Protein 1QXO (pdb70)

Sequence (1504 aa):
RYLTAGESHGPRLTAIIEGIPAGLPLTAEDINEDLRRRQGGYGRGGRKIENDQVVFTSGVRHGKTTGAPITDVINKDHQKWLDISAEDIEDRLKSKRKITHPRPGHADLVGGIKYRFDDLRNSLERSSARETTRVAVGAVAKRLLAELDEIANHVVVFGGKEIDVPENLTVAEIKQRAAQSEVSIVNQEREQEIKDYIDQIKRDGDTIGGVVETVVGGVPVGLGSYVQWDRKLDARLAQAVVSINAFKGVEFGLGFEAGYRKGSQVDEILWSKEDGYTRRTNNLGGFEGGTNGQPIVVRGVKPIPTLYKPLSVDIETHEPYKATVERSDPTALPAAGVEAVVATVLAQEILEKFSSDNLEELKEAVAKHRDYTKNYRYLTAGESHGPRLTAIIEGIPAGLPLTAEDINEDLRRRQGGYGRGGRKIENDQVVFTSGVRHGKTTGAPITDVINKDHQKWLDISAEDIEDRLKSKRKITHPRPGHADLVGGIKYRFDDLRNSLERSSARETTRVAVGAVAKRLLAELDEIANHVVVFGGKEIDVPENLTVAEIKQRAAQSEVSIVNQEREQEIKDYIDQIKRDGDTIGGVVETVVGGVPVGLGSYVQWDRKLDARLAQAVVSINAFKGVEFGLGFEAGYRKGSQVDEILWSKEDGYTRRTNNLGGFEGGTNGQPIVVRGVKPIPTLYKPLSVDIETHEPYKATVERSDPTALPAAGVEAVVATVLAQEILEKFSSDNLEELKEAVAKHRDYTKNYRYLTAGESHGPRLTAIIEGIPAGLPLTAEDINEDLRRRQGGYGRGGRKIENDQVVFTSGVRHGKTTGAPITDVINKDHQKWLDISAEDIEDRLKSKRKITHPRPGHADLVGGIKYRFDDLRNSLERSSARETTRVAVGAVAKRLLAELDEIANHVVVFGGKEIDVPENLTVAEIKQRAAQSEVSIVNQEREQEIKDYIDQIKRDGDTIGGVVETVVGGVPVGLGSYVQWDRKLDARLAQAVVSINAFKGVEFGLGFEAGYRKGSQVDEILWSKEDGYTRRTNNLGGFEGGTNGQPIVVRGVKPIPTLYKPLSVDIETHEPYKATVERSDPTALPAAGVEAVVATVLAQEILEKFSSDNLEELKEAVAKHRDYTKNYRYLTAGESHGPRLTAIIEGIPAGLPLTAEDINEDLRRRQGGYGRGGRKIENDQVVFTSGVRHGKTTGAPITDVINKDHQKWLDISAEDIEDRLKSKRKITHPRPGHADLVGGIKYRFDDLRNSLERSSARETTRVAVGAVAKRLLAELDEIANHVVVFGGKEIDVPENLTVAEIKQRAAQSEVSIVNQEREQEIKDYIDQIKRDGDTIGGVVETVVGGVPVGLGSYVQWDRKLDARLAQAVVSINAFKGVEFGLGFEAGYRKGSQVDEILWSKEDGYTRRTNNLGGFEGGTNGQPIVVRGVKPIPTLYKPLSVDIETHEPYKATVERSDPTALPAAGVEAVVATVLAQEILEKFSSDNLEELKEAVAKHRDYTKNY

Secondary structure (DSSP, 8-state):
-EEEE--TTSSEEEEEE--PPBT-B--HHHHHHHHHHHH-STT--------------SSEETTEE-SS-B--EE-GGGGGGS----S---GGGTTTT---SPPTTSSHHHHHHHHT-SSTHHHHHHHSGGGG--HHHHHHHHHHHHHT--EEEEEEEETTEE--PPSS--HHHHHHHHHTSTT--S-GGGHHHHHHHHHHHHHTT--B-EEEEEEE-SPPTT-S-SSSGGG-HHHHHHHHHHTSTT--EEEETTGGGGGGSBGGG---EEEETTTEEEES--TTTT-S----SSPEEEEE----S--SS---B-TTT--B-----SS--S--HHHH---HHHHHHHHHHHHHHS--SBHHHHHHHHHHHHHHHHT-/-EEEE--TTSSEEEEEE--PPBT-B--HHHHHHHHHHHH-STT----------B---SSEETTEE-SSPB--EE-GGGGG-S----S---GGGGGTT---SPPTTSSHHHHHHHHT-SSTHHHHHHHSGGGG--HHHHHHHHHHHHHT--EEEEEEEETTEE--PPTT--HHHHHHHHHTSTT--SSGGGHHHHHHHHHHHHHHT--B-EEEEEEE-SPPTT-S-SSSGGG-HHHHHHHHHHTSTT--EEEETTGGGGGGSBGGG---EEEETTTEEEES--TTTT-S----SSPEEEEE----S--SS---B-TTT--B-PPP--S--S--HHHH---HHHHHHHHHHHHHHS--SBHHHHHHHHHHHHHHHHH-/-EEEE--TTSSEEEEEE--PPBT-B--HHHHHHHHHHHH-STT--------------SSEETTEE-SSPB--EE-GGGGG-S----S---GGGTTTT---SPPTTSSHHHHHHHHT-S-THHHHHHHSGGGG--HHHHHHHHHHHHHT--EEEEEEEETTEE--PPTT--HHHHHHHHHT-TT--S-GGGHHHHHHHHHHHHHTT--B-EEEEEEE-SPPTT-S-SSSGGG-HHHHHHHHHHTSTT--EEEETTGGGGGGS-GGG---EEEETTTEEEES--TTTT-S----SSPEEEEE----S--SS---B-TTT--B-PPP--S--S--HHHH---HHHHHHHHHHHHHHS--SBHHHHHHHHHHHHHHHHH-/-EEEE--TTSSEEEEEE--PPBT-B--SHHHHHHHHHHH-STT--------------SSEETTEE-SS-B--EE-GGGGGSS----S---HHHHTTT---SPPTTSSHHHHHHHHT-S-THHHHHHHSGGGG--HHHHHHHHHHHHHT--EEEEEEEETTEE--PPSS--HHHHHHHHHH-TT--S-GGGHHHHHHHHHHHHHTT----EEEEEEE-SPPTT-S-SSSGGG-HHHHHHHHHHTSTT--EEEETTGGGGGGSBGGG---EEEETTTEEEES--TTTT-S----SS-EEEEE----S--SS---B-TTT--B-PPP--S--S--HHHH---HHHHHHHHHHHHHHS--SBHHHHHHHHHHHHHHHHH-

B-factor: mean 28.92, std 12.8, range [9.69, 100.4]

Organism: Streptococcus pneumoniae serotype 4 (strain ATCC BAA-334 / TIGR4) (NCBI:txid170187)

InterPro domains:
  IPR000453 Chorismate synthase [MF_00300] (1-370)
  IPR000453 Chorismate synthase [PF01264] (1-363)
  IPR000453 Chorismate synthase [PIRSF001456] (1-378)
  IPR000453 Chorismate synthase [PTHR21085] (2-379)
  IPR000453 Chorismate synthase [TIGR00033] (1-368)
  IPR000453 Chorismate synthase [cd07304] (1-361)
  IPR020541 Chorismate synthase, conserved site [PS00787] (7-22)
  IPR020541 Chorismate synthase, conserved site [PS00788] (129-145)
  IPR020541 Chorismate synthase, conserved site [PS00789] (337-353)
  IPR035904 Chorismate synthase AroC superfamily [G3DSA:3.60.150.10] (1-388)
  IPR035904 Chorismate synthase AroC superfamily [SSF103263] (1-387)

GO terms:
  GO:0010181 FMN binding (F, IDA)

Solvent-accessible surface area: 49838 Å² total

CATH classification: 3.60.150.10

Nearest PDB structures (foldseek):
  1qxo-assembly1_A  TM=9.929E-01  e=1.844E-68  Streptococcus pneumoniae
  2o12-assembly1_A  TM=9.284E-01  e=5.773E-39  Mycobacterium tuberculosis H37Rv
  2qhf-assembly1_A  TM=9.451E-01  e=5.435E-38  unclassified
  2o11-assembly1_A  TM=9.276E-01  e=5.428E-37  Mycobacterium tuberculosis H37Rv
  4baj-assembly1_A  TM=9.072E-01  e=1.313E-35  Mycobacterium tuberculosis

Foldseek 3Di:
DKDKDFFLLGFWIKMKDAFAAWFFFDDQVLLLVLLVLLCFAQLRDDLVQARWTDDWDDQADPRIGGNGMIMITGRSNNVVCPVCDPDDDDPVCVCVVFDQWDFPLFCQPVVCVVVVDPGSVVVRGPRDLVRLSLSSLLSSLVSLVVLQPAKAKAFQWKQNRGADDDPDDDRVLLRVQQVVASHRHNDCVCRVVSSVVQVVLVVVFAAWKGKMKMKAAPDFADQFALPDVVRQLVVVVFCLQCVRRPWDGKAWQLGPCVVVDDPVVQWDWDADLVFGIDTRDPSRQQDDSRHHRDMRIMMIIGIDRATQPWDGARNVPRHDDTGHDNDDRRGSHSSSSSSSSSSNSSSVSLSVVADGNHSVRSSVRSVVSNVVRRVD/DKDKDFFLLAFWIKMKDAFAAWDQFDDQVLQLVLLVLLQAFQFHDPLVQARWTDDWDDQQDPGIGGNGIIMITGSSNNVVCPPVDPDDDDPVCVCVVFFQWAFPQFCQPVCCVVVVNPGSVVVVGVRPLVRLSLSSQLSVLVSLVVVQPAKAKAFQWWQNRGAPDDPDDDRVLLRVQLVVARHRHNDCPCRVVSSVVQVVLVVVQAAWAGKMKMKAAPDFADQFALPDVVRQLVVVVFVLQCPRPPWDGKAWQLGPVVVVDDPVPQWDWDADLVQGIDTRDPSRQQDDSRHHRHMRMMMITGIDRQGRQFDGARNVPRHDDGGDHDDDTRYSHSSSSSSSSSSSSSSVSLVVVADGNHSVRSSVGSVVSVVVRRVD/DKDWDFFLLGFKIKMKDAFAAWFQQDDQVLLLVLLVLLCAFQWWDPLVVANWTDDWDDQADPRIGGNGMIMITTRSNNVVVCPVDPDDDDPVCVCVVFFQFAFDLFCQPVCCVVVVDPGSVVVVGVSDLVRLSLSSLLSVLVSLVVLQPAKAKAFQWKQRRGADDDPDDDRVLLRVQLVVASHSHNDCPCRVVSNVVQVVLVVVQAAGKGKMKMKAAQDFADQFALPDVVRQLVVVLFVLLCPRRPWDGKAWQLGPCVVVDDPVVQWDWDADLVFGIDTRDGSRQQDDSRGHNHMRMMMIIGIDRATPQFDGARNVPRHDDGGDHDDTTRYSHSSSSSSSSSSSSSSVSLSVPADRNHSVRSSVRSVVSSVVRRVD/DKDKDFFLLGFWIKMKDAFAAWFQQDDQVLQLVLLVLLQAFQWWDPLVVARWTDDWDDQQDPRIGGNGIIMITGSSNNVVCPQVDPDDDDPVCVCPPFDQFAFPPFCQPVQCVVVVDPGSSVVVGTRDLVRLSLSSLLSSLVSLVVLLPAKAKAFQWKQHRGADDDPDDDRVLLRVLLVVASHSHNDCVCRVVSNVVQVCLVVVQAAGKGKMKMKAAPDFADQFALPDVVRQLVVVLFVLLCVRPPWDGKAWQLGPCVVVDDPVVQWDWDADLVFGIDTRDQSRQQDDSRGHRHMRMMMITGIDRATPQFCGARNVPRHDDGGDHDDTTRYSHSSSSSSSSSSNSSSVSLVVVAPGNHSVRSSVRSVVSSVVRRVD

Structure (mmCIF, N/CA/C/O backbone):
data_1QXO
#
_entry.id   1QXO
#
_cell.length_a   81.059
_cell.length_b   124.582
_cell.length_c   85.163
_cell.angle_alpha   90.00
_cell.angle_beta   115.15
_cell.angle_gamma   90.00
#
_symmetry.space_group_name_H-M   'P 1 21 1'
#
loop_
_entity.id
_entity.type
_entity.pdbx_description
1 polymer 'Chorismate synthase'
2 non-polymer 'COBALT HEXAMMINE(III)'
3 non-polymer 1,2-ETHANEDIOL
4 non-polymer 'FLAVIN MONONUCLEOTIDE'
5 non-polymer '5-[(1-CARBOXYVINYL)OXY]-4-HYDROXY-3-(PHOSPHONOOXY)CYCLOHEX-1-ENE-1-CARBOXYLIC ACID'
6 water water
#
loop_
_atom_site.group_PDB
_atom_site.id
_atom_site.type_symbol
_atom_site.label_atom_id
_atom_site.label_alt_id
_atom_site.label_comp_id
_atom_site.label_asym_id
_atom_site.label_entity_id
_atom_site.label_seq_id
_atom_site.pdbx_PDB_ins_code
_atom_site.Cartn_x
_atom_site.Cartn_y
_atom_site.Cartn_z
_atom_site.occupancy
_atom_site.B_iso_or_equiv
_atom_site.auth_seq_id
_atom_site.auth_comp_id
_atom_site.auth_asym_id
_atom_site.auth_atom_id
_atom_site.pdbx_PDB_model_num
ATOM 9 N N . ARG A 1 2 ? -8.795 0.827 -6.499 1.00 16.01 2 ARG A N 1
ATOM 10 C CA . ARG A 1 2 ? -9.184 2.112 -5.893 1.00 15.07 2 ARG A CA 1
ATOM 11 C C . ARG A 1 2 ? -10.559 1.918 -5.279 1.00 16.23 2 ARG A C 1
ATOM 12 O O . ARG A 1 2 ? -11.183 0.861 -5.472 1.00 15.31 2 ARG A O 1
ATOM 20 N N . TYR A 1 3 ? -11.084 2.864 -4.536 1.00 15.04 3 TYR A N 1
ATOM 21 C CA . TYR A 1 3 ? -12.360 2.660 -3.842 1.00 16.98 3 TYR A CA 1
ATOM 22 C C . TYR A 1 3 ? -12.872 4.006 -3.319 1.00 15.93 3 TYR A C 1
ATOM 23 O O . TYR A 1 3 ? -12.064 4.923 -3.250 1.00 14.19 3 TYR A O 1
ATOM 32 N N . LEU A 1 4 ? -14.164 4.042 -3.026 1.00 15.14 4 LEU A N 1
ATOM 33 C CA . LEU A 1 4 ? -14.696 5.277 -2.425 1.00 17.87 4 LEU A CA 1
ATOM 34 C C . LEU A 1 4 ? -15.587 4.798 -1.268 1.00 16.79 4 LEU A C 1
ATOM 35 O O . LEU A 1 4 ? -16.248 3.740 -1.423 1.00 12.97 4 LEU A O 1
ATOM 40 N N . THR A 1 5 ? -15.535 5.538 -0.170 1.00 15.64 5 THR A N 1
ATOM 41 C CA . THR A 1 5 ? -16.450 5.170 0.938 1.00 15.73 5 THR A CA 1
ATOM 42 C C . THR A 1 5 ? -17.488 6.280 0.998 1.00 17.44 5 THR A C 1
ATOM 43 O O . THR A 1 5 ? -17.183 7.446 0.632 1.00 18.32 5 THR A O 1
ATOM 47 N N . ALA A 1 6 ? -18.691 5.980 1.494 1.00 15.64 6 ALA A N 1
ATOM 48 C CA . ALA A 1 6 ? -19.702 7.040 1.581 1.00 17.38 6 ALA A CA 1
ATOM 49 C C . ALA A 1 6 ? -20.709 6.761 2.703 1.00 17.03 6 ALA A C 1
ATOM 50 O O . ALA A 1 6 ? -20.811 5.631 3.157 1.00 14.26 6 ALA A O 1
ATOM 52 N N . GLY A 1 7 ? -21.380 7.851 3.103 1.00 18.28 7 GLY A N 1
ATOM 53 C CA . GLY A 1 7 ? -22.405 7.642 4.162 1.00 18.92 7 GLY A CA 1
ATOM 54 C C . GLY A 1 7 ? -22.237 8.625 5.291 1.00 19.75 7 GLY A C 1
ATOM 55 O O . GLY A 1 7 ? -21.141 9.155 5.562 1.00 18.09 7 GLY A O 1
ATOM 56 N N . GLU A 1 8 ? -23.354 8.865 6.006 1.00 19.78 8 GLU A N 1
ATOM 57 C CA . GLU A 1 8 ? -23.285 9.730 7.169 1.00 19.11 8 GLU A CA 1
ATOM 58 C C . GLU A 1 8 ? -23.468 8.890 8.417 1.00 20.33 8 GLU A C 1
ATOM 59 O O . GLU A 1 8 ? -24.220 7.925 8.326 1.00 19.61 8 GLU A O 1
ATOM 65 N N . SER A 1 9 ? -23.024 9.416 9.574 1.00 19.99 9 SER A N 1
ATOM 66 C CA . SER A 1 9 ? -23.176 8.643 10.783 1.00 19.78 9 SER A CA 1
ATOM 67 C C . SER A 1 9 ? -24.651 8.343 11.098 1.00 19.97 9 SER A C 1
ATOM 68 O O . SER A 1 9 ? -24.907 7.189 11.517 1.00 17.00 9 SER A O 1
ATOM 71 N N . HIS A 1 10 ? -25.511 9.343 10.878 1.00 21.53 10 HIS A N 1
ATOM 72 C CA . HIS A 1 10 ? -26.936 9.109 11.198 1.00 23.96 10 HIS A CA 1
ATOM 73 C C . HIS A 1 10 ? -27.812 8.991 9.953 1.00 26.16 10 HIS A C 1
ATOM 74 O O . HIS A 1 10 ? -29.042 9.116 9.974 1.00 25.29 10 HIS A O 1
ATOM 81 N N . GLY A 1 11 ? -27.140 8.726 8.819 1.00 23.62 11 GLY A N 1
ATOM 82 C CA . GLY A 1 11 ? -27.833 8.501 7.545 1.00 22.89 11 GLY A CA 1
ATOM 83 C C . GLY A 1 11 ? -28.396 7.070 7.585 1.00 20.44 11 GLY A C 1
ATOM 84 O O . GLY A 1 11 ? -28.055 6.332 8.489 1.00 21.59 11 GLY A O 1
ATOM 85 N N . PRO A 1 12 ? -29.094 6.640 6.543 1.00 19.75 12 PRO A N 1
ATOM 86 C CA . PRO A 1 12 ? -29.625 5.312 6.465 1.00 19.01 12 PRO A CA 1
ATOM 87 C C . PRO A 1 12 ? -28.623 4.193 6.375 1.00 19.62 12 PRO A C 1
ATOM 88 O O . PRO A 1 12 ? -28.848 3.091 6.901 1.00 17.38 12 PRO A O 1
ATOM 92 N N . ARG A 1 13 ? -27.494 4.457 5.660 1.00 19.50 13 ARG A N 1
ATOM 93 C CA . ARG A 1 13 ? -26.534 3.381 5.523 1.00 21.15 13 ARG A CA 1
ATOM 94 C C . ARG A 1 13 ? -25.185 3.874 4.970 1.00 20.34 13 ARG A C 1
ATOM 95 O O . ARG A 1 13 ? -25.050 5.002 4.528 1.00 20.50 13 ARG A O 1
ATOM 103 N N . LEU A 1 14 ? -24.211 3.024 5.102 1.00 19.79 14 LEU A N 1
ATOM 104 C CA . LEU A 1 14 ? -22.844 3.310 4.646 1.00 17.92 14 LEU A CA 1
ATOM 105 C C . LEU A 1 14 ? -22.636 2.434 3.419 1.00 19.37 14 LEU A C 1
ATOM 106 O O . LEU A 1 14 ? -23.178 1.314 3.299 1.00 18.50 14 LEU A O 1
ATOM 111 N N . THR A 1 15 ? -21.805 2.978 2.527 1.00 18.94 15 THR A N 1
ATOM 112 C CA . THR A 1 15 ? -21.574 2.254 1.279 1.00 17.33 15 THR A CA 1
ATOM 113 C C . THR A 1 15 ? -20.128 2.404 0.856 1.00 16.45 15 THR A C 1
ATOM 114 O O . THR A 1 15 ? -19.490 3.422 1.119 1.00 17.15 15 THR A O 1
ATOM 118 N N . ALA A 1 16 ? -19.611 1.380 0.218 1.00 17.12 16 ALA A N 1
ATOM 119 C CA . ALA A 1 16 ? -18.268 1.518 -0.352 1.00 18.27 16 ALA A CA 1
ATOM 120 C C . ALA A 1 16 ? -18.311 0.821 -1.725 1.00 18.25 16 ALA A C 1
ATOM 121 O O . ALA A 1 16 ? -18.935 -0.235 -1.785 1.00 21.03 16 ALA A O 1
ATOM 123 N N . ILE A 1 17 ? -17.498 1.272 -2.675 1.00 18.33 17 ILE A N 1
ATOM 124 C CA . ILE A 1 17 ? -17.323 0.593 -3.932 1.00 18.63 17 ILE A CA 1
ATOM 125 C C . ILE A 1 17 ? -15.793 0.459 -4.129 1.00 20.19 17 ILE A C 1
ATOM 126 O O . ILE A 1 17 ? -15.077 1.444 -3.948 1.00 17.57 17 ILE A O 1
ATOM 131 N N . ILE A 1 18 ? -15.383 -0.739 -4.461 1.00 17.35 18 ILE A N 1
ATOM 132 C CA . ILE A 1 18 ? -13.969 -1.035 -4.711 1.00 18.38 18 ILE A CA 1
ATOM 133 C C . ILE A 1 18 ? -13.905 -1.436 -6.211 1.00 19.35 18 ILE A C 1
ATOM 134 O O . ILE A 1 18 ? -14.539 -2.356 -6.644 1.00 18.10 18 ILE A O 1
ATOM 139 N N . GLU A 1 19 ? -13.005 -0.836 -6.930 1.00 21.03 19 GLU A N 1
ATOM 140 C CA . GLU A 1 19 ? -12.823 -1.117 -8.350 1.00 20.70 19 GLU A CA 1
ATOM 141 C C . GLU A 1 19 ? -11.417 -1.649 -8.515 1.00 19.23 19 GLU A C 1
ATOM 142 O O . GLU A 1 19 ? -10.471 -1.029 -7.998 1.00 18.24 19 GLU A O 1
ATOM 148 N N . GLY A 1 20 ? -11.325 -2.781 -9.195 1.00 20.69 20 GLY A N 1
ATOM 149 C CA . GLY A 1 20 ? -10.000 -3.288 -9.536 1.00 21.18 20 GLY A CA 1
ATOM 150 C C . GLY A 1 20 ? -9.523 -4.488 -8.716 1.00 20.63 20 GLY A C 1
ATOM 151 O O . GLY A 1 20 ? -8.331 -4.753 -8.824 1.00 20.20 20 GLY A O 1
ATOM 152 N N . ILE A 1 21 ? -10.388 -5.202 -8.030 1.00 18.92 21 ILE A N 1
ATOM 153 C CA . ILE A 1 21 ? -9.973 -6.421 -7.327 1.00 19.44 21 ILE A CA 1
ATOM 154 C C . ILE A 1 21 ? -9.943 -7.509 -8.432 1.00 20.03 21 ILE A C 1
ATOM 155 O O . ILE A 1 21 ? -10.853 -7.567 -9.250 1.00 16.46 21 ILE A O 1
ATOM 160 N N . PRO A 1 22 ? -8.917 -8.334 -8.466 1.00 18.68 22 PRO A N 1
ATOM 161 C CA . PRO A 1 22 ? -8.814 -9.399 -9.434 1.00 20.38 22 PRO A CA 1
ATOM 162 C C . PRO A 1 22 ? -10.037 -10.354 -9.370 1.00 20.49 22 PRO A C 1
ATOM 163 O O . PRO A 1 22 ? -10.588 -10.615 -8.295 1.00 19.40 22 PRO A O 1
ATOM 167 N N . ALA A 1 23 ? -10.402 -10.852 -10.548 1.00 18.77 23 ALA A N 1
ATOM 168 C CA . ALA A 1 23 ? -11.455 -11.897 -10.589 1.00 19.05 23 ALA A CA 1
ATOM 169 C C . ALA A 1 23 ? -10.943 -13.156 -9.917 1.00 20.02 23 ALA A C 1
ATOM 170 O O . ALA A 1 23 ? -9.719 -13.395 -9.886 1.00 19.83 23 ALA A O 1
ATOM 172 N N . GLY A 1 24 ? -11.825 -13.977 -9.296 1.00 20.58 24 GLY A N 1
ATOM 173 C CA . GLY A 1 24 ? -11.323 -15.259 -8.782 1.00 19.32 24 GLY A CA 1
ATOM 174 C C . GLY A 1 24 ? -10.989 -15.325 -7.321 1.00 20.43 24 GLY A C 1
ATOM 175 O O . GLY A 1 24 ? -10.663 -16.402 -6.816 1.00 19.46 24 GLY A O 1
ATOM 176 N N . LEU A 1 25 ? -11.189 -14.219 -6.576 1.00 19.49 25 LEU A N 1
ATOM 177 C CA . LEU A 1 25 ? -10.910 -14.250 -5.163 1.00 20.18 25 LEU A CA 1
ATOM 178 C C . LEU A 1 25 ? -12.083 -14.749 -4.340 1.00 20.05 25 LEU A C 1
ATOM 179 O O . LEU A 1 25 ? -13.143 -14.143 -4.372 1.00 21.33 25 LEU A O 1
ATOM 184 N N . PRO A 1 26 ? -11.883 -15.786 -3.556 1.00 21.78 26 PRO A N 1
ATOM 185 C CA . PRO A 1 26 ? -12.937 -16.315 -2.700 1.00 22.71 26 PRO A CA 1
ATOM 186 C C . PRO A 1 26 ? -13.259 -15.213 -1.696 1.00 21.64 26 PRO A C 1
ATOM 187 O O . PRO A 1 26 ? -12.303 -14.706 -1.079 1.00 18.70 26 PRO A O 1
ATOM 191 N N . LEU A 1 27 ? -14.542 -14.904 -1.516 1.00 21.23 27 LEU A N 1
ATOM 192 C CA . LEU A 1 27 ? -14.911 -13.796 -0.617 1.00 19.96 27 LEU A CA 1
ATOM 193 C C . LEU A 1 27 ? -16.324 -13.979 -0.136 1.00 19.73 27 LEU A C 1
ATOM 194 O O . LEU A 1 27 ? -17.186 -14.281 -1.001 1.00 21.39 27 LEU A O 1
ATOM 199 N N . THR A 1 28 ? -16.561 -13.885 1.164 1.00 20.25 28 THR A N 1
ATOM 200 C CA . THR A 1 28 ? -17.910 -14.047 1.692 1.00 22.60 28 THR A CA 1
ATOM 201 C C . THR A 1 28 ? -18.258 -12.927 2.661 1.00 22.09 28 THR A C 1
ATOM 202 O O . THR A 1 28 ? -17.334 -12.312 3.215 1.00 21.52 28 THR A O 1
ATOM 206 N N . ALA A 1 29 ? -19.543 -12.759 2.987 1.00 21.83 29 ALA A N 1
ATOM 207 C CA . ALA A 1 29 ? -19.907 -11.754 3.989 1.00 22.31 29 ALA A CA 1
ATOM 208 C C . ALA A 1 29 ? -19.145 -11.951 5.298 1.00 22.40 29 ALA A C 1
ATOM 209 O O . ALA A 1 29 ? -18.710 -10.969 5.908 1.00 20.17 29 ALA A O 1
ATOM 211 N N . GLU A 1 30 ? -18.981 -13.194 5.770 1.00 22.62 30 GLU A N 1
ATOM 212 C CA . GLU A 1 30 ? -18.280 -13.441 7.031 1.00 23.49 30 GLU A CA 1
ATOM 213 C C . GLU A 1 30 ? -16.832 -12.971 6.951 1.00 23.09 30 GLU A C 1
ATOM 214 O O . GLU A 1 30 ? -16.294 -12.536 7.973 1.00 23.84 30 GLU A O 1
ATOM 220 N N . ASP A 1 31 ? -16.200 -13.027 5.772 1.00 22.16 31 ASP A N 1
ATOM 221 C CA . ASP A 1 31 ? -14.825 -12.505 5.668 1.00 23.15 31 ASP A CA 1
ATOM 222 C C . ASP A 1 31 ? -14.825 -11.054 6.153 1.00 24.15 31 ASP A C 1
ATOM 223 O O . ASP A 1 31 ? -13.919 -10.596 6.814 1.00 26.65 31 ASP A O 1
ATOM 228 N N . ILE A 1 32 ? -15.809 -10.264 5.760 1.00 22.64 32 ILE A N 1
ATOM 229 C CA . ILE A 1 32 ? -15.933 -8.879 6.173 1.00 21.78 32 ILE A CA 1
ATOM 230 C C . ILE A 1 32 ? -16.418 -8.733 7.609 1.00 20.59 32 ILE A C 1
ATOM 231 O O . ILE A 1 32 ? -15.902 -7.961 8.425 1.00 18.76 32 ILE A O 1
ATOM 239 N N . ASN A 1 33 ? -17.509 -9.438 7.899 1.00 20.99 33 ASN A N 1
ATOM 240 C CA . ASN A 1 33 ? -18.168 -9.337 9.212 1.00 22.72 33 ASN A CA 1
ATOM 241 C C . ASN A 1 33 ? -17.234 -9.584 10.386 1.00 21.84 33 ASN A C 1
ATOM 242 O O . ASN A 1 33 ? -17.321 -8.897 11.400 1.00 19.26 33 ASN A O 1
ATOM 247 N N . GLU A 1 34 ? -16.276 -10.492 10.257 1.00 24.14 34 GLU A N 1
ATOM 248 C CA . GLU A 1 34 ? -15.347 -10.697 11.392 1.00 27.03 34 GLU A CA 1
ATOM 249 C C . GLU A 1 34 ? -14.626 -9.406 11.761 1.00 26.28 34 GLU A C 1
ATOM 250 O O . GLU A 1 34 ? -14.483 -9.032 12.933 1.00 24.13 34 GLU A O 1
ATOM 260 N N . ASP A 1 35 ? -14.197 -8.679 10.726 1.00 24.67 35 ASP A N 1
ATOM 261 C CA . ASP A 1 35 ? -13.490 -7.428 10.983 1.00 22.12 35 ASP A CA 1
ATOM 262 C C . ASP A 1 35 ? -14.447 -6.379 11.546 1.00 20.04 35 ASP A C 1
ATOM 263 O O . ASP A 1 35 ? -14.027 -5.574 12.392 1.00 20.02 35 ASP A O 1
ATOM 268 N N . LEU A 1 36 ? -15.614 -6.226 10.924 1.00 16.24 36 LEU A N 1
ATOM 269 C CA . LEU A 1 36 ? -16.592 -5.296 11.415 1.00 18.76 36 LEU A CA 1
ATOM 270 C C . LEU A 1 36 ? -16.909 -5.523 12.886 1.00 21.58 36 LEU A C 1
ATOM 271 O O . LEU A 1 36 ? -17.017 -4.556 13.648 1.00 21.97 36 LEU A O 1
ATOM 276 N N . ARG A 1 37 ? -16.988 -6.781 13.339 1.00 21.20 37 ARG A N 1
ATOM 277 C CA . ARG A 1 37 ? -17.237 -7.030 14.773 1.00 22.70 37 ARG A CA 1
ATOM 278 C C . ARG A 1 37 ? -16.050 -6.545 15.621 1.00 22.30 37 ARG A C 1
ATOM 279 O O . ARG A 1 37 ? -16.256 -5.882 16.671 1.00 18.84 37 ARG A O 1
ATOM 287 N N . ARG A 1 38 ? -14.811 -6.791 15.140 1.00 20.65 38 ARG A N 1
ATOM 288 C CA . ARG A 1 38 ? -13.639 -6.331 15.907 1.00 23.18 38 ARG A CA 1
ATOM 289 C C . ARG A 1 38 ? -13.669 -4.822 16.063 1.00 22.63 38 ARG A C 1
ATOM 290 O O . ARG A 1 38 ? -13.312 -4.286 17.126 1.00 22.98 38 ARG A O 1
ATOM 298 N N . ARG A 1 39 ? -14.062 -4.103 15.013 1.00 20.66 39 ARG A N 1
ATOM 299 C CA . ARG A 1 39 ? -14.042 -2.660 14.962 1.00 21.04 39 ARG A CA 1
ATOM 300 C C . ARG A 1 39 ? -15.066 -2.021 15.892 1.00 22.83 39 ARG A C 1
ATOM 301 O O . ARG A 1 39 ? -14.877 -0.914 16.399 1.00 22.32 39 ARG A O 1
ATOM 309 N N . GLN A 1 40 ? -16.171 -2.683 16.175 1.00 24.04 40 GLN A N 1
ATOM 310 C CA . GLN A 1 40 ? -17.161 -2.194 17.126 1.00 27.74 40 GLN A CA 1
ATOM 311 C C . GLN A 1 40 ? -16.702 -2.461 18.575 1.00 29.28 40 GLN A C 1
ATOM 312 O O . GLN A 1 40 ? -17.218 -1.909 19.525 1.00 28.43 40 GLN A O 1
ATOM 318 N N . GLY A 1 41 ? -15.726 -3.338 18.780 1.00 28.49 41 GLY A N 1
ATOM 319 C CA . GLY A 1 41 ? -15.298 -3.769 20.091 1.00 27.95 41 GLY A CA 1
ATOM 320 C C . GLY A 1 41 ? -14.255 -2.856 20.748 1.00 27.27 41 GLY A C 1
ATOM 321 O O . GLY A 1 41 ? -13.899 -1.784 20.274 1.00 24.30 41 GLY A O 1
ATOM 322 N N . GLY A 1 42 ? -13.759 -3.293 21.910 1.00 26.35 42 GLY A N 1
ATOM 323 C CA . GLY A 1 42 ? -12.864 -2.498 22.713 1.00 25.44 42 GLY A CA 1
ATOM 324 C C . GLY A 1 42 ? -13.532 -1.972 23.970 1.00 27.58 42 GLY A C 1
ATOM 325 O O . GLY A 1 42 ? -14.523 -1.227 23.962 1.00 25.06 42 GLY A O 1
ATOM 326 N N . TYR A 1 43 ? -12.916 -2.347 25.109 1.00 26.06 43 TYR A N 1
ATOM 327 C CA . TYR A 1 43 ? -13.364 -1.781 26.394 1.00 26.76 43 TYR A CA 1
ATOM 328 C C . TYR A 1 43 ? -13.266 -0.271 26.334 1.00 25.97 43 TYR A C 1
ATOM 329 O O . TYR A 1 43 ? -12.233 0.318 25.907 1.00 27.09 43 TYR A O 1
ATOM 338 N N . GLY A 1 44 ? -14.314 0.411 26.762 1.00 24.15 44 GLY A N 1
ATOM 339 C CA . GLY A 1 44 ? -14.328 1.888 26.709 1.00 27.31 44 GLY A CA 1
ATOM 340 C C . GLY A 1 44 ? -15.324 2.367 25.652 1.00 28.21 44 GLY A C 1
ATOM 341 O O . GLY A 1 44 ? -15.749 3.531 25.658 1.00 30.72 44 GLY A O 1
ATOM 342 N N . ARG A 1 45 ? -15.688 1.503 24.702 1.00 27.64 45 ARG A N 1
ATOM 343 C CA . ARG A 1 45 ? -16.654 1.908 23.691 1.00 29.70 45 ARG A CA 1
ATOM 344 C C . ARG A 1 45 ? -18.050 1.659 24.285 1.00 32.11 45 ARG A C 1
ATOM 345 O O . ARG A 1 45 ? -18.292 0.578 24.808 1.00 31.22 45 ARG A O 1
ATOM 353 N N . GLY A 1 46 ? -18.936 2.634 24.170 1.00 34.35 46 GLY A N 1
ATOM 354 C CA . GLY A 1 46 ? -20.251 2.367 24.755 1.00 39.80 46 GLY A CA 1
ATOM 355 C C . GLY A 1 46 ? -21.421 2.452 23.806 1.00 42.03 46 GLY A C 1
ATOM 356 O O . GLY A 1 46 ? -21.627 1.600 22.947 1.00 43.58 46 GLY A O 1
ATOM 357 N N . GLY A 1 47 ? -22.276 3.429 24.075 1.00 42.35 47 GLY A N 1
ATOM 358 C CA . GLY A 1 47 ? -23.495 3.737 23.378 1.00 43.91 47 GLY A CA 1
ATOM 359 C C . GLY A 1 47 ? -23.852 3.079 22.066 1.00 40.99 47 GLY A C 1
ATOM 360 O O . GLY A 1 47 ? -24.361 1.968 21.924 1.00 42.86 47 GLY A O 1
ATOM 361 N N . ARG A 1 48 ? -23.610 3.828 21.007 1.00 41.17 48 ARG A N 1
ATOM 362 C CA . ARG A 1 48 ? -23.853 3.366 19.639 1.00 37.18 48 ARG A CA 1
ATOM 363 C C . ARG A 1 48 ? -23.455 1.910 19.425 1.00 36.96 48 ARG A C 1
ATOM 364 O O . ARG A 1 48 ? -24.139 1.171 18.699 1.00 35.29 48 ARG A O 1
ATOM 380 N N . LYS A 1 50 ? -23.588 -0.606 21.017 1.00 41.34 50 LYS A N 1
ATOM 381 C CA . LYS A 1 50 ? -24.495 -1.599 21.583 1.00 43.48 50 LYS A CA 1
ATOM 382 C C . LYS A 1 50 ? -25.765 -1.669 20.722 1.00 44.90 50 LYS A C 1
ATOM 383 O O . LYS A 1 50 ? -26.362 -2.742 20.625 1.00 46.64 50 LYS A O 1
ATOM 384 N N . ILE A 1 51 ? -26.141 -0.566 20.095 1.00 44.47 51 ILE A N 1
ATOM 385 C CA . ILE A 1 51 ? -27.224 -0.531 19.132 1.00 44.78 51 ILE A CA 1
ATOM 386 C C . ILE A 1 51 ? -26.811 -1.115 17.780 1.00 43.31 51 ILE A C 1
ATOM 387 O O . ILE A 1 51 ? -27.468 -2.001 17.222 1.00 45.46 51 ILE A O 1
ATOM 392 N N . GLU A 1 52 ? -25.750 -0.588 17.165 1.00 38.88 52 GLU A N 1
ATOM 393 C CA . GLU A 1 52 ? -25.310 -1.075 15.855 1.00 35.49 52 GLU A CA 1
ATOM 394 C C . GLU A 1 52 ? -24.888 -2.542 15.940 1.00 33.05 52 GLU A C 1
ATOM 395 O O . GLU A 1 52 ? -24.152 -2.961 16.851 1.00 32.75 52 GLU A O 1
ATOM 401 N N . ASN A 1 53 ? -25.239 -3.304 14.922 1.00 30.71 53 ASN A N 1
ATOM 402 C CA . ASN A 1 53 ? -24.764 -4.681 14.756 1.00 31.27 53 ASN A CA 1
ATOM 403 C C . ASN A 1 53 ? -24.260 -4.747 13.297 1.00 29.06 53 ASN A C 1
ATOM 404 O O . ASN A 1 53 ? -25.003 -5.190 12.417 1.00 27.69 53 ASN A O 1
ATOM 409 N N . ASP A 1 54 ? -23.017 -4.322 13.056 1.00 23.16 54 ASP A N 1
ATOM 410 C CA . ASP A 1 54 ? -22.523 -4.142 11.695 1.00 24.23 54 ASP A CA 1
ATOM 411 C C . ASP A 1 54 ? -22.394 -5.410 10.884 1.00 22.90 54 ASP A C 1
ATOM 412 O O . ASP A 1 54 ? -21.570 -6.238 11.215 1.00 21.82 54 ASP A O 1
ATOM 417 N N . GLN A 1 55 ? -23.136 -5.558 9.815 1.00 23.54 55 GLN A N 1
ATOM 418 C CA . GLN A 1 55 ? -22.970 -6.690 8.915 1.00 25.97 55 GLN A CA 1
ATOM 419 C C . GLN A 1 55 ? -23.057 -6.185 7.471 1.00 24.51 55 GLN A C 1
ATOM 420 O O . GLN A 1 55 ? -23.888 -5.338 7.152 1.00 23.49 55 GLN A O 1
ATOM 426 N N . VAL A 1 56 ? -22.282 -6.789 6.586 1.00 22.85 56 VAL A N 1
ATOM 427 C CA . VAL A 1 56 ? -22.266 -6.305 5.212 1.00 21.58 56 VAL A CA 1
ATOM 428 C C . VAL A 1 56 ? -23.253 -6.981 4.280 1.00 22.28 56 VAL A C 1
ATOM 429 O O . VAL A 1 56 ? -23.620 -8.151 4.392 1.00 20.28 56 VAL A O 1
ATOM 433 N N . VAL A 1 57 ? -23.685 -6.224 3.288 1.00 20.86 57 VAL A N 1
ATOM 434 C CA . VAL A 1 57 ? -24.469 -6.768 2.190 1.00 21.75 57 VAL A CA 1
ATOM 435 C C . VAL A 1 57 ? -23.723 -6.526 0.883 1.00 20.68 57 VAL A C 1
ATOM 436 O O . VAL A 1 57 ? -23.491 -5.353 0.642 1.00 20.84 57 VAL A O 1
ATOM 440 N N . PHE A 1 58 ? -23.480 -7.537 0.086 1.00 20.00 58 PHE A N 1
ATOM 441 C CA . PHE A 1 58 ? -22.837 -7.366 -1.219 1.00 22.35 58 PHE A CA 1
ATOM 442 C C . PHE A 1 58 ? -23.879 -7.064 -2.275 1.00 20.42 58 PHE A C 1
ATOM 443 O O . PHE A 1 58 ? -24.895 -7.720 -2.126 1.00 19.32 58 PHE A O 1
ATOM 451 N N . THR A 1 59 ? -23.740 -6.062 -3.148 1.00 20.16 59 THR A N 1
ATOM 452 C CA . THR A 1 59 ? -24.805 -5.915 -4.165 1.00 20.34 59 THR A CA 1
ATOM 453 C C . THR A 1 59 ? -24.154 -6.041 -5.537 1.00 20.25 59 THR A C 1
ATOM 454 O O . THR A 1 59 ? -24.853 -5.940 -6.531 1.00 20.65 59 THR A O 1
ATOM 458 N N . SER A 1 60 ? -22.810 -6.184 -5.609 1.00 18.51 60 SER A N 1
ATOM 459 C CA . SER A 1 60 ? -22.212 -6.353 -6.948 1.00 19.00 60 SER A CA 1
ATOM 460 C C . SER A 1 60 ? -20.793 -6.911 -6.842 1.00 20.20 60 SER A C 1
ATOM 461 O O . SER A 1 60 ? -20.164 -6.683 -5.798 1.00 17.55 60 SER A O 1
ATOM 464 N N . GLY A 1 61 ? -20.293 -7.506 -7.905 1.00 18.75 61 GLY A N 1
ATOM 465 C CA . GLY A 1 61 ? -18.905 -7.910 -8.004 1.00 16.94 61 GLY A CA 1
ATOM 466 C C . GLY A 1 61 ? -18.555 -9.214 -7.371 1.00 18.36 61 GLY A C 1
ATOM 467 O O . GLY A 1 61 ? -17.407 -9.642 -7.433 1.00 18.67 61 GLY A O 1
ATOM 468 N N . VAL A 1 62 ? -19.520 -9.893 -6.734 1.00 18.96 62 VAL A N 1
ATOM 469 C CA . VAL A 1 62 ? -19.296 -11.128 -6.036 1.00 19.00 62 VAL A CA 1
ATOM 470 C C . VAL A 1 62 ? -20.403 -12.106 -6.481 1.00 22.27 62 VAL A C 1
ATOM 471 O O . VAL A 1 62 ? -21.591 -11.791 -6.419 1.00 22.27 62 VAL A O 1
ATOM 475 N N . ARG A 1 63 ? -19.961 -13.257 -6.992 1.00 20.46 63 ARG A N 1
ATOM 476 C CA . ARG A 1 63 ? -20.903 -14.217 -7.476 1.00 21.88 63 ARG A CA 1
ATOM 477 C C . ARG A 1 63 ? -20.558 -15.641 -7.043 1.00 23.16 63 ARG A C 1
ATOM 478 O O . ARG A 1 63 ? -19.455 -16.112 -7.318 1.00 22.05 63 ARG A O 1
ATOM 486 N N . HIS A 1 64 ? -21.491 -16.331 -6.420 1.00 22.16 64 HIS A N 1
ATOM 487 C CA . HIS A 1 64 ? -21.221 -17.724 -6.027 1.00 23.65 64 HIS A CA 1
ATOM 488 C C . HIS A 1 64 ? -19.943 -17.855 -5.230 1.00 23.40 64 HIS A C 1
ATOM 489 O O . HIS A 1 64 ? -19.202 -18.829 -5.418 1.00 23.29 64 HIS A O 1
ATOM 496 N N . GLY A 1 65 ? -19.638 -16.928 -4.338 1.00 21.66 65 GLY A N 1
ATOM 497 C CA . GLY A 1 65 ? -18.512 -16.997 -3.464 1.00 22.84 65 GLY A CA 1
ATOM 498 C C . GLY A 1 65 ? -17.158 -16.439 -3.891 1.00 23.96 65 GLY A C 1
ATOM 499 O O . GLY A 1 65 ? -16.172 -16.478 -3.109 1.00 22.98 65 GLY A O 1
ATOM 500 N N . LYS A 1 66 ? -17.070 -15.912 -5.078 1.00 23.83 66 LYS A N 1
ATOM 501 C CA . LYS A 1 66 ? -15.842 -15.394 -5.652 1.00 24.42 66 LYS A CA 1
ATOM 502 C C . LYS A 1 66 ? -16.037 -14.026 -6.299 1.00 24.71 66 LYS A C 1
ATOM 503 O O . LYS A 1 66 ? -17.101 -13.791 -6.908 1.00 22.47 66 LYS A O 1
ATOM 509 N N . THR A 1 67 ? -14.952 -13.237 -6.299 1.00 20.62 67 THR A N 1
ATOM 510 C CA . THR A 1 67 ? -15.100 -11.950 -7.021 1.00 20.39 67 THR A CA 1
ATOM 511 C C . THR A 1 67 ? -15.034 -12.229 -8.531 1.00 19.26 67 THR A C 1
ATOM 512 O O . THR A 1 67 ? -14.505 -13.263 -8.894 1.00 17.66 67 THR A O 1
ATOM 516 N N . THR A 1 68 ? -15.605 -11.346 -9.351 1.00 20.62 68 THR A N 1
ATOM 517 C CA . THR A 1 68 ? -15.595 -11.456 -10.790 1.00 22.30 68 THR A CA 1
ATOM 518 C C . THR A 1 68 ? -14.711 -10.429 -11.493 1.00 21.30 68 THR A C 1
ATOM 519 O O . THR A 1 68 ? -14.495 -10.428 -12.705 1.00 21.47 68 THR A O 1
ATOM 523 N N . GLY A 1 69 ? -14.074 -9.565 -10.699 1.00 20.18 69 GLY A N 1
ATOM 524 C CA . GLY A 1 69 ? -13.225 -8.508 -11.282 1.00 17.49 69 GLY A CA 1
ATOM 525 C C . GLY A 1 69 ? -14.084 -7.257 -11.529 1.00 19.60 69 GLY A C 1
ATOM 526 O O . GLY A 1 69 ? -13.516 -6.183 -11.796 1.00 19.14 69 GLY A O 1
ATOM 527 N N . ALA A 1 70 ? -15.417 -7.340 -11.401 1.00 18.34 70 ALA A N 1
ATOM 528 C CA . ALA A 1 70 ? -16.181 -6.057 -11.616 1.00 19.59 70 ALA A CA 1
ATOM 529 C C . ALA A 1 70 ? -16.111 -5.286 -10.298 1.00 19.31 70 ALA A C 1
ATOM 530 O O . ALA A 1 70 ? -15.617 -5.780 -9.284 1.00 18.40 70 ALA A O 1
ATOM 532 N N . PRO A 1 71 ? -16.607 -4.052 -10.243 1.00 19.86 71 PRO A N 1
ATOM 533 C CA . PRO A 1 71 ? -16.668 -3.287 -9.027 1.00 19.91 71 PRO A CA 1
ATOM 534 C C . PRO A 1 71 ? -17.442 -4.001 -7.917 1.00 19.99 71 PRO A C 1
ATOM 535 O O . PRO A 1 71 ? -18.535 -4.521 -8.123 1.00 18.34 71 PRO A O 1
ATOM 539 N N . ILE A 1 72 ? -16.838 -3.939 -6.704 1.00 18.20 72 ILE A N 1
ATOM 540 C CA . ILE A 1 72 ? -17.555 -4.569 -5.581 1.00 18.47 72 ILE A CA 1
ATOM 541 C C . ILE A 1 72 ? -18.298 -3.554 -4.746 1.00 18.07 72 ILE A C 1
ATOM 542 O O . ILE A 1 72 ? -17.631 -2.621 -4.298 1.00 19.64 72 ILE A O 1
ATOM 547 N N . THR A 1 73 ? -19.575 -3.760 -4.452 1.00 17.27 73 THR A N 1
ATOM 548 C CA . THR A 1 73 ? -20.316 -2.831 -3.605 1.00 18.64 73 THR A CA 1
ATOM 549 C C . THR A 1 73 ? -20.719 -3.518 -2.300 1.00 18.86 73 THR A C 1
ATOM 550 O O . THR A 1 73 ? -21.213 -4.640 -2.368 1.00 17.61 73 THR A O 1
ATOM 562 N N . ASP A 1 75 ? -22.649 -2.685 1.505 1.00 20.51 75 ASP A N 1
ATOM 563 C CA . ASP A 1 75 ? -23.510 -1.837 2.298 1.00 21.41 75 ASP A CA 1
ATOM 564 C C . ASP A 1 75 ? -23.443 -2.227 3.786 1.00 20.96 75 ASP A C 1
ATOM 565 O O . ASP A 1 75 ? -23.348 -3.415 4.101 1.00 21.50 75 ASP A O 1
ATOM 570 N N . VAL A 1 76 ? -23.527 -1.257 4.674 1.00 18.57 76 VAL A N 1
ATOM 571 C CA . VAL A 1 76 ? -23.679 -1.536 6.104 1.00 19.84 76 VAL A CA 1
ATOM 572 C C . VAL A 1 76 ? -24.788 -0.591 6.589 1.00 21.46 76 VAL A C 1
ATOM 573 O O . VAL A 1 76 ? -24.570 0.629 6.514 1.00 21.20 76 VAL A O 1
ATOM 577 N N . ILE A 1 77 ? -25.915 -1.137 7.032 1.00 21.73 77 ILE A N 1
ATOM 578 C CA . ILE A 1 77 ? -27.013 -0.287 7.494 1.00 22.93 77 ILE A CA 1
ATOM 579 C C . ILE A 1 77 ? -26.698 0.405 8.812 1.00 23.47 77 ILE A C 1
ATOM 580 O O . ILE A 1 77 ? -25.986 -0.090 9.683 1.00 23.74 77 ILE A O 1
ATOM 585 N N . ASN A 1 78 ? -27.242 1.588 9.036 1.00 22.63 78 ASN A N 1
ATOM 586 C CA . ASN A 1 78 ? -27.158 2.271 10.312 1.00 24.35 78 ASN A CA 1
ATOM 587 C C . ASN A 1 78 ? -28.493 2.023 11.059 1.00 25.41 78 ASN A C 1
ATOM 588 O O . ASN A 1 78 ? -29.496 2.590 10.680 1.00 23.34 78 ASN A O 1
ATOM 593 N N . LYS A 1 79 ? -28.486 1.159 12.043 1.00 28.77 79 LYS A N 1
ATOM 594 C CA . LYS A 1 79 ? -29.738 0.917 12.798 1.00 33.32 79 LYS A CA 1
ATOM 595 C C . LYS A 1 79 ? -30.200 2.218 13.447 1.00 34.14 79 LYS A C 1
ATOM 596 O O . LYS A 1 79 ? -31.362 2.577 13.487 1.00 35.31 79 LYS A O 1
ATOM 602 N N . ASP A 1 80 ? -29.270 3.045 13.898 1.00 34.55 80 ASP A N 1
ATOM 603 C CA . ASP A 1 80 ? -29.584 4.308 14.563 1.00 36.64 80 ASP A CA 1
ATOM 604 C C . ASP A 1 80 ? -30.366 5.291 13.703 1.00 36.49 80 ASP A C 1
ATOM 605 O O . ASP A 1 80 ? -31.017 6.203 14.248 1.00 35.68 80 ASP A O 1
ATOM 610 N N . HIS A 1 81 ? -30.428 5.119 12.385 1.00 34.47 81 HIS A N 1
ATOM 611 C CA . HIS A 1 81 ? -31.089 6.069 11.495 1.00 34.98 81 HIS A CA 1
ATOM 612 C C . HIS A 1 81 ? -32.563 6.361 11.779 1.00 36.81 81 HIS A C 1
ATOM 613 O O . HIS A 1 81 ? -33.145 7.398 11.430 1.00 32.79 81 HIS A O 1
ATOM 620 N N . GLN A 1 82 ? -33.171 5.357 12.393 1.00 40.65 82 GLN A N 1
ATOM 621 C CA . GLN A 1 82 ? -34.584 5.365 12.765 1.00 44.01 82 GLN A CA 1
ATOM 622 C C . GLN A 1 82 ? -34.977 6.572 13.595 1.00 43.96 82 GLN A C 1
ATOM 623 O O . GLN A 1 82 ? -35.991 7.231 13.377 1.00 46.50 82 GLN A O 1
ATOM 629 N N . LYS A 1 83 ? -34.083 6.984 14.470 1.00 44.31 83 LYS A N 1
ATOM 630 C CA . LYS A 1 83 ? -34.324 8.181 15.264 1.00 43.43 83 LYS A CA 1
ATOM 631 C C . LYS A 1 83 ? -33.969 9.468 14.533 1.00 40.24 83 LYS A C 1
ATOM 632 O O . LYS A 1 83 ? -34.153 10.520 15.143 1.00 38.00 83 LYS A O 1
ATOM 638 N N . TRP A 1 84 ? -33.596 9.439 13.260 1.00 36.23 84 TRP A N 1
ATOM 639 C CA . TRP A 1 84 ? -33.160 10.633 12.558 1.00 34.40 84 TRP A CA 1
ATOM 640 C C . TRP A 1 84 ? -33.790 10.822 11.181 1.00 34.94 84 TRP A C 1
ATOM 641 O O . TRP A 1 84 ? -33.326 11.611 10.345 1.00 33.58 84 TRP A O 1
ATOM 652 N N . LEU A 1 85 ? -34.878 10.134 10.882 1.00 35.76 85 LEU A N 1
ATOM 653 C CA . LEU A 1 85 ? -35.547 10.160 9.598 1.00 36.99 85 LEU A CA 1
ATOM 654 C C . LEU A 1 85 ? -35.879 11.543 9.045 1.00 38.56 85 LEU A C 1
ATOM 655 O O . LEU A 1 85 ? -35.748 11.841 7.841 1.00 39.74 85 LEU A O 1
ATOM 660 N N . ASP A 1 86 ? -36.353 12.420 9.911 1.00 36.52 86 ASP A N 1
ATOM 661 C CA . ASP A 1 86 ? -36.700 13.769 9.488 1.00 36.59 86 ASP A CA 1
ATOM 662 C C . ASP A 1 86 ? -35.434 14.576 9.234 1.00 32.46 86 ASP A C 1
ATOM 663 O O . ASP A 1 86 ? -35.230 15.238 8.201 1.00 28.95 86 ASP A O 1
ATOM 668 N N . ILE A 1 87 ? -34.610 14.544 10.285 1.00 27.27 87 ILE A N 1
ATOM 669 C CA . ILE A 1 87 ? -33.430 15.366 10.352 1.00 25.65 87 ILE A CA 1
ATOM 670 C C . ILE A 1 87 ? -32.458 15.138 9.205 1.00 25.40 87 ILE A C 1
ATOM 671 O O . ILE A 1 87 ? -31.870 16.091 8.690 1.00 24.08 87 ILE A O 1
ATOM 684 N N . SER A 1 89 ? -33.312 13.336 6.308 1.00 24.68 89 SER A N 1
ATOM 685 C CA . SER A 1 89 ? -33.925 12.974 5.004 1.00 26.56 89 SER A CA 1
ATOM 686 C C . SER A 1 89 ? -33.269 13.665 3.818 1.00 25.57 89 SER A C 1
ATOM 687 O O . SER A 1 89 ? -32.991 14.876 3.800 1.00 21.71 89 SER A O 1
ATOM 690 N N . ALA A 1 90 ? -33.091 12.970 2.687 1.00 27.38 90 ALA A N 1
ATOM 691 C CA . ALA A 1 90 ? -32.569 13.589 1.468 1.00 26.95 90 ALA A CA 1
ATOM 692 C C . ALA A 1 90 ? -33.482 14.666 0.865 1.00 28.28 90 ALA A C 1
ATOM 693 O O . ALA A 1 90 ? -33.087 15.670 0.254 1.00 22.54 90 ALA A O 1
ATOM 695 N N . GLU A 1 91 ? -34.805 14.448 1.018 1.00 29.10 91 GLU A N 1
ATOM 696 C CA . GLU A 1 91 ? -35.734 15.384 0.384 1.00 30.72 91 GLU A CA 1
ATOM 697 C C . GLU A 1 91 ? -35.987 16.597 1.242 1.00 28.79 91 GLU A C 1
ATOM 698 O O . GLU A 1 91 ? -35.757 16.605 2.464 1.00 24.67 91 GLU A O 1
ATOM 704 N N . ASP A 1 92 ? -36.486 17.653 0.596 1.00 28.86 92 ASP A N 1
ATOM 705 C CA . ASP A 1 92 ? -36.722 18.889 1.378 1.00 33.84 92 ASP A CA 1
ATOM 706 C C . ASP A 1 92 ? -37.923 18.696 2.305 1.00 35.37 92 ASP A C 1
ATOM 707 O O . ASP A 1 92 ? -38.750 17.813 2.077 1.00 34.19 92 ASP A O 1
ATOM 712 N N . ILE A 1 93 ? -38.032 19.461 3.361 1.00 38.44 93 ILE A N 1
ATOM 713 C CA . ILE A 1 93 ? -39.124 19.408 4.321 1.00 41.13 93 ILE A CA 1
ATOM 714 C C . ILE A 1 93 ? -39.503 20.836 4.715 1.00 43.72 93 ILE A C 1
ATOM 715 O O . ILE A 1 93 ? -38.802 21.786 4.350 1.00 43.12 93 ILE A O 1
ATOM 720 N N . GLU A 1 94 ? -40.582 21.003 5.475 1.00 46.87 94 GLU A N 1
ATOM 721 C CA . GLU A 1 94 ? -41.005 22.336 5.897 1.00 49.06 94 GLU A CA 1
ATOM 722 C C . GLU A 1 94 ? -39.861 23.110 6.533 1.00 48.07 94 GLU A C 1
ATOM 723 O O . GLU A 1 94 ? -39.203 22.541 7.401 1.00 46.27 94 GLU A O 1
ATOM 729 N N . ASP A 1 95 ? -39.760 24.364 6.133 1.00 47.45 95 ASP A N 1
ATOM 730 C CA . ASP A 1 95 ? -38.731 25.240 6.660 1.00 48.91 95 ASP A CA 1
ATOM 731 C C . ASP A 1 95 ? -38.696 25.223 8.189 1.00 46.35 95 ASP A C 1
ATOM 732 O O . ASP A 1 95 ? -37.600 25.245 8.721 1.00 45.05 95 ASP A O 1
ATOM 737 N N . ARG A 1 96 ? -39.869 25.187 8.807 1.00 43.34 96 ARG A N 1
ATOM 738 C CA . ARG A 1 96 ? -39.927 25.248 10.264 1.00 42.65 96 ARG A CA 1
ATOM 739 C C . ARG A 1 96 ? -39.292 24.044 10.941 1.00 39.94 96 ARG A C 1
ATOM 740 O O . ARG A 1 96 ? -39.027 24.118 12.132 1.00 40.42 96 ARG A O 1
ATOM 748 N N . LEU A 1 97 ? -39.027 22.980 10.204 1.00 38.06 97 LEU A N 1
ATOM 749 C CA . LEU A 1 97 ? -38.543 21.752 10.831 1.00 38.33 97 LEU A CA 1
ATOM 750 C C . LEU A 1 97 ? -37.044 21.550 10.688 1.00 38.37 97 LEU A C 1
ATOM 751 O O . LEU A 1 97 ? -36.464 20.628 11.252 1.00 38.38 97 LEU A O 1
ATOM 756 N N . LYS A 1 98 ? -36.459 22.381 9.845 1.00 35.51 98 LYS A N 1
ATOM 757 C CA . LYS A 1 98 ? -35.069 22.218 9.467 1.00 36.83 98 LYS A CA 1
ATOM 758 C C . LYS A 1 98 ? -34.092 22.612 10.564 1.00 36.46 98 LYS A C 1
ATOM 759 O O . LYS A 1 98 ? -32.959 22.157 10.493 1.00 37.11 98 LYS A O 1
ATOM 765 N N . SER A 1 99 ? -34.594 23.287 11.589 1.00 36.17 99 SER A N 1
ATOM 766 C CA . SER A 1 99 ? -33.735 23.685 12.701 1.00 36.37 99 SER A CA 1
ATOM 767 C C . SER A 1 99 ? -33.556 22.616 13.753 1.00 33.14 99 SER A C 1
ATOM 768 O O . SER A 1 99 ? -32.774 22.755 14.691 1.00 33.29 99 SER A O 1
ATOM 771 N N . LYS A 1 100 ? -34.210 21.492 13.559 1.00 32.27 100 LYS A N 1
ATOM 772 C CA . LYS A 1 100 ? -34.146 20.389 14.502 1.00 32.48 100 LYS A CA 1
ATOM 773 C C . LYS A 1 100 ? -32.725 19.852 14.627 1.00 31.35 100 LYS A C 1
ATOM 774 O O . LYS A 1 100 ? -32.087 19.441 13.663 1.00 29.16 100 LYS A O 1
ATOM 780 N N . ARG A 1 101 ? -32.186 19.847 15.842 1.00 30.70 101 ARG A N 1
ATOM 781 C CA . ARG A 1 101 ? -30.895 19.325 16.177 1.00 31.20 101 ARG A CA 1
ATOM 782 C C . ARG A 1 101 ? -29.789 20.041 15.386 1.00 31.49 101 ARG A C 1
ATOM 783 O O . ARG A 1 101 ? -28.693 19.495 15.274 1.00 29.69 101 ARG A O 1
ATOM 791 N N . LYS A 1 102 ? -30.107 21.264 14.958 1.00 32.13 102 LYS A N 1
ATOM 792 C CA . LYS A 1 102 ? -29.108 22.075 14.262 1.00 33.57 102 LYS A CA 1
ATOM 793 C C . LYS A 1 102 ? -27.911 22.320 15.194 1.00 33.04 102 LYS A C 1
ATOM 794 O O . LYS A 1 102 ? -28.086 22.564 16.405 1.00 30.44 102 LYS A O 1
ATOM 800 N N . ILE A 1 103 ? -26.704 22.253 14.630 1.00 30.06 103 ILE A N 1
ATOM 801 C CA . ILE A 1 103 ? -25.545 22.469 15.495 1.00 27.59 103 ILE A CA 1
ATOM 802 C C . ILE A 1 103 ? -24.888 23.816 15.244 1.00 26.41 103 ILE A C 1
ATOM 803 O O . ILE A 1 103 ? -24.483 24.105 14.106 1.00 25.71 103 ILE A O 1
ATOM 808 N N . THR A 1 104 ? -24.686 24.538 16.333 1.00 25.48 104 THR A N 1
ATOM 809 C CA . THR A 1 104 ? -24.009 25.840 16.217 1.00 25.35 104 THR A CA 1
ATOM 810 C C . THR A 1 104 ? -22.923 25.995 17.281 1.00 25.03 104 THR A C 1
ATOM 811 O O . THR A 1 104 ? -22.316 27.063 17.421 1.00 24.15 104 THR A O 1
ATOM 815 N N . HIS A 1 105 ? -22.556 24.924 17.953 1.00 25.12 105 HIS A N 1
ATOM 816 C CA . HIS A 1 105 ? -21.492 24.879 18.952 1.00 27.84 105 HIS A CA 1
ATOM 817 C C . HIS A 1 105 ? -20.406 23.905 18.520 1.00 25.94 105 HIS A C 1
ATOM 818 O O . HIS A 1 105 ? -20.525 22.701 18.717 1.00 26.90 105 HIS A O 1
ATOM 825 N N . PRO A 1 106 ? -19.361 24.378 17.869 1.00 24.31 106 PRO A N 1
ATOM 826 C CA . PRO A 1 106 ? -18.315 23.474 17.379 1.00 22.00 106 PRO A CA 1
ATOM 827 C C . PRO A 1 106 ? -17.595 22.807 18.515 1.00 21.20 106 PRO A C 1
ATOM 828 O O . PRO A 1 106 ? -17.160 23.464 19.475 1.00 19.37 106 PRO A O 1
ATOM 832 N N . ARG A 1 107 ? -17.226 21.544 18.323 1.00 21.18 107 ARG A N 1
ATOM 833 C CA . ARG A 1 107 ? -16.400 20.895 19.342 1.00 22.88 107 ARG A CA 1
ATOM 834 C C . ARG A 1 107 ? -14.918 21.091 19.080 1.00 24.07 107 ARG A C 1
ATOM 835 O O . ARG A 1 107 ? -14.412 20.727 18.009 1.00 22.66 107 ARG A O 1
ATOM 843 N N . PRO A 1 108 ? -14.173 21.572 20.065 1.00 22.65 108 PRO A N 1
ATOM 844 C CA . PRO A 1 108 ? -12.739 21.714 19.924 1.00 23.60 108 PRO A CA 1
ATOM 845 C C . PRO A 1 108 ? -12.161 20.340 19.605 1.00 22.98 108 PRO A C 1
ATOM 846 O O . PRO A 1 108 ? -12.681 19.325 20.075 1.00 21.89 108 PRO A O 1
ATOM 850 N N . GLY A 1 109 ? -11.146 20.287 18.737 1.00 21.44 109 GLY A N 1
ATOM 851 C CA . GLY A 1 109 ? -10.557 19.029 18.377 1.00 19.45 109 GLY A CA 1
ATOM 852 C C . GLY A 1 109 ? -11.308 18.326 17.259 1.00 20.43 109 GLY A C 1
ATOM 853 O O . GLY A 1 109 ? -10.800 17.338 16.699 1.00 20.37 109 GLY A O 1
ATOM 854 N N . HIS A 1 110 ? -12.503 18.757 16.918 1.00 19.64 110 HIS A N 1
ATOM 855 C CA . HIS A 1 110 ? -13.229 18.164 15.794 1.00 20.47 110 HIS A CA 1
ATOM 856 C C . HIS A 1 110 ? -13.180 18.987 14.521 1.00 20.18 110 HIS A C 1
ATOM 857 O O . HIS A 1 110 ? -12.708 20.138 14.499 1.00 16.71 110 HIS A O 1
ATOM 864 N N . ALA A 1 111 ? -13.796 18.450 13.463 1.00 19.85 111 ALA A N 1
ATOM 865 C CA . ALA A 1 111 ? -13.889 19.069 12.168 1.00 21.51 111 ALA A CA 1
ATOM 866 C C . ALA A 1 111 ? -14.966 20.145 12.079 1.00 22.44 111 ALA A C 1
ATOM 867 O O . ALA A 1 111 ? -15.052 20.861 11.057 1.00 24.07 111 ALA A O 1
ATOM 869 N N . ASP A 1 112 ? -15.820 20.231 13.090 1.00 22.06 112 ASP A N 1
ATOM 870 C CA . ASP A 1 112 ? -16.983 21.075 13.014 1.00 19.90 112 ASP A CA 1
ATOM 871 C C . ASP A 1 112 ? -16.788 22.464 12.427 1.00 18.66 112 ASP A C 1
ATOM 872 O O . ASP A 1 112 ? -17.471 22.824 11.463 1.00 16.84 112 ASP A O 1
ATOM 877 N N . LEU A 1 113 ? -16.054 23.325 13.093 1.00 18.25 113 LEU A N 1
ATOM 878 C CA . LEU A 1 113 ? -15.968 24.749 12.758 1.00 20.05 113 LEU A CA 1
ATOM 879 C C . LEU A 1 113 ? -15.317 24.969 11.395 1.00 19.66 113 LEU A C 1
ATOM 880 O O . LEU A 1 113 ? -15.792 25.675 10.517 1.00 18.12 113 LEU A O 1
ATOM 885 N N . VAL A 1 114 ? -14.178 24.315 11.229 1.00 19.90 114 VAL A N 1
ATOM 886 C CA . VAL A 1 114 ? -13.433 24.463 9.972 1.00 19.32 114 VAL A CA 1
ATOM 887 C C . VAL A 1 114 ? -14.242 23.933 8.811 1.00 19.20 114 VAL A C 1
ATOM 888 O O . VAL A 1 114 ? -14.206 24.567 7.766 1.00 18.08 114 VAL A O 1
ATOM 892 N N . GLY A 1 115 ? -14.951 22.827 9.050 1.00 17.78 115 GLY A N 1
ATOM 893 C CA . GLY A 1 115 ? -15.812 22.314 7.957 1.00 18.24 115 GLY A CA 1
ATOM 894 C C . GLY A 1 115 ? -16.870 23.370 7.629 1.00 19.86 115 GLY A C 1
ATOM 895 O O . GLY A 1 115 ? -17.266 23.583 6.499 1.00 15.20 115 GLY A O 1
ATOM 896 N N . GLY A 1 116 ? -17.510 23.953 8.630 1.00 20.50 116 GLY A N 1
ATOM 897 C CA . GLY A 1 116 ? -18.548 24.958 8.350 1.00 18.48 116 GLY A CA 1
ATOM 898 C C . GLY A 1 116 ? -17.975 26.225 7.705 1.00 18.79 116 GLY A C 1
ATOM 899 O O . GLY A 1 116 ? -18.593 26.776 6.750 1.00 18.95 116 GLY A O 1
ATOM 900 N N . ILE A 1 117 ? -16.696 26.486 7.918 1.00 17.71 117 ILE A N 1
ATOM 901 C CA . ILE A 1 117 ? -16.113 27.642 7.182 1.00 18.09 117 ILE A CA 1
ATOM 902 C C . ILE A 1 117 ? -15.885 27.240 5.721 1.00 18.30 117 ILE A C 1
ATOM 903 O O . ILE A 1 117 ? -16.274 27.913 4.755 1.00 16.91 117 ILE A O 1
ATOM 908 N N . LYS A 1 118 ? -15.202 26.136 5.514 1.00 15.38 118 LYS A N 1
ATOM 909 C CA . LYS A 1 118 ? -14.903 25.600 4.219 1.00 16.20 118 LYS A CA 1
ATOM 910 C C . LYS A 1 118 ? -16.173 25.465 3.369 1.00 17.53 118 LYS A C 1
ATOM 911 O O . LYS A 1 118 ? -16.144 25.856 2.199 1.00 16.53 118 LYS A O 1
ATOM 917 N N . TYR A 1 119 ? -17.181 24.770 3.886 1.00 17.40 119 TYR A N 1
ATOM 918 C CA . TYR A 1 119 ? -18.352 24.460 3.070 1.00 19.14 119 TYR A CA 1
ATOM 919 C C . TYR A 1 119 ? -19.487 25.457 3.271 1.00 19.16 119 TYR A C 1
ATOM 920 O O . TYR A 1 119 ? -20.482 25.357 2.569 1.00 19.60 119 TYR A O 1
ATOM 929 N N . ARG A 1 120 ? -19.237 26.530 4.010 1.00 17.49 120 ARG A N 1
ATOM 930 C CA . ARG A 1 120 ? -20.189 27.589 4.259 1.00 19.95 120 ARG A CA 1
ATOM 931 C C . ARG A 1 120 ? -21.520 27.043 4.779 1.00 19.37 120 ARG A C 1
ATOM 932 O O . ARG A 1 120 ? -22.617 27.362 4.298 1.00 20.61 120 ARG A O 1
ATOM 940 N N . PHE A 1 121 ? -21.408 26.272 5.846 1.00 18.96 121 PHE A N 1
ATOM 941 C CA . PHE A 1 121 ? -22.655 25.737 6.431 1.00 21.40 121 PHE A CA 1
ATOM 942 C C . PHE A 1 121 ? -23.177 26.693 7.485 1.00 20.78 121 PHE A C 1
ATOM 943 O O . PHE A 1 121 ? -22.362 27.314 8.160 1.00 20.56 121 PHE A O 1
ATOM 951 N N . ASP A 1 122 ? -24.469 26.740 7.741 1.00 22.37 122 ASP A N 1
ATOM 952 C CA . ASP A 1 122 ? -25.047 27.403 8.891 1.00 23.83 122 ASP A CA 1
ATOM 953 C C . ASP A 1 122 ? -25.268 26.373 10.004 1.00 22.65 122 ASP A C 1
ATOM 954 O O . ASP A 1 122 ? -25.245 26.612 11.221 1.00 25.77 122 ASP A O 1
ATOM 959 N N . ASP A 1 123 ? -25.409 25.128 9.611 1.00 20.41 123 ASP A N 1
ATOM 960 C CA . ASP A 1 123 ? -25.624 23.980 10.488 1.00 20.42 123 ASP A CA 1
ATOM 961 C C . ASP A 1 123 ? -24.434 23.011 10.418 1.00 21.18 123 ASP A C 1
ATOM 962 O O . ASP A 1 123 ? -24.203 22.319 9.407 1.00 19.66 123 ASP A O 1
ATOM 967 N N . LEU A 1 124 ? -23.691 23.010 11.523 1.00 20.18 124 LEU A N 1
ATOM 968 C CA . LEU A 1 124 ? -22.464 22.245 11.599 1.00 20.46 124 LEU A CA 1
ATOM 969 C C . LEU A 1 124 ? -22.765 20.748 11.636 1.00 21.15 124 LEU A C 1
ATOM 970 O O . LEU A 1 124 ? -21.813 19.971 11.523 1.00 17.56 124 LEU A O 1
ATOM 975 N N . ARG A 1 125 ? -24.054 20.351 11.688 1.00 22.15 125 ARG A N 1
ATOM 976 C CA . ARG A 1 125 ? -24.316 18.911 11.589 1.00 22.18 125 ARG A CA 1
ATOM 977 C C . ARG A 1 125 ? -23.818 18.405 10.217 1.00 23.49 125 ARG A C 1
ATOM 978 O O . ARG A 1 125 ? -23.392 17.238 10.157 1.00 22.83 125 ARG A O 1
ATOM 986 N N . ASN A 1 126 ? -23.897 19.252 9.171 1.00 21.56 126 ASN A N 1
ATOM 987 C CA . ASN A 1 126 ? -23.448 18.810 7.846 1.00 21.51 126 ASN A CA 1
ATOM 988 C C . ASN A 1 126 ? -21.950 18.524 7.767 1.00 22.32 126 ASN A C 1
ATOM 989 O O . ASN A 1 126 ? -21.478 17.949 6.789 1.00 23.44 126 ASN A O 1
ATOM 994 N N . SER A 1 127 ? -21.166 18.956 8.741 1.00 20.68 127 SER A N 1
ATOM 995 C CA . SER A 1 127 ? -19.749 18.655 8.818 1.00 21.72 127 SER A CA 1
ATOM 996 C C . SER A 1 127 ? -19.600 17.376 9.645 1.00 20.77 127 SER A C 1
ATOM 997 O O . SER A 1 127 ? -19.038 16.378 9.189 1.00 21.44 127 SER A O 1
ATOM 1000 N N . LEU A 1 128 ? -20.291 17.373 10.792 1.00 19.66 128 LEU A N 1
ATOM 1001 C CA . LEU A 1 128 ? -20.244 16.291 11.753 1.00 22.08 128 LEU A CA 1
ATOM 1002 C C . LEU A 1 128 ? -20.681 14.943 11.255 1.00 19.34 128 LEU A C 1
ATOM 1003 O O . LEU A 1 128 ? -19.994 13.954 11.573 1.00 21.23 128 LEU A O 1
ATOM 1008 N N . GLU A 1 129 ? -21.703 14.855 10.450 1.00 18.12 129 GLU A N 1
ATOM 1009 C CA . GLU A 1 129 ? -22.244 13.579 9.988 1.00 20.13 129 GLU A CA 1
ATOM 1010 C C . GLU A 1 129 ? -21.244 12.772 9.152 1.00 21.28 129 GLU A C 1
ATOM 1011 O O . GLU A 1 129 ? -21.245 11.540 9.192 1.00 20.96 129 GLU A O 1
ATOM 1017 N N . ARG A 1 130 ? -20.433 13.469 8.363 1.00 21.62 130 ARG A N 1
ATOM 1018 C CA . ARG A 1 130 ? -19.441 12.829 7.504 1.00 17.86 130 ARG A CA 1
ATOM 1019 C C . ARG A 1 130 ? -18.084 12.743 8.146 1.00 18.22 130 ARG A C 1
ATOM 1020 O O . ARG A 1 130 ? -17.375 11.744 7.905 1.00 17.50 130 ARG A O 1
ATOM 1028 N N . SER A 1 131 ? -17.681 13.690 8.994 1.00 18.83 131 SER A N 1
ATOM 1029 C CA . SER A 1 131 ? -16.362 13.592 9.616 1.00 18.21 131 SER A CA 1
ATOM 1030 C C . SER A 1 131 ? -16.285 12.514 10.676 1.00 19.72 131 SER A C 1
ATOM 1031 O O . SER A 1 131 ? -15.210 12.043 11.061 1.00 15.72 131 SER A O 1
ATOM 1034 N N . SER A 1 132 ? -17.479 12.069 11.109 1.00 20.67 132 SER A N 1
ATOM 1035 C CA . SER A 1 132 ? -17.497 11.074 12.180 1.00 20.80 132 SER A CA 1
ATOM 1036 C C . SER A 1 132 ? -16.779 9.789 11.795 1.00 19.77 132 SER A C 1
ATOM 1037 O O . SER A 1 132 ? -16.928 9.312 10.665 1.00 19.80 132 SER A O 1
ATOM 1040 N N . ALA A 1 133 ? -16.080 9.224 12.778 1.00 17.16 133 ALA A N 1
ATOM 1041 C CA . ALA A 1 133 ? -15.431 7.944 12.569 1.00 16.78 133 ALA A CA 1
ATOM 1042 C C . ALA A 1 133 ? -16.380 6.799 12.314 1.00 15.98 133 ALA A C 1
ATOM 1043 O O . ALA A 1 133 ? -15.929 5.672 12.051 1.00 15.19 133 ALA A O 1
ATOM 1045 N N . ARG A 1 134 ? -17.678 7.010 12.262 1.00 15.46 134 ARG A N 1
ATOM 1046 C CA . ARG A 1 134 ? -18.570 5.955 11.768 1.00 18.93 134 ARG A CA 1
ATOM 1047 C C . ARG A 1 134 ? -18.075 5.495 10.394 1.00 20.62 134 ARG A C 1
ATOM 1048 O O . ARG A 1 134 ? -18.140 4.334 9.975 1.00 19.57 134 ARG A O 1
ATOM 1056 N N . GLU A 1 135 ? -17.459 6.451 9.660 1.00 20.88 135 GLU A N 1
ATOM 1057 C CA . GLU A 1 135 ? -16.991 6.119 8.318 1.00 22.31 135 GLU A CA 1
ATOM 1058 C C . GLU A 1 135 ? -15.940 5.011 8.342 1.00 23.24 135 GLU A C 1
ATOM 1059 O O . GLU A 1 135 ? -15.760 4.360 7.306 1.00 21.59 135 GLU A O 1
ATOM 1065 N N . THR A 1 136 ? -15.180 4.863 9.428 1.00 20.18 136 THR A N 1
ATOM 1066 C CA . THR A 1 136 ? -14.117 3.878 9.423 1.00 18.96 136 THR A CA 1
ATOM 1067 C C . THR A 1 136 ? -14.670 2.464 9.264 1.00 18.35 136 THR A C 1
ATOM 1068 O O . THR A 1 136 ? -13.911 1.574 8.877 1.00 17.53 136 THR A O 1
ATOM 1072 N N . THR A 1 137 ? -15.961 2.251 9.587 1.00 17.65 137 THR A N 1
ATOM 1073 C CA . THR A 1 137 ? -16.599 0.956 9.348 1.00 16.04 137 THR A CA 1
ATOM 1074 C C . THR A 1 137 ? -16.346 0.529 7.896 1.00 18.34 137 THR A C 1
ATOM 1075 O O . THR A 1 137 ? -16.031 -0.627 7.625 1.00 17.76 137 THR A O 1
ATOM 1087 N N . ARG A 1 139 ? -14.021 1.723 5.878 1.00 15.37 139 ARG A N 1
ATOM 1088 C CA . ARG A 1 139 ? -12.585 1.512 5.609 1.00 17.15 139 ARG A CA 1
ATOM 1089 C C . ARG A 1 139 ? -12.149 0.124 6.073 1.00 18.63 139 ARG A C 1
ATOM 1090 O O . ARG A 1 139 ? -11.225 -0.489 5.540 1.00 18.03 139 ARG A O 1
ATOM 1098 N N . VAL A 1 140 ? -12.773 -0.399 7.133 1.00 17.25 140 VAL A N 1
ATOM 1099 C CA . VAL A 1 140 ? -12.443 -1.739 7.654 1.00 15.95 140 VAL A CA 1
ATOM 1100 C C . VAL A 1 140 ? -13.038 -2.789 6.709 1.00 17.37 140 VAL A C 1
ATOM 1101 O O . VAL A 1 140 ? -12.496 -3.860 6.500 1.00 18.01 140 VAL A O 1
ATOM 1105 N N . ALA A 1 141 ? -14.191 -2.464 6.108 1.00 15.16 141 ALA A N 1
ATOM 1106 C CA . ALA A 1 141 ? -14.783 -3.419 5.144 1.00 17.03 141 ALA A CA 1
ATOM 1107 C C . ALA A 1 141 ? -13.845 -3.601 3.944 1.00 16.02 141 ALA A C 1
ATOM 1108 O O . ALA A 1 141 ? -13.615 -4.719 3.507 1.00 15.07 141 ALA A O 1
ATOM 1110 N N . VAL A 1 142 ? -13.359 -2.449 3.448 1.00 15.86 142 VAL A N 1
ATOM 1111 C CA . VAL A 1 142 ? -12.446 -2.467 2.342 1.00 13.88 142 VAL A CA 1
ATOM 1112 C C . VAL A 1 142 ? -11.189 -3.227 2.752 1.00 16.69 142 VAL A C 1
ATOM 1113 O O . VAL A 1 142 ? -10.703 -4.009 1.950 1.00 17.66 142 VAL A O 1
ATOM 1117 N N . GLY A 1 143 ? -10.612 -2.903 3.925 1.00 16.00 143 GLY A N 1
ATOM 1118 C CA . GLY A 1 143 ? -9.442 -3.615 4.387 1.00 15.09 143 GLY A CA 1
ATOM 1119 C C . GLY A 1 143 ? -9.654 -5.108 4.517 1.00 18.27 143 GLY A C 1
ATOM 1120 O O . GLY A 1 143 ? -8.696 -5.916 4.454 1.00 18.68 143 GLY A O 1
ATOM 1121 N N . ALA A 1 144 ? -10.894 -5.549 4.789 1.00 17.17 144 ALA A N 1
ATOM 1122 C CA . ALA A 1 144 ? -11.107 -6.993 4.889 1.00 18.79 144 ALA A CA 1
ATOM 1123 C C . ALA A 1 144 ? -10.968 -7.673 3.511 1.00 19.77 144 ALA A C 1
ATOM 1124 O O . ALA A 1 144 ? -10.555 -8.829 3.395 1.00 18.68 144 ALA A O 1
ATOM 1126 N N . VAL A 1 145 ? -11.401 -6.993 2.428 1.00 19.14 145 VAL A N 1
ATOM 1127 C CA . VAL A 1 145 ? -11.223 -7.548 1.075 1.00 18.90 145 VAL A CA 1
ATOM 1128 C C . VAL A 1 145 ? -9.721 -7.599 0.772 1.00 17.23 145 VAL A C 1
ATOM 1129 O O . VAL A 1 145 ? -9.206 -8.603 0.310 1.00 16.80 145 VAL A O 1
ATOM 1133 N N . ALA A 1 146 ? -9.022 -6.495 1.066 1.00 17.02 146 ALA A N 1
ATOM 1134 C CA . ALA A 1 146 ? -7.583 -6.471 0.868 1.00 18.50 146 ALA A CA 1
ATOM 1135 C C . ALA A 1 146 ? -6.911 -7.608 1.652 1.00 17.58 146 ALA A C 1
ATOM 1136 O O . ALA A 1 146 ? -6.006 -8.279 1.155 1.00 16.50 146 ALA A O 1
ATOM 1138 N N . LYS A 1 147 ? -7.346 -7.801 2.905 1.00 16.28 147 LYS A N 1
ATOM 1139 C CA . LYS A 1 147 ? -6.729 -8.834 3.734 1.00 17.91 147 LYS A CA 1
ATOM 1140 C C . LYS A 1 147 ? -6.950 -10.205 3.100 1.00 19.19 147 LYS A C 1
ATOM 1141 O O . LYS A 1 147 ? -6.136 -11.112 3.271 1.00 16.62 147 LYS A O 1
ATOM 1147 N N . ARG A 1 148 ? -8.085 -10.398 2.452 1.00 19.30 148 ARG A N 1
ATOM 1148 C CA . ARG A 1 148 ? -8.293 -11.705 1.790 1.00 21.78 148 ARG A CA 1
ATOM 1149 C C . ARG A 1 148 ? -7.265 -11.919 0.688 1.00 21.96 148 ARG A C 1
ATOM 1150 O O . ARG A 1 148 ? -6.764 -13.044 0.506 1.00 22.68 148 ARG A O 1
ATOM 1158 N N . LEU A 1 149 ? -6.881 -10.891 -0.046 1.00 21.77 149 LEU A N 1
ATOM 1159 C CA . LEU A 1 149 ? -5.853 -11.024 -1.076 1.00 22.55 149 LEU A CA 1
ATOM 1160 C C . LEU A 1 149 ? -4.508 -11.386 -0.424 1.00 21.79 149 LEU A C 1
ATOM 1161 O O . LEU A 1 149 ? -3.783 -12.283 -0.878 1.00 20.80 149 LEU A O 1
ATOM 1166 N N . LEU A 1 150 ? -4.185 -10.686 0.656 1.00 18.67 150 LEU A N 1
ATOM 1167 C CA . LEU A 1 150 ? -2.952 -10.933 1.380 1.00 20.65 150 LEU A CA 1
ATOM 1168 C C . LEU A 1 150 ? -2.877 -12.402 1.866 1.00 19.61 150 LEU A C 1
ATOM 1169 O O . LEU A 1 150 ? -1.798 -12.988 1.784 1.00 18.10 150 LEU A O 1
ATOM 1174 N N . ALA A 1 151 ? -4.011 -12.861 2.403 1.00 19.29 151 ALA A N 1
ATOM 1175 C CA . ALA A 1 151 ? -4.043 -14.243 2.900 1.00 21.98 151 ALA A CA 1
ATOM 1176 C C . ALA A 1 151 ? -3.807 -15.237 1.743 1.00 22.20 151 ALA A C 1
ATOM 1177 O O . ALA A 1 151 ? -3.137 -16.226 1.922 1.00 21.49 151 ALA A O 1
ATOM 1179 N N . GLU A 1 152 ? -4.363 -14.946 0.581 1.00 21.89 152 GLU A N 1
ATOM 1180 C CA . GLU A 1 152 ? -4.144 -15.831 -0.578 1.00 23.34 152 GLU A CA 1
ATOM 1181 C C . GLU A 1 152 ? -2.666 -15.810 -0.967 1.00 22.98 152 GLU A C 1
ATOM 1182 O O . GLU A 1 152 ? -2.244 -16.796 -1.567 1.00 21.62 152 GLU A O 1
ATOM 1188 N N . LEU A 1 153 ? -1.943 -14.760 -0.632 1.00 18.43 153 LEU A N 1
ATOM 1189 C CA . LEU A 1 153 ? -0.530 -14.700 -0.949 1.00 22.22 153 LEU A CA 1
ATOM 1190 C C . LEU A 1 153 ? 0.364 -15.029 0.229 1.00 22.27 153 LEU A C 1
ATOM 1191 O O . LEU A 1 153 ? 1.520 -14.641 0.233 1.00 23.19 153 LEU A O 1
ATOM 1196 N N . ASP A 1 154 ? -0.116 -15.742 1.231 1.00 25.26 154 ASP A N 1
ATOM 1197 C CA . ASP A 1 154 ? 0.617 -16.194 2.392 1.00 27.38 154 ASP A CA 1
ATOM 1198 C C . ASP A 1 154 ? 1.214 -15.065 3.209 1.00 26.53 154 ASP A C 1
ATOM 1199 O O . ASP A 1 154 ? 2.368 -15.199 3.643 1.00 27.49 154 ASP A O 1
ATOM 1212 N N . GLU A 1 156 ? 0.562 -12.194 6.432 1.00 25.19 156 GLU A N 1
ATOM 1213 C CA . GLU A 1 156 ? -0.267 -12.154 7.661 1.00 24.94 156 GLU A CA 1
ATOM 1214 C C . GLU A 1 156 ? -0.214 -10.754 8.239 1.00 21.45 156 GLU A C 1
ATOM 1215 O O . GLU A 1 156 ? 0.802 -10.105 8.056 1.00 22.23 156 GLU A O 1
ATOM 1221 N N . ILE A 1 157 ? -1.227 -10.291 8.943 1.00 20.65 157 ILE A N 1
ATOM 1222 C CA . ILE A 1 157 ? -1.218 -8.961 9.510 1.00 19.90 157 ILE A CA 1
ATOM 1223 C C . ILE A 1 157 ? -1.850 -8.995 10.898 1.00 19.28 157 ILE A C 1
ATOM 1224 O O . ILE A 1 157 ? -2.722 -9.798 11.196 1.00 19.31 157 ILE A O 1
ATOM 1229 N N . ALA A 1 158 ? -1.402 -8.100 11.759 1.00 21.01 158 ALA A N 1
ATOM 1230 C CA . ALA A 1 158 ? -1.953 -8.021 13.111 1.00 21.28 158 ALA A CA 1
ATOM 1231 C C . ALA A 1 158 ? -1.768 -6.606 13.654 1.00 20.30 158 ALA A C 1
ATOM 1232 O O . ALA A 1 158 ? -0.896 -5.891 13.145 1.00 17.29 158 ALA A O 1
ATOM 1234 N N . ASN A 1 159 ? -2.530 -6.234 14.677 1.00 17.41 159 ASN A N 1
ATOM 1235 C CA . ASN A 1 159 ? -2.302 -4.913 15.294 1.00 16.80 159 ASN A CA 1
ATOM 1236 C C . ASN A 1 159 ? -2.396 -5.106 16.830 1.00 18.25 159 ASN A C 1
ATOM 1237 O O . ASN A 1 159 ? -3.072 -6.001 17.306 1.00 17.88 159 ASN A O 1
ATOM 1242 N N . HIS A 1 160 ? -1.699 -4.288 17.591 1.00 18.00 160 HIS A N 1
ATOM 1243 C CA . HIS A 1 160 ? -1.828 -4.292 19.034 1.00 21.21 160 HIS A CA 1
ATOM 1244 C C . HIS A 1 160 ? -1.529 -2.903 19.580 1.00 21.91 160 HIS A C 1
ATOM 1245 O O . HIS A 1 160 ? -0.809 -2.133 18.941 1.00 20.54 160 HIS A O 1
ATOM 1252 N N . VAL A 1 161 ? -2.074 -2.655 20.766 1.00 21.62 161 VAL A N 1
ATOM 1253 C CA . VAL A 1 161 ? -1.838 -1.397 21.455 1.00 21.45 161 VAL A CA 1
ATOM 1254 C C . VAL A 1 161 ? -0.488 -1.467 22.153 1.00 23.35 161 VAL A C 1
ATOM 1255 O O . VAL A 1 161 ? -0.263 -2.388 22.940 1.00 23.97 161 VAL A O 1
ATOM 1259 N N . VAL A 1 162 ? 0.382 -0.504 21.869 1.00 20.24 162 VAL A N 1
ATOM 1260 C CA . VAL A 1 162 ? 1.687 -0.520 22.540 1.00 22.59 162 VAL A CA 1
ATOM 1261 C C . VAL A 1 162 ? 1.752 0.618 23.551 1.00 22.87 162 VAL A C 1
ATOM 1262 O O . VAL A 1 162 ? 2.613 0.588 24.449 1.00 25.50 162 VAL A O 1
ATOM 1266 N N . VAL A 1 163 ? 0.952 1.633 23.379 1.00 21.56 163 VAL A N 1
ATOM 1267 C CA . VAL A 1 163 ? 0.908 2.698 24.417 1.00 21.59 163 VAL A CA 1
ATOM 1268 C C . VAL A 1 163 ? -0.560 2.956 24.654 1.00 20.50 163 VAL A C 1
ATOM 1269 O O . VAL A 1 163 ? -1.295 3.241 23.704 1.00 19.22 163 VAL A O 1
ATOM 1273 N N . PHE A 1 164 ? -1.030 2.938 25.895 1.00 22.01 164 PHE A N 1
ATOM 1274 C CA . PHE A 1 164 ? -2.426 3.211 26.204 1.00 22.00 164 PHE A CA 1
ATOM 1275 C C . PHE A 1 164 ? -2.522 4.386 27.172 1.00 23.86 164 PHE A C 1
ATOM 1276 O O . PHE A 1 164 ? -2.153 4.297 28.354 1.00 22.93 164 PHE A O 1
ATOM 1284 N N . GLY A 1 165 ? -2.980 5.555 26.734 1.00 22.86 165 GLY A N 1
ATOM 1285 C CA . GLY A 1 165 ? -3.066 6.724 27.613 1.00 25.60 165 GLY A CA 1
ATOM 1286 C C . GLY A 1 165 ? -1.800 6.994 28.404 1.00 26.49 165 GLY A C 1
ATOM 1287 O O . GLY A 1 165 ? -1.820 7.427 29.561 1.00 24.73 165 GLY A O 1
ATOM 1288 N N . GLY A 1 166 ? -0.639 6.720 27.803 1.00 27.69 166 GLY A N 1
ATOM 1289 C CA . GLY A 1 166 ? 0.631 6.982 28.499 1.00 26.79 166 GLY A CA 1
ATOM 1290 C C . GLY A 1 166 ? 1.167 5.728 29.175 1.00 27.18 166 GLY A C 1
ATOM 1291 O O . GLY A 1 166 ? 2.351 5.707 29.525 1.00 26.72 166 GLY A O 1
ATOM 1292 N N . LYS A 1 167 ? 0.361 4.672 29.256 1.00 26.38 167 LYS A N 1
ATOM 1293 C CA . LYS A 1 167 ? 0.885 3.441 29.843 1.00 28.19 167 LYS A CA 1
ATOM 1294 C C . LYS A 1 167 ? 1.601 2.638 28.759 1.00 29.18 167 LYS A C 1
ATOM 1295 O O . LYS A 1 167 ? 0.954 2.269 27.768 1.00 25.21 167 LYS A O 1
ATOM 1301 N N . GLU A 1 168 ? 2.923 2.534 28.859 1.00 30.51 168 GLU A N 1
ATOM 1302 C CA . GLU A 1 168 ? 3.700 1.815 27.879 1.00 32.24 168 GLU A CA 1
ATOM 1303 C C . GLU A 1 168 ? 3.602 0.321 28.206 1.00 32.80 168 GLU A C 1
ATOM 1304 O O . GLU A 1 168 ? 3.870 -0.036 29.362 1.00 31.37 168 GLU A O 1
ATOM 1310 N N . ILE A 1 169 ? 3.114 -0.432 27.244 1.00 29.45 169 ILE A N 1
ATOM 1311 C CA . ILE A 1 169 ? 2.958 -1.871 27.375 1.00 32.03 169 ILE A CA 1
ATOM 1312 C C . ILE A 1 169 ? 4.254 -2.604 27.098 1.00 36.12 169 ILE A C 1
ATOM 1313 O O . ILE A 1 169 ? 4.748 -2.468 26.002 1.00 34.14 169 ILE A O 1
ATOM 1318 N N . ASP A 1 170 ? 4.793 -3.360 28.035 1.00 40.71 170 ASP A N 1
ATOM 1319 C CA . ASP A 1 170 ? 6.043 -4.075 27.810 1.00 44.92 170 ASP A CA 1
ATOM 1320 C C . ASP A 1 170 ? 5.793 -5.338 26.997 1.00 45.95 170 ASP A C 1
ATOM 1321 O O . ASP A 1 170 ? 5.150 -6.283 27.449 1.00 46.45 170 ASP A O 1
ATOM 1326 N N . VAL A 1 171 ? 6.218 -5.292 25.743 1.00 46.24 171 VAL A N 1
ATOM 1327 C CA . VAL A 1 171 ? 6.005 -6.386 24.805 1.00 46.31 171 VAL A CA 1
ATOM 1328 C C . VAL A 1 171 ? 7.169 -7.360 24.841 1.00 46.60 171 VAL A C 1
ATOM 1329 O O . VAL A 1 171 ? 8.318 -6.940 24.801 1.00 45.96 171 VAL A O 1
ATOM 1333 N N . PRO A 1 172 ? 6.893 -8.651 24.903 1.00 47.35 172 PRO A N 1
ATOM 1334 C CA . PRO A 1 172 ? 7.922 -9.680 24.837 1.00 48.08 172 PRO A CA 1
ATOM 1335 C C . PRO A 1 172 ? 8.782 -9.415 23.616 1.00 48.37 172 PRO A C 1
ATOM 1336 O O . PRO A 1 172 ? 8.377 -8.699 22.704 1.00 49.53 172 PRO A O 1
ATOM 1340 N N . GLU A 1 173 ? 9.960 -9.987 23.543 1.00 49.47 173 GLU A N 1
ATOM 1341 C CA . GLU A 1 173 ? 10.835 -9.759 22.399 1.00 50.31 173 GLU A CA 1
ATOM 1342 C C . GLU A 1 173 ? 10.474 -10.695 21.256 1.00 47.96 173 GLU A C 1
ATOM 1343 O O . GLU A 1 173 ? 10.161 -11.861 21.479 1.00 46.07 173 GLU A O 1
ATOM 1349 N N . ASN A 1 174 ? 10.519 -10.145 20.061 1.00 45.86 174 ASN A N 1
ATOM 1350 C CA . ASN A 1 174 ? 10.351 -10.913 18.841 1.00 45.93 174 ASN A CA 1
ATOM 1351 C C . ASN A 1 174 ? 9.135 -11.806 18.716 1.00 43.27 174 ASN A C 1
ATOM 1352 O O . ASN A 1 174 ? 9.218 -13.009 18.437 1.00 41.70 174 ASN A O 1
ATOM 1357 N N . LEU A 1 175 ? 7.965 -11.218 18.953 1.00 39.37 175 LEU A N 1
ATOM 1358 C CA . LEU A 1 175 ? 6.704 -11.926 18.742 1.00 37.97 175 LEU A CA 1
ATOM 1359 C C . LEU A 1 175 ? 6.467 -12.012 17.223 1.00 35.98 175 LEU A C 1
ATOM 1360 O O . LEU A 1 175 ? 6.907 -11.134 16.473 1.00 35.09 175 LEU A O 1
ATOM 1365 N N . THR A 1 176 ? 5.863 -13.098 16.770 1.00 32.28 176 THR A N 1
ATOM 1366 C CA . THR A 1 176 ? 5.519 -13.211 15.359 1.00 30.23 176 THR A CA 1
ATOM 1367 C C . THR A 1 176 ? 4.206 -12.480 15.120 1.00 28.40 176 THR A C 1
ATOM 1368 O O . THR A 1 176 ? 3.519 -12.094 16.067 1.00 26.56 176 THR A O 1
ATOM 1372 N N . VAL A 1 177 ? 3.836 -12.374 13.858 1.00 28.14 177 VAL A N 1
ATOM 1373 C CA . VAL A 1 177 ? 2.578 -11.669 13.566 1.00 27.41 177 VAL A CA 1
ATOM 1374 C C . VAL A 1 177 ? 1.436 -12.462 14.184 1.00 26.25 177 VAL A C 1
ATOM 1375 O O . VAL A 1 177 ? 0.532 -11.926 14.815 1.00 23.59 177 VAL A O 1
ATOM 1379 N N . ALA A 1 178 ? 1.525 -13.793 13.959 1.00 28.28 178 ALA A N 1
ATOM 1380 C CA . ALA A 1 178 ? 0.432 -14.647 14.456 1.00 28.08 178 ALA A CA 1
ATOM 1381 C C . ALA A 1 178 ? 0.316 -14.618 15.969 1.00 27.52 178 ALA A C 1
ATOM 1382 O O . ALA A 1 178 ? -0.795 -14.783 16.469 1.00 28.42 178 ALA A O 1
ATOM 1384 N N . GLU A 1 179 ? 1.439 -14.463 16.656 1.00 27.85 179 GLU A N 1
ATOM 1385 C CA . GLU A 1 179 ? 1.424 -14.398 18.119 1.00 28.75 179 GLU A CA 1
ATOM 1386 C C . GLU A 1 179 ? 0.674 -13.148 18.581 1.00 26.55 179 GLU A C 1
ATOM 1387 O O . GLU A 1 179 ? -0.115 -13.091 19.517 1.00 25.99 179 GLU A O 1
ATOM 1393 N N . ILE A 1 180 ? 1.059 -12.033 17.954 1.00 25.58 180 ILE A N 1
ATOM 1394 C CA . ILE A 1 180 ? 0.442 -10.736 18.220 1.00 23.95 180 ILE A CA 1
ATOM 1395 C C . ILE A 1 180 ? -1.049 -10.841 17.954 1.00 22.00 180 ILE A C 1
ATOM 1396 O O . ILE A 1 180 ? -1.836 -10.394 18.797 1.00 24.26 180 ILE A O 1
ATOM 1401 N N . LYS A 1 181 ? -1.464 -11.404 16.831 1.00 23.46 181 LYS A N 1
ATOM 1402 C CA . LYS A 1 181 ? -2.875 -11.526 16.509 1.00 24.71 181 LYS A CA 1
ATOM 1403 C C . LYS A 1 181 ? -3.606 -12.367 17.569 1.00 26.34 181 LYS A C 1
ATOM 1404 O O . LYS A 1 181 ? -4.620 -11.932 18.103 1.00 23.78 181 LYS A O 1
ATOM 1410 N N . GLN A 1 182 ? -3.065 -13.534 17.882 1.00 27.94 182 GLN A N 1
ATOM 1411 C CA . GLN A 1 182 ? -3.668 -14.368 18.929 1.00 31.86 182 GLN A CA 1
ATOM 1412 C C . GLN A 1 182 ? -3.741 -13.679 20.287 1.00 30.57 182 GLN A C 1
ATOM 1413 O O . GLN A 1 182 ? -4.802 -13.541 20.912 1.00 29.34 182 GLN A O 1
ATOM 1419 N N . ARG A 1 183 ? -2.600 -13.205 20.797 1.00 28.69 183 ARG A N 1
ATOM 1420 C CA . ARG A 1 183 ? -2.610 -12.586 22.116 1.00 30.15 183 ARG A CA 1
ATOM 1421 C C . ARG A 1 183 ? -3.522 -11.362 22.150 1.00 28.84 183 ARG A C 1
ATOM 1422 O O . ARG A 1 183 ? -4.323 -11.225 23.054 1.00 29.97 183 ARG A O 1
ATOM 1430 N N . ALA A 1 184 ? -3.358 -10.462 21.193 1.00 28.60 184 ALA A N 1
ATOM 1431 C CA . ALA A 1 184 ? -4.176 -9.273 21.165 1.00 26.67 184 ALA A CA 1
ATOM 1432 C C . ALA A 1 184 ? -5.671 -9.552 21.143 1.00 28.22 184 ALA A C 1
ATOM 1433 O O . ALA A 1 184 ? -6.389 -8.826 21.863 1.00 27.13 184 ALA A O 1
ATOM 1435 N N . ALA A 1 185 ? -6.212 -10.532 20.415 1.00 29.72 185 ALA A N 1
ATOM 1436 C CA . ALA A 1 185 ? -7.689 -10.450 20.560 1.00 33.86 185 ALA A CA 1
ATOM 1437 C C . ALA A 1 185 ? -8.198 -11.316 21.683 1.00 34.19 185 ALA A C 1
ATOM 1438 O O . ALA A 1 185 ? -9.412 -11.291 21.915 1.00 34.98 185 ALA A O 1
ATOM 1440 N N . GLN A 1 186 ? -7.321 -11.803 22.565 1.00 33.66 186 GLN A N 1
ATOM 1441 C CA . GLN A 1 186 ? -7.780 -12.420 23.813 1.00 33.03 186 GLN A CA 1
ATOM 1442 C C . GLN A 1 186 ? -7.960 -11.279 24.809 1.00 31.86 186 GLN A C 1
ATOM 1443 O O . GLN A 1 186 ? -8.446 -11.445 25.916 1.00 31.81 186 GLN A O 1
ATOM 1449 N N . SER A 1 187 ? -7.545 -10.081 24.386 1.00 28.14 187 SER A N 1
ATOM 1450 C CA . SER A 1 187 ? -7.614 -8.919 25.246 1.00 26.35 187 SER A CA 1
ATOM 1451 C C . SER A 1 187 ? -8.777 -8.007 24.890 1.00 26.64 187 SER A C 1
ATOM 1452 O O . SER A 1 187 ? -8.908 -7.675 23.711 1.00 27.01 187 SER A O 1
ATOM 1455 N N . GLU A 1 188 ? -9.479 -7.439 25.854 1.00 26.63 188 GLU A N 1
ATOM 1456 C CA . GLU A 1 188 ? -10.524 -6.464 25.559 1.00 27.57 188 GLU A CA 1
ATOM 1457 C C . GLU A 1 188 ? -9.906 -5.086 25.263 1.00 24.99 188 GLU A C 1
ATOM 1458 O O . GLU A 1 188 ? -10.679 -4.177 24.930 1.00 25.31 188 GLU A O 1
ATOM 1464 N N . VAL A 1 189 ? -8.624 -4.939 25.431 1.00 21.07 189 VAL A N 1
ATOM 1465 C CA . VAL A 1 189 ? -7.891 -3.700 25.148 1.00 22.19 189 VAL A CA 1
ATOM 1466 C C . VAL A 1 189 ? -6.764 -3.866 24.130 1.00 21.88 189 VAL A C 1
ATOM 1467 O O . VAL A 1 189 ? -5.909 -3.003 23.958 1.00 20.79 189 VAL A O 1
ATOM 1471 N N . SER A 1 190 ? -6.735 -4.972 23.407 1.00 21.89 190 SER A N 1
ATOM 1472 C CA . SER A 1 190 ? -5.796 -5.280 22.372 1.00 24.13 190 SER A CA 1
ATOM 1473 C C . SER A 1 190 ? -4.347 -5.268 22.803 1.00 24.19 190 SER A C 1
ATOM 1474 O O . SER A 1 190 ? -3.508 -4.997 21.933 1.00 24.76 190 SER A O 1
ATOM 1477 N N . ILE A 1 191 ? -4.039 -5.701 24.035 1.00 22.39 191 ILE A N 1
ATOM 1478 C CA . ILE A 1 191 ? -2.640 -5.713 24.435 1.00 22.22 191 ILE A CA 1
ATOM 1479 C C . ILE A 1 191 ? -2.189 -7.167 24.433 1.00 23.98 191 ILE A C 1
ATOM 1480 O O . ILE A 1 191 ? -3.012 -8.052 24.656 1.00 23.67 191 ILE A O 1
ATOM 1485 N N . VAL A 1 192 ? -0.939 -7.414 24.138 1.00 23.13 192 VAL A N 1
ATOM 1486 C CA . VAL A 1 192 ? -0.420 -8.755 24.081 1.00 26.14 192 VAL A CA 1
ATOM 1487 C C . VAL A 1 192 ? 0.077 -9.216 25.459 1.00 30.58 192 VAL A C 1
ATOM 1488 O O . VAL A 1 192 ? 0.279 -10.429 25.567 1.00 31.21 192 VAL A O 1
ATOM 1492 N N . ASN A 1 193 ? 0.147 -8.368 26.462 1.00 31.40 193 ASN A N 1
ATOM 1493 C CA . ASN A 1 193 ? 0.585 -8.797 27.799 1.00 35.10 193 ASN A CA 1
ATOM 1494 C C . ASN A 1 193 ? -0.626 -8.776 28.726 1.00 36.22 193 ASN A C 1
ATOM 1495 O O . ASN A 1 193 ? -1.010 -7.694 29.118 1.00 35.57 193 ASN A O 1
ATOM 1500 N N . GLN A 1 194 ? -1.205 -9.903 29.115 1.00 39.84 194 GLN A N 1
ATOM 1501 C CA . GLN A 1 194 ? -2.396 -9.768 29.964 1.00 44.69 194 GLN A CA 1
ATOM 1502 C C . GLN A 1 194 ? -2.179 -9.547 31.440 1.00 45.35 194 GLN A C 1
ATOM 1503 O O . GLN A 1 194 ? -3.190 -9.328 32.107 1.00 44.12 194 GLN A O 1
ATOM 1509 N N . GLU A 1 195 ? -0.945 -9.409 31.919 1.00 46.32 195 GLU A N 1
ATOM 1510 C CA . GLU A 1 195 ? -0.768 -9.047 33.324 1.00 47.20 195 GLU A CA 1
ATOM 1511 C C . GLU A 1 195 ? -1.250 -7.614 33.517 1.00 45.12 195 GLU A C 1
ATOM 1512 O O . GLU A 1 195 ? -1.635 -7.256 34.633 1.00 45.93 195 GLU A O 1
ATOM 1518 N N . ARG A 1 196 ? -1.316 -6.802 32.456 1.00 40.46 196 ARG A N 1
ATOM 1519 C CA . ARG A 1 196 ? -1.769 -5.429 32.644 1.00 36.82 196 ARG A CA 1
ATOM 1520 C C . ARG A 1 196 ? -3.215 -5.195 32.238 1.00 32.75 196 ARG A C 1
ATOM 1521 O O . ARG A 1 196 ? -3.736 -4.092 32.395 1.00 31.77 196 ARG A O 1
ATOM 1529 N N . GLU A 1 197 ? -3.911 -6.244 31.845 1.00 29.90 197 GLU A N 1
ATOM 1530 C CA . GLU A 1 197 ? -5.298 -6.135 31.389 1.00 28.82 197 GLU A CA 1
ATOM 1531 C C . GLU A 1 197 ? -6.223 -5.458 32.369 1.00 29.04 197 GLU A C 1
ATOM 1532 O O . GLU A 1 197 ? -6.830 -4.417 32.038 1.00 27.52 197 GLU A O 1
ATOM 1538 N N . GLN A 1 198 ? -6.328 -5.995 33.596 1.00 26.89 198 GLN A N 1
ATOM 1539 C CA . GLN A 1 198 ? -7.228 -5.325 34.546 1.00 28.01 198 GLN A CA 1
ATOM 1540 C C . GLN A 1 198 ? -6.802 -3.900 34.833 1.00 26.43 198 GLN A C 1
ATOM 1541 O O . GLN A 1 198 ? -7.585 -2.968 34.987 1.00 25.28 198 GLN A O 1
ATOM 1547 N N . GLU A 1 199 ? -5.490 -3.674 34.991 1.00 25.59 199 GLU A N 1
ATOM 1548 C CA . GLU A 1 199 ? -4.949 -2.335 35.212 1.00 26.17 199 GLU A CA 1
ATOM 1549 C C . GLU A 1 199 ? -5.450 -1.337 34.174 1.00 23.76 199 GLU A C 1
ATOM 1550 O O . GLU A 1 199 ? -5.960 -0.269 34.484 1.00 22.05 199 GLU A O 1
ATOM 1556 N N . ILE A 1 200 ? -5.311 -1.684 32.883 1.00 25.86 200 ILE A N 1
ATOM 1557 C CA . ILE A 1 200 ? -5.784 -0.773 31.811 1.00 24.49 200 ILE A CA 1
ATOM 1558 C C . ILE A 1 200 ? -7.273 -0.577 31.874 1.00 23.27 200 ILE A C 1
ATOM 1559 O O . ILE A 1 200 ? -7.784 0.553 31.688 1.00 24.43 200 ILE A O 1
ATOM 1564 N N . LYS A 1 201 ? -8.029 -1.673 32.122 1.00 23.01 201 LYS A N 1
ATOM 1565 C CA . LYS A 1 201 ? -9.482 -1.482 32.229 1.00 25.54 201 LYS A CA 1
ATOM 1566 C C . LYS A 1 201 ? -9.794 -0.500 33.370 1.00 27.11 201 LYS A C 1
ATOM 1567 O O . LYS A 1 201 ? -10.534 0.459 33.155 1.00 25.64 201 LYS A O 1
ATOM 1573 N N . ASP A 1 202 ? -9.195 -0.746 34.540 1.00 25.78 202 ASP A N 1
ATOM 1574 C CA . ASP A 1 202 ? -9.397 0.193 35.641 1.00 28.08 202 ASP A CA 1
ATOM 1575 C C . ASP A 1 202 ? -8.989 1.604 35.252 1.00 28.70 202 ASP A C 1
ATOM 1576 O O . ASP A 1 202 ? -9.714 2.557 35.497 1.00 31.13 202 ASP A O 1
ATOM 1581 N N . TYR A 1 203 ? -7.829 1.769 34.600 1.00 28.25 203 TYR A N 1
ATOM 1582 C CA . TYR A 1 203 ? -7.412 3.124 34.170 1.00 26.85 203 TYR A CA 1
ATOM 1583 C C . TYR A 1 203 ? -8.446 3.732 33.239 1.00 26.40 203 TYR A C 1
ATOM 1584 O O . TYR A 1 203 ? -8.825 4.897 33.371 1.00 24.66 203 TYR A O 1
ATOM 1593 N N . ILE A 1 204 ? -8.931 2.954 32.245 1.00 26.34 204 ILE A N 1
ATOM 1594 C CA . ILE A 1 204 ? -10.017 3.472 31.402 1.00 26.67 204 ILE A CA 1
ATOM 1595 C C . ILE A 1 204 ? -11.193 3.931 32.237 1.00 28.63 204 ILE A C 1
ATOM 1596 O O . ILE A 1 204 ? -11.795 4.975 31.975 1.00 27.10 204 ILE A O 1
ATOM 1601 N N . ASP A 1 205 ? -11.562 3.089 33.239 1.00 30.46 205 ASP A N 1
ATOM 1602 C CA . ASP A 1 205 ? -12.712 3.504 34.077 1.00 31.16 205 ASP A CA 1
ATOM 1603 C C . ASP A 1 205 ? -12.390 4.833 34.766 1.00 31.06 205 ASP A C 1
ATOM 1604 O O . ASP A 1 205 ? -13.215 5.721 34.895 1.00 29.76 205 ASP A O 1
ATOM 1609 N N . GLN A 1 206 ? -11.167 4.914 35.286 1.00 33.49 206 GLN A N 1
ATOM 1610 C CA . GLN A 1 206 ? -10.778 6.123 36.041 1.00 36.06 206 GLN A CA 1
ATOM 1611 C C . GLN A 1 206 ? -10.900 7.342 35.142 1.00 36.31 206 GLN A C 1
ATOM 1612 O O . GLN A 1 206 ? -11.582 8.339 35.469 1.00 35.78 206 GLN A O 1
ATOM 1618 N N . ILE A 1 207 ? -10.383 7.190 33.907 1.00 33.74 207 ILE A N 1
ATOM 1619 C CA . ILE A 1 207 ? -10.482 8.312 32.965 1.00 32.10 207 ILE A CA 1
ATOM 1620 C C . ILE A 1 207 ? -11.932 8.712 32.786 1.00 31.49 207 ILE A C 1
ATOM 1621 O O . ILE A 1 207 ? -12.327 9.873 32.649 1.00 31.56 207 ILE A O 1
ATOM 1626 N N . LYS A 1 208 ? -12.769 7.704 32.591 1.00 31.13 208 LYS A N 1
ATOM 1627 C CA . LYS A 1 208 ? -14.188 7.959 32.403 1.00 33.35 208 LYS A CA 1
ATOM 1628 C C . LYS A 1 208 ? -14.806 8.652 33.617 1.00 35.19 208 LYS A C 1
ATOM 1629 O O . LYS A 1 208 ? -15.684 9.503 33.464 1.00 35.03 208 LYS A O 1
ATOM 1635 N N . ARG A 1 209 ? -14.475 8.234 34.834 1.00 38.36 209 ARG A N 1
ATOM 1636 C CA . ARG A 1 209 ? -15.184 8.909 35.953 1.00 41.33 209 ARG A CA 1
ATOM 1637 C C . ARG A 1 209 ? -14.605 10.308 36.119 1.00 42.07 209 ARG A C 1
ATOM 1638 O O . ARG A 1 209 ? -15.281 11.209 36.596 1.00 42.90 209 ARG A O 1
ATOM 1646 N N . ASP A 1 210 ? -13.372 10.445 35.642 1.00 42.51 210 ASP A N 1
ATOM 1647 C CA . ASP A 1 210 ? -12.711 11.734 35.660 1.00 41.67 210 ASP A CA 1
ATOM 1648 C C . ASP A 1 210 ? -13.267 12.632 34.569 1.00 39.27 210 ASP A C 1
ATOM 1649 O O . ASP A 1 210 ? -12.903 13.802 34.607 1.00 39.53 210 ASP A O 1
ATOM 1654 N N . GLY A 1 211 ? -14.095 12.139 33.671 1.00 36.91 211 GLY A N 1
ATOM 1655 C CA . GLY A 1 211 ? -14.698 12.926 32.604 1.00 33.53 211 GLY A CA 1
ATOM 1656 C C . GLY A 1 211 ? -13.718 13.240 31.466 1.00 32.50 211 GLY A C 1
ATOM 1657 O O . GLY A 1 211 ? -13.972 14.156 30.690 1.00 30.31 211 GLY A O 1
ATOM 1658 N N . ASP A 1 212 ? -12.592 12.535 31.399 1.00 32.16 212 ASP A N 1
ATOM 1659 C CA . ASP A 1 212 ? -11.590 12.802 30.354 1.00 30.98 212 ASP A CA 1
ATOM 1660 C C . ASP A 1 212 ? -11.533 11.709 29.291 1.00 31.45 212 ASP A C 1
ATOM 1661 O O . ASP A 1 212 ? -12.386 10.793 29.258 1.00 29.59 212 ASP A O 1
ATOM 1666 N N . THR A 1 213 ? -10.538 11.815 28.390 1.00 29.10 213 THR A N 1
ATOM 1667 C CA . THR A 1 213 ? -10.371 10.810 27.335 1.00 27.98 213 THR A CA 1
ATOM 1668 C C . THR A 1 213 ? -8.900 10.433 27.168 1.00 26.21 213 THR A C 1
ATOM 1669 O O . THR A 1 213 ? -8.017 11.139 27.643 1.00 25.40 213 THR A O 1
ATOM 1673 N N . ILE A 1 214 ? -8.610 9.276 26.584 1.00 24.74 214 ILE A N 1
ATOM 1674 C CA . ILE A 1 214 ? -7.245 8.920 26.299 1.00 21.98 214 ILE A CA 1
ATOM 1675 C C . ILE A 1 214 ? -7.150 8.384 24.869 1.00 21.50 214 ILE A C 1
ATOM 1676 O O . ILE A 1 214 ? -8.117 7.849 24.349 1.00 19.52 214 ILE A O 1
ATOM 1681 N N . GLY A 1 215 ? -5.968 8.499 24.293 1.00 21.15 215 GLY A N 1
ATOM 1682 C CA . GLY A 1 215 ? -5.624 7.947 22.987 1.00 20.23 215 GLY A CA 1
ATOM 1683 C C . GLY A 1 215 ? -4.464 6.976 23.256 1.00 20.29 215 GLY A C 1
ATOM 1684 O O . GLY A 1 215 ? -4.392 6.284 24.276 1.00 17.73 215 GLY A O 1
ATOM 1685 N N . GLY A 1 216 ? -3.475 6.926 22.377 1.00 20.46 216 GLY A N 1
ATOM 1686 C CA . GLY A 1 216 ? -2.354 6.046 22.580 1.00 21.44 216 GLY A CA 1
ATOM 1687 C C . GLY A 1 216 ? -1.645 5.688 21.281 1.00 20.61 216 GLY A C 1
ATOM 1688 O O . GLY A 1 216 ? -1.701 6.477 20.342 1.00 18.74 216 GLY A O 1
ATOM 1689 N N . VAL A 1 217 ? -0.971 4.550 21.291 1.00 20.75 217 VAL A N 1
ATOM 1690 C CA . VAL A 1 217 ? -0.190 4.216 20.080 1.00 20.41 217 VAL A CA 1
ATOM 1691 C C . VAL A 1 217 ? -0.508 2.778 19.730 1.00 19.56 217 VAL A C 1
ATOM 1692 O O . VAL A 1 217 ? -0.463 1.914 20.585 1.00 18.69 217 VAL A O 1
ATOM 1696 N N . VAL A 1 218 ? -0.718 2.550 18.454 1.00 18.38 218 VAL A N 1
ATOM 1697 C CA . VAL A 1 218 ? -1.010 1.197 17.966 1.00 18.48 218 VAL A CA 1
ATOM 1698 C C . VAL A 1 218 ? 0.073 0.794 16.956 1.00 20.01 218 VAL A C 1
ATOM 1699 O O . VAL A 1 218 ? 0.569 1.615 16.183 1.00 17.56 218 VAL A O 1
ATOM 1705 N N . GLU A 1 219 ? 0.408 -0.499 16.997 1.00 19.88 219 GLU A N 1
ATOM 1706 C CA . GLU A 1 219 ? 1.435 -0.956 16.062 1.00 21.98 219 GLU A CA 1
ATOM 1707 C C . GLU A 1 219 ? 0.767 -2.020 15.160 1.00 22.77 219 GLU A C 1
ATOM 1708 O O . GLU A 1 219 ? 0.127 -2.913 15.695 1.00 21.46 219 GLU A O 1
ATOM 1714 N N . THR A 1 220 ? 0.957 -1.829 13.874 1.00 20.42 220 THR A N 1
ATOM 1715 C CA . THR A 1 220 ? 0.512 -2.854 12.933 1.00 20.53 220 THR A CA 1
ATOM 1716 C C . THR A 1 220 ? 1.728 -3.592 12.432 1.00 18.64 220 THR A C 1
ATOM 1717 O O . THR A 1 220 ? 2.751 -2.949 12.110 1.00 17.61 220 THR A O 1
ATOM 1721 N N . VAL A 1 221 ? 1.673 -4.917 12.340 1.00 18.00 221 VAL A N 1
ATOM 1722 C CA . VAL A 1 221 ? 2.822 -5.670 11.818 1.00 18.92 221 VAL A CA 1
ATOM 1723 C C . VAL A 1 221 ? 2.390 -6.544 10.646 1.00 20.17 221 VAL A C 1
ATOM 1724 O O . VAL A 1 221 ? 1.290 -7.099 10.756 1.00 19.57 221 VAL A O 1
ATOM 1728 N N . VAL A 1 222 ? 3.217 -6.568 9.584 1.00 18.82 222 VAL A N 1
ATOM 1729 C CA . VAL A 1 222 ? 2.865 -7.368 8.424 1.00 21.12 222 VAL A CA 1
ATOM 1730 C C . VAL A 1 222 ? 3.983 -8.396 8.169 1.00 20.34 222 VAL A C 1
ATOM 1731 O O . VAL A 1 222 ? 5.111 -7.954 8.126 1.00 19.15 222 VAL A O 1
ATOM 1735 N N . GLY A 1 223 ? 3.623 -9.678 7.989 1.00 20.93 223 GLY A N 1
ATOM 1736 C CA . GLY A 1 223 ? 4.647 -10.695 7.701 1.00 21.51 223 GLY A CA 1
ATOM 1737 C C . GLY A 1 223 ? 4.448 -11.359 6.318 1.00 21.50 223 GLY A C 1
ATOM 1738 O O . GLY A 1 223 ? 3.344 -11.341 5.762 1.00 20.00 223 GLY A O 1
ATOM 1739 N N . GLY A 1 224 ? 5.455 -12.137 5.915 1.00 19.80 224 GLY A N 1
ATOM 1740 C CA . GLY A 1 224 ? 5.486 -12.839 4.633 1.00 20.08 224 GLY A CA 1
ATOM 1741 C C . GLY A 1 224 ? 5.514 -11.897 3.436 1.00 20.97 224 GLY A C 1
ATOM 1742 O O . GLY A 1 224 ? 5.391 -12.286 2.268 1.00 19.90 224 GLY A O 1
ATOM 1743 N N . VAL A 1 225 ? 5.994 -10.657 3.638 1.00 19.74 225 VAL A N 1
ATOM 1744 C CA . VAL A 1 225 ? 6.070 -9.642 2.637 1.00 20.98 225 VAL A CA 1
ATOM 1745 C C . VAL A 1 225 ? 7.116 -9.898 1.547 1.00 22.27 225 VAL A C 1
ATOM 1746 O O . VAL A 1 225 ? 8.308 -9.996 1.856 1.00 22.20 225 VAL A O 1
ATOM 1750 N N . PRO A 1 226 ? 6.721 -9.819 0.278 1.00 20.19 226 PRO A N 1
ATOM 1751 C CA . PRO A 1 226 ? 7.617 -9.978 -0.851 1.00 20.84 226 PRO A CA 1
ATOM 1752 C C . PRO A 1 226 ? 8.597 -8.825 -0.893 1.00 20.70 226 PRO A C 1
ATOM 1753 O O . PRO A 1 226 ? 8.279 -7.729 -0.428 1.00 19.48 226 PRO A O 1
ATOM 1757 N N . VAL A 1 227 ? 9.738 -9.072 -1.510 1.00 19.91 227 VAL A N 1
ATOM 1758 C CA . VAL A 1 227 ? 10.767 -8.027 -1.543 1.00 18.70 227 VAL A CA 1
ATOM 1759 C C . VAL A 1 227 ? 10.634 -7.109 -2.742 1.00 16.99 227 VAL A C 1
ATOM 1760 O O . VAL A 1 227 ? 10.328 -7.578 -3.843 1.00 19.16 227 VAL A O 1
ATOM 1764 N N . GLY A 1 228 ? 10.915 -5.820 -2.536 1.00 16.93 228 GLY A N 1
ATOM 1765 C CA . GLY A 1 228 ? 10.882 -4.993 -3.781 1.00 18.96 228 GLY A CA 1
ATOM 1766 C C . GLY A 1 228 ? 9.526 -4.363 -4.083 1.00 18.69 228 GLY A C 1
ATOM 1767 O O . GLY A 1 228 ? 9.389 -3.831 -5.187 1.00 17.59 228 GLY A O 1
ATOM 1768 N N . LEU A 1 229 ? 8.621 -4.335 -3.099 1.00 17.25 229 LEU A N 1
ATOM 1769 C CA . LEU A 1 229 ? 7.359 -3.591 -3.255 1.00 17.11 229 LEU A CA 1
ATOM 1770 C C . LEU A 1 229 ? 7.638 -2.124 -2.954 1.00 14.74 229 LEU A C 1
ATOM 1771 O O . LEU A 1 229 ? 8.253 -1.838 -1.921 1.00 16.18 229 LEU A O 1
ATOM 1776 N N . GLY A 1 230 ? 7.132 -1.158 -3.720 1.00 16.63 230 GLY A N 1
ATOM 1777 C CA . GLY A 1 230 ? 7.517 0.265 -3.528 1.00 13.89 230 GLY A CA 1
ATOM 1778 C C . GLY A 1 230 ? 8.771 0.555 -4.389 1.00 16.58 230 GLY A C 1
ATOM 1779 O O . GLY A 1 230 ? 9.369 -0.377 -4.913 1.00 15.68 230 GLY A O 1
ATOM 1780 N N . SER A 1 231 ? 9.192 1.803 -4.568 1.00 16.96 231 SER A N 1
ATOM 1781 C CA . SER A 1 231 ? 10.421 2.093 -5.318 1.00 17.21 231 SER A CA 1
ATOM 1782 C C . SER A 1 231 ? 11.062 3.395 -4.817 1.00 18.22 231 SER A C 1
ATOM 1783 O O . SER A 1 231 ? 10.308 4.256 -4.368 1.00 17.47 231 SER A O 1
ATOM 1786 N N . TYR A 1 232 ? 12.362 3.590 -5.055 1.00 17.85 232 TYR A N 1
ATOM 1787 C CA . TYR A 1 232 ? 13.062 4.813 -4.681 1.00 17.69 232 TYR A CA 1
ATOM 1788 C C . TYR A 1 232 ? 13.103 5.738 -5.885 1.00 17.22 232 TYR A C 1
ATOM 1789 O O . TYR A 1 232 ? 13.472 6.901 -5.667 1.00 17.87 232 TYR A O 1
ATOM 1798 N N . VAL A 1 233 ? 12.578 5.322 -7.051 1.00 15.62 233 VAL A N 1
ATOM 1799 C CA . VAL A 1 233 ? 12.861 6.085 -8.263 1.00 17.84 233 VAL A CA 1
ATOM 1800 C C . VAL A 1 233 ? 12.138 7.424 -8.333 1.00 16.50 233 VAL A C 1
ATOM 1801 O O . VAL A 1 233 ? 12.546 8.302 -9.098 1.00 16.53 233 VAL A O 1
ATOM 1805 N N . GLN A 1 234 ? 11.108 7.551 -7.502 1.00 15.68 234 GLN A N 1
ATOM 1806 C CA . GLN A 1 234 ? 10.399 8.844 -7.479 1.00 15.92 234 GLN A CA 1
ATOM 1807 C C . GLN A 1 234 ? 9.792 8.901 -6.090 1.00 17.25 234 GLN A C 1
ATOM 1808 O O . GLN A 1 234 ? 9.323 7.832 -5.633 1.00 17.12 234 GLN A O 1
ATOM 1814 N N . TRP A 1 235 ? 9.736 10.076 -5.481 1.00 16.58 235 TRP A N 1
ATOM 1815 C CA . TRP A 1 235 ? 9.250 10.155 -4.098 1.00 17.78 235 TRP A CA 1
ATOM 1816 C C . TRP A 1 235 ? 7.884 9.487 -3.859 1.00 18.05 235 TRP A C 1
ATOM 1817 O O . TRP A 1 235 ? 7.711 8.850 -2.808 1.00 14.57 235 TRP A O 1
ATOM 1828 N N . ASP A 1 236 ? 6.938 9.686 -4.770 1.00 17.15 236 ASP A N 1
ATOM 1829 C CA . ASP A 1 236 ? 5.556 9.213 -4.542 1.00 18.21 236 ASP A CA 1
ATOM 1830 C C . ASP A 1 236 ? 5.432 7.729 -4.799 1.00 20.18 236 ASP A C 1
ATOM 1831 O O . ASP A 1 236 ? 4.322 7.195 -4.825 1.00 20.22 236 ASP A O 1
ATOM 1836 N N . ARG A 1 237 ? 6.545 7.039 -5.104 1.00 17.72 237 ARG A N 1
ATOM 1837 C CA . ARG A 1 237 ? 6.509 5.600 -5.328 1.00 17.12 237 ARG A CA 1
ATOM 1838 C C . ARG A 1 237 ? 6.952 4.831 -4.082 1.00 16.28 237 ARG A C 1
ATOM 1839 O O . ARG A 1 237 ? 6.981 3.635 -4.163 1.00 17.84 237 ARG A O 1
ATOM 1847 N N . LYS A 1 238 ? 7.470 5.503 -3.073 1.00 16.66 238 LYS A N 1
ATOM 1848 C CA . LYS A 1 238 ? 8.003 4.873 -1.856 1.00 17.06 238 LYS A CA 1
ATOM 1849 C C . LYS A 1 238 ? 6.795 4.331 -1.089 1.00 19.28 238 LYS A C 1
ATOM 1850 O O . LYS A 1 238 ? 5.859 5.094 -0.814 1.00 15.98 238 LYS A O 1
ATOM 1856 N N . LEU A 1 239 ? 6.849 3.051 -0.705 1.00 18.98 239 LEU A N 1
ATOM 1857 C CA . LEU A 1 239 ? 5.708 2.406 -0.031 1.00 18.32 239 LEU A CA 1
ATOM 1858 C C . LEU A 1 239 ? 5.585 2.813 1.425 1.00 18.78 239 LEU A C 1
ATOM 1859 O O . LEU A 1 239 ? 4.466 2.890 1.933 1.00 17.73 239 LEU A O 1
ATOM 1864 N N . ASP A 1 240 ? 6.735 3.131 2.073 1.00 15.10 240 ASP A N 1
ATOM 1865 C CA . ASP A 1 240 ? 6.629 3.575 3.454 1.00 17.68 240 ASP A CA 1
ATOM 1866 C C . ASP A 1 240 ? 5.852 4.892 3.446 1.00 15.66 240 ASP A C 1
ATOM 1867 O O . ASP A 1 240 ? 4.896 5.102 4.213 1.00 14.38 240 ASP A O 1
ATOM 1872 N N . ALA A 1 241 ? 6.187 5.730 2.493 1.00 14.66 241 ALA A N 1
ATOM 1873 C CA . ALA A 1 241 ? 5.493 7.028 2.397 1.00 17.30 241 ALA A CA 1
ATOM 1874 C C . ALA A 1 241 ? 4.011 6.853 2.018 1.00 17.56 241 ALA A C 1
ATOM 1875 O O . ALA A 1 241 ? 3.211 7.668 2.522 1.00 17.69 241 ALA A O 1
ATOM 1877 N N . ARG A 1 242 ? 3.687 5.912 1.137 1.00 14.65 242 ARG A N 1
ATOM 1878 C CA . ARG A 1 242 ? 2.270 5.663 0.832 1.00 18.86 242 ARG A CA 1
ATOM 1879 C C . ARG A 1 242 ? 1.532 5.201 2.090 1.00 17.00 242 ARG A C 1
ATOM 1880 O O . ARG A 1 242 ? 0.417 5.681 2.275 1.00 15.60 242 ARG A O 1
ATOM 1894 N N . LEU A 1 243 ? 2.115 4.318 2.902 1.00 15.29 243 LEU A N 1
ATOM 1895 C CA . LEU A 1 243 ? 1.551 3.887 4.164 1.00 17.46 243 LEU A CA 1
ATOM 1896 C C . LEU A 1 243 ? 1.420 5.048 5.149 1.00 16.35 243 LEU A C 1
ATOM 1897 O O . LEU A 1 243 ? 0.408 5.165 5.854 1.00 16.27 243 LEU A O 1
ATOM 1902 N N . ALA A 1 244 ? 2.345 5.972 5.141 1.00 14.59 244 ALA A N 1
ATOM 1903 C CA . ALA A 1 244 ? 2.281 7.131 6.046 1.00 17.06 244 ALA A CA 1
ATOM 1904 C C . ALA A 1 244 ? 0.998 7.938 5.836 1.00 17.17 244 ALA A C 1
ATOM 1905 O O . ALA A 1 244 ? 0.318 8.303 6.821 1.00 17.50 244 ALA A O 1
ATOM 1907 N N . GLN A 1 245 ? 0.691 8.280 4.606 1.00 16.27 245 GLN A N 1
ATOM 1908 C CA . GLN A 1 245 ? -0.543 9.003 4.292 1.00 17.56 245 GLN A CA 1
ATOM 1909 C C . GLN A 1 245 ? -1.779 8.211 4.782 1.00 17.39 245 GLN A C 1
ATOM 1910 O O . GLN A 1 245 ? -2.646 8.798 5.448 1.00 17.39 245 GLN A O 1
ATOM 1916 N N . ALA A 1 246 ? -1.831 6.911 4.465 1.00 16.34 246 ALA A N 1
ATOM 1917 C CA . ALA A 1 246 ? -2.976 6.099 4.884 1.00 18.50 246 ALA A CA 1
ATOM 1918 C C . ALA A 1 246 ? -3.153 6.133 6.413 1.00 19.13 246 ALA A C 1
ATOM 1919 O O . ALA A 1 246 ? -4.260 6.346 6.936 1.00 19.19 246 ALA A O 1
ATOM 1921 N N . VAL A 1 247 ? -2.085 5.860 7.138 1.00 15.88 247 VAL A N 1
ATOM 1922 C CA . VAL A 1 247 ? -2.157 5.901 8.609 1.00 17.65 247 VAL A CA 1
ATOM 1923 C C . VAL A 1 247 ? -2.567 7.262 9.140 1.00 17.80 247 VAL A C 1
ATOM 1924 O O . VAL A 1 247 ? -3.509 7.346 9.963 1.00 18.79 247 VAL A O 1
ATOM 1928 N N . VAL A 1 248 ? -1.915 8.366 8.740 1.00 16.76 248 VAL A N 1
ATOM 1929 C CA . VAL A 1 248 ? -2.316 9.670 9.281 1.00 15.43 248 VAL A CA 1
ATOM 1930 C C . VAL A 1 248 ? -3.706 10.074 8.786 1.00 16.88 248 VAL A C 1
ATOM 1931 O O . VAL A 1 248 ? -4.313 10.887 9.480 1.00 15.90 248 VAL A O 1
ATOM 1935 N N . SER A 1 249 ? -4.295 9.380 7.802 1.00 14.98 249 SER A N 1
ATOM 1936 C CA . SER A 1 249 ? -5.630 9.756 7.361 1.00 16.78 249 SER A CA 1
ATOM 1937 C C . SER A 1 249 ? -6.708 9.252 8.328 1.00 16.66 249 SER A C 1
ATOM 1938 O O . SER A 1 249 ? -7.879 9.582 8.131 1.00 17.66 249 SER A O 1
ATOM 1941 N N . ILE A 1 250 ? -6.365 8.354 9.223 1.00 15.53 250 ILE A N 1
ATOM 1942 C CA . ILE A 1 250 ? -7.384 7.825 10.162 1.00 15.67 250 ILE A CA 1
ATOM 1943 C C . ILE A 1 250 ? -7.718 8.943 11.138 1.00 17.81 250 ILE A C 1
ATOM 1944 O O . ILE A 1 250 ? -6.852 9.699 11.625 1.00 14.26 250 ILE A O 1
ATOM 1949 N N . ASN A 1 251 ? -9.031 9.108 11.375 1.00 16.69 251 ASN A N 1
ATOM 1950 C CA . ASN A 1 251 ? -9.508 10.099 12.336 1.00 17.04 251 ASN A CA 1
ATOM 1951 C C . ASN A 1 251 ? -8.709 10.034 13.630 1.00 18.75 251 ASN A C 1
ATOM 1952 O O . ASN A 1 251 ? -8.469 8.936 14.138 1.00 16.78 251 ASN A O 1
ATOM 1957 N N . ALA A 1 252 ? -8.242 11.168 14.138 1.00 18.33 252 ALA A N 1
ATOM 1958 C CA . ALA A 1 252 ? -7.572 11.311 15.397 1.00 19.66 252 ALA A CA 1
ATOM 1959 C C . ALA A 1 252 ? -6.115 10.918 15.299 1.00 18.95 252 ALA A C 1
ATOM 1960 O O . ALA A 1 252 ? -5.414 11.142 16.288 1.00 20.15 252 ALA A O 1
ATOM 1962 N N . PHE A 1 253 ? -5.646 10.386 14.169 1.00 19.74 253 PHE A N 1
ATOM 1963 C CA . PHE A 1 253 ? -4.216 10.041 14.127 1.00 20.24 253 PHE A CA 1
ATOM 1964 C C . PHE A 1 253 ? -3.346 11.271 13.890 1.00 20.49 253 PHE A C 1
ATOM 1965 O O . PHE A 1 253 ? -3.608 12.027 12.999 1.00 20.42 253 PHE A O 1
ATOM 1973 N N . LYS A 1 254 ? -2.218 11.420 14.620 1.00 19.89 254 LYS A N 1
ATOM 1974 C CA . LYS A 1 254 ? -1.416 12.609 14.467 1.00 18.57 254 LYS A CA 1
ATOM 1975 C C . LYS A 1 254 ? 0.030 12.259 14.140 1.00 16.78 254 LYS A C 1
ATOM 1976 O O . LYS A 1 254 ? 0.814 13.145 14.366 1.00 15.12 254 LYS A O 1
ATOM 1982 N N . GLY A 1 255 ? 0.383 11.024 13.813 1.00 13.67 255 GLY A N 1
ATOM 1983 C CA . GLY A 1 255 ? 1.747 10.692 13.506 1.00 14.42 255 GLY A CA 1
ATOM 1984 C C . GLY A 1 255 ? 1.881 9.219 13.075 1.00 15.77 255 GLY A C 1
ATOM 1985 O O . GLY A 1 255 ? 0.926 8.457 13.295 1.00 15.88 255 GLY A O 1
ATOM 1986 N N . VAL A 1 256 ? 3.015 8.889 12.482 1.00 13.89 256 VAL A N 1
ATOM 1987 C CA . VAL A 1 256 ? 3.240 7.515 12.007 1.00 15.68 256 VAL A CA 1
ATOM 1988 C C . VAL A 1 256 ? 4.754 7.327 11.961 1.00 17.44 256 VAL A C 1
ATOM 1989 O O . VAL A 1 256 ? 5.487 8.337 11.711 1.00 16.93 256 VAL A O 1
ATOM 1993 N N . GLU A 1 257 ? 5.222 6.138 12.300 1.00 14.23 257 GLU A N 1
ATOM 1994 C CA . GLU A 1 257 ? 6.682 5.926 12.336 1.00 17.69 257 GLU A CA 1
ATOM 1995 C C . GLU A 1 257 ? 6.957 4.487 11.962 1.00 16.38 257 GLU A C 1
ATOM 1996 O O . GLU A 1 257 ? 6.018 3.706 12.109 1.00 15.26 257 GLU A O 1
ATOM 2002 N N . PHE A 1 258 ? 8.137 4.191 11.457 1.00 17.55 258 PHE A N 1
ATOM 2003 C CA . PHE A 1 258 ? 8.444 2.827 10.992 1.00 19.14 258 PHE A CA 1
ATOM 2004 C C . PHE A 1 258 ? 9.649 2.234 11.691 1.00 17.98 258 PHE A C 1
ATOM 2005 O O . PHE A 1 258 ? 10.686 2.897 11.720 1.00 19.20 258 PHE A O 1
ATOM 2013 N N . GLY A 1 259 ? 9.547 0.967 12.111 1.00 20.10 259 GLY A N 1
ATOM 2014 C CA . GLY A 1 259 ? 10.704 0.362 12.793 1.00 19.62 259 GLY A CA 1
ATOM 2015 C C . GLY A 1 259 ? 10.977 1.115 14.094 1.00 21.48 259 GLY A C 1
ATOM 2016 O O . GLY A 1 259 ? 10.055 1.444 14.835 1.00 20.94 259 GLY A O 1
ATOM 2017 N N . LEU A 1 260 ? 12.208 1.459 14.345 1.00 21.79 260 LEU A N 1
ATOM 2018 C CA . LEU A 1 260 ? 12.527 2.250 15.555 1.00 23.69 260 LEU A CA 1
ATOM 2019 C C . LEU A 1 260 ? 11.834 3.601 15.538 1.00 22.81 260 LEU A C 1
ATOM 2020 O O . LEU A 1 260 ? 11.662 4.228 16.572 1.00 22.62 260 LEU A O 1
ATOM 2025 N N . GLY A 1 261 ? 11.469 4.065 14.347 1.00 23.27 261 GLY A N 1
ATOM 2026 C CA . GLY A 1 261 ? 10.752 5.323 14.229 1.00 22.68 261 GLY A CA 1
ATOM 2027 C C . GLY A 1 261 ? 11.482 6.559 14.739 1.00 20.97 261 GLY A C 1
ATOM 2028 O O . GLY A 1 261 ? 12.641 6.744 14.398 1.00 20.56 261 GLY A O 1
ATOM 2029 N N . PHE A 1 262 ? 10.801 7.415 15.514 1.00 18.77 262 PHE A N 1
ATOM 2030 C CA . PHE A 1 262 ? 11.469 8.641 15.990 1.00 21.97 262 PHE A CA 1
ATOM 2031 C C . PHE A 1 262 ? 12.697 8.327 16.877 1.00 21.86 262 PHE A C 1
ATOM 2032 O O . PHE A 1 262 ? 13.695 9.091 16.857 1.00 21.03 262 PHE A O 1
ATOM 2040 N N . GLU A 1 263 ? 12.731 7.124 17.441 1.00 20.67 263 GLU A N 1
ATOM 2041 C CA . GLU A 1 263 ? 13.919 6.771 18.250 1.00 23.88 263 GLU A CA 1
ATOM 2042 C C . GLU A 1 263 ? 15.171 6.681 17.367 1.00 22.50 263 GLU A C 1
ATOM 2043 O O . GLU A 1 263 ? 16.294 6.882 17.854 1.00 21.00 263 GLU A O 1
ATOM 2049 N N . ALA A 1 264 ? 14.998 6.408 16.072 1.00 18.24 264 ALA A N 1
ATOM 2050 C CA . ALA A 1 264 ? 16.179 6.401 15.192 1.00 21.02 264 ALA A CA 1
ATOM 2051 C C . ALA A 1 264 ? 16.862 7.766 15.224 1.00 22.51 264 ALA A C 1
ATOM 2052 O O . ALA A 1 264 ? 18.044 7.823 14.862 1.00 26.14 264 ALA A O 1
ATOM 2054 N N . GLY A 1 265 ? 16.190 8.879 15.541 1.00 21.40 265 GLY A N 1
ATOM 2055 C CA . GLY A 1 265 ? 16.929 10.162 15.519 1.00 21.38 265 GLY A CA 1
ATOM 2056 C C . GLY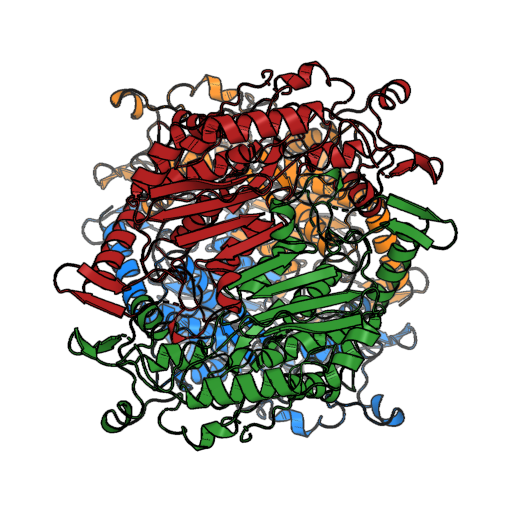 A 1 265 ? 17.817 10.332 16.763 1.00 23.05 265 GLY A C 1
ATOM 2057 O O . GLY A 1 265 ? 18.362 11.417 17.047 1.00 23.49 265 GLY A O 1
ATOM 2058 N N . TYR A 1 266 ? 17.760 9.348 17.657 1.00 22.16 266 TYR A N 1
ATOM 2059 C CA . TYR A 1 266 ? 18.514 9.491 18.920 1.00 23.49 266 TYR A CA 1
ATOM 2060 C C . TYR A 1 266 ? 19.689 8.533 18.900 1.00 26.08 266 TYR A C 1
ATOM 2061 O O . TYR A 1 266 ? 20.359 8.409 19.928 1.00 22.39 266 TYR A O 1
ATOM 2070 N N . ARG A 1 267 ? 19.926 7.791 17.784 1.00 25.63 267 ARG A N 1
ATOM 2071 C CA . ARG A 1 267 ? 20.907 6.722 17.850 1.00 27.65 267 ARG A CA 1
ATOM 2072 C C . ARG A 1 267 ? 21.996 6.892 16.803 1.00 26.16 267 ARG A C 1
ATOM 2073 O O . ARG A 1 267 ? 21.893 7.832 16.044 1.00 24.21 267 ARG A O 1
ATOM 2081 N N . LYS A 1 268 ? 22.957 5.990 16.735 1.00 22.40 268 LYS A N 1
ATOM 2082 C CA . LYS A 1 268 ? 23.998 6.153 15.726 1.00 23.21 268 LYS A CA 1
ATOM 2083 C C . LYS A 1 268 ? 23.738 5.151 14.617 1.00 23.82 268 LYS A C 1
ATOM 2084 O O . LYS A 1 268 ? 23.011 4.189 14.914 1.00 22.60 268 LYS A O 1
ATOM 2090 N N . GLY A 1 269 ? 24.332 5.407 13.458 1.00 22.87 269 GLY A N 1
ATOM 2091 C CA . GLY A 1 269 ? 24.157 4.514 12.315 1.00 23.37 269 GLY A CA 1
ATOM 2092 C C . GLY A 1 269 ? 24.510 3.060 12.607 1.00 24.93 269 GLY A C 1
ATOM 2093 O O . GLY A 1 269 ? 23.828 2.088 12.231 1.00 22.21 269 GLY A O 1
ATOM 2094 N N . SER A 1 270 ? 25.578 2.866 13.395 1.00 25.98 270 SER A N 1
ATOM 2095 C CA . SER A 1 270 ? 25.982 1.511 13.781 1.00 25.50 270 SER A CA 1
ATOM 2096 C C . SER A 1 270 ? 24.923 0.834 14.634 1.00 26.37 270 SER A C 1
ATOM 2097 O O . SER A 1 270 ? 24.838 -0.409 14.683 1.00 26.73 270 SER A O 1
ATOM 2100 N N . GLN A 1 271 ? 24.074 1.601 15.315 1.00 26.27 271 GLN A N 1
ATOM 2101 C CA . GLN A 1 271 ? 23.044 1.006 16.155 1.00 28.26 271 GLN A CA 1
ATOM 2102 C C . GLN A 1 271 ? 21.685 0.900 15.450 1.00 28.70 271 GLN A C 1
ATOM 2103 O O . GLN A 1 271 ? 20.696 0.441 16.022 1.00 28.42 271 GLN A O 1
ATOM 2109 N N . VAL A 1 272 ? 21.621 1.338 14.206 1.00 27.14 272 VAL A N 1
ATOM 2110 C CA . VAL A 1 272 ? 20.345 1.387 13.490 1.00 23.41 272 VAL A CA 1
ATOM 2111 C C . VAL A 1 272 ? 20.317 0.540 12.237 1.00 24.05 272 VAL A C 1
ATOM 2112 O O . VAL A 1 272 ? 19.285 -0.109 12.008 1.00 21.88 272 VAL A O 1
ATOM 2124 N N . ASP A 1 274 ? 20.278 -2.362 9.613 1.00 23.15 274 ASP A N 1
ATOM 2125 C CA . ASP A 1 274 ? 20.053 -3.795 9.781 1.00 23.82 274 ASP A CA 1
ATOM 2126 C C . ASP A 1 274 ? 21.020 -4.568 8.896 1.00 22.30 274 ASP A C 1
ATOM 2127 O O . ASP A 1 274 ? 20.912 -4.575 7.671 1.00 20.02 274 ASP A O 1
ATOM 2132 N N . GLU A 1 275 ? 21.992 -5.280 9.439 1.00 23.04 275 GLU A N 1
ATOM 2133 C CA . GLU A 1 275 ? 23.018 -6.000 8.702 1.00 22.75 275 GLU A CA 1
ATOM 2134 C C . GLU A 1 275 ? 22.408 -7.118 7.870 1.00 23.01 275 GLU A C 1
ATOM 2135 O O . GLU A 1 275 ? 21.426 -7.757 8.219 1.00 22.85 275 GLU A O 1
ATOM 2141 N N . ILE A 1 276 ? 22.989 -7.298 6.697 1.00 20.72 276 ILE A N 1
ATOM 2142 C CA . ILE A 1 276 ? 22.531 -8.182 5.658 1.00 21.85 276 ILE A CA 1
ATOM 2143 C C . ILE A 1 276 ? 23.205 -9.546 5.735 1.00 22.02 276 ILE A C 1
ATOM 2144 O O . ILE A 1 276 ? 24.427 -9.537 5.857 1.00 21.94 276 ILE A O 1
ATOM 2149 N N . LEU A 1 277 ? 22.393 -10.582 5.747 1.00 23.36 277 LEU A N 1
ATOM 2150 C CA . LEU A 1 277 ? 22.922 -11.936 5.896 1.00 24.19 277 LEU A CA 1
ATOM 2151 C C . LEU A 1 277 ? 22.379 -12.788 4.781 1.00 25.32 277 LEU A C 1
ATOM 2152 O O . LEU A 1 277 ? 21.333 -12.459 4.171 1.00 26.18 277 LEU A O 1
ATOM 2157 N N . TRP A 1 278 ? 23.065 -13.892 4.519 1.00 24.11 278 TRP A N 1
ATOM 2158 C CA . TRP A 1 278 ? 22.647 -14.824 3.476 1.00 26.06 278 TRP A CA 1
ATOM 2159 C C . TRP A 1 278 ? 22.933 -16.247 3.993 1.00 30.25 278 TRP A C 1
ATOM 2160 O O . TRP A 1 278 ? 23.967 -16.430 4.634 1.00 27.41 278 TRP A O 1
ATOM 2171 N N . SER A 1 279 ? 22.042 -17.163 3.635 1.00 32.64 279 SER A N 1
ATOM 2172 C CA . SER A 1 279 ? 22.236 -18.565 3.944 1.00 36.46 279 SER A CA 1
ATOM 2173 C C . SER A 1 279 ? 21.703 -19.358 2.756 1.00 38.10 279 SER A C 1
ATOM 2174 O O . SER A 1 279 ? 20.872 -18.836 1.984 1.00 36.78 279 SER A O 1
ATOM 2177 N N . LYS A 1 280 ? 22.272 -20.538 2.537 1.00 40.11 280 LYS A N 1
ATOM 2178 C CA . LYS A 1 280 ? 21.788 -21.314 1.385 1.00 44.42 280 LYS A CA 1
ATOM 2179 C C . LYS A 1 280 ? 20.375 -21.791 1.696 1.00 45.71 280 LYS A C 1
ATOM 2180 O O . LYS A 1 280 ? 19.562 -21.964 0.797 1.00 47.14 280 LYS A O 1
ATOM 2186 N N . GLU A 1 281 ? 20.138 -21.954 2.994 1.00 46.43 281 GLU A N 1
ATOM 2187 C CA . GLU A 1 281 ? 18.801 -22.385 3.389 1.00 49.87 281 GLU A CA 1
ATOM 2188 C C . GLU A 1 281 ? 17.776 -21.321 2.984 1.00 49.18 281 GLU A C 1
ATOM 2189 O O . GLU A 1 281 ? 16.977 -21.582 2.098 1.00 50.20 281 GLU A O 1
ATOM 2195 N N . ASP A 1 282 ? 17.837 -20.128 3.540 1.00 46.60 282 ASP A N 1
ATOM 2196 C CA . ASP A 1 282 ? 16.871 -19.077 3.406 1.00 44.56 282 ASP A CA 1
ATOM 2197 C C . ASP A 1 282 ? 17.151 -17.918 2.449 1.00 39.72 282 ASP A C 1
ATOM 2198 O O . ASP A 1 282 ? 16.285 -17.031 2.352 1.00 38.10 282 ASP A O 1
ATOM 2203 N N . GLY A 1 283 ? 18.320 -17.864 1.833 1.00 33.09 283 GLY A N 1
ATOM 2204 C CA . GLY A 1 283 ? 18.659 -16.731 0.970 1.00 30.43 283 GLY A CA 1
ATOM 2205 C C . GLY A 1 283 ? 18.946 -15.462 1.793 1.00 28.31 283 GLY A C 1
ATOM 2206 O O . GLY A 1 283 ? 19.533 -15.528 2.884 1.00 25.99 283 GLY A O 1
ATOM 2207 N N . TYR A 1 284 ? 18.584 -14.286 1.302 1.00 26.64 284 TYR A N 1
ATOM 2208 C CA . TYR A 1 284 ? 18.922 -13.050 1.981 1.00 23.71 284 TYR A CA 1
ATOM 2209 C C . TYR A 1 284 ? 17.992 -12.763 3.152 1.00 25.38 284 TYR A C 1
ATOM 2210 O O . TYR A 1 284 ? 16.800 -12.935 2.986 1.00 21.82 284 TYR A O 1
ATOM 2219 N N . THR A 1 285 ? 18.552 -12.228 4.240 1.00 24.92 285 THR A N 1
ATOM 2220 C CA . THR A 1 285 ? 17.699 -11.835 5.359 1.00 24.00 285 THR A CA 1
ATOM 2221 C C . THR A 1 285 ? 18.385 -10.648 6.024 1.00 22.77 285 THR A C 1
ATOM 2222 O O . THR A 1 285 ? 19.379 -10.133 5.503 1.00 22.99 285 THR A O 1
ATOM 2226 N N . ARG A 1 286 ? 17.972 -10.182 7.189 1.00 19.87 286 ARG A N 1
ATOM 2227 C CA . ARG A 1 286 ? 18.632 -9.112 7.915 1.00 18.94 286 ARG A CA 1
ATOM 2228 C C . ARG A 1 286 ? 18.870 -9.617 9.353 1.00 23.09 286 ARG A C 1
ATOM 2229 O O . ARG A 1 286 ? 18.036 -10.393 9.820 1.00 21.83 286 ARG A O 1
ATOM 2237 N N . ARG A 1 287 ? 19.888 -9.119 10.053 1.00 23.39 287 ARG A N 1
ATOM 2238 C CA . ARG A 1 287 ? 20.140 -9.576 11.417 1.00 25.10 287 ARG A CA 1
ATOM 2239 C C . ARG A 1 287 ? 19.145 -8.995 12.401 1.00 24.84 287 ARG A C 1
ATOM 2240 O O . ARG A 1 287 ? 18.760 -9.604 13.410 1.00 23.48 287 ARG A O 1
ATOM 2254 N N . THR A 1 288 ? 18.709 -7.751 12.173 1.00 21.54 288 THR A N 1
ATOM 2255 C CA . THR A 1 288 ? 17.754 -7.082 13.048 1.00 20.53 288 THR A CA 1
ATOM 2256 C C . THR A 1 288 ? 16.706 -6.406 12.171 1.00 21.88 288 THR A C 1
ATOM 2257 O O . THR A 1 288 ? 16.859 -6.384 10.943 1.00 18.73 288 THR A O 1
ATOM 2261 N N . ASN A 1 289 ? 15.709 -5.755 12.789 1.00 21.71 289 ASN A N 1
ATOM 2262 C CA . ASN A 1 289 ? 14.676 -5.113 11.980 1.00 21.70 289 ASN A CA 1
ATOM 2263 C C . ASN A 1 289 ? 14.376 -3.714 12.527 1.00 21.64 289 ASN A C 1
ATOM 2264 O O . ASN A 1 289 ? 13.234 -3.270 12.639 1.00 23.47 289 ASN A O 1
ATOM 2269 N N . ASN A 1 290 ? 15.424 -2.966 12.805 1.00 18.08 290 ASN A N 1
ATOM 2270 C CA . ASN A 1 290 ? 15.271 -1.572 13.245 1.00 19.28 290 ASN A CA 1
ATOM 2271 C C . ASN A 1 290 ? 14.581 -0.693 12.182 1.00 19.42 290 ASN A C 1
ATOM 2272 O O . ASN A 1 290 ? 14.096 0.386 12.514 1.00 18.44 290 ASN A O 1
ATOM 2277 N N . LEU A 1 291 ? 14.711 -1.002 10.914 1.00 18.70 291 LEU A N 1
ATOM 2278 C CA . LEU A 1 291 ? 14.131 -0.263 9.803 1.00 19.25 291 LEU A CA 1
ATOM 2279 C C . LEU A 1 291 ? 12.676 -0.593 9.505 1.00 16.74 291 LEU A C 1
ATOM 2280 O O . LEU A 1 291 ? 12.040 0.045 8.664 1.00 18.37 291 LEU A O 1
ATOM 2285 N N . GLY A 1 292 ? 12.088 -1.551 10.196 1.00 17.34 292 GLY A N 1
ATOM 2286 C CA . GLY A 1 292 ? 10.661 -1.864 10.066 1.00 18.14 292 GLY A CA 1
ATOM 2287 C C . GLY A 1 292 ? 10.277 -2.337 8.659 1.00 18.95 292 GLY A C 1
ATOM 2288 O O . GLY A 1 292 ? 9.117 -2.130 8.256 1.00 19.85 292 GLY A O 1
ATOM 2289 N N . GLY A 1 293 ? 11.170 -3.118 8.027 1.00 17.06 293 GLY A N 1
ATOM 2290 C CA . GLY A 1 293 ? 10.857 -3.746 6.759 1.00 16.18 293 GLY A CA 1
ATOM 2291 C C . GLY A 1 293 ? 11.054 -2.899 5.514 1.00 17.78 293 GLY A C 1
ATOM 2292 O O . GLY A 1 293 ? 10.501 -3.289 4.485 1.00 17.49 293 GLY A O 1
ATOM 2293 N N . PHE A 1 294 ? 11.632 -1.703 5.626 1.00 15.59 294 PHE A N 1
ATOM 2294 C CA . PHE A 1 294 ? 11.823 -0.840 4.481 1.00 18.13 294 PHE A CA 1
ATOM 2295 C C . PHE A 1 294 ? 13.245 -0.317 4.332 1.00 19.13 294 PHE A C 1
ATOM 2296 O O . PHE A 1 294 ? 13.949 0.071 5.250 1.00 18.93 294 PHE A O 1
ATOM 2304 N N . GLU A 1 295 ? 13.693 -0.288 3.080 1.00 20.29 295 GLU A N 1
ATOM 2305 C CA . GLU A 1 295 ? 15.020 0.224 2.711 1.00 19.04 295 GLU A CA 1
ATOM 2306 C C . GLU A 1 295 ? 14.823 1.000 1.406 1.00 16.17 295 GLU A C 1
ATOM 2307 O O . GLU A 1 295 ? 14.312 0.336 0.498 1.00 17.60 295 GLU A O 1
ATOM 2313 N N . GLY A 1 296 ? 14.999 2.280 1.362 1.00 15.02 296 GLY A N 1
ATOM 2314 C CA . GLY A 1 296 ? 14.819 2.966 0.074 1.00 15.84 296 GLY A CA 1
ATOM 2315 C C . GLY A 1 296 ? 13.370 2.950 -0.414 1.00 17.81 296 GLY A C 1
ATOM 2316 O O . GLY A 1 296 ? 13.163 3.004 -1.629 1.00 16.46 296 GLY A O 1
ATOM 2317 N N . GLY A 1 297 ? 12.404 3.026 0.500 1.00 17.93 297 GLY A N 1
ATOM 2318 C CA . GLY A 1 297 ? 10.984 3.068 0.121 1.00 19.13 297 GLY A CA 1
ATOM 2319 C C . GLY A 1 297 ? 10.518 1.720 -0.391 1.00 21.18 297 GLY A C 1
ATOM 2320 O O . GLY A 1 297 ? 9.366 1.633 -0.858 1.00 22.56 297 GLY A O 1
ATOM 2329 N N . THR A 1 299 ? 10.127 -2.679 0.297 1.00 18.34 299 THR A N 1
ATOM 2330 C CA . THR A 1 299 ? 10.076 -3.753 1.283 1.00 18.06 299 THR A CA 1
ATOM 2331 C C . THR A 1 299 ? 11.346 -4.592 1.206 1.00 17.95 299 THR A C 1
ATOM 2332 O O . THR A 1 299 ? 11.692 -5.004 0.100 1.00 18.32 299 THR A O 1
ATOM 2336 N N . ASN A 1 300 ? 11.988 -4.862 2.342 1.00 18.79 300 ASN A N 1
ATOM 2337 C CA . ASN A 1 300 ? 13.237 -5.638 2.253 1.00 18.37 300 ASN A CA 1
ATOM 2338 C C . ASN A 1 300 ? 13.033 -7.108 2.585 1.00 21.12 300 ASN A C 1
ATOM 2339 O O . ASN A 1 300 ? 13.961 -7.936 2.635 1.00 18.85 300 ASN A O 1
ATOM 2344 N N . GLY A 1 301 ? 11.776 -7.440 2.882 1.00 19.10 301 GLY A N 1
ATOM 2345 C CA . GLY A 1 301 ? 11.394 -8.766 3.296 1.00 19.04 301 GLY A CA 1
ATOM 2346 C C . GLY A 1 301 ? 11.363 -8.998 4.781 1.00 20.68 301 GLY A C 1
ATOM 2347 O O . GLY A 1 301 ? 10.871 -10.085 5.137 1.00 22.85 301 GLY A O 1
ATOM 2348 N N . GLN A 1 302 ? 11.739 -8.079 5.652 1.00 18.90 302 GLN A N 1
ATOM 2349 C CA . GLN A 1 302 ? 11.506 -8.271 7.089 1.00 20.24 302 GLN A CA 1
ATOM 2350 C C . GLN A 1 302 ? 10.044 -7.858 7.350 1.00 19.46 302 GLN A C 1
ATOM 2351 O O . GLN A 1 302 ? 9.384 -7.308 6.452 1.00 21.39 302 GLN A O 1
ATOM 2357 N N . PRO A 1 303 ? 9.496 -8.121 8.507 1.00 19.64 303 PRO A N 1
ATOM 2358 C CA . PRO A 1 303 ? 8.121 -7.777 8.818 1.00 18.81 303 PRO A CA 1
ATOM 2359 C C . PRO A 1 303 ? 7.978 -6.259 8.707 1.00 18.98 303 PRO A C 1
ATOM 2360 O O . PRO A 1 303 ? 8.896 -5.570 9.130 1.00 17.02 303 PRO A O 1
ATOM 2364 N N . ILE A 1 304 ? 6.876 -5.796 8.125 1.00 17.22 304 ILE A N 1
ATOM 2365 C CA . ILE A 1 304 ? 6.627 -4.344 8.164 1.00 17.64 304 ILE A CA 1
ATOM 2366 C C . ILE A 1 304 ? 6.186 -4.006 9.590 1.00 19.30 304 ILE A C 1
ATOM 2367 O O . ILE A 1 304 ? 5.307 -4.760 10.068 1.00 20.16 304 ILE A O 1
ATOM 2372 N N . VAL A 1 305 ? 6.796 -3.010 10.201 1.00 18.14 305 VAL A N 1
ATOM 2373 C CA . VAL A 1 305 ? 6.457 -2.593 11.534 1.00 18.27 305 VAL A CA 1
ATOM 2374 C C . VAL A 1 305 ? 6.157 -1.101 11.518 1.00 16.98 305 VAL A C 1
ATOM 2375 O O . VAL A 1 305 ? 7.045 -0.276 11.354 1.00 15.11 305 VAL A O 1
ATOM 2379 N N . VAL A 1 306 ? 4.885 -0.761 11.724 1.00 16.95 306 VAL A N 1
ATOM 2380 C CA . VAL A 1 306 ? 4.521 0.665 11.714 1.00 18.67 306 VAL A CA 1
ATOM 2381 C C . VAL A 1 306 ? 3.608 0.937 12.912 1.00 18.23 306 VAL A C 1
ATOM 2382 O O . VAL A 1 306 ? 2.839 0.068 13.328 1.00 15.70 306 VAL A O 1
ATOM 2386 N N . ARG A 1 307 ? 3.733 2.144 13.431 1.00 18.22 307 ARG A N 1
ATOM 2387 C CA . ARG A 1 307 ? 2.950 2.555 14.593 1.00 17.95 307 ARG A CA 1
ATOM 2388 C C . ARG A 1 307 ? 2.388 3.938 14.276 1.00 19.25 307 ARG A C 1
ATOM 2389 O O . ARG A 1 307 ? 3.050 4.713 13.576 1.00 16.41 307 ARG A O 1
ATOM 2397 N N . GLY A 1 308 ? 1.198 4.132 14.762 1.00 15.79 308 GLY A N 1
ATOM 2398 C CA . GLY A 1 308 ? 0.500 5.412 14.575 1.00 17.19 308 GLY A CA 1
ATOM 2399 C C . GLY A 1 308 ? 0.056 5.871 15.979 1.00 14.26 308 GLY A C 1
ATOM 2400 O O . GLY A 1 308 ? -0.285 5.073 16.851 1.00 14.42 308 GLY A O 1
ATOM 2401 N N . VAL A 1 309 ? 0.032 7.172 16.221 1.00 16.10 309 VAL A N 1
ATOM 2402 C CA . VAL A 1 309 ? -0.426 7.681 17.496 1.00 13.96 309 VAL A CA 1
ATOM 2403 C C . VAL A 1 309 ? -1.824 8.208 17.252 1.00 16.64 309 VAL A C 1
ATOM 2404 O O . VAL A 1 309 ? -2.121 8.915 16.269 1.00 16.37 309 VAL A O 1
ATOM 2416 N N . LYS A 1 311 ? -4.618 10.617 18.885 1.00 18.88 311 LYS A N 1
ATOM 2417 C CA . LYS A 1 311 ? -4.866 11.561 20.009 1.00 19.15 311 LYS A CA 1
ATOM 2418 C C . LYS A 1 311 ? -6.119 11.098 20.747 1.00 21.32 311 LYS A C 1
ATOM 2419 O O . LYS A 1 311 ? -6.914 10.312 20.209 1.00 20.86 311 LYS A O 1
ATOM 2425 N N . PRO A 1 312 ? -6.401 11.624 21.946 1.00 21.35 312 PRO A N 1
ATOM 2426 C CA . PRO A 1 312 ? -7.567 11.199 22.684 1.00 21.31 312 PRO A CA 1
ATOM 2427 C C . PRO A 1 312 ? -8.796 11.692 21.947 1.00 23.29 312 PRO A C 1
ATOM 2428 O O . PRO A 1 312 ? -8.727 12.709 21.250 1.00 21.97 312 PRO A O 1
ATOM 2432 N N . ILE A 1 313 ? -9.906 11.021 22.162 1.00 24.33 313 ILE A N 1
ATOM 2433 C CA . ILE A 1 313 ? -11.207 11.399 21.668 1.00 27.96 313 ILE A CA 1
ATOM 2434 C C . ILE A 1 313 ? -11.351 12.861 22.125 1.00 27.74 313 ILE A C 1
ATOM 2435 O O . ILE A 1 313 ? -11.236 13.085 23.323 1.00 29.26 313 ILE A O 1
ATOM 2441 N N . PRO A 1 314 ? -11.773 13.729 21.239 1.00 27.91 314 PRO A N 1
ATOM 2442 C CA . PRO A 1 314 ? -11.954 15.139 21.562 1.00 28.46 314 PRO A CA 1
ATOM 2443 C C . PRO A 1 314 ? -13.134 15.458 22.462 1.00 31.01 314 PRO A C 1
ATOM 2444 O O . PRO A 1 314 ? -13.050 16.452 23.211 1.00 30.90 314 PRO A O 1
ATOM 2448 N N . THR A 1 315 ? -14.219 14.706 22.410 1.00 32.96 315 THR A N 1
ATOM 2449 C CA . THR A 1 315 ? -15.369 15.063 23.261 1.00 33.98 315 THR A CA 1
ATOM 2450 C C . THR A 1 315 ? -15.180 14.682 24.717 1.00 34.31 315 THR A C 1
ATOM 2451 O O . THR A 1 315 ? -15.025 13.499 25.048 1.00 31.45 315 THR A O 1
ATOM 2455 N N . LEU A 1 316 ? -15.229 15.689 25.614 1.00 32.72 316 LEU A N 1
ATOM 2456 C CA . LEU A 1 316 ? -14.996 15.423 27.018 1.00 34.52 316 LEU A CA 1
ATOM 2457 C C . LEU A 1 316 ? -16.162 15.893 27.911 1.00 34.87 316 LEU A C 1
ATOM 2458 O O . LEU A 1 316 ? -16.927 16.746 27.498 1.00 31.18 316 LEU A O 1
ATOM 2463 N N . TYR A 1 317 ? -16.127 15.373 29.140 1.00 36.11 317 TYR A N 1
ATOM 2464 C CA . TYR A 1 317 ? -17.101 15.823 30.152 1.00 36.74 317 TYR A CA 1
ATOM 2465 C C . TYR A 1 317 ? -16.474 17.065 30.806 1.00 35.96 317 TYR A C 1
ATOM 2466 O O . TYR A 1 317 ? -17.143 18.025 31.125 1.00 35.91 317 TYR A O 1
ATOM 2475 N N . LYS A 1 318 ? -15.163 17.078 30.950 1.00 35.13 318 LYS A N 1
ATOM 2476 C CA . LYS A 1 318 ? -14.413 18.237 31.419 1.00 36.82 318 LYS A CA 1
ATOM 2477 C C . LYS A 1 318 ? -14.704 19.334 30.374 1.00 36.08 318 LYS A C 1
ATOM 2478 O O . LYS A 1 318 ? -14.862 19.031 29.197 1.00 34.73 318 LYS A O 1
ATOM 2484 N N . PRO A 1 319 ? -14.894 20.562 30.819 1.00 35.45 319 PRO A N 1
ATOM 2485 C CA . PRO A 1 319 ? -15.284 21.634 29.935 1.00 36.05 319 PRO A CA 1
ATOM 2486 C C . PRO A 1 319 ? -14.142 22.072 29.036 1.00 35.34 319 PRO A C 1
ATOM 2487 O O . PRO A 1 319 ? -12.992 22.043 29.456 1.00 34.78 319 PRO A O 1
ATOM 2491 N N . LEU A 1 320 ? -14.512 22.529 27.840 1.00 34.32 320 LEU A N 1
ATOM 2492 C CA . LEU A 1 320 ? -13.501 23.079 26.923 1.00 33.05 320 LEU A CA 1
ATOM 2493 C C . LEU A 1 320 ? -14.188 24.314 26.324 1.00 29.71 320 LEU A C 1
ATOM 2494 O O . LEU A 1 320 ? -15.346 24.201 25.955 1.00 31.19 320 LEU A O 1
ATOM 2507 N N . SER A 1 322 ? -15.393 27.054 23.823 1.00 22.60 322 SER A N 1
ATOM 2508 C CA . SER A 1 322 ? -15.717 27.129 22.411 1.00 23.34 322 SER A CA 1
ATOM 2509 C C . SER A 1 322 ? -16.576 28.391 22.222 1.00 25.63 322 SER A C 1
ATOM 2510 O O . SER A 1 322 ? -16.668 29.178 23.189 1.00 26.45 322 SER A O 1
ATOM 2513 N N . VAL A 1 323 ? -17.179 28.518 21.065 1.00 24.33 323 VAL A N 1
ATOM 2514 C CA . VAL A 1 323 ? -17.925 29.691 20.697 1.00 25.33 323 VAL A CA 1
ATOM 2515 C C . VAL A 1 323 ? -19.215 29.303 19.971 1.00 25.48 323 VAL A C 1
ATOM 2516 O O . VAL A 1 323 ? -19.189 28.488 19.051 1.00 25.68 323 VAL A O 1
ATOM 2520 N N . ASP A 1 324 ? -20.303 29.973 20.291 1.00 24.98 324 ASP A N 1
ATOM 2521 C CA . ASP A 1 324 ? -21.566 29.791 19.585 1.00 27.97 324 ASP A CA 1
ATOM 2522 C C . ASP A 1 324 ? -21.493 30.457 18.210 1.00 26.06 324 ASP A C 1
ATOM 2523 O O . ASP A 1 324 ? -21.337 31.690 18.178 1.00 24.75 324 ASP A O 1
ATOM 2528 N N . ILE A 1 325 ? -21.707 29.728 17.114 1.00 23.76 325 ILE A N 1
ATOM 2529 C CA . ILE A 1 325 ? -21.501 30.365 15.802 1.00 27.84 325 ILE A CA 1
ATOM 2530 C C . ILE A 1 325 ? -22.630 31.298 15.393 1.00 28.25 325 ILE A C 1
ATOM 2531 O O . ILE A 1 325 ? -22.423 32.088 14.470 1.00 27.26 325 ILE A O 1
ATOM 2536 N N . GLU A 1 326 ? -23.783 31.241 16.058 1.00 31.25 326 GLU A N 1
ATOM 2537 C CA . GLU A 1 326 ? -24.832 32.204 15.663 1.00 33.71 326 GLU A CA 1
ATOM 2538 C C . GLU A 1 326 ? -24.675 33.503 16.432 1.00 32.13 326 GLU A C 1
ATOM 2539 O O . GLU A 1 326 ? -25.145 34.543 15.957 1.00 34.83 326 GLU A O 1
ATOM 2545 N N . THR A 1 327 ? -23.975 33.471 17.559 1.00 30.79 327 THR A N 1
ATOM 2546 C CA . THR A 1 327 ? -23.922 34.643 18.414 1.00 32.08 327 THR A CA 1
ATOM 2547 C C . THR A 1 327 ? -22.521 35.176 18.659 1.00 31.43 327 THR A C 1
ATOM 2548 O O . THR A 1 327 ? -22.401 36.329 19.064 1.00 29.04 327 THR A O 1
ATOM 2552 N N . HIS A 1 328 ? -21.520 34.348 18.416 1.00 29.45 328 HIS A N 1
ATOM 2553 C CA . HIS A 1 328 ? -20.147 34.746 18.620 1.00 30.02 328 HIS A CA 1
ATOM 2554 C C . HIS A 1 328 ? -19.829 34.794 20.112 1.00 30.12 328 HIS A C 1
ATOM 2555 O O . HIS A 1 328 ? -18.742 35.188 20.472 1.00 28.91 328 HIS A O 1
ATOM 2562 N N . GLU A 1 329 ? -20.752 34.369 20.945 1.00 32.17 329 GLU A N 1
ATOM 2563 C CA . GLU A 1 329 ? -20.583 34.301 22.380 1.00 33.20 329 GLU A CA 1
ATOM 2564 C C . GLU A 1 329 ? -19.879 33.007 22.771 1.00 32.67 329 GLU A C 1
ATOM 2565 O O . GLU A 1 329 ? -20.066 31.949 22.188 1.00 30.53 329 GLU A O 1
ATOM 2575 N N . PRO A 1 330 ? -19.050 33.111 23.797 1.00 32.57 330 PRO A N 1
ATOM 2576 C CA . PRO A 1 330 ? -18.307 31.955 24.263 1.00 33.25 330 PRO A CA 1
ATOM 2577 C C . PRO A 1 330 ? -19.276 31.035 25.005 1.00 34.47 330 PRO A C 1
ATOM 2578 O O . PRO A 1 330 ? -20.318 31.510 25.463 1.00 30.19 330 PRO A O 1
ATOM 2582 N N . TYR A 1 331 ? -18.945 29.764 25.119 1.00 35.80 331 TYR A N 1
ATOM 2583 C CA . TYR A 1 331 ? -19.790 28.833 25.877 1.00 39.04 331 TYR A CA 1
ATOM 2584 C C . TYR A 1 331 ? -18.862 27.690 26.317 1.00 39.56 331 TYR A C 1
ATOM 2585 O O . TYR A 1 331 ? -17.772 27.609 25.711 1.00 37.60 331 TYR A O 1
ATOM 2594 N N . LYS A 1 332 ? -19.253 26.887 27.315 1.00 38.80 332 LYS A N 1
ATOM 2595 C CA . LYS A 1 332 ? -18.313 25.796 27.637 1.00 39.83 332 LYS A CA 1
ATOM 2596 C C . LYS A 1 332 ? -18.908 24.486 27.137 1.00 39.60 332 LYS A C 1
ATOM 2597 O O . LYS A 1 332 ? -20.049 24.125 27.419 1.00 37.65 332 LYS A O 1
ATOM 2603 N N . ALA A 1 333 ? -18.100 23.793 26.332 1.00 39.48 333 ALA A N 1
ATOM 2604 C CA . ALA A 1 333 ? -18.561 22.513 25.771 1.00 40.63 333 ALA A CA 1
ATOM 2605 C C . ALA A 1 333 ? -18.245 21.404 26.779 1.00 42.52 333 ALA A C 1
ATOM 2606 O O . ALA A 1 333 ? -17.158 21.284 27.356 1.00 39.92 333 ALA A O 1
ATOM 2608 N N . THR A 1 334 ? -19.268 20.585 26.976 1.00 45.60 334 THR A N 1
ATOM 2609 C CA . THR A 1 334 ? -19.192 19.449 27.900 1.00 49.05 334 THR A CA 1
ATOM 2610 C C . THR A 1 334 ? -20.230 18.413 27.457 1.00 50.70 334 THR A C 1
ATOM 2611 O O . THR A 1 334 ? -21.310 18.718 26.936 1.00 49.68 334 THR A O 1
ATOM 2615 N N . VAL A 1 335 ? -19.795 17.158 27.449 1.00 51.69 335 VAL A N 1
ATOM 2616 C CA . VAL A 1 335 ? -20.649 16.057 26.984 1.00 54.01 335 VAL A CA 1
ATOM 2617 C C . VAL A 1 335 ? -20.698 15.081 28.155 1.00 55.21 335 VAL A C 1
ATOM 2618 O O . VAL A 1 335 ? -19.624 14.744 28.661 1.00 53.99 335 VAL A O 1
ATOM 2622 N N . GLU A 1 336 ? -21.907 14.773 28.619 1.00 57.14 336 GLU A N 1
ATOM 2623 C CA . GLU A 1 336 ? -21.994 13.960 29.838 1.00 59.25 336 GLU A CA 1
ATOM 2624 C C . GLU A 1 336 ? -21.617 12.509 29.590 1.00 59.59 336 GLU A C 1
ATOM 2625 O O . GLU A 1 336 ? -20.945 11.935 30.452 1.00 60.17 336 GLU A O 1
ATOM 2631 N N . ARG A 1 337 ? -22.081 11.938 28.493 1.00 59.21 337 ARG A N 1
ATOM 2632 C CA . ARG A 1 337 ? -21.698 10.581 28.131 1.00 59.61 337 ARG A CA 1
ATOM 2633 C C . ARG A 1 337 ? -21.039 10.584 26.750 1.00 56.50 337 ARG A C 1
ATOM 2634 O O . ARG A 1 337 ? -21.575 10.977 25.721 1.00 57.91 337 ARG A O 1
ATOM 2642 N N . SER A 1 338 ? -19.789 10.214 26.753 1.00 52.05 338 SER A N 1
ATOM 2643 C CA . SER A 1 338 ? -18.879 10.113 25.620 1.00 47.49 338 SER A CA 1
ATOM 2644 C C . SER A 1 338 ? -18.081 8.845 25.939 1.00 43.03 338 SER A C 1
ATOM 2645 O O . SER A 1 338 ? -18.127 8.454 27.114 1.00 42.73 338 SER A O 1
ATOM 2648 N N . ASP A 1 339 ? -17.434 8.206 24.988 1.00 36.69 339 ASP A N 1
ATOM 2649 C CA . ASP A 1 339 ? -16.588 7.071 25.352 1.00 31.66 339 ASP A CA 1
ATOM 2650 C C . ASP A 1 339 ? -15.281 7.682 25.828 1.00 30.03 339 ASP A C 1
ATOM 2651 O O . ASP A 1 339 ? -14.931 8.772 25.388 1.00 29.40 339 ASP A O 1
ATOM 2656 N N . PRO A 1 340 ? -14.611 7.063 26.792 1.00 27.83 340 PRO A N 1
ATOM 2657 C CA . PRO A 1 340 ? -13.353 7.542 27.316 1.00 27.21 340 PRO A CA 1
ATOM 2658 C C . PRO A 1 340 ? -12.215 7.236 26.339 1.00 25.09 340 PRO A C 1
ATOM 2659 O O . PRO A 1 340 ? -11.255 7.957 26.332 1.00 24.69 340 PRO A O 1
ATOM 2663 N N . THR A 1 341 ? -12.378 6.188 25.517 1.00 23.94 341 THR A N 1
ATOM 2664 C CA . THR A 1 341 ? -11.361 5.799 24.553 1.00 23.18 341 THR A CA 1
ATOM 2665 C C . THR A 1 341 ? -11.910 4.906 23.448 1.00 24.39 341 THR A C 1
ATOM 2666 O O . THR A 1 341 ? -12.929 4.267 23.619 1.00 23.60 341 THR A O 1
ATOM 2670 N N . ALA A 1 342 ? -11.331 4.989 22.239 1.00 23.37 342 ALA A N 1
ATOM 2671 C CA . ALA A 1 342 ? -11.681 4.119 21.124 1.00 22.89 342 ALA A CA 1
ATOM 2672 C C . ALA A 1 342 ? -10.379 3.596 20.508 1.00 22.95 342 ALA A C 1
ATOM 2673 O O . ALA A 1 342 ? -10.311 3.207 19.334 1.00 22.25 342 ALA A O 1
ATOM 2675 N N . LEU A 1 343 ? -9.345 3.462 21.345 1.00 20.91 343 LEU A N 1
ATOM 2676 C CA . LEU A 1 343 ? -8.045 2.995 20.872 1.00 20.83 343 LEU A CA 1
ATOM 2677 C C . LEU A 1 343 ? -7.992 1.617 20.259 1.00 20.82 343 LEU A C 1
ATOM 2678 O O . LEU A 1 343 ? -7.464 1.450 19.138 1.00 20.33 343 LEU A O 1
ATOM 2683 N N . PRO A 1 344 ? -8.512 0.572 20.845 1.00 21.21 344 PRO A N 1
ATOM 2684 C CA . PRO A 1 344 ? -8.499 -0.772 20.299 1.00 21.37 344 PRO A CA 1
ATOM 2685 C C . PRO A 1 344 ? -9.245 -0.810 18.942 1.00 18.68 344 PRO A C 1
ATOM 2686 O O . PRO A 1 344 ? -8.676 -1.370 18.012 1.00 20.27 344 PRO A O 1
ATOM 2690 N N . ALA A 1 345 ? -10.351 -0.169 18.779 1.00 19.98 345 ALA A N 1
ATOM 2691 C CA . ALA A 1 345 ? -11.085 -0.070 17.500 1.00 21.20 345 ALA A CA 1
ATOM 2692 C C . ALA A 1 345 ? -10.235 0.671 16.461 1.00 20.26 345 ALA A C 1
ATOM 2693 O O . ALA A 1 345 ? -10.104 0.222 15.317 1.00 17.31 345 ALA A O 1
ATOM 2695 N N . ALA A 1 346 ? -9.527 1.723 16.874 1.00 19.99 346 ALA A N 1
ATOM 2696 C CA . ALA A 1 346 ? -8.646 2.463 15.975 1.00 19.32 346 ALA A CA 1
ATOM 2697 C C . ALA A 1 346 ? -7.510 1.572 15.461 1.00 19.83 346 ALA A C 1
ATOM 2698 O O . ALA A 1 346 ? -7.008 1.718 14.342 1.00 19.69 346 ALA A O 1
ATOM 2700 N N . GLY A 1 347 ? -7.072 0.613 16.252 1.00 17.77 347 GLY A N 1
ATOM 2701 C CA . GLY A 1 347 ? -6.065 -0.356 15.907 1.00 19.19 347 GLY A CA 1
ATOM 2702 C C . GLY A 1 347 ? -6.603 -1.261 14.786 1.00 18.67 347 GLY A C 1
ATOM 2703 O O . GLY A 1 347 ? -5.829 -1.553 13.866 1.00 19.08 347 GLY A O 1
ATOM 2712 N N . VAL A 1 349 ? -8.858 -0.286 12.705 1.00 17.93 349 VAL A N 1
ATOM 2713 C CA . VAL A 1 349 ? -8.937 0.547 11.464 1.00 14.61 349 VAL A CA 1
ATOM 2714 C C . VAL A 1 349 ? -7.522 0.643 10.909 1.00 14.44 349 VAL A C 1
ATOM 2715 O O . VAL A 1 349 ? -7.271 0.566 9.695 1.00 16.03 349 VAL A O 1
ATOM 2727 N N . GLU A 1 351 ? -5.021 -1.511 10.999 1.00 16.86 351 GLU A N 1
ATOM 2728 C CA . GLU A 1 351 ? -4.661 -2.762 10.320 1.00 16.25 351 GLU A CA 1
ATOM 2729 C C . GLU A 1 351 ? -5.337 -2.791 8.947 1.00 16.89 351 GLU A C 1
ATOM 2730 O O . GLU A 1 351 ? -4.722 -3.150 7.949 1.00 15.42 351 GLU A O 1
ATOM 2736 N N . ALA A 1 352 ? -6.589 -2.346 8.948 1.00 16.86 352 ALA A N 1
ATOM 2737 C CA . ALA A 1 352 ? -7.308 -2.423 7.670 1.00 18.97 352 ALA A CA 1
ATOM 2738 C C . ALA A 1 352 ? -6.659 -1.461 6.666 1.00 16.49 352 ALA A C 1
ATOM 2739 O O . ALA A 1 352 ? -6.650 -1.815 5.481 1.00 17.38 352 ALA A O 1
ATOM 2741 N N . VAL A 1 353 ? -6.352 -0.245 7.068 1.00 18.38 353 VAL A N 1
ATOM 2742 C CA . VAL A 1 353 ? -5.865 0.700 6.049 1.00 17.48 353 VAL A CA 1
ATOM 2743 C C . VAL A 1 353 ? -4.488 0.231 5.596 1.00 17.79 353 VAL A C 1
ATOM 2744 O O . VAL A 1 353 ? -4.185 0.412 4.425 1.00 14.95 353 VAL A O 1
ATOM 2748 N N . VAL A 1 354 ? -3.693 -0.329 6.532 1.00 17.32 354 VAL A N 1
ATOM 2749 C CA . VAL A 1 354 ? -2.355 -0.821 6.134 1.00 17.79 354 VAL A CA 1
ATOM 2750 C C . VAL A 1 354 ? -2.460 -1.964 5.160 1.00 18.59 354 VAL A C 1
ATOM 2751 O O . VAL A 1 354 ? -1.751 -2.053 4.126 1.00 18.74 354 VAL A O 1
ATOM 2755 N N . ALA A 1 355 ? -3.363 -2.900 5.507 1.00 17.54 355 ALA A N 1
ATOM 2756 C CA . ALA A 1 355 ? -3.593 -4.043 4.616 1.00 19.03 355 ALA A CA 1
ATOM 2757 C C . ALA A 1 355 ? -4.046 -3.518 3.252 1.00 17.92 355 ALA A C 1
ATOM 2758 O O . ALA A 1 355 ? -3.670 -4.004 2.188 1.00 19.00 355 ALA A O 1
ATOM 2760 N N . THR A 1 356 ? -4.902 -2.498 3.231 1.00 17.20 356 THR A N 1
ATOM 2761 C CA . THR A 1 356 ? -5.401 -1.964 1.953 1.00 15.78 356 THR A CA 1
ATOM 2762 C C . THR A 1 356 ? -4.281 -1.442 1.056 1.00 17.57 356 THR A C 1
ATOM 2763 O O . THR A 1 356 ? -4.310 -1.669 -0.167 1.00 15.09 356 THR A O 1
ATOM 2767 N N . VAL A 1 357 ? -3.416 -0.586 1.604 1.00 17.81 357 VAL A N 1
ATOM 2768 C CA . VAL A 1 357 ? -2.305 -0.025 0.824 1.00 18.08 357 VAL A CA 1
ATOM 2769 C C . VAL A 1 357 ? -1.362 -1.085 0.297 1.00 17.37 357 VAL A C 1
ATOM 2770 O O . VAL A 1 357 ? -0.863 -1.042 -0.841 1.00 15.66 357 VAL A O 1
ATOM 2774 N N . LEU A 1 358 ? -1.106 -2.119 1.077 1.00 17.46 358 LEU A N 1
ATOM 2775 C CA . LEU A 1 358 ? -0.243 -3.198 0.632 1.00 20.74 358 LEU A CA 1
ATOM 2776 C C . LEU A 1 358 ? -0.898 -3.949 -0.522 1.00 20.15 358 LEU A C 1
ATOM 2777 O O . LEU A 1 358 ? -0.203 -4.355 -1.451 1.00 22.19 358 LEU A O 1
ATOM 2782 N N . ALA A 1 359 ? -2.179 -4.264 -0.368 1.00 18.51 359 ALA A N 1
ATOM 2783 C CA . ALA A 1 359 ? -2.875 -4.939 -1.451 1.00 20.80 359 ALA A CA 1
ATOM 2784 C C . ALA A 1 359 ? -2.757 -4.070 -2.711 1.00 19.08 359 ALA A C 1
ATOM 2785 O O . ALA A 1 359 ? -2.455 -4.608 -3.774 1.00 19.71 359 ALA A O 1
ATOM 2787 N N . GLN A 1 360 ? -2.991 -2.757 -2.588 1.00 18.51 360 GLN A N 1
ATOM 2788 C CA . GLN A 1 360 ? -2.845 -1.878 -3.731 1.00 15.90 360 GLN A CA 1
ATOM 2789 C C . GLN A 1 360 ? -1.460 -1.956 -4.371 1.00 17.10 360 GLN A C 1
ATOM 2790 O O . GLN A 1 360 ? -1.371 -1.997 -5.612 1.00 13.21 360 GLN A O 1
ATOM 2796 N N . GLU A 1 361 ? -0.419 -1.953 -3.501 1.00 17.08 361 GLU A N 1
ATOM 2797 C CA . GLU A 1 361 ? 0.936 -2.011 -4.020 1.00 20.35 361 GLU A CA 1
ATOM 2798 C C . GLU A 1 361 ? 1.175 -3.327 -4.744 1.00 19.05 361 GLU A C 1
ATOM 2799 O O . GLU A 1 361 ? 1.773 -3.366 -5.813 1.00 19.55 361 GLU A O 1
ATOM 2805 N N . ILE A 1 362 ? 0.757 -4.442 -4.154 1.00 15.74 362 ILE A N 1
ATOM 2806 C CA . ILE A 1 362 ? 0.832 -5.739 -4.777 1.00 16.60 362 ILE A CA 1
ATOM 2807 C C . ILE A 1 362 ? 0.122 -5.823 -6.132 1.00 17.47 362 ILE A C 1
ATOM 2808 O O . ILE A 1 362 ? 0.697 -6.242 -7.144 1.00 17.95 362 ILE A O 1
ATOM 2813 N N . LEU A 1 363 ? -1.070 -5.238 -6.214 1.00 19.01 363 LEU A N 1
ATOM 2814 C CA . LEU A 1 363 ? -1.859 -5.247 -7.445 1.00 18.98 363 LEU A CA 1
ATOM 2815 C C . LEU A 1 363 ? -1.156 -4.471 -8.531 1.00 18.53 363 LEU A C 1
ATOM 2816 O O . LEU A 1 363 ? -1.240 -4.765 -9.711 1.00 21.51 363 LEU A O 1
ATOM 2821 N N . GLU A 1 364 ? -0.417 -3.436 -8.143 1.00 18.84 364 GLU A N 1
ATOM 2822 C CA . GLU A 1 364 ? 0.334 -2.617 -9.060 1.00 17.95 364 GLU A CA 1
ATOM 2823 C C . GLU A 1 364 ? 1.601 -3.305 -9.521 1.00 17.17 364 GLU A C 1
ATOM 2824 O O . GLU A 1 364 ? 1.972 -3.245 -10.691 1.00 16.39 364 GLU A O 1
ATOM 2834 N N . LYS A 1 365 ? 2.262 -3.999 -8.585 1.00 14.85 365 LYS A N 1
ATOM 2835 C CA . LYS A 1 365 ? 3.553 -4.600 -8.895 1.00 16.90 365 LYS A CA 1
ATOM 2836 C C . LYS A 1 365 ? 3.417 -5.806 -9.791 1.00 14.85 365 LYS A C 1
ATOM 2837 O O . LYS A 1 365 ? 4.272 -6.032 -10.652 1.00 16.61 365 LYS A O 1
ATOM 2843 N N . PHE A 1 366 ? 2.440 -6.660 -9.490 1.00 16.13 366 PHE A N 1
ATOM 2844 C CA . PHE A 1 366 ? 2.286 -7.898 -10.244 1.00 17.34 366 PHE A CA 1
ATOM 2845 C C . PHE A 1 366 ? 1.067 -7.979 -11.160 1.00 18.94 366 PHE A C 1
ATOM 2846 O O . PHE A 1 366 ? -0.034 -7.552 -10.793 1.00 21.25 366 PHE A O 1
ATOM 2854 N N . SER A 1 367 ? 1.207 -8.755 -12.223 1.00 18.59 367 SER A N 1
ATOM 2855 C CA . SER A 1 367 ? 0.136 -9.105 -13.153 1.00 19.53 367 SER A CA 1
ATOM 2856 C C . SER A 1 367 ? -1.029 -9.503 -12.218 1.00 20.32 367 SER A C 1
ATOM 2857 O O . SER A 1 367 ? -0.819 -10.414 -11.403 1.00 19.17 367 SER A O 1
ATOM 2860 N N . SER A 1 368 ? -2.147 -8.817 -12.345 1.00 18.34 368 SER A N 1
ATOM 2861 C CA . SER A 1 368 ? -3.219 -9.111 -11.381 1.00 18.60 368 SER A CA 1
ATOM 2862 C C . SER A 1 368 ? -4.622 -8.862 -11.875 1.00 17.66 368 SER A C 1
ATOM 2863 O O . SER A 1 368 ? -5.441 -8.470 -11.042 1.00 18.53 368 SER A O 1
ATOM 2866 N N . ASP A 1 369 ? -4.950 -9.196 -13.132 1.00 18.21 369 ASP A N 1
ATOM 2867 C CA . ASP A 1 369 ? -6.335 -9.130 -13.594 1.00 19.51 369 ASP A CA 1
ATOM 2868 C C . ASP A 1 369 ? -7.135 -10.252 -12.917 1.00 19.46 369 ASP A C 1
ATOM 2869 O O . ASP A 1 369 ? -8.340 -10.123 -12.664 1.00 21.56 369 ASP A O 1
ATOM 2874 N N . ASN A 1 370 ? -6.505 -11.400 -12.570 1.00 17.84 370 ASN A N 1
ATOM 2875 C CA . ASN A 1 370 ? -7.230 -12.464 -11.890 1.00 17.65 370 ASN A CA 1
ATOM 2876 C C . ASN A 1 370 ? -6.332 -13.087 -10.827 1.00 17.24 370 ASN A C 1
ATOM 2877 O O . ASN A 1 370 ? -5.113 -12.938 -10.859 1.00 17.36 370 ASN A O 1
ATOM 2882 N N . LEU A 1 371 ? -6.910 -13.776 -9.875 1.00 17.20 371 LEU A N 1
ATOM 2883 C CA . LEU A 1 371 ? -6.124 -14.322 -8.767 1.00 20.10 371 LEU A CA 1
ATOM 2884 C C . LEU A 1 371 ? -5.069 -15.330 -9.203 1.00 19.94 371 LEU A C 1
ATOM 2885 O O . LEU A 1 371 ? -3.959 -15.406 -8.619 1.00 19.12 371 LEU A O 1
ATOM 2890 N N . GLU A 1 372 ? -5.472 -16.177 -10.159 1.00 19.65 372 GLU A N 1
ATOM 2891 C CA . GLU A 1 372 ? -4.541 -17.222 -10.586 1.00 19.29 372 GLU A CA 1
ATOM 2892 C C . GLU A 1 372 ? -3.240 -16.650 -11.114 1.00 18.60 372 GLU A C 1
ATOM 2893 O O . GLU A 1 372 ? -2.141 -17.088 -10.724 1.00 20.28 372 GLU A O 1
ATOM 2899 N N . GLU A 1 373 ? -3.297 -15.631 -11.960 1.00 18.14 373 GLU A N 1
ATOM 2900 C CA . GLU A 1 373 ? -2.085 -15.066 -12.546 1.00 20.99 373 GLU A CA 1
ATOM 2901 C C . GLU A 1 373 ? -1.335 -14.312 -11.459 1.00 19.27 373 GLU A C 1
ATOM 2902 O O . GLU A 1 373 ? -0.114 -14.262 -11.520 1.00 21.31 373 GLU A O 1
ATOM 2908 N N . LEU A 1 374 ? -2.064 -13.656 -10.550 1.00 18.64 374 LEU A N 1
ATOM 2909 C CA . LEU A 1 374 ? -1.421 -12.947 -9.447 1.00 18.71 374 LEU A CA 1
ATOM 2910 C C . LEU A 1 374 ? -0.577 -13.914 -8.628 1.00 17.77 374 LEU A C 1
ATOM 2911 O O . LEU A 1 374 ? 0.542 -13.652 -8.225 1.00 18.05 374 LEU A O 1
ATOM 2916 N N . LYS A 1 375 ? -1.225 -15.006 -8.197 1.00 21.10 375 LYS A N 1
ATOM 2917 C CA . LYS A 1 375 ? -0.533 -15.997 -7.372 1.00 20.79 375 LYS A CA 1
ATOM 2918 C C . LYS A 1 375 ? 0.725 -16.467 -8.083 1.00 18.90 375 LYS A C 1
ATOM 2919 O O . LYS A 1 375 ? 1.801 -16.626 -7.493 1.00 18.51 375 LYS A O 1
ATOM 2925 N N . GLU A 1 376 ? 0.571 -16.785 -9.347 1.00 20.31 376 GLU A N 1
ATOM 2926 C CA . GLU A 1 376 ? 1.685 -17.287 -10.157 1.00 21.47 376 GLU A CA 1
ATOM 2927 C C . GLU A 1 376 ? 2.814 -16.272 -10.173 1.00 20.09 376 GLU A C 1
ATOM 2928 O O . GLU A 1 376 ? 3.986 -16.633 -10.036 1.00 19.32 376 GLU A O 1
ATOM 2934 N N . ALA A 1 377 ? 2.490 -15.001 -10.418 1.00 18.51 377 ALA A N 1
ATOM 2935 C CA . ALA A 1 377 ? 3.507 -13.972 -10.474 1.00 16.62 377 ALA A CA 1
ATOM 2936 C C . ALA A 1 377 ? 4.228 -13.821 -9.132 1.00 17.64 377 ALA A C 1
ATOM 2937 O O . ALA A 1 377 ? 5.437 -13.550 -9.092 1.00 17.58 377 ALA A O 1
ATOM 2939 N N . VAL A 1 378 ? 3.455 -13.844 -8.046 1.00 18.23 378 VAL A N 1
ATOM 2940 C CA . VAL A 1 378 ? 4.068 -13.662 -6.706 1.00 18.82 378 VAL A CA 1
ATOM 2941 C C . VAL A 1 378 ? 4.992 -14.832 -6.429 1.00 18.06 378 VAL A C 1
ATOM 2942 O O . VAL A 1 378 ? 6.110 -14.638 -5.948 1.00 16.85 378 VAL A O 1
ATOM 2946 N N . ALA A 1 379 ? 4.563 -16.026 -6.805 1.00 19.31 379 ALA A N 1
ATOM 2947 C CA . ALA A 1 379 ? 5.394 -17.218 -6.576 1.00 21.59 379 ALA A CA 1
ATOM 2948 C C . ALA A 1 379 ? 6.707 -17.141 -7.346 1.00 22.71 379 ALA A C 1
ATOM 2949 O O . ALA A 1 379 ? 7.774 -17.458 -6.788 1.00 21.36 379 ALA A O 1
ATOM 2951 N N . LYS A 1 380 ? 6.611 -16.718 -8.591 1.00 20.06 380 LYS A N 1
ATOM 2952 C CA . LYS A 1 380 ? 7.770 -16.591 -9.448 1.00 21.64 380 LYS A CA 1
ATOM 2953 C C . LYS A 1 380 ? 8.748 -15.546 -8.888 1.00 21.74 380 LYS A C 1
ATOM 2954 O O . LYS A 1 380 ? 9.965 -15.723 -8.971 1.00 20.98 380 LYS A O 1
ATOM 2960 N N . HIS A 1 381 ? 8.160 -14.450 -8.380 1.00 20.29 381 HIS A N 1
ATOM 2961 C CA . HIS A 1 381 ? 8.944 -13.369 -7.818 1.00 19.08 381 HIS A CA 1
ATOM 2962 C C . HIS A 1 381 ? 9.614 -13.838 -6.529 1.00 19.25 381 HIS A C 1
ATOM 2963 O O . HIS A 1 381 ? 10.787 -13.551 -6.368 1.00 18.33 381 HIS A O 1
ATOM 2970 N N . ARG A 1 382 ? 8.952 -14.565 -5.622 1.00 19.23 382 ARG A N 1
ATOM 2971 C CA . ARG A 1 382 ? 9.634 -15.101 -4.438 1.00 19.97 382 ARG A CA 1
ATOM 2972 C C . ARG A 1 382 ? 10.739 -16.084 -4.837 1.00 19.87 382 ARG A C 1
ATOM 2973 O O . ARG A 1 382 ? 11.776 -16.143 -4.152 1.00 22.46 382 ARG A O 1
ATOM 2981 N N . ASP A 1 383 ? 10.556 -16.882 -5.865 1.00 16.18 383 ASP A N 1
ATOM 2982 C CA . ASP A 1 383 ? 11.628 -17.807 -6.302 1.00 20.02 383 ASP A CA 1
ATOM 2983 C C . ASP A 1 383 ? 12.845 -17.028 -6.803 1.00 20.87 383 ASP A C 1
ATOM 2984 O O . ASP A 1 383 ? 13.991 -17.288 -6.423 1.00 21.98 383 ASP A O 1
ATOM 2989 N N . TYR A 1 384 ? 12.635 -15.911 -7.525 1.00 18.82 384 TYR A N 1
ATOM 2990 C CA . TYR A 1 384 ? 13.721 -15.090 -8.032 1.00 20.46 384 TYR A CA 1
ATOM 2991 C C . TYR A 1 384 ? 14.471 -14.487 -6.843 1.00 20.33 384 TYR A C 1
ATOM 2992 O O . TYR A 1 384 ? 15.712 -14.439 -6.796 1.00 22.26 384 TYR A O 1
ATOM 3001 N N . THR A 1 385 ? 13.667 -13.967 -5.935 1.00 17.81 385 THR A N 1
ATOM 3002 C CA . THR A 1 385 ? 14.218 -13.305 -4.739 1.00 20.13 385 THR A CA 1
ATOM 3003 C C . THR A 1 385 ? 15.125 -14.280 -3.971 1.00 22.07 385 THR A C 1
ATOM 3004 O O . THR A 1 385 ? 16.212 -13.908 -3.530 1.00 18.94 385 THR A O 1
ATOM 3008 N N . LYS A 1 386 ? 14.593 -15.420 -3.574 1.00 24.24 386 LYS A N 1
ATOM 3009 C CA . LYS A 1 386 ? 15.317 -16.432 -2.797 1.00 23.68 386 LYS A CA 1
ATOM 3010 C C . LYS A 1 386 ? 16.585 -16.877 -3.522 1.00 23.81 386 LYS A C 1
ATOM 3011 O O . LYS A 1 386 ? 17.590 -17.185 -2.826 1.00 21.88 386 LYS A O 1
ATOM 3017 N N . ASN A 1 387 ? 16.553 -16.921 -4.852 1.00 21.55 387 ASN A N 1
ATOM 3018 C CA . ASN A 1 387 ? 17.737 -17.436 -5.562 1.00 23.08 387 ASN A CA 1
ATOM 3019 C C . ASN A 1 387 ? 18.666 -16.383 -6.107 1.00 23.80 387 ASN A C 1
ATOM 3020 O O . ASN A 1 387 ? 19.592 -16.643 -6.913 1.00 23.99 387 ASN A O 1
ATOM 3025 N N . TYR A 1 388 ? 18.484 -15.152 -5.651 1.00 20.31 388 TYR A N 1
ATOM 3026 C CA . TYR A 1 388 ? 19.328 -14.050 -6.165 1.00 23.37 388 TYR A CA 1
ATOM 3027 C C . TYR A 1 388 ? 20.785 -14.260 -5.777 1.00 21.88 388 TYR A C 1
ATOM 3028 O O . TYR A 1 388 ? 21.661 -13.871 -6.559 1.00 23.00 388 TYR A O 1
ATOM 3046 N N . ARG B 1 2 ? 1.846 19.428 -10.688 1.00 17.53 2 ARG B N 1
ATOM 3047 C CA . ARG B 1 2 ? 2.451 18.101 -10.555 1.00 17.44 2 ARG B CA 1
ATOM 3048 C C . ARG B 1 2 ? 3.898 18.250 -11.032 1.00 16.07 2 ARG B C 1
ATOM 3049 O O . ARG B 1 2 ? 4.185 19.314 -11.592 1.00 17.18 2 ARG B O 1
ATOM 3057 N N . TYR B 1 3 ? 4.758 17.332 -10.756 1.00 14.02 3 TYR B N 1
ATOM 3058 C CA . TYR B 1 3 ? 6.145 17.525 -11.215 1.00 16.73 3 TYR B CA 1
ATOM 3059 C C . TYR B 1 3 ? 6.813 16.171 -11.251 1.00 15.57 3 TYR B C 1
ATOM 3060 O O . TYR B 1 3 ? 6.288 15.232 -10.660 1.00 14.24 3 TYR B O 1
ATOM 3069 N N . LEU B 1 4 ? 7.967 16.111 -11.907 1.00 16.03 4 LEU B N 1
ATOM 3070 C CA . LEU B 1 4 ? 8.801 14.958 -11.950 1.00 16.08 4 LEU B CA 1
ATOM 3071 C C . LEU B 1 4 ? 10.266 15.412 -11.671 1.00 18.25 4 LEU B C 1
ATOM 3072 O O . LEU B 1 4 ? 10.654 16.445 -12.242 1.00 17.31 4 LEU B O 1
ATOM 3077 N N . THR B 1 5 ? 11.065 14.652 -10.945 1.00 17.38 5 THR B N 1
ATOM 3078 C CA . THR B 1 5 ? 12.515 14.953 -10.814 1.00 17.18 5 THR B CA 1
ATOM 3079 C C . THR B 1 5 ? 13.291 13.843 -11.518 1.00 17.22 5 THR B C 1
ATOM 3080 O O . THR B 1 5 ? 12.819 12.703 -11.592 1.00 16.22 5 THR B O 1
ATOM 3084 N N . ALA B 1 6 ? 14.484 14.140 -12.025 1.00 15.66 6 ALA B N 1
ATOM 3085 C CA . ALA B 1 6 ? 15.221 13.122 -12.761 1.00 16.95 6 ALA B CA 1
ATOM 3086 C C . ALA B 1 6 ? 16.724 13.404 -12.653 1.00 17.24 6 ALA B C 1
ATOM 3087 O O . ALA B 1 6 ? 17.145 14.523 -12.329 1.00 18.53 6 ALA B O 1
ATOM 3089 N N . GLY B 1 7 ? 17.504 12.342 -12.826 1.00 18.02 7 GLY B N 1
ATOM 3090 C CA . GLY B 1 7 ? 18.944 12.556 -12.718 1.00 19.95 7 GLY B CA 1
ATOM 3091 C C . GLY B 1 7 ? 19.596 11.557 -11.781 1.00 21.11 7 GLY B C 1
ATOM 3092 O O . GLY B 1 7 ? 18.956 11.024 -10.874 1.00 18.48 7 GLY B O 1
ATOM 3093 N N . GLU B 1 8 ? 20.863 11.271 -12.077 1.00 21.31 8 GLU B N 1
ATOM 3094 C CA . GLU B 1 8 ? 21.650 10.367 -11.234 1.00 21.77 8 GLU B CA 1
ATOM 3095 C C . GLU B 1 8 ? 22.707 11.174 -10.510 1.00 21.87 8 GLU B C 1
ATOM 3096 O O . GLU B 1 8 ? 23.128 12.224 -10.985 1.00 22.06 8 GLU B O 1
ATOM 3102 N N . SER B 1 9 ? 23.124 10.716 -9.343 1.00 22.14 9 SER B N 1
ATOM 3103 C CA . SER B 1 9 ? 24.078 11.417 -8.538 1.00 22.04 9 SER B CA 1
ATOM 3104 C C . SER B 1 9 ? 25.351 11.783 -9.320 1.00 22.04 9 SER B C 1
ATOM 3105 O O . SER B 1 9 ? 25.836 12.909 -9.237 1.00 17.76 9 SER B O 1
ATOM 3108 N N . HIS B 1 10 ? 25.864 10.819 -10.076 1.00 20.38 10 HIS B N 1
ATOM 3109 C CA . HIS B 1 10 ? 27.081 11.040 -10.839 1.00 21.73 10 HIS B CA 1
ATOM 3110 C C . HIS B 1 10 ? 26.833 11.109 -12.343 1.00 22.10 10 HIS B C 1
ATOM 3111 O O . HIS B 1 10 ? 27.777 10.917 -13.088 1.00 21.67 10 HIS B O 1
ATOM 3118 N N . GLY B 1 11 ? 25.602 11.372 -12.756 1.00 21.00 11 GLY B N 1
ATOM 3119 C CA . GLY B 1 11 ? 25.280 11.593 -14.178 1.00 18.78 11 GLY B CA 1
ATOM 3120 C C . GLY B 1 11 ? 25.579 13.050 -14.498 1.00 19.86 11 GLY B C 1
ATOM 3121 O O . GLY B 1 11 ? 25.991 13.796 -13.609 1.00 20.60 11 GLY B O 1
ATOM 3122 N N . PRO B 1 12 ? 25.296 13.481 -15.726 1.00 21.22 12 PRO B N 1
ATOM 3123 C CA . PRO B 1 12 ? 25.658 14.829 -16.159 1.00 21.67 12 PRO B CA 1
ATOM 3124 C C . PRO B 1 12 ? 24.953 15.947 -15.462 1.00 20.49 12 PRO B C 1
ATOM 3125 O O . PRO B 1 12 ? 25.434 17.052 -15.211 1.00 19.91 12 PRO B O 1
ATOM 3129 N N . ARG B 1 13 ? 23.623 15.699 -15.197 1.00 21.19 13 ARG B N 1
ATOM 3130 C CA . ARG B 1 13 ? 22.888 16.766 -14.547 1.00 21.11 13 ARG B CA 1
ATOM 3131 C C . ARG B 1 13 ? 21.549 16.260 -13.993 1.00 17.02 13 ARG B C 1
ATOM 3132 O O . ARG B 1 13 ? 21.159 15.140 -14.300 1.00 17.24 13 ARG B O 1
ATOM 3140 N N . LEU B 1 14 ? 20.991 17.085 -13.151 1.00 14.63 14 LEU B N 1
ATOM 3141 C CA . LEU B 1 14 ? 19.667 16.786 -12.591 1.00 14.57 14 LEU B CA 1
ATOM 3142 C C . LEU B 1 14 ? 18.686 17.674 -13.360 1.00 18.34 14 LEU B C 1
ATOM 3143 O O . LEU B 1 14 ? 19.116 18.775 -13.751 1.00 17.48 14 LEU B O 1
ATOM 3148 N N . THR B 1 15 ? 17.427 17.258 -13.444 1.00 17.17 15 THR B N 1
ATOM 3149 C CA . THR B 1 15 ? 16.393 17.995 -14.149 1.00 16.59 15 THR B CA 1
ATOM 3150 C C . THR B 1 15 ? 15.057 17.831 -13.391 1.00 18.11 15 THR B C 1
ATOM 3151 O O . THR B 1 15 ? 14.799 16.821 -12.716 1.00 16.67 15 THR B O 1
ATOM 3155 N N . ALA B 1 16 ? 14.242 18.866 -13.468 1.00 19.48 16 ALA B N 1
ATOM 3156 C CA . ALA B 1 16 ? 12.903 18.765 -12.891 1.00 20.48 16 ALA B CA 1
ATOM 3157 C C . ALA B 1 16 ? 11.961 19.525 -13.879 1.00 20.05 16 ALA B C 1
ATOM 3158 O O . ALA B 1 16 ? 12.405 20.502 -14.461 1.00 19.68 16 ALA B O 1
ATOM 3160 N N . ILE B 1 17 ? 10.768 18.986 -14.032 1.00 16.39 17 ILE B N 1
ATOM 3161 C CA . ILE B 1 17 ? 9.709 19.686 -14.728 1.00 15.93 17 ILE B CA 1
ATOM 3162 C C . ILE B 1 17 ? 8.513 19.881 -13.802 1.00 16.27 17 ILE B C 1
ATOM 3163 O O . ILE B 1 17 ? 7.997 18.919 -13.220 1.00 14.87 17 ILE B O 1
ATOM 3168 N N . ILE B 1 18 ? 8.027 21.118 -13.720 1.00 16.65 18 ILE B N 1
ATOM 3169 C CA . ILE B 1 18 ? 6.794 21.345 -12.929 1.00 15.74 18 ILE B CA 1
ATOM 3170 C C . ILE B 1 18 ? 5.738 21.726 -13.964 1.00 16.61 18 ILE B C 1
ATOM 3171 O O . ILE B 1 18 ? 5.917 22.722 -14.676 1.00 13.22 18 ILE B O 1
ATOM 3176 N N . GLU B 1 19 ? 4.566 21.121 -13.918 1.00 18.18 19 GLU B N 1
ATOM 3177 C CA . GLU B 1 19 ? 3.454 21.406 -14.797 1.00 16.42 19 GLU B CA 1
ATOM 3178 C C . GLU B 1 19 ? 2.295 21.935 -13.960 1.00 18.11 19 GLU B C 1
ATOM 3179 O O . GLU B 1 19 ? 1.946 21.296 -12.963 1.00 18.14 19 GLU B O 1
ATOM 3185 N N . GLY B 1 20 ? 1.732 23.090 -14.335 1.00 19.22 20 GLY B N 1
ATOM 3186 C CA . GLY B 1 20 ? 0.559 23.592 -13.609 1.00 18.11 20 GLY B CA 1
ATOM 3187 C C . GLY B 1 20 ? 0.784 24.788 -12.726 1.00 20.97 20 GLY B C 1
ATOM 3188 O O . GLY B 1 20 ? -0.090 25.029 -11.897 1.00 18.88 20 GLY B O 1
ATOM 3189 N N . ILE B 1 21 ? 1.936 25.467 -12.756 1.00 20.67 21 ILE B N 1
ATOM 3190 C CA . ILE B 1 21 ? 2.095 26.675 -11.922 1.00 18.77 21 ILE B CA 1
ATOM 3191 C C . ILE B 1 21 ? 1.340 27.779 -12.646 1.00 19.25 21 ILE B C 1
ATOM 3192 O O . ILE B 1 21 ? 1.291 27.840 -13.884 1.00 20.34 21 ILE B O 1
ATOM 3197 N N . PRO B 1 22 ? 0.607 28.617 -11.956 1.00 20.55 22 PRO B N 1
ATOM 3198 C CA . PRO B 1 22 ? -0.077 29.713 -12.573 1.00 19.99 22 PRO B CA 1
ATOM 3199 C C . PRO B 1 22 ? 0.887 30.628 -13.331 1.00 19.15 22 PRO B C 1
ATOM 3200 O O . PRO B 1 22 ? 2.024 30.842 -12.931 1.00 18.98 22 PRO B O 1
ATOM 3204 N N . ALA B 1 23 ? 0.299 31.208 -14.363 1.00 18.39 23 ALA B N 1
ATOM 3205 C CA . ALA B 1 23 ? 0.923 32.272 -15.113 1.00 19.54 23 ALA B CA 1
ATOM 3206 C C . ALA B 1 23 ? 1.014 33.516 -14.231 1.00 19.43 23 ALA B C 1
ATOM 3207 O O . ALA B 1 23 ? 0.114 33.735 -13.392 1.00 19.63 23 ALA B O 1
ATOM 3209 N N . GLY B 1 24 ? 2.036 34.369 -14.449 1.00 18.05 24 GLY B N 1
ATOM 3210 C CA . GLY B 1 24 ? 2.148 35.600 -13.761 1.00 18.80 24 GLY B CA 1
ATOM 3211 C C . GLY B 1 24 ? 2.968 35.643 -12.493 1.00 21.27 24 GLY B C 1
ATOM 3212 O O . GLY B 1 24 ? 3.136 36.708 -11.922 1.00 22.17 24 GLY B O 1
ATOM 3213 N N . LEU B 1 25 ? 3.546 34.534 -12.056 1.00 20.09 25 LEU B N 1
ATOM 3214 C CA . LEU B 1 25 ? 4.332 34.532 -10.833 1.00 19.76 25 LEU B CA 1
ATOM 3215 C C . LEU B 1 25 ? 5.772 34.978 -11.092 1.00 19.53 25 LEU B C 1
ATOM 3216 O O . LEU B 1 25 ? 6.475 34.358 -11.893 1.00 19.10 25 LEU B O 1
ATOM 3221 N N . PRO B 1 26 ? 6.206 36.035 -10.442 1.00 20.81 26 PRO B N 1
ATOM 3222 C CA . PRO B 1 26 ? 7.583 36.502 -10.567 1.00 23.14 26 PRO B CA 1
ATOM 3223 C C . PRO B 1 26 ? 8.458 35.339 -10.098 1.00 22.12 26 PRO B C 1
ATOM 3224 O O . PRO B 1 26 ? 8.166 34.713 -9.078 1.00 22.15 26 PRO B O 1
ATOM 3228 N N . LEU B 1 27 ? 9.508 35.040 -10.848 1.00 21.65 27 LEU B N 1
ATOM 3229 C CA . LEU B 1 27 ? 10.402 33.950 -10.464 1.00 19.49 27 LEU B CA 1
ATOM 3230 C C . LEU B 1 27 ? 11.784 34.170 -11.091 1.00 19.86 27 LEU B C 1
ATOM 3231 O O . LEU B 1 27 ? 11.828 34.366 -12.293 1.00 17.47 27 LEU B O 1
ATOM 3236 N N . THR B 1 28 ? 12.845 34.091 -10.299 1.00 20.72 28 THR B N 1
ATOM 3237 C CA . THR B 1 28 ? 14.171 34.227 -10.896 1.00 24.02 28 THR B CA 1
ATOM 3238 C C . THR B 1 28 ? 15.046 33.053 -10.467 1.00 23.55 28 THR B C 1
ATOM 3239 O O . THR B 1 28 ? 14.707 32.307 -9.552 1.00 21.14 28 THR B O 1
ATOM 3243 N N . ALA B 1 29 ? 16.189 32.929 -11.102 1.00 23.97 29 ALA B N 1
ATOM 3244 C CA . ALA B 1 29 ? 17.148 31.904 -10.721 1.00 24.76 29 ALA B CA 1
ATOM 3245 C C . ALA B 1 29 ? 17.603 32.101 -9.256 1.00 23.48 29 ALA B C 1
ATOM 3246 O O . ALA B 1 29 ? 17.800 31.117 -8.539 1.00 20.62 29 ALA B O 1
ATOM 3248 N N . GLU B 1 30 ? 17.768 33.325 -8.783 1.00 22.06 30 GLU B N 1
ATOM 3249 C CA . GLU B 1 30 ? 18.121 33.562 -7.388 1.00 24.81 30 GLU B CA 1
ATOM 3250 C C . GLU B 1 30 ? 17.055 33.080 -6.418 1.00 24.22 30 GLU B C 1
ATOM 3251 O O . GLU B 1 30 ? 17.393 32.586 -5.350 1.00 22.36 30 GLU B O 1
ATOM 3257 N N . ASP B 1 31 ? 15.771 33.125 -6.782 1.00 23.92 31 ASP B N 1
ATOM 3258 C CA . ASP B 1 31 ? 14.738 32.595 -5.875 1.00 24.04 31 ASP B CA 1
ATOM 3259 C C . ASP B 1 31 ? 15.057 31.114 -5.617 1.00 24.63 31 ASP B C 1
ATOM 3260 O O . ASP B 1 31 ? 14.883 30.596 -4.507 1.00 27.47 31 ASP B O 1
ATOM 3265 N N . ILE B 1 32 ? 15.559 30.425 -6.649 1.00 21.92 32 ILE B N 1
ATOM 3266 C CA . ILE B 1 32 ? 15.880 29.011 -6.456 1.00 20.54 32 ILE B CA 1
ATOM 3267 C C . ILE B 1 32 ? 17.202 28.797 -5.741 1.00 20.96 32 ILE B C 1
ATOM 3268 O O . ILE B 1 32 ? 17.320 27.951 -4.842 1.00 19.51 32 ILE B O 1
ATOM 3273 N N . ASN B 1 33 ? 18.221 29.481 -6.237 1.00 21.18 33 ASN B N 1
ATOM 3274 C CA . ASN B 1 33 ? 19.593 29.317 -5.757 1.00 22.83 33 ASN B CA 1
ATOM 3275 C C . ASN B 1 33 ? 19.826 29.558 -4.276 1.00 24.08 33 ASN B C 1
ATOM 3276 O O . ASN B 1 33 ? 20.640 28.850 -3.666 1.00 21.91 33 ASN B O 1
ATOM 3281 N N . GLU B 1 34 ? 19.096 30.508 -3.710 1.00 24.24 34 GLU B N 1
ATOM 3282 C CA . GLU B 1 34 ? 19.175 30.702 -2.268 1.00 28.04 34 GLU B CA 1
ATOM 3283 C C . GLU B 1 34 ? 18.869 29.412 -1.485 1.00 26.45 34 GLU B C 1
ATOM 3284 O O . GLU B 1 34 ? 19.622 29.089 -0.567 1.00 23.36 34 GLU B O 1
ATOM 3294 N N . ASP B 1 35 ? 17.897 28.617 -1.955 1.00 23.27 35 ASP B N 1
ATOM 3295 C CA . ASP B 1 35 ? 17.572 27.382 -1.227 1.00 21.30 35 ASP B CA 1
ATOM 3296 C C . ASP B 1 35 ? 18.525 26.263 -1.604 1.00 20.19 35 ASP B C 1
ATOM 3297 O O . ASP B 1 35 ? 18.918 25.441 -0.757 1.00 20.75 35 ASP B O 1
ATOM 3302 N N . LEU B 1 36 ? 19.023 26.249 -2.851 1.00 18.28 36 LEU B N 1
ATOM 3303 C CA . LEU B 1 36 ? 20.036 25.291 -3.245 1.00 22.25 36 LEU B CA 1
ATOM 3304 C C . LEU B 1 36 ? 21.273 25.500 -2.360 1.00 23.95 36 LEU B C 1
ATOM 3305 O O . LEU B 1 36 ? 21.960 24.540 -2.021 1.00 23.96 36 LEU B O 1
ATOM 3310 N N . ARG B 1 37 ? 21.617 26.762 -2.108 1.00 25.79 37 ARG B N 1
ATOM 3311 C CA . ARG B 1 37 ? 22.771 26.993 -1.226 1.00 26.20 37 ARG B CA 1
ATOM 3312 C C . ARG B 1 37 ? 22.522 26.491 0.187 1.00 26.88 37 ARG B C 1
ATOM 3313 O O . ARG B 1 37 ? 23.387 25.764 0.731 1.00 25.94 37 ARG B O 1
ATOM 3327 N N . ARG B 1 38 ? 21.336 26.792 0.743 1.00 24.57 38 ARG B N 1
ATOM 3328 C CA . ARG B 1 38 ? 21.059 26.306 2.079 1.00 25.12 38 ARG B CA 1
ATOM 3329 C C . ARG B 1 38 ? 21.202 24.800 2.152 1.00 22.41 38 ARG B C 1
ATOM 3330 O O . ARG B 1 38 ? 21.600 24.312 3.198 1.00 21.67 38 ARG B O 1
ATOM 3338 N N . ARG B 1 39 ? 20.742 24.126 1.121 1.00 20.88 39 ARG B N 1
ATOM 3339 C CA . ARG B 1 39 ? 20.718 22.675 1.140 1.00 20.86 39 ARG B CA 1
ATOM 3340 C C . ARG B 1 39 ? 22.151 22.126 1.141 1.00 21.43 39 ARG B C 1
ATOM 3341 O O . ARG B 1 39 ? 22.278 20.985 1.545 1.00 19.87 39 ARG B O 1
ATOM 3349 N N . GLN B 1 40 ? 23.149 22.825 0.577 1.00 21.65 40 GLN B N 1
ATOM 3350 C CA . GLN B 1 40 ? 24.480 22.247 0.532 1.00 24.04 40 GLN B CA 1
ATOM 3351 C C . GLN B 1 40 ? 25.204 22.420 1.871 1.00 25.08 40 GLN B C 1
ATOM 3352 O O . GLN B 1 40 ? 26.310 21.942 2.032 1.00 25.02 40 GLN B O 1
ATOM 3358 N N . GLY B 1 41 ? 24.627 23.169 2.796 1.00 24.60 41 GLY B N 1
ATOM 3359 C CA . GLY B 1 41 ? 25.268 23.524 4.039 1.00 26.05 41 GLY B CA 1
ATOM 3360 C C . GLY B 1 41 ? 24.965 22.622 5.217 1.00 25.33 41 GLY B C 1
ATOM 3361 O O . GLY B 1 41 ? 24.364 21.567 5.086 1.00 25.83 41 GLY B O 1
ATOM 3362 N N . GLY B 1 42 ? 25.430 23.042 6.386 1.00 27.33 42 GLY B N 1
ATOM 3363 C CA . GLY B 1 42 ? 25.267 22.285 7.626 1.00 26.64 42 GLY B CA 1
ATOM 3364 C C . GLY B 1 42 ? 26.632 21.688 8.007 1.00 27.68 42 GLY B C 1
ATOM 3365 O O . GLY B 1 42 ? 27.252 20.907 7.264 1.00 26.46 42 GLY B O 1
ATOM 3366 N N . TYR B 1 43 ? 27.019 22.040 9.243 1.00 25.77 43 TYR B N 1
ATOM 3367 C CA . TYR B 1 43 ? 28.265 21.516 9.794 1.00 27.13 43 TYR B CA 1
ATOM 3368 C C . TYR B 1 43 ? 28.218 20.002 9.667 1.00 26.63 43 TYR B C 1
ATOM 3369 O O . TYR B 1 43 ? 27.187 19.406 9.954 1.00 27.98 43 TYR B O 1
ATOM 3378 N N . GLY B 1 44 ? 29.293 19.370 9.222 1.00 27.44 44 GLY B N 1
ATOM 3379 C CA . GLY B 1 44 ? 29.253 17.912 9.042 1.00 27.67 44 GLY B CA 1
ATOM 3380 C C . GLY B 1 44 ? 29.160 17.497 7.580 1.00 27.46 44 GLY B C 1
ATOM 3381 O O . GLY B 1 44 ? 29.491 16.335 7.290 1.00 27.66 44 GLY B O 1
ATOM 3382 N N . ARG B 1 45 ? 28.798 18.384 6.650 1.00 24.73 45 ARG B N 1
ATOM 3383 C CA . ARG B 1 45 ? 28.819 17.973 5.245 1.00 27.39 45 ARG B CA 1
ATOM 3384 C C . ARG B 1 45 ? 30.196 18.303 4.672 1.00 30.39 45 ARG B C 1
ATOM 3385 O O . ARG B 1 45 ? 30.794 19.300 5.083 1.00 31.87 45 ARG B O 1
ATOM 3393 N N . GLY B 1 46 ? 30.714 17.507 3.761 1.00 30.39 46 GLY B N 1
ATOM 3394 C CA . GLY B 1 46 ? 32.015 17.851 3.150 1.00 32.49 46 GLY B CA 1
ATOM 3395 C C . GLY B 1 46 ? 31.990 17.285 1.730 1.00 34.02 46 GLY B C 1
ATOM 3396 O O . GLY B 1 46 ? 30.913 17.311 1.103 1.00 36.61 46 GLY B O 1
ATOM 3397 N N . GLY B 1 47 ? 33.050 16.585 1.347 1.00 33.16 47 GLY B N 1
ATOM 3398 C CA . GLY B 1 47 ? 33.206 15.877 0.110 1.00 31.29 47 GLY B CA 1
ATOM 3399 C C . GLY B 1 47 ? 32.571 16.551 -1.102 1.00 31.40 47 GLY B C 1
ATOM 3400 O O . GLY B 1 47 ? 32.976 17.597 -1.601 1.00 29.00 47 GLY B O 1
ATOM 3401 N N . ARG B 1 48 ? 31.514 15.899 -1.597 1.00 31.64 48 ARG B N 1
ATOM 3402 C CA . ARG B 1 48 ? 30.781 16.431 -2.749 1.00 30.63 48 ARG B CA 1
ATOM 3403 C C . ARG B 1 48 ? 30.389 17.894 -2.550 1.00 29.86 48 ARG B C 1
ATOM 3404 O O . ARG B 1 48 ? 30.291 18.647 -3.521 1.00 28.68 48 ARG B O 1
ATOM 3420 N N . LYS B 1 50 ? 31.818 20.225 -1.557 1.00 32.85 50 LYS B N 1
ATOM 3421 C CA . LYS B 1 50 ? 32.969 21.071 -1.848 1.00 34.17 50 LYS B CA 1
ATOM 3422 C C . LYS B 1 50 ? 33.194 21.120 -3.365 1.00 33.48 50 LYS B C 1
ATOM 3423 O O . LYS B 1 50 ? 33.842 22.031 -3.873 1.00 35.69 50 LYS B O 1
ATOM 3424 N N . ILE B 1 51 ? 32.736 20.123 -4.078 1.00 31.83 51 ILE B N 1
ATOM 3425 C CA . ILE B 1 51 ? 32.866 20.031 -5.539 1.00 30.79 51 ILE B CA 1
ATOM 3426 C C . ILE B 1 51 ? 31.697 20.708 -6.243 1.00 30.72 51 ILE B C 1
ATOM 3427 O O . ILE B 1 51 ? 31.915 21.443 -7.209 1.00 29.84 51 ILE B O 1
ATOM 3432 N N . GLU B 1 52 ? 30.474 20.583 -5.739 1.00 28.27 52 GLU B N 1
ATOM 3433 C CA . GLU B 1 52 ? 29.321 21.190 -6.394 1.00 27.34 52 GLU B CA 1
ATOM 3434 C C . GLU B 1 52 ? 29.042 22.590 -5.890 1.00 27.36 52 GLU B C 1
ATOM 3435 O O . GLU B 1 52 ? 29.226 22.928 -4.722 1.00 27.29 52 GLU B O 1
ATOM 3441 N N . ASN B 1 53 ? 28.590 23.450 -6.767 1.00 25.49 53 ASN B N 1
ATOM 3442 C CA . ASN B 1 53 ? 28.112 24.790 -6.438 1.00 29.05 53 ASN B CA 1
ATOM 3443 C C . ASN B 1 53 ? 26.743 24.837 -7.142 1.00 27.62 53 ASN B C 1
ATOM 3444 O O . ASN B 1 53 ? 26.707 25.199 -8.320 1.00 23.26 53 ASN B O 1
ATOM 3449 N N . ASP B 1 54 ? 25.709 24.374 -6.449 1.00 23.20 54 ASP B N 1
ATOM 3450 C CA . ASP B 1 54 ? 24.417 24.215 -7.103 1.00 23.63 54 ASP B CA 1
ATOM 3451 C C . ASP B 1 54 ? 23.735 25.522 -7.475 1.00 22.88 54 ASP B C 1
ATOM 3452 O O . ASP B 1 54 ? 23.351 26.337 -6.638 1.00 24.25 54 ASP B O 1
ATOM 3457 N N . GLN B 1 55 ? 23.513 25.672 -8.792 1.00 20.35 55 GLN B N 1
ATOM 3458 C CA . GLN B 1 55 ? 22.719 26.778 -9.290 1.00 22.71 55 GLN B CA 1
ATOM 3459 C C . GLN B 1 55 ? 21.831 26.317 -10.440 1.00 22.56 55 GLN B C 1
ATOM 3460 O O . GLN B 1 55 ? 22.167 25.368 -11.182 1.00 22.62 55 GLN B O 1
ATOM 3466 N N . VAL B 1 56 ? 20.674 26.977 -10.517 1.00 21.99 56 VAL B N 1
ATOM 3467 C CA . VAL B 1 56 ? 19.707 26.518 -11.508 1.00 21.78 56 VAL B CA 1
ATOM 3468 C C . VAL B 1 56 ? 19.866 27.182 -12.859 1.00 22.28 56 VAL B C 1
ATOM 3469 O O . VAL B 1 56 ? 20.218 28.362 -12.976 1.00 19.80 56 VAL B O 1
ATOM 3473 N N . VAL B 1 57 ? 19.395 26.457 -13.855 1.00 20.25 57 VAL B N 1
ATOM 3474 C CA . VAL B 1 57 ? 19.176 26.963 -15.192 1.00 19.40 57 VAL B CA 1
ATOM 3475 C C . VAL B 1 57 ? 17.721 26.682 -15.588 1.00 20.25 57 VAL B C 1
ATOM 3476 O O . VAL B 1 57 ? 17.328 25.513 -15.666 1.00 18.58 57 VAL B O 1
ATOM 3480 N N . PHE B 1 58 ? 16.977 27.706 -15.983 1.00 19.71 58 PHE B N 1
ATOM 3481 C CA . PHE B 1 58 ? 15.612 27.587 -16.468 1.00 20.89 58 PHE B CA 1
ATOM 3482 C C . PHE B 1 58 ? 15.616 27.357 -17.975 1.00 20.92 58 PHE B C 1
ATOM 3483 O O . PHE B 1 58 ? 16.398 28.065 -18.582 1.00 21.41 58 PHE B O 1
ATOM 3491 N N . THR B 1 59 ? 14.971 26.371 -18.561 1.00 19.71 59 THR B N 1
ATOM 3492 C CA . THR B 1 59 ? 14.931 26.197 -19.981 1.00 19.78 59 THR B CA 1
ATOM 3493 C C . THR B 1 59 ? 13.492 26.229 -20.495 1.00 20.35 59 THR B C 1
ATOM 3494 O O . THR B 1 59 ? 13.331 26.116 -21.714 1.00 20.70 59 THR B O 1
ATOM 3498 N N . SER B 1 60 ? 12.496 26.415 -19.600 1.00 18.33 60 SER B N 1
ATOM 3499 C CA . SER B 1 60 ? 11.157 26.561 -20.185 1.00 19.92 60 SER B CA 1
ATOM 3500 C C . SER B 1 60 ? 10.210 27.106 -19.108 1.00 21.01 60 SER B C 1
ATOM 3501 O O . SER B 1 60 ? 10.586 27.004 -17.925 1.00 20.48 60 SER B O 1
ATOM 3504 N N . GLY B 1 61 ? 9.084 27.631 -19.515 1.00 17.22 61 GLY B N 1
ATOM 3505 C CA . GLY B 1 61 ? 8.042 28.156 -18.696 1.00 15.80 61 GLY B CA 1
ATOM 3506 C C . GLY B 1 61 ? 8.274 29.460 -17.958 1.00 17.28 61 GLY B C 1
ATOM 3507 O O . GLY B 1 61 ? 7.414 29.862 -17.154 1.00 16.76 61 GLY B O 1
ATOM 3508 N N . VAL B 1 62 ? 9.416 30.095 -18.117 1.00 18.57 62 VAL B N 1
ATOM 3509 C CA . VAL B 1 62 ? 9.739 31.340 -17.415 1.00 17.64 62 VAL B CA 1
ATOM 3510 C C . VAL B 1 62 ? 10.133 32.354 -18.496 1.00 19.76 62 VAL B C 1
ATOM 3511 O O . VAL B 1 62 ? 10.988 32.000 -19.337 1.00 18.02 62 VAL B O 1
ATOM 3515 N N . ARG B 1 63 ? 9.537 33.543 -18.473 1.00 16.64 63 ARG B N 1
ATOM 3516 C CA . ARG B 1 63 ? 9.928 34.503 -19.533 1.00 20.86 63 ARG B CA 1
ATOM 3517 C C . ARG B 1 63 ? 10.049 35.903 -18.938 1.00 20.99 63 ARG B C 1
ATOM 3518 O O . ARG B 1 63 ? 9.122 36.285 -18.224 1.00 20.79 63 ARG B O 1
ATOM 3526 N N . HIS B 1 64 ? 11.126 36.606 -19.167 1.00 21.77 64 HIS B N 1
ATOM 3527 C CA . HIS B 1 64 ? 11.220 37.980 -18.603 1.00 24.02 64 HIS B CA 1
ATOM 3528 C C . HIS B 1 64 ? 10.784 38.079 -17.163 1.00 22.88 64 HIS B C 1
ATOM 3529 O O . HIS B 1 64 ? 10.040 38.959 -16.720 1.00 22.09 64 HIS B O 1
ATOM 3536 N N . GLY B 1 65 ? 11.296 37.153 -16.340 1.00 22.95 65 GLY B N 1
ATOM 3537 C CA . GLY B 1 65 ? 11.045 37.267 -14.902 1.00 22.47 65 GLY B CA 1
ATOM 3538 C C . GLY B 1 65 ? 9.802 36.599 -14.360 1.00 22.76 65 GLY B C 1
ATOM 3539 O O . GLY B 1 65 ? 9.663 36.609 -13.126 1.00 23.06 65 GLY B O 1
ATOM 3540 N N . LYS B 1 66 ? 8.820 36.189 -15.140 1.00 20.47 66 LYS B N 1
ATOM 3541 C CA . LYS B 1 66 ? 7.602 35.580 -14.638 1.00 21.69 66 LYS B CA 1
ATOM 3542 C C . LYS B 1 66 ? 7.279 34.225 -15.299 1.00 21.79 66 LYS B C 1
ATOM 3543 O O . LYS B 1 66 ? 7.510 34.050 -16.536 1.00 19.75 66 LYS B O 1
ATOM 3549 N N . THR B 1 67 ? 6.491 33.439 -14.568 1.00 18.74 67 THR B N 1
ATOM 3550 C CA . THR B 1 67 ? 5.980 32.199 -15.173 1.00 18.35 67 THR B CA 1
ATOM 3551 C C . THR B 1 67 ? 4.923 32.524 -16.235 1.00 17.75 67 THR B C 1
ATOM 3552 O O . THR B 1 67 ? 4.294 33.612 -16.208 1.00 17.46 67 THR B O 1
ATOM 3556 N N . THR B 1 68 ? 4.742 31.647 -17.202 1.00 16.36 68 THR B N 1
ATOM 3557 C CA . THR B 1 68 ? 3.767 31.787 -18.269 1.00 18.64 68 THR B CA 1
ATOM 3558 C C . THR B 1 68 ? 2.617 30.777 -18.108 1.00 19.69 68 THR B C 1
ATOM 3559 O O . THR B 1 68 ? 1.662 30.843 -18.836 1.00 20.00 68 THR B O 1
ATOM 3563 N N . GLY B 1 69 ? 2.772 29.820 -17.179 1.00 19.33 69 GLY B N 1
ATOM 3564 C CA . GLY B 1 69 ? 1.666 28.853 -17.030 1.00 15.87 69 GLY B CA 1
ATOM 3565 C C . GLY B 1 69 ? 2.045 27.569 -17.764 1.00 16.30 69 GLY B C 1
ATOM 3566 O O . GLY B 1 69 ? 1.413 26.545 -17.532 1.00 18.96 69 GLY B O 1
ATOM 3567 N N . ALA B 1 70 ? 3.066 27.620 -18.616 1.00 13.80 70 ALA B N 1
ATOM 3568 C CA . ALA B 1 70 ? 3.592 26.456 -19.296 1.00 16.16 70 ALA B CA 1
ATOM 3569 C C . ALA B 1 70 ? 4.530 25.680 -18.365 1.00 15.62 70 ALA B C 1
ATOM 3570 O O . ALA B 1 70 ? 4.853 26.151 -17.253 1.00 16.22 70 ALA B O 1
ATOM 3572 N N . PRO B 1 71 ? 4.813 24.414 -18.645 1.00 15.42 71 PRO B N 1
ATOM 3573 C CA . PRO B 1 71 ? 5.714 23.587 -17.872 1.00 16.76 71 PRO B CA 1
ATOM 3574 C C . PRO B 1 71 ? 7.080 24.238 -17.660 1.00 19.21 71 PRO B C 1
ATOM 3575 O O . PRO B 1 71 ? 7.618 24.881 -18.581 1.00 17.37 71 PRO B O 1
ATOM 3579 N N . ILE B 1 72 ? 7.525 24.198 -16.393 1.00 16.51 72 ILE B N 1
ATOM 3580 C CA . ILE B 1 72 ? 8.766 24.880 -16.038 1.00 17.64 72 ILE B CA 1
ATOM 3581 C C . ILE B 1 72 ? 9.869 23.791 -15.901 1.00 18.59 72 ILE B C 1
ATOM 3582 O O . ILE B 1 72 ? 9.678 22.829 -15.158 1.00 17.00 72 ILE B O 1
ATOM 3587 N N . THR B 1 73 ? 10.970 23.972 -16.619 1.00 17.29 73 THR B N 1
ATOM 3588 C CA . THR B 1 73 ? 12.088 23.042 -16.568 1.00 18.68 73 THR B CA 1
ATOM 3589 C C . THR B 1 73 ? 13.290 23.732 -15.876 1.00 19.85 73 THR B C 1
ATOM 3590 O O . THR B 1 73 ? 13.584 24.877 -16.217 1.00 15.81 73 THR B O 1
ATOM 3602 N N . ASP B 1 75 ? 17.390 22.856 -14.540 1.00 18.95 75 ASP B N 1
ATOM 3603 C CA . ASP B 1 75 ? 18.532 21.950 -14.568 1.00 21.27 75 ASP B CA 1
ATOM 3604 C C . ASP B 1 75 ? 19.488 22.301 -13.430 1.00 19.82 75 ASP B C 1
ATOM 3605 O O . ASP B 1 75 ? 19.646 23.485 -13.206 1.00 19.03 75 ASP B O 1
ATOM 3610 N N . VAL B 1 76 ? 20.158 21.341 -12.825 1.00 21.69 76 VAL B N 1
ATOM 3611 C CA . VAL B 1 76 ? 21.289 21.612 -11.953 1.00 20.80 76 VAL B CA 1
ATOM 3612 C C . VAL B 1 76 ? 22.415 20.693 -12.454 1.00 23.00 76 VAL B C 1
ATOM 3613 O O . VAL B 1 76 ? 22.223 19.458 -12.482 1.00 21.45 76 VAL B O 1
ATOM 3617 N N . ILE B 1 77 ? 23.522 21.267 -12.910 1.00 23.04 77 ILE B N 1
ATOM 3618 C CA . ILE B 1 77 ? 24.617 20.434 -13.415 1.00 25.70 77 ILE B CA 1
ATOM 3619 C C . ILE B 1 77 ? 25.327 19.641 -12.309 1.00 24.47 77 ILE B C 1
ATOM 3620 O O . ILE B 1 77 ? 25.477 20.121 -11.176 1.00 24.36 77 ILE B O 1
ATOM 3625 N N . ASN B 1 78 ? 25.817 18.459 -12.599 1.00 22.81 78 ASN B N 1
ATOM 3626 C CA . ASN B 1 78 ? 26.696 17.701 -11.706 1.00 24.49 78 ASN B CA 1
ATOM 3627 C C . ASN B 1 78 ? 28.146 17.920 -12.180 1.00 26.53 78 ASN B C 1
ATOM 3628 O O . ASN B 1 78 ? 28.595 17.277 -13.137 1.00 24.71 78 ASN B O 1
ATOM 3633 N N . LYS B 1 79 ? 28.854 18.809 -11.538 1.00 29.46 79 LYS B N 1
ATOM 3634 C CA . LYS B 1 79 ? 30.257 19.113 -11.884 1.00 31.97 79 LYS B CA 1
ATOM 3635 C C . LYS B 1 79 ? 31.106 17.863 -11.739 1.00 33.00 79 LYS B C 1
ATOM 3636 O O . LYS B 1 79 ? 31.988 17.547 -12.547 1.00 32.03 79 LYS B O 1
ATOM 3642 N N . ASP B 1 80 ? 30.803 17.082 -10.704 1.00 31.69 80 ASP B N 1
ATOM 3643 C CA . ASP B 1 80 ? 31.539 15.827 -10.506 1.00 32.58 80 ASP B CA 1
ATOM 3644 C C . ASP B 1 80 ? 31.470 14.830 -11.646 1.00 30.93 80 ASP B C 1
ATOM 3645 O O . ASP B 1 80 ? 32.188 13.805 -11.650 1.00 30.13 80 ASP B O 1
ATOM 3650 N N . HIS B 1 81 ? 30.506 14.932 -12.559 1.00 29.90 81 HIS B N 1
ATOM 3651 C CA . HIS B 1 81 ? 30.298 13.996 -13.648 1.00 29.09 81 HIS B CA 1
ATOM 3652 C C . HIS B 1 81 ? 31.564 13.848 -14.502 1.00 29.00 81 HIS B C 1
ATOM 3653 O O . HIS B 1 81 ? 31.741 12.809 -15.155 1.00 27.90 81 HIS B O 1
ATOM 3660 N N . GLN B 1 82 ? 32.397 14.879 -14.520 1.00 29.24 82 GLN B N 1
ATOM 3661 C CA . GLN B 1 82 ? 33.623 14.756 -15.327 1.00 33.36 82 GLN B CA 1
ATOM 3662 C C . GLN B 1 82 ? 34.538 13.641 -14.835 1.00 33.75 82 GLN B C 1
ATOM 3663 O O . GLN B 1 82 ? 35.470 13.250 -15.543 1.00 34.21 82 GLN B O 1
ATOM 3669 N N . LYS B 1 83 ? 34.343 13.146 -13.619 1.00 34.37 83 LYS B N 1
ATOM 3670 C CA . LYS B 1 83 ? 35.128 12.068 -13.078 1.00 35.85 83 LYS B CA 1
ATOM 3671 C C . LYS B 1 83 ? 34.488 10.715 -13.415 1.00 36.55 83 LYS B C 1
ATOM 3672 O O . LYS B 1 83 ? 35.101 9.673 -13.153 1.00 36.79 83 LYS B O 1
ATOM 3678 N N . TRP B 1 84 ? 33.272 10.707 -13.942 1.00 34.20 84 TRP B N 1
ATOM 3679 C CA . TRP B 1 84 ? 32.538 9.461 -14.167 1.00 32.66 84 TRP B CA 1
ATOM 3680 C C . TRP B 1 84 ? 32.114 9.354 -15.630 1.00 33.00 84 TRP B C 1
ATOM 3681 O O . TRP B 1 84 ? 31.060 8.774 -15.894 1.00 30.46 84 TRP B O 1
ATOM 3692 N N . LEU B 1 85 ? 32.925 9.907 -16.544 1.00 32.20 85 LEU B N 1
ATOM 3693 C CA . LEU B 1 85 ? 32.469 9.951 -17.935 1.00 31.83 85 LEU B CA 1
ATOM 3694 C C . LEU B 1 85 ? 32.192 8.586 -18.529 1.00 33.48 85 LEU B C 1
ATOM 3695 O O . LEU B 1 85 ? 31.214 8.452 -19.279 1.00 33.55 85 LEU B O 1
ATOM 3700 N N . ASP B 1 86 ? 33.064 7.609 -18.262 1.00 33.56 86 ASP B N 1
ATOM 3701 C CA . ASP B 1 86 ? 32.851 6.255 -18.742 1.00 35.49 86 ASP B CA 1
ATOM 3702 C C . ASP B 1 86 ? 31.881 5.469 -17.854 1.00 32.81 86 ASP B C 1
ATOM 3703 O O . ASP B 1 86 ? 30.917 4.917 -18.390 1.00 30.95 86 ASP B O 1
ATOM 3708 N N . ILE B 1 87 ? 32.148 5.377 -16.566 1.00 30.53 87 ILE B N 1
ATOM 3709 C CA . ILE B 1 87 ? 31.264 4.698 -15.640 1.00 28.72 87 ILE B CA 1
ATOM 3710 C C . ILE B 1 87 ? 29.796 5.079 -15.858 1.00 28.77 87 ILE B C 1
ATOM 3711 O O . ILE B 1 87 ? 28.978 4.155 -15.801 1.00 27.14 87 ILE B O 1
ATOM 3724 N N . SER B 1 89 ? 28.261 6.626 -18.652 1.00 25.65 89 SER B N 1
ATOM 3725 C CA . SER B 1 89 ? 27.879 6.974 -20.012 1.00 27.22 89 SER B CA 1
ATOM 3726 C C . SER B 1 89 ? 26.523 6.390 -20.382 1.00 26.06 89 SER B C 1
ATOM 3727 O O . SER B 1 89 ? 26.256 5.199 -20.111 1.00 23.49 89 SER B O 1
ATOM 3730 N N . ALA B 1 90 ? 25.730 7.179 -21.143 1.00 25.94 90 ALA B N 1
ATOM 3731 C CA . ALA B 1 90 ? 24.467 6.593 -21.633 1.00 27.49 90 ALA B CA 1
ATOM 3732 C C . ALA B 1 90 ? 24.777 5.518 -22.667 1.00 27.35 90 ALA B C 1
ATOM 3733 O O . ALA B 1 90 ? 24.027 4.542 -22.793 1.00 25.87 90 ALA B O 1
ATOM 3735 N N . GLU B 1 91 ? 25.879 5.666 -23.412 1.00 28.87 91 GLU B N 1
ATOM 3736 C CA . GLU B 1 91 ? 26.208 4.686 -24.444 1.00 33.28 91 GLU B CA 1
ATOM 3737 C C . GLU B 1 91 ? 26.964 3.467 -23.939 1.00 32.14 91 GLU B C 1
ATOM 3738 O O . GLU B 1 91 ? 27.727 3.595 -23.011 1.00 30.26 91 GLU B O 1
ATOM 3744 N N . ASP B 1 92 ? 26.770 2.311 -24.566 1.00 32.52 92 ASP B N 1
ATOM 3745 C CA . ASP B 1 92 ? 27.441 1.096 -24.143 1.00 34.65 92 ASP B CA 1
ATOM 3746 C C . ASP B 1 92 ? 28.963 1.238 -24.284 1.00 36.98 92 ASP B C 1
ATOM 3747 O O . ASP B 1 92 ? 29.450 2.015 -25.094 1.00 34.96 92 ASP B O 1
ATOM 3752 N N . ILE B 1 93 ? 29.727 0.602 -23.397 1.00 39.61 93 ILE B N 1
ATOM 3753 C CA . ILE B 1 93 ? 31.189 0.627 -23.424 1.00 42.75 93 ILE B CA 1
ATOM 3754 C C . ILE B 1 93 ? 31.712 -0.812 -23.329 1.00 45.54 93 ILE B C 1
ATOM 3755 O O . ILE B 1 93 ? 30.920 -1.737 -23.090 1.00 44.61 93 ILE B O 1
ATOM 3760 N N . GLU B 1 94 ? 33.014 -1.003 -23.505 1.00 48.56 94 GLU B N 1
ATOM 3761 C CA . GLU B 1 94 ? 33.617 -2.335 -23.440 1.00 52.62 94 GLU B CA 1
ATOM 3762 C C . GLU B 1 94 ? 33.309 -3.069 -22.132 1.00 51.98 94 GLU B C 1
ATOM 3763 O O . GLU B 1 94 ? 33.492 -2.544 -21.030 1.00 51.12 94 GLU B O 1
ATOM 3769 N N . ASP B 1 95 ? 32.883 -4.325 -22.212 1.00 51.89 95 ASP B N 1
ATOM 3770 C CA . ASP B 1 95 ? 32.481 -5.112 -21.069 1.00 52.77 95 ASP B CA 1
ATOM 3771 C C . ASP B 1 95 ? 33.409 -5.037 -19.867 1.00 51.65 95 ASP B C 1
ATOM 3772 O O . ASP B 1 95 ? 32.863 -4.985 -18.760 1.00 50.57 95 ASP B O 1
ATOM 3777 N N . ARG B 1 96 ? 34.717 -5.084 -20.061 1.00 50.47 96 ARG B N 1
ATOM 3778 C CA . ARG B 1 96 ? 35.611 -5.092 -18.905 1.00 51.22 96 ARG B CA 1
ATOM 3779 C C . ARG B 1 96 ? 35.620 -3.784 -18.127 1.00 47.81 96 ARG B C 1
ATOM 3780 O O . ARG B 1 96 ? 35.748 -3.828 -16.898 1.00 46.39 96 ARG B O 1
ATOM 3788 N N . LEU B 1 97 ? 35.366 -2.650 -18.774 1.00 44.29 97 LEU B N 1
ATOM 3789 C CA . LEU B 1 97 ? 35.398 -1.371 -18.097 1.00 42.78 97 LEU B CA 1
ATOM 3790 C C . LEU B 1 97 ? 34.206 -1.210 -17.140 1.00 40.27 97 LEU B C 1
ATOM 3791 O O . LEU B 1 97 ? 34.171 -0.277 -16.345 1.00 37.34 97 LEU B O 1
ATOM 3796 N N . LYS B 1 98 ? 33.213 -2.072 -17.296 1.00 38.31 98 LYS B N 1
ATOM 3797 C CA . LYS B 1 98 ? 32.007 -1.976 -16.472 1.00 38.45 98 LYS B CA 1
ATOM 3798 C C . LYS B 1 98 ? 32.255 -2.392 -15.034 1.00 37.08 98 LYS B C 1
ATOM 3799 O O . LYS B 1 98 ? 31.416 -2.096 -14.184 1.00 37.87 98 LYS B O 1
ATOM 3805 N N . SER B 1 99 ? 33.381 -3.016 -14.715 1.00 35.58 99 SER B N 1
ATOM 3806 C CA . SER B 1 99 ? 33.698 -3.393 -13.347 1.00 33.61 99 SER B CA 1
ATOM 3807 C C . SER B 1 99 ? 34.088 -2.147 -12.549 1.00 31.04 99 SER B C 1
ATOM 3808 O O . SER B 1 99 ? 34.137 -2.169 -11.315 1.00 27.09 99 SER B O 1
ATOM 3811 N N . LYS B 1 100 ? 34.350 -1.053 -13.259 1.00 31.18 100 LYS B N 1
ATOM 3812 C CA . LYS B 1 100 ? 34.750 0.170 -12.553 1.00 32.74 100 LYS B CA 1
ATOM 3813 C C . LYS B 1 100 ? 33.671 0.698 -11.605 1.00 32.41 100 LYS B C 1
ATOM 3814 O O . LYS B 1 100 ? 32.548 1.000 -12.031 1.00 32.31 100 LYS B O 1
ATOM 3820 N N . ARG B 1 101 ? 34.011 0.849 -10.351 1.00 29.43 101 ARG B N 1
ATOM 3821 C CA . ARG B 1 101 ? 33.128 1.309 -9.280 1.00 30.28 101 ARG B CA 1
ATOM 3822 C C . ARG B 1 101 ? 31.853 0.471 -9.149 1.00 29.87 101 ARG B C 1
ATOM 3823 O O . ARG B 1 101 ? 30.815 0.889 -8.634 1.00 29.76 101 ARG B O 1
ATOM 3831 N N . LYS B 1 102 ? 31.960 -0.779 -9.598 1.00 28.29 102 LYS B N 1
ATOM 3832 C CA . LYS B 1 102 ? 30.870 -1.728 -9.520 1.00 29.71 102 LYS B CA 1
ATOM 3833 C C . LYS B 1 102 ? 30.597 -2.104 -8.074 1.00 28.89 102 LYS B C 1
ATOM 3834 O O . LYS B 1 102 ? 31.558 -2.315 -7.338 1.00 30.01 102 LYS B O 1
ATOM 3840 N N . ILE B 1 103 ? 29.346 -2.039 -7.655 1.00 28.17 103 ILE B N 1
ATOM 3841 C CA . ILE B 1 103 ? 29.005 -2.419 -6.276 1.00 26.73 103 ILE B CA 1
ATOM 3842 C C . ILE B 1 103 ? 28.452 -3.820 -6.223 1.00 26.67 103 ILE B C 1
ATOM 3843 O O . ILE B 1 103 ? 27.414 -4.098 -6.823 1.00 26.04 103 ILE B O 1
ATOM 3848 N N . THR B 1 104 ? 29.079 -4.672 -5.390 1.00 25.64 104 THR B N 1
ATOM 3849 C CA . THR B 1 104 ? 28.606 -6.016 -5.187 1.00 26.79 104 THR B CA 1
ATOM 3850 C C . THR B 1 104 ? 28.473 -6.292 -3.686 1.00 26.48 104 THR B C 1
ATOM 3851 O O . THR B 1 104 ? 28.132 -7.428 -3.393 1.00 26.29 104 THR B O 1
ATOM 3855 N N . HIS B 1 105 ? 28.822 -5.383 -2.796 1.00 24.90 105 HIS B N 1
ATOM 3856 C CA . HIS B 1 105 ? 28.749 -5.568 -1.350 1.00 26.45 105 HIS B CA 1
ATOM 3857 C C . HIS B 1 105 ? 27.795 -4.491 -0.813 1.00 26.36 105 HIS B C 1
ATOM 3858 O O . HIS B 1 105 ? 28.201 -3.400 -0.396 1.00 26.53 105 HIS B O 1
ATOM 3865 N N .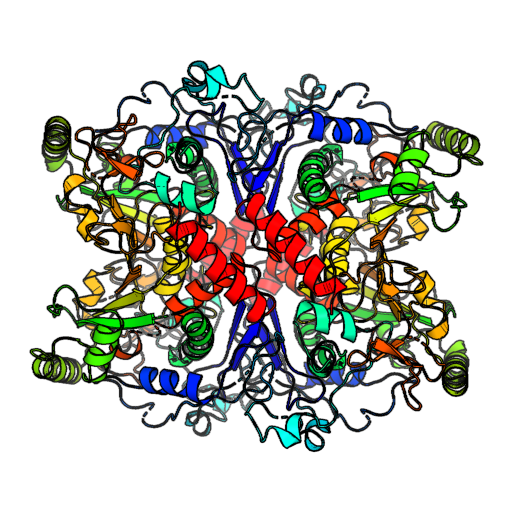 PRO B 1 106 ? 26.505 -4.779 -0.837 1.00 26.48 106 PRO B N 1
ATOM 3866 C CA . PRO B 1 106 ? 25.468 -3.815 -0.488 1.00 25.77 106 PRO B CA 1
ATOM 3867 C C . PRO B 1 106 ? 25.569 -3.260 0.911 1.00 25.99 106 PRO B C 1
ATOM 3868 O O . PRO B 1 106 ? 25.910 -3.972 1.859 1.00 23.22 106 PRO B O 1
ATOM 3872 N N . ARG B 1 107 ? 25.148 -2.004 1.064 1.00 24.07 107 ARG B N 1
ATOM 3873 C CA . ARG B 1 107 ? 25.209 -1.351 2.343 1.00 23.54 107 ARG B CA 1
ATOM 3874 C C . ARG B 1 107 ? 23.863 -1.517 3.082 1.00 24.28 107 ARG B C 1
ATOM 3875 O O . ARG B 1 107 ? 22.812 -1.142 2.566 1.00 24.60 107 ARG B O 1
ATOM 3883 N N . PRO B 1 108 ? 23.930 -1.993 4.302 1.00 23.05 108 PRO B N 1
ATOM 3884 C CA . PRO B 1 108 ? 22.788 -2.081 5.201 1.00 23.77 108 PRO B CA 1
ATOM 3885 C C . PRO B 1 108 ? 22.159 -0.714 5.303 1.00 22.73 108 PRO B C 1
ATOM 3886 O O . PRO B 1 108 ? 22.865 0.308 5.294 1.00 20.85 108 PRO B O 1
ATOM 3890 N N . GLY B 1 109 ? 20.826 -0.647 5.233 1.00 22.20 109 GLY B N 1
ATOM 3891 C CA . GLY B 1 109 ? 20.159 0.638 5.356 1.00 19.68 109 GLY B CA 1
ATOM 3892 C C . GLY B 1 109 ? 19.966 1.410 4.065 1.00 20.08 109 GLY B C 1
ATOM 3893 O O . GLY B 1 109 ? 19.273 2.431 4.153 1.00 19.46 109 GLY B O 1
ATOM 3894 N N . HIS B 1 110 ? 20.694 1.131 2.987 1.00 19.12 110 HIS B N 1
ATOM 3895 C CA . HIS B 1 110 ? 20.586 1.860 1.743 1.00 18.31 110 HIS B CA 1
ATOM 3896 C C . HIS B 1 110 ? 19.722 1.057 0.770 1.00 20.60 110 HIS B C 1
ATOM 3897 O O . HIS B 1 110 ? 19.306 -0.065 1.078 1.00 19.48 110 HIS B O 1
ATOM 3904 N N . ALA B 1 111 ? 19.483 1.557 -0.451 1.00 18.59 111 ALA B N 1
ATOM 3905 C CA . ALA B 1 111 ? 18.613 0.877 -1.393 1.00 18.83 111 ALA B CA 1
ATOM 3906 C C . ALA B 1 111 ? 19.407 -0.149 -2.185 1.00 19.90 111 ALA B C 1
ATOM 3907 O O . ALA B 1 111 ? 18.795 -0.848 -2.951 1.00 19.54 111 ALA B O 1
ATOM 3909 N N . ASP B 1 112 ? 20.700 -0.387 -1.926 1.00 20.94 112 ASP B N 1
ATOM 3910 C CA . ASP B 1 112 ? 21.460 -1.286 -2.776 1.00 19.28 112 ASP B CA 1
ATOM 3911 C C . ASP B 1 112 ? 20.870 -2.627 -3.112 1.00 20.46 112 ASP B C 1
ATOM 3912 O O . ASP B 1 112 ? 20.636 -2.944 -4.286 1.00 19.33 112 ASP B O 1
ATOM 3917 N N . LEU B 1 113 ? 20.810 -3.552 -2.154 1.00 19.82 113 LEU B N 1
ATOM 3918 C CA . LEU B 1 113 ? 20.447 -4.929 -2.509 1.00 20.95 113 LEU B CA 1
ATOM 3919 C C . LEU B 1 113 ? 19.014 -5.060 -3.039 1.00 17.95 113 LEU B C 1
ATOM 3920 O O . LEU B 1 113 ? 18.721 -5.834 -3.958 1.00 18.92 113 LEU B O 1
ATOM 3925 N N . VAL B 1 114 ? 18.115 -4.334 -2.354 1.00 18.21 114 VAL B N 1
ATOM 3926 C CA . VAL B 1 114 ? 16.707 -4.501 -2.652 1.00 17.03 114 VAL B CA 1
ATOM 3927 C C . VAL B 1 114 ? 16.438 -3.996 -4.087 1.00 18.43 114 VAL B C 1
ATOM 3928 O O . VAL B 1 114 ? 15.607 -4.581 -4.757 1.00 18.48 114 VAL B O 1
ATOM 3932 N N . GLY B 1 115 ? 16.945 -2.804 -4.410 1.00 17.88 115 GLY B N 1
ATOM 3933 C CA . GLY B 1 115 ? 16.894 -2.300 -5.767 1.00 19.67 115 GLY B CA 1
ATOM 3934 C C . GLY B 1 115 ? 17.484 -3.333 -6.744 1.00 18.66 115 GLY B C 1
ATOM 3935 O O . GLY B 1 115 ? 16.925 -3.565 -7.813 1.00 18.71 115 GLY B O 1
ATOM 3936 N N . GLY B 1 116 ? 18.547 -4.029 -6.333 1.00 17.26 116 GLY B N 1
ATOM 3937 C CA . GLY B 1 116 ? 19.131 -5.033 -7.244 1.00 16.45 116 GLY B CA 1
ATOM 3938 C C . GLY B 1 116 ? 18.186 -6.190 -7.425 1.00 16.26 116 GLY B C 1
ATOM 3939 O O . GLY B 1 116 ? 18.048 -6.692 -8.537 1.00 20.06 116 GLY B O 1
ATOM 3940 N N . ILE B 1 117 ? 17.451 -6.577 -6.366 1.00 19.22 117 ILE B N 1
ATOM 3941 C CA . ILE B 1 117 ? 16.494 -7.689 -6.570 1.00 19.36 117 ILE B CA 1
ATOM 3942 C C . ILE B 1 117 ? 15.294 -7.215 -7.401 1.00 18.98 117 ILE B C 1
ATOM 3943 O O . ILE B 1 117 ? 14.862 -7.879 -8.361 1.00 18.64 117 ILE B O 1
ATOM 3948 N N . LYS B 1 118 ? 14.790 -6.032 -7.035 1.00 18.17 118 LYS B N 1
ATOM 3949 C CA . LYS B 1 118 ? 13.629 -5.494 -7.741 1.00 18.28 118 LYS B CA 1
ATOM 3950 C C . LYS B 1 118 ? 13.853 -5.323 -9.241 1.00 18.30 118 LYS B C 1
ATOM 3951 O O . LYS B 1 118 ? 13.035 -5.702 -10.089 1.00 18.21 118 LYS B O 1
ATOM 3957 N N . TYR B 1 119 ? 14.967 -4.666 -9.541 1.00 18.31 119 TYR B N 1
ATOM 3958 C CA . TYR B 1 119 ? 15.289 -4.329 -10.926 1.00 17.64 119 TYR B CA 1
ATOM 3959 C C . TYR B 1 119 ? 16.236 -5.313 -11.598 1.00 19.13 119 TYR B C 1
ATOM 3960 O O . TYR B 1 119 ? 16.495 -5.098 -12.796 1.00 19.17 119 TYR B O 1
ATOM 3969 N N . ARG B 1 120 ? 16.631 -6.401 -10.961 1.00 17.74 120 ARG B N 1
ATOM 3970 C CA . ARG B 1 120 ? 17.489 -7.419 -11.553 1.00 21.52 120 ARG B CA 1
ATOM 3971 C C . ARG B 1 120 ? 18.846 -6.832 -11.980 1.00 22.06 120 ARG B C 1
ATOM 3972 O O . ARG B 1 120 ? 19.319 -7.103 -13.074 1.00 22.67 120 ARG B O 1
ATOM 3980 N N . PHE B 1 121 ? 19.461 -6.081 -11.050 1.00 20.77 121 PHE B N 1
ATOM 3981 C CA . PHE B 1 121 ? 20.758 -5.514 -11.400 1.00 23.06 121 PHE B CA 1
ATOM 3982 C C . PHE B 1 121 ? 21.901 -6.472 -11.064 1.00 23.83 121 PHE B C 1
ATOM 3983 O O . PHE B 1 121 ? 21.762 -7.282 -10.155 1.00 26.73 121 PHE B O 1
ATOM 3991 N N . ASP B 1 122 ? 23.020 -6.411 -11.740 1.00 25.94 122 ASP B N 1
ATOM 3992 C CA . ASP B 1 122 ? 24.230 -7.177 -11.402 1.00 27.27 122 ASP B CA 1
ATOM 3993 C C . ASP B 1 122 ? 25.181 -6.178 -10.742 1.00 25.00 122 ASP B C 1
ATOM 3994 O O . ASP B 1 122 ? 26.044 -6.509 -9.945 1.00 22.77 122 ASP B O 1
ATOM 3999 N N . ASP B 1 123 ? 24.958 -4.894 -11.057 1.00 24.53 123 ASP B N 1
ATOM 4000 C CA . ASP B 1 123 ? 25.788 -3.832 -10.476 1.00 23.75 123 ASP B CA 1
ATOM 4001 C C . ASP B 1 123 ? 24.900 -2.940 -9.603 1.00 24.16 123 ASP B C 1
ATOM 4002 O O . ASP B 1 123 ? 24.020 -2.341 -10.175 1.00 22.17 123 ASP B O 1
ATOM 4007 N N . LEU B 1 124 ? 25.123 -2.880 -8.282 1.00 23.31 124 LEU B N 1
ATOM 4008 C CA . LEU B 1 124 ? 24.228 -2.150 -7.410 1.00 23.27 124 LEU B CA 1
ATOM 4009 C C . LEU B 1 124 ? 24.438 -0.647 -7.452 1.00 22.85 124 LEU B C 1
ATOM 4010 O O . LEU B 1 124 ? 23.650 0.058 -6.829 1.00 22.08 124 LEU B O 1
ATOM 4015 N N . ARG B 1 125 ? 25.428 -0.154 -8.203 1.00 22.60 125 ARG B N 1
ATOM 4016 C CA . ARG B 1 125 ? 25.537 1.307 -8.316 1.00 23.75 125 ARG B CA 1
ATOM 4017 C C . ARG B 1 125 ? 24.272 1.767 -9.086 1.00 21.49 125 ARG B C 1
ATOM 4018 O O . ARG B 1 125 ? 23.911 2.934 -9.042 1.00 22.85 125 ARG B O 1
ATOM 4026 N N . ASN B 1 126 ? 23.576 0.842 -9.724 1.00 20.14 126 ASN B N 1
ATOM 4027 C CA . ASN B 1 126 ? 22.385 1.270 -10.511 1.00 21.22 126 ASN B CA 1
ATOM 4028 C C . ASN B 1 126 ? 21.218 1.538 -9.554 1.00 22.62 126 ASN B C 1
ATOM 4029 O O . ASN B 1 126 ? 20.254 2.221 -9.897 1.00 21.67 126 ASN B O 1
ATOM 4034 N N . SER B 1 127 ? 21.337 1.013 -8.336 1.00 20.17 127 SER B N 1
ATOM 4035 C CA . SER B 1 127 ? 20.418 1.316 -7.284 1.00 23.98 127 SER B CA 1
ATOM 4036 C C . SER B 1 127 ? 20.902 2.676 -6.701 1.00 22.54 127 SER B C 1
ATOM 4037 O O . SER B 1 127 ? 20.080 3.562 -6.516 1.00 21.29 127 SER B O 1
ATOM 4040 N N . LEU B 1 128 ? 22.202 2.754 -6.453 1.00 22.52 128 LEU B N 1
ATOM 4041 C CA . LEU B 1 128 ? 22.763 3.912 -5.774 1.00 21.59 128 LEU B CA 1
ATOM 4042 C C . LEU B 1 128 ? 22.505 5.221 -6.483 1.00 20.30 128 LEU B C 1
ATOM 4043 O O . LEU B 1 128 ? 22.078 6.201 -5.871 1.00 22.66 128 LEU B O 1
ATOM 4048 N N . GLU B 1 129 ? 22.791 5.260 -7.789 1.00 20.88 129 GLU B N 1
ATOM 4049 C CA . GLU B 1 129 ? 22.797 6.557 -8.484 1.00 22.21 129 GLU B CA 1
ATOM 4050 C C . GLU B 1 129 ? 21.484 7.309 -8.446 1.00 21.36 129 GLU B C 1
ATOM 4051 O O . GLU B 1 129 ? 21.513 8.530 -8.493 1.00 19.95 129 GLU B O 1
ATOM 4057 N N . ARG B 1 130 ? 20.377 6.548 -8.488 1.00 19.93 130 ARG B N 1
ATOM 4058 C CA . ARG B 1 130 ? 19.069 7.183 -8.401 1.00 19.92 130 ARG B CA 1
ATOM 4059 C C . ARG B 1 130 ? 18.539 7.276 -6.977 1.00 20.62 130 ARG B C 1
ATOM 4060 O O . ARG B 1 130 ? 17.857 8.285 -6.674 1.00 20.55 130 ARG B O 1
ATOM 4068 N N . SER B 1 131 ? 18.873 6.290 -6.117 1.00 19.47 131 SER B N 1
ATOM 4069 C CA . SER B 1 131 ? 18.304 6.412 -4.758 1.00 21.34 131 SER B CA 1
ATOM 4070 C C . SER B 1 131 ? 19.028 7.449 -3.912 1.00 21.25 131 SER B C 1
ATOM 4071 O O . SER B 1 131 ? 18.536 7.913 -2.897 1.00 20.80 131 SER B O 1
ATOM 4074 N N . SER B 1 132 ? 20.245 7.812 -4.295 1.00 21.28 132 SER B N 1
ATOM 4075 C CA . SER B 1 132 ? 21.040 8.801 -3.586 1.00 20.35 132 SER B CA 1
ATOM 4076 C C . SER B 1 132 ? 20.281 10.103 -3.362 1.00 19.25 132 SER B C 1
ATOM 4077 O O . SER B 1 132 ? 19.454 10.532 -4.164 1.00 19.72 132 SER B O 1
ATOM 4080 N N . ALA B 1 133 ? 20.588 10.850 -2.321 1.00 18.21 133 ALA B N 1
ATOM 4081 C CA . ALA B 1 133 ? 19.943 12.088 -1.951 1.00 18.63 133 ALA B CA 1
ATOM 4082 C C . ALA B 1 133 ? 20.369 13.273 -2.805 1.00 19.88 133 ALA B C 1
ATOM 4083 O O . ALA B 1 133 ? 19.899 14.405 -2.616 1.00 16.62 133 ALA B O 1
ATOM 4085 N N . ARG B 1 134 ? 21.239 13.018 -3.818 1.00 18.69 134 ARG B N 1
ATOM 4086 C CA . ARG B 1 134 ? 21.544 14.129 -4.724 1.00 20.97 134 ARG B CA 1
ATOM 4087 C C . ARG B 1 134 ? 20.221 14.670 -5.308 1.00 21.40 134 ARG B C 1
ATOM 4088 O O . ARG B 1 134 ? 19.978 15.864 -5.555 1.00 20.31 134 ARG B O 1
ATOM 4096 N N . GLU B 1 135 ? 19.268 13.760 -5.440 1.00 21.96 135 GLU B N 1
ATOM 4097 C CA . GLU B 1 135 ? 17.946 14.042 -5.994 1.00 22.18 135 GLU B CA 1
ATOM 4098 C C . GLU B 1 135 ? 17.214 15.105 -5.173 1.00 20.35 135 GLU B C 1
ATOM 4099 O O . GLU B 1 135 ? 16.339 15.750 -5.757 1.00 17.68 135 GLU B O 1
ATOM 4105 N N . THR B 1 136 ? 17.496 15.205 -3.882 1.00 19.93 136 THR B N 1
ATOM 4106 C CA . THR B 1 136 ? 16.799 16.172 -3.047 1.00 18.68 136 THR B CA 1
ATOM 4107 C C . THR B 1 136 ? 17.074 17.593 -3.503 1.00 19.21 136 THR B C 1
ATOM 4108 O O . THR B 1 136 ? 16.292 18.513 -3.199 1.00 17.59 136 THR B O 1
ATOM 4112 N N . THR B 1 137 ? 18.174 17.783 -4.237 1.00 18.44 137 THR B N 1
ATOM 4113 C CA . THR B 1 137 ? 18.498 19.090 -4.805 1.00 17.79 137 THR B CA 1
ATOM 4114 C C . THR B 1 137 ? 17.292 19.558 -5.653 1.00 18.17 137 THR B C 1
ATOM 4115 O O . THR B 1 137 ? 16.906 20.724 -5.626 1.00 18.50 137 THR B O 1
ATOM 4127 N N . ARG B 1 139 ? 14.250 18.414 -5.470 1.00 15.55 139 ARG B N 1
ATOM 4128 C CA . ARG B 1 139 ? 13.002 18.560 -4.676 1.00 15.50 139 ARG B CA 1
ATOM 4129 C C . ARG B 1 139 ? 13.046 19.946 -4.008 1.00 16.78 139 ARG B C 1
ATOM 4130 O O . ARG B 1 139 ? 12.025 20.574 -3.782 1.00 16.78 139 ARG B O 1
ATOM 4138 N N . VAL B 1 140 ? 14.209 20.416 -3.586 1.00 15.44 140 VAL B N 1
ATOM 4139 C CA . VAL B 1 140 ? 14.403 21.771 -3.095 1.00 16.01 140 VAL B CA 1
ATOM 4140 C C . VAL B 1 140 ? 14.196 22.805 -4.196 1.00 17.56 140 VAL B C 1
ATOM 4141 O O . VAL B 1 140 ? 13.554 23.813 -3.908 1.00 18.86 140 VAL B O 1
ATOM 4145 N N . ALA B 1 141 ? 14.653 22.570 -5.429 1.00 17.38 141 ALA B N 1
ATOM 4146 C CA . ALA B 1 141 ? 14.357 23.510 -6.518 1.00 19.66 141 ALA B CA 1
ATOM 4147 C C . ALA B 1 141 ? 12.839 23.635 -6.726 1.00 19.42 141 ALA B C 1
ATOM 4148 O O . ALA B 1 141 ? 12.337 24.751 -6.879 1.00 17.63 141 ALA B O 1
ATOM 4150 N N . VAL B 1 142 ? 12.117 22.513 -6.698 1.00 17.30 142 VAL B N 1
ATOM 4151 C CA . VAL B 1 142 ? 10.634 22.617 -6.845 1.00 16.54 142 VAL B CA 1
ATOM 4152 C C . VAL B 1 142 ? 10.023 23.354 -5.684 1.00 17.43 142 VAL B C 1
ATOM 4153 O O . VAL B 1 142 ? 9.097 24.166 -5.827 1.00 16.95 142 VAL B O 1
ATOM 4157 N N . GLY B 1 143 ? 10.483 23.057 -4.447 1.00 17.91 143 GLY B N 1
ATOM 4158 C CA . GLY B 1 143 ? 9.961 23.706 -3.268 1.00 17.19 143 GLY B CA 1
ATOM 4159 C C . GLY B 1 143 ? 10.150 25.232 -3.322 1.00 18.08 143 GLY B C 1
ATOM 4160 O O . GLY B 1 143 ? 9.318 25.983 -2.819 1.00 14.25 143 GLY B O 1
ATOM 4161 N N . ALA B 1 144 ? 11.272 25.637 -3.944 1.00 16.54 144 ALA B N 1
ATOM 4162 C CA . ALA B 1 144 ? 11.533 27.062 -4.023 1.00 16.59 144 ALA B CA 1
ATOM 4163 C C . ALA B 1 144 ? 10.512 27.755 -4.917 1.00 17.63 144 ALA B C 1
ATOM 4164 O O . ALA B 1 144 ? 10.148 28.904 -4.675 1.00 17.01 144 ALA B O 1
ATOM 4166 N N . VAL B 1 145 ? 10.028 27.050 -5.942 1.00 17.21 145 VAL B N 1
ATOM 4167 C CA . VAL B 1 145 ? 8.966 27.634 -6.768 1.00 16.40 145 VAL B CA 1
ATOM 4168 C C . VAL B 1 145 ? 7.683 27.676 -5.941 1.00 15.62 145 VAL B C 1
ATOM 4169 O O . VAL B 1 145 ? 6.928 28.647 -5.919 1.00 15.68 145 VAL B O 1
ATOM 4173 N N . ALA B 1 146 ? 7.437 26.592 -5.249 1.00 14.51 146 ALA B N 1
ATOM 4174 C CA . ALA B 1 146 ? 6.241 26.508 -4.382 1.00 16.29 146 ALA B CA 1
ATOM 4175 C C . ALA B 1 146 ? 6.251 27.632 -3.342 1.00 17.08 146 ALA B C 1
ATOM 4176 O O . ALA B 1 146 ? 5.272 28.339 -3.147 1.00 18.93 146 ALA B O 1
ATOM 4178 N N . LYS B 1 147 ? 7.415 27.881 -2.753 1.00 17.28 147 LYS B N 1
ATOM 4179 C CA . LYS B 1 147 ? 7.584 28.888 -1.724 1.00 16.32 147 LYS B CA 1
ATOM 4180 C C . LYS B 1 147 ? 7.338 30.292 -2.259 1.00 18.97 147 LYS B C 1
ATOM 4181 O O . LYS B 1 147 ? 6.851 31.166 -1.518 1.00 17.04 147 LYS B O 1
ATOM 4187 N N . ARG B 1 148 ? 7.621 30.525 -3.557 1.00 18.28 148 ARG B N 1
ATOM 4188 C CA . ARG B 1 148 ? 7.344 31.854 -4.139 1.00 20.03 148 ARG B CA 1
ATOM 4189 C C . ARG B 1 148 ? 5.853 32.081 -4.171 1.00 21.41 148 ARG B C 1
ATOM 4190 O O . ARG B 1 148 ? 5.335 33.169 -3.945 1.00 22.02 148 ARG B O 1
ATOM 4198 N N . LEU B 1 149 ? 5.101 31.016 -4.510 1.00 20.60 149 LEU B N 1
ATOM 4199 C CA . LEU B 1 149 ? 3.654 31.112 -4.474 1.00 21.40 149 LEU B CA 1
ATOM 4200 C C . LEU B 1 149 ? 3.155 31.387 -3.055 1.00 20.83 149 LEU B C 1
ATOM 4201 O O . LEU B 1 149 ? 2.227 32.171 -2.870 1.00 19.30 149 LEU B O 1
ATOM 4206 N N . LEU B 1 150 ? 3.729 30.680 -2.087 1.00 20.07 150 LEU B N 1
ATOM 4207 C CA . LEU B 1 150 ? 3.324 30.899 -0.684 1.00 21.32 150 LEU B CA 1
ATOM 4208 C C . LEU B 1 150 ? 3.602 32.329 -0.215 1.00 20.68 150 LEU B C 1
ATOM 4209 O O . LEU B 1 150 ? 2.781 32.923 0.522 1.00 18.66 150 LEU B O 1
ATOM 4214 N N . ALA B 1 151 ? 4.717 32.883 -0.667 1.00 19.27 151 ALA B N 1
ATOM 4215 C CA . ALA B 1 151 ? 5.048 34.275 -0.321 1.00 20.57 151 ALA B CA 1
ATOM 4216 C C . ALA B 1 151 ? 4.083 35.250 -0.978 1.00 21.02 151 ALA B C 1
ATOM 4217 O O . ALA B 1 151 ? 3.759 36.240 -0.335 1.00 22.56 151 ALA B O 1
ATOM 4219 N N . GLU B 1 152 ? 3.629 35.044 -2.220 1.00 20.88 152 GLU B N 1
ATOM 4220 C CA . GLU B 1 152 ? 2.685 35.997 -2.831 1.00 20.41 152 GLU B CA 1
ATOM 4221 C C . GLU B 1 152 ? 1.361 35.977 -2.086 1.00 21.56 152 GLU B C 1
ATOM 4222 O O . GLU B 1 152 ? 0.546 36.898 -2.202 1.00 21.99 152 GLU B O 1
ATOM 4228 N N . LEU B 1 153 ? 1.095 34.899 -1.344 1.00 20.51 153 LEU B N 1
ATOM 4229 C CA . LEU B 1 153 ? -0.111 34.714 -0.577 1.00 23.50 153 LEU B CA 1
ATOM 4230 C C . LEU B 1 153 ? 0.117 34.983 0.918 1.00 25.04 153 LEU B C 1
ATOM 4231 O O . LEU B 1 153 ? -0.716 34.573 1.724 1.00 24.81 153 LEU B O 1
ATOM 4236 N N . ASP B 1 154 ? 1.174 35.679 1.249 1.00 26.62 154 ASP B N 1
ATOM 4237 C CA . ASP B 1 154 ? 1.525 36.080 2.602 1.00 29.67 154 ASP B CA 1
ATOM 4238 C C . ASP B 1 154 ? 1.630 34.938 3.622 1.00 29.00 154 ASP B C 1
ATOM 4239 O O . ASP B 1 154 ? 1.157 35.084 4.743 1.00 26.16 154 ASP B O 1
ATOM 4252 N N . GLU B 1 156 ? 4.446 32.074 5.445 1.00 25.61 156 GLU B N 1
ATOM 4253 C CA . GLU B 1 156 ? 5.852 32.019 5.813 1.00 26.29 156 GLU B CA 1
ATOM 4254 C C . GLU B 1 156 ? 6.181 30.593 6.238 1.00 22.47 156 GLU B C 1
ATOM 4255 O O . GLU B 1 156 ? 5.306 29.924 6.772 1.00 18.14 156 GLU B O 1
ATOM 4261 N N . ILE B 1 157 ? 7.439 30.235 6.017 1.00 22.17 157 ILE B N 1
ATOM 4262 C CA . ILE B 1 157 ? 7.805 28.859 6.410 1.00 22.09 157 ILE B CA 1
ATOM 4263 C C . ILE B 1 157 ? 9.237 28.900 6.932 1.00 21.46 157 ILE B C 1
ATOM 4264 O O . ILE B 1 157 ? 10.045 29.724 6.499 1.00 20.55 157 ILE B O 1
ATOM 4269 N N . ALA B 1 158 ? 9.529 27.996 7.831 1.00 17.74 158 ALA B N 1
ATOM 4270 C CA . ALA B 1 158 ? 10.854 27.866 8.425 1.00 19.46 158 ALA B CA 1
ATOM 4271 C C . ALA B 1 158 ? 11.072 26.422 8.833 1.00 19.33 158 ALA B C 1
ATOM 4272 O O . ALA B 1 158 ? 10.085 25.700 8.986 1.00 19.17 158 ALA B O 1
ATOM 4274 N N . ASN B 1 159 ? 12.308 25.998 9.025 1.00 20.11 159 ASN B N 1
ATOM 4275 C CA . ASN B 1 159 ? 12.575 24.668 9.565 1.00 20.64 159 ASN B CA 1
ATOM 4276 C C . ASN B 1 159 ? 13.704 24.831 10.614 1.00 21.65 159 ASN B C 1
ATOM 4277 O O . ASN B 1 159 ? 14.532 25.753 10.513 1.00 20.21 159 ASN B O 1
ATOM 4282 N N . HIS B 1 160 ? 13.824 23.868 11.515 1.00 21.12 160 HIS B N 1
ATOM 4283 C CA . HIS B 1 160 ? 14.896 23.873 12.498 1.00 20.70 160 HIS B CA 1
ATOM 4284 C C . HIS B 1 160 ? 15.146 22.463 13.012 1.00 21.63 160 HIS B C 1
ATOM 4285 O O . HIS B 1 160 ? 14.256 21.645 12.984 1.00 20.96 160 HIS B O 1
ATOM 4292 N N . VAL B 1 161 ? 16.366 22.258 13.524 1.00 21.18 161 VAL B N 1
ATOM 4293 C CA . VAL B 1 161 ? 16.697 20.980 14.153 1.00 21.87 161 VAL B CA 1
ATOM 4294 C C . VAL B 1 161 ? 16.232 21.043 15.609 1.00 23.38 161 VAL B C 1
ATOM 4295 O O . VAL B 1 161 ? 16.660 21.935 16.364 1.00 21.04 161 VAL B O 1
ATOM 4299 N N . VAL B 1 162 ? 15.520 19.979 16.016 1.00 22.03 162 VAL B N 1
ATOM 4300 C CA . VAL B 1 162 ? 15.054 19.966 17.392 1.00 22.42 162 VAL B CA 1
ATOM 4301 C C . VAL B 1 162 ? 15.718 18.848 18.185 1.00 21.72 162 VAL B C 1
ATOM 4302 O O . VAL B 1 162 ? 15.643 18.822 19.428 1.00 20.74 162 VAL B O 1
ATOM 4306 N N . VAL B 1 163 ? 16.180 17.813 17.536 1.00 22.36 163 VAL B N 1
ATOM 4307 C CA . VAL B 1 163 ? 16.978 16.748 18.072 1.00 20.14 163 VAL B CA 1
ATOM 4308 C C . VAL B 1 163 ? 18.146 16.559 17.078 1.00 23.52 163 VAL B C 1
ATOM 4309 O O . VAL B 1 163 ? 17.891 16.324 15.872 1.00 19.67 163 VAL B O 1
ATOM 4313 N N . PHE B 1 164 ? 19.367 16.512 17.604 1.00 21.46 164 PHE B N 1
ATOM 4314 C CA . PHE B 1 164 ? 20.523 16.306 16.740 1.00 22.67 164 PHE B CA 1
ATOM 4315 C C . PHE B 1 164 ? 21.257 15.110 17.347 1.00 23.69 164 PHE B C 1
ATOM 4316 O O . PHE B 1 164 ? 21.836 15.256 18.406 1.00 22.70 164 PHE B O 1
ATOM 4324 N N . GLY B 1 165 ? 21.098 13.928 16.768 1.00 24.36 165 GLY B N 1
ATOM 4325 C CA . GLY B 1 165 ? 21.634 12.679 17.217 1.00 25.09 165 GLY B CA 1
ATOM 4326 C C . GLY B 1 165 ? 21.382 12.375 18.689 1.00 25.10 165 GLY B C 1
ATOM 4327 O O . GLY B 1 165 ? 22.291 11.864 19.364 1.00 23.11 165 GLY B O 1
ATOM 4328 N N . GLY B 1 166 ? 20.173 12.644 19.151 1.00 23.09 166 GLY B N 1
ATOM 4329 C CA . GLY B 1 166 ? 19.840 12.351 20.544 1.00 26.41 166 GLY B CA 1
ATOM 4330 C C . GLY B 1 166 ? 19.954 13.605 21.405 1.00 26.35 166 GLY B C 1
ATOM 4331 O O . GLY B 1 166 ? 19.325 13.662 22.464 1.00 26.85 166 GLY B O 1
ATOM 4332 N N . LYS B 1 167 ? 20.630 14.647 20.947 1.00 25.58 167 LYS B N 1
ATOM 4333 C CA . LYS B 1 167 ? 20.695 15.864 21.784 1.00 26.10 167 LYS B CA 1
ATOM 4334 C C . LYS B 1 167 ? 19.499 16.743 21.526 1.00 26.60 167 LYS B C 1
ATOM 4335 O O . LYS B 1 167 ? 19.409 17.376 20.457 1.00 24.47 167 LYS B O 1
ATOM 4341 N N . GLU B 1 168 ? 18.573 16.841 22.483 1.00 25.19 168 GLU B N 1
ATOM 4342 C CA . GLU B 1 168 ? 17.372 17.626 22.318 1.00 27.77 168 GLU B CA 1
ATOM 4343 C C . GLU B 1 168 ? 17.568 19.109 22.544 1.00 27.85 168 GLU B C 1
ATOM 4344 O O . GLU B 1 168 ? 18.449 19.484 23.308 1.00 27.33 168 GLU B O 1
ATOM 4350 N N . ILE B 1 169 ? 16.973 19.920 21.675 1.00 26.58 169 ILE B N 1
ATOM 4351 C CA . ILE B 1 169 ? 17.101 21.367 21.806 1.00 28.61 169 ILE B CA 1
ATOM 4352 C C . ILE B 1 169 ? 16.013 21.947 22.707 1.00 29.44 169 ILE B C 1
ATOM 4353 O O . ILE B 1 169 ? 14.830 21.668 22.555 1.00 27.95 169 ILE B O 1
ATOM 4358 N N . ASP B 1 170 ? 16.435 22.794 23.658 1.00 29.22 170 ASP B N 1
ATOM 4359 C CA . ASP B 1 170 ? 15.429 23.469 24.501 1.00 31.08 170 ASP B CA 1
ATOM 4360 C C . ASP B 1 170 ? 14.936 24.685 23.730 1.00 29.08 170 ASP B C 1
ATOM 4361 O O . ASP B 1 170 ? 15.616 25.706 23.710 1.00 26.06 170 ASP B O 1
ATOM 4366 N N . VAL B 1 171 ? 13.795 24.544 23.046 1.00 28.46 171 VAL B N 1
ATOM 4367 C CA . VAL B 1 171 ? 13.247 25.566 22.171 1.00 27.08 171 VAL B CA 1
ATOM 4368 C C . VAL B 1 171 ? 12.378 26.521 22.967 1.00 29.99 171 VAL B C 1
ATOM 4369 O O . VAL B 1 171 ? 11.401 26.090 23.576 1.00 29.62 171 VAL B O 1
ATOM 4373 N N . PRO B 1 172 ? 12.720 27.789 22.926 1.00 31.40 172 PRO B N 1
ATOM 4374 C CA . PRO B 1 172 ? 11.936 28.779 23.655 1.00 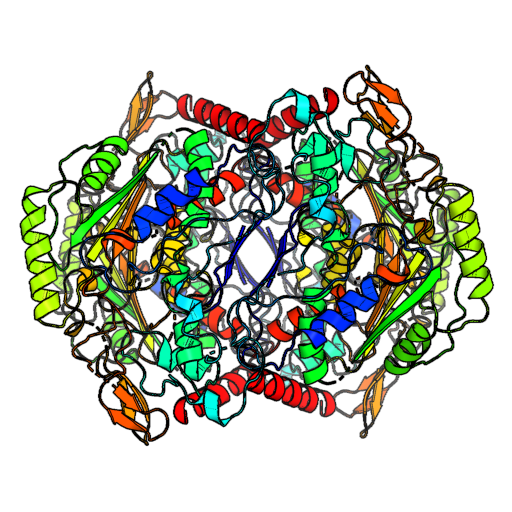32.18 172 PRO B CA 1
ATOM 4375 C C . PRO B 1 172 ? 10.479 28.709 23.225 1.00 34.04 172 PRO B C 1
ATOM 4376 O O . PRO B 1 172 ? 10.158 28.357 22.076 1.00 32.03 172 PRO B O 1
ATOM 4380 N N . GLU B 1 173 ? 9.540 29.054 24.114 1.00 35.48 173 GLU B N 1
ATOM 4381 C CA . GLU B 1 173 ? 8.131 29.033 23.755 1.00 38.28 173 GLU B CA 1
ATOM 4382 C C . GLU B 1 173 ? 7.716 30.166 22.810 1.00 36.76 173 GLU B C 1
ATOM 4383 O O . GLU B 1 173 ? 8.231 31.282 22.852 1.00 37.00 173 GLU B O 1
ATOM 4389 N N . ASN B 1 174 ? 6.655 29.901 22.059 1.00 34.91 174 ASN B N 1
ATOM 4390 C CA . ASN B 1 174 ? 5.988 30.928 21.276 1.00 33.46 174 ASN B CA 1
ATOM 4391 C C . ASN B 1 174 ? 6.844 31.747 20.339 1.00 30.80 174 ASN B C 1
ATOM 4392 O O . ASN B 1 174 ? 6.703 32.976 20.279 1.00 30.64 174 ASN B O 1
ATOM 4397 N N . LEU B 1 175 ? 7.771 31.122 19.630 1.00 28.86 175 LEU B N 1
ATOM 4398 C CA . LEU B 1 175 ? 8.563 31.818 18.639 1.00 27.78 175 LEU B CA 1
ATOM 4399 C C . LEU B 1 175 ? 7.667 31.966 17.397 1.00 26.83 175 LEU B C 1
ATOM 4400 O O . LEU B 1 175 ? 6.892 31.035 17.105 1.00 25.71 175 LEU B O 1
ATOM 4405 N N . THR B 1 176 ? 7.841 33.018 16.626 1.00 25.55 176 THR B N 1
ATOM 4406 C CA . THR B 1 176 ? 7.171 33.083 15.329 1.00 26.07 176 THR B CA 1
ATOM 4407 C C . THR B 1 176 ? 7.943 32.288 14.270 1.00 25.24 176 THR B C 1
ATOM 4408 O O . THR B 1 176 ? 9.144 32.029 14.337 1.00 22.62 176 THR B O 1
ATOM 4412 N N . VAL B 1 177 ? 7.296 32.092 13.120 1.00 26.21 177 VAL B N 1
ATOM 4413 C CA . VAL B 1 177 ? 7.996 31.411 12.021 1.00 24.83 177 VAL B CA 1
ATOM 4414 C C . VAL B 1 177 ? 9.252 32.154 11.631 1.00 24.30 177 VAL B C 1
ATOM 4415 O O . VAL B 1 177 ? 10.287 31.538 11.362 1.00 22.79 177 VAL B O 1
ATOM 4419 N N . ALA B 1 178 ? 9.138 33.475 11.524 1.00 23.81 178 ALA B N 1
ATOM 4420 C CA . ALA B 1 178 ? 10.242 34.306 11.083 1.00 24.88 178 ALA B CA 1
ATOM 4421 C C . ALA B 1 178 ? 11.397 34.311 12.070 1.00 24.02 178 ALA B C 1
ATOM 4422 O O . ALA B 1 178 ? 12.581 34.380 11.750 1.00 23.43 178 ALA B O 1
ATOM 4424 N N . GLU B 1 179 ? 11.009 34.212 13.342 1.00 26.02 179 GLU B N 1
ATOM 4425 C CA . GLU B 1 179 ? 12.015 34.134 14.407 1.00 25.63 179 GLU B CA 1
ATOM 4426 C C . GLU B 1 179 ? 12.750 32.813 14.280 1.00 24.80 179 GLU B C 1
ATOM 4427 O O . GLU B 1 179 ? 13.988 32.704 14.373 1.00 24.63 179 GLU B O 1
ATOM 4433 N N . ILE B 1 180 ? 11.969 31.752 14.047 1.00 22.85 180 ILE B N 1
ATOM 4434 C CA . ILE B 1 180 ? 12.613 30.442 13.841 1.00 22.90 180 ILE B CA 1
ATOM 4435 C C . ILE B 1 180 ? 13.576 30.519 12.666 1.00 21.68 180 ILE B C 1
ATOM 4436 O O . ILE B 1 180 ? 14.710 30.008 12.743 1.00 23.20 180 ILE B O 1
ATOM 4441 N N . LYS B 1 181 ? 13.153 31.101 11.554 1.00 22.92 181 LYS B N 1
ATOM 4442 C CA . LYS B 1 181 ? 14.028 31.138 10.368 1.00 22.72 181 LYS B CA 1
ATOM 4443 C C . LYS B 1 181 ? 15.314 31.889 10.621 1.00 24.64 181 LYS B C 1
ATOM 4444 O O . LYS B 1 181 ? 16.463 31.504 10.374 1.00 23.98 181 LYS B O 1
ATOM 4450 N N . GLN B 1 182 ? 15.135 33.096 11.150 1.00 25.87 182 GLN B N 1
ATOM 4451 C CA . GLN B 1 182 ? 16.296 33.918 11.489 1.00 28.69 182 GLN B CA 1
ATOM 4452 C C . GLN B 1 182 ? 17.217 33.253 12.498 1.00 27.59 182 GLN B C 1
ATOM 4453 O O . GLN B 1 182 ? 18.429 33.235 12.303 1.00 28.15 182 GLN B O 1
ATOM 4459 N N . ARG B 1 183 ? 16.715 32.731 13.624 1.00 25.75 183 ARG B N 1
ATOM 4460 C CA . ARG B 1 183 ? 17.637 32.170 14.609 1.00 25.30 183 ARG B CA 1
ATOM 4461 C C . ARG B 1 183 ? 18.314 30.914 14.077 1.00 25.01 183 ARG B C 1
ATOM 4462 O O . ARG B 1 183 ? 19.547 30.793 14.181 1.00 24.39 183 ARG B O 1
ATOM 4470 N N . ALA B 1 184 ? 17.528 30.034 13.405 1.00 23.96 184 ALA B N 1
ATOM 4471 C CA . ALA B 1 184 ? 18.196 28.824 12.871 1.00 23.53 184 ALA B CA 1
ATOM 4472 C C . ALA B 1 184 ? 19.302 29.164 11.868 1.00 25.63 184 ALA B C 1
ATOM 4473 O O . ALA B 1 184 ? 20.349 28.537 11.747 1.00 23.64 184 ALA B O 1
ATOM 4475 N N . ALA B 1 185 ? 19.129 30.214 11.062 1.00 28.36 185 ALA B N 1
ATOM 4476 C CA . ALA B 1 185 ? 20.139 30.579 10.070 1.00 28.88 185 ALA B CA 1
ATOM 4477 C C . ALA B 1 185 ? 21.414 31.121 10.693 1.00 29.99 185 ALA B C 1
ATOM 4478 O O . ALA B 1 185 ? 22.434 31.253 9.997 1.00 31.00 185 ALA B O 1
ATOM 4480 N N . GLN B 1 186 ? 21.430 31.452 11.978 1.00 30.98 186 GLN B N 1
ATOM 4481 C CA . GLN B 1 186 ? 22.657 31.982 12.574 1.00 32.38 186 GLN B CA 1
ATOM 4482 C C . GLN B 1 186 ? 23.445 30.849 13.201 1.00 31.24 186 GLN B C 1
ATOM 4483 O O . GLN B 1 186 ? 24.467 31.060 13.853 1.00 31.64 186 GLN B O 1
ATOM 4489 N N . SER B 1 187 ? 22.918 29.640 13.110 1.00 28.53 187 SER B N 1
ATOM 4490 C CA . SER B 1 187 ? 23.545 28.475 13.698 1.00 28.86 187 SER B CA 1
ATOM 4491 C C . SER B 1 187 ? 24.139 27.601 12.600 1.00 30.15 187 SER B C 1
ATOM 4492 O O . SER B 1 187 ? 23.516 27.488 11.526 1.00 30.86 187 SER B O 1
ATOM 4495 N N . GLU B 1 188 ? 25.239 26.903 12.829 1.00 28.43 188 GLU B N 1
ATOM 4496 C CA . GLU B 1 188 ? 25.780 26.049 11.779 1.00 29.17 188 GLU B CA 1
ATOM 4497 C C . GLU B 1 188 ? 25.058 24.700 11.756 1.00 27.14 188 GLU B C 1
ATOM 4498 O O . GLU B 1 188 ? 25.283 23.928 10.830 1.00 27.03 188 GLU B O 1
ATOM 4504 N N . VAL B 1 189 ? 24.214 24.424 12.754 1.00 24.53 189 VAL B N 1
ATOM 4505 C CA . VAL B 1 189 ? 23.453 23.198 12.793 1.00 23.13 189 VAL B CA 1
ATOM 4506 C C . VAL B 1 189 ? 21.957 23.435 12.878 1.00 22.50 189 VAL B C 1
ATOM 4507 O O . VAL B 1 189 ? 21.253 22.546 13.355 1.00 20.65 189 VAL B O 1
ATOM 4511 N N . SER B 1 190 ? 21.531 24.608 12.419 1.00 19.58 190 SER B N 1
ATOM 4512 C CA . SER B 1 190 ? 20.126 24.937 12.322 1.00 22.81 190 SER B CA 1
ATOM 4513 C C . SER B 1 190 ? 19.313 24.825 13.597 1.00 24.13 190 SER B C 1
ATOM 4514 O O . SER B 1 190 ? 18.111 24.567 13.482 1.00 22.57 190 SER B O 1
ATOM 4517 N N . ILE B 1 191 ? 19.957 25.117 14.741 1.00 22.45 191 ILE B N 1
ATOM 4518 C CA . ILE B 1 191 ? 19.235 25.054 16.015 1.00 21.37 191 ILE B CA 1
ATOM 4519 C C . ILE B 1 191 ? 18.908 26.490 16.413 1.00 23.35 191 ILE B C 1
ATOM 4520 O O . ILE B 1 191 ? 19.713 27.399 16.148 1.00 22.43 191 ILE B O 1
ATOM 4525 N N . VAL B 1 192 ? 17.739 26.730 17.008 1.00 22.51 192 VAL B N 1
ATOM 4526 C CA . VAL B 1 192 ? 17.412 28.132 17.321 1.00 24.37 192 VAL B CA 1
ATOM 4527 C C . VAL B 1 192 ? 17.988 28.636 18.646 1.00 26.04 192 VAL B C 1
ATOM 4528 O O . VAL B 1 192 ? 17.861 29.830 18.919 1.00 25.84 192 VAL B O 1
ATOM 4532 N N . ASN B 1 193 ? 18.445 27.737 19.468 1.00 25.72 193 ASN B N 1
ATOM 4533 C CA . ASN B 1 193 ? 19.037 28.072 20.793 1.00 27.86 193 ASN B CA 1
ATOM 4534 C C . ASN B 1 193 ? 20.436 27.460 20.732 1.00 26.98 193 ASN B C 1
ATOM 4535 O O . ASN B 1 193 ? 20.488 26.234 20.639 1.00 24.91 193 ASN B O 1
ATOM 4540 N N . GLN B 1 194 ? 21.486 28.276 20.727 1.00 27.41 194 GLN B N 1
ATOM 4541 C CA . GLN B 1 194 ? 22.837 27.775 20.598 1.00 28.62 194 GLN B CA 1
ATOM 4542 C C . GLN B 1 194 ? 23.568 27.304 21.860 1.00 28.86 194 GLN B C 1
ATOM 4543 O O . GLN B 1 194 ? 24.771 26.982 21.785 1.00 25.71 194 GLN B O 1
ATOM 4549 N N . GLU B 1 195 ? 22.892 27.107 22.969 1.00 29.39 195 GLU B N 1
ATOM 4550 C CA . GLU B 1 195 ? 23.573 26.583 24.155 1.00 32.65 195 GLU B CA 1
ATOM 4551 C C . GLU B 1 195 ? 24.291 25.273 23.845 1.00 32.30 195 GLU B C 1
ATOM 4552 O O . GLU B 1 195 ? 25.415 25.128 24.346 1.00 30.89 195 GLU B O 1
ATOM 4562 N N . ARG B 1 196 ? 23.748 24.350 23.050 1.00 29.81 196 ARG B N 1
ATOM 4563 C CA . ARG B 1 196 ? 24.480 23.112 22.776 1.00 27.61 196 ARG B CA 1
ATOM 4564 C C . ARG B 1 196 ? 25.181 23.117 21.421 1.00 27.32 196 ARG B C 1
ATOM 4565 O O . ARG B 1 196 ? 25.531 22.033 20.917 1.00 27.50 196 ARG B O 1
ATOM 4573 N N . GLU B 1 197 ? 25.354 24.240 20.748 1.00 27.24 197 GLU B N 1
ATOM 4574 C CA . GLU B 1 197 ? 25.959 24.204 19.408 1.00 27.13 197 GLU B CA 1
ATOM 4575 C C . GLU B 1 197 ? 27.344 23.579 19.403 1.00 27.44 197 GLU B C 1
ATOM 4576 O O . GLU B 1 197 ? 27.714 22.742 18.566 1.00 26.03 197 GLU B O 1
ATOM 4582 N N . GLN B 1 198 ? 28.193 24.046 20.354 1.00 26.66 198 GLN B N 1
ATOM 4583 C CA . GLN B 1 198 ? 29.580 23.526 20.329 1.00 26.93 198 GLN B CA 1
ATOM 4584 C C . GLN B 1 198 ? 29.602 22.049 20.659 1.00 23.55 198 GLN B C 1
ATOM 4585 O O . GLN B 1 198 ? 30.339 21.208 20.146 1.00 22.83 198 GLN B O 1
ATOM 4591 N N . GLU B 1 199 ? 28.715 21.660 21.563 1.00 23.55 199 GLU B N 1
ATOM 4592 C CA . GLU B 1 199 ? 28.562 20.279 21.989 1.00 23.98 199 GLU B CA 1
ATOM 4593 C C . GLU B 1 199 ? 28.132 19.414 20.799 1.00 24.96 199 GLU B C 1
ATOM 4594 O O . GLU B 1 199 ? 28.725 18.363 20.544 1.00 24.26 199 GLU B O 1
ATOM 4600 N N . ILE B 1 200 ? 27.225 19.929 19.963 1.00 25.91 200 ILE B N 1
ATOM 4601 C CA . ILE B 1 200 ? 26.747 19.191 18.778 1.00 24.48 200 ILE B CA 1
ATOM 4602 C C . ILE B 1 200 ? 27.872 19.138 17.737 1.00 22.66 200 ILE B C 1
ATOM 4603 O O . ILE B 1 200 ? 28.133 18.114 17.120 1.00 22.32 200 ILE B O 1
ATOM 4608 N N . LYS B 1 201 ? 28.611 20.237 17.563 1.00 23.22 201 LYS B N 1
ATOM 4609 C CA . LYS B 1 201 ? 29.710 20.158 16.570 1.00 24.04 201 LYS B CA 1
ATOM 4610 C C . LYS B 1 201 ? 30.791 19.149 16.978 1.00 24.22 201 LYS B C 1
ATOM 4611 O O . LYS B 1 201 ? 31.359 18.415 16.181 1.00 22.35 201 LYS B O 1
ATOM 4617 N N . ASP B 1 202 ? 31.171 19.187 18.257 1.00 25.71 202 ASP B N 1
ATOM 4618 C CA . ASP B 1 202 ? 32.135 18.264 18.827 1.00 27.27 202 ASP B CA 1
ATOM 4619 C C . ASP B 1 202 ? 31.701 16.807 18.696 1.00 25.94 202 ASP B C 1
ATOM 4620 O O . ASP B 1 202 ? 32.514 15.927 18.387 1.00 26.57 202 ASP B O 1
ATOM 4625 N N . TYR B 1 203 ? 30.409 16.577 18.880 1.00 24.41 203 TYR B N 1
ATOM 4626 C CA . TYR B 1 203 ? 29.845 15.245 18.753 1.00 25.24 203 TYR B CA 1
ATOM 4627 C C . TYR B 1 203 ? 29.909 14.763 17.304 1.00 23.28 203 TYR B C 1
ATOM 4628 O O . TYR B 1 203 ? 30.344 13.657 17.020 1.00 22.18 203 TYR B O 1
ATOM 4637 N N . ILE B 1 204 ? 29.521 15.613 16.368 1.00 24.13 204 ILE B N 1
ATOM 4638 C CA . ILE B 1 204 ? 29.640 15.288 14.931 1.00 22.12 204 ILE B CA 1
ATOM 4639 C C . ILE B 1 204 ? 31.085 14.932 14.584 1.00 24.45 204 ILE B C 1
ATOM 4640 O O . ILE B 1 204 ? 31.325 13.940 13.898 1.00 23.72 204 ILE B O 1
ATOM 4645 N N . ASP B 1 205 ? 32.049 15.689 15.105 1.00 26.43 205 ASP B N 1
ATOM 4646 C CA . ASP B 1 205 ? 33.474 15.385 14.806 1.00 28.64 205 ASP B CA 1
ATOM 4647 C C . ASP B 1 205 ? 33.814 14.001 15.347 1.00 28.00 205 ASP B C 1
ATOM 4648 O O . ASP B 1 205 ? 34.501 13.206 14.700 1.00 28.47 205 ASP B O 1
ATOM 4653 N N . GLN B 1 206 ? 33.249 13.724 16.523 1.00 26.62 206 GLN B N 1
ATOM 4654 C CA . GLN B 1 206 ? 33.525 12.426 17.144 1.00 28.11 206 GLN B CA 1
ATOM 4655 C C . GLN B 1 206 ? 32.975 11.290 16.285 1.00 26.57 206 GLN B C 1
ATOM 4656 O O . GLN B 1 206 ? 33.679 10.324 15.985 1.00 25.55 206 GLN B O 1
ATOM 4662 N N . ILE B 1 207 ? 31.730 11.418 15.848 1.00 26.40 207 ILE B N 1
ATOM 4663 C CA . ILE B 1 207 ? 31.064 10.405 15.038 1.00 24.66 207 ILE B CA 1
ATOM 4664 C C . ILE B 1 207 ? 31.890 10.162 13.797 1.00 24.84 207 ILE B C 1
ATOM 4665 O O . ILE B 1 207 ? 32.147 9.039 13.386 1.00 25.06 207 ILE B O 1
ATOM 4670 N N . LYS B 1 208 ? 32.374 11.274 13.231 1.00 25.49 208 LYS B N 1
ATOM 4671 C CA . LYS B 1 208 ? 33.190 11.153 12.030 1.00 28.72 208 LYS B CA 1
ATOM 4672 C C . LYS B 1 208 ? 34.454 10.348 12.269 1.00 27.70 208 LYS B C 1
ATOM 4673 O O . LYS B 1 208 ? 34.739 9.340 11.609 1.00 27.46 208 LYS B O 1
ATOM 4679 N N . ARG B 1 209 ? 35.217 10.800 13.261 1.00 28.99 209 ARG B N 1
ATOM 4680 C CA . ARG B 1 209 ? 36.506 10.084 13.509 1.00 28.43 209 ARG B CA 1
ATOM 4681 C C . ARG B 1 209 ? 36.193 8.635 13.806 1.00 27.46 209 ARG B C 1
ATOM 4682 O O . ARG B 1 209 ? 37.000 7.796 13.403 1.00 28.10 209 ARG B O 1
ATOM 4690 N N . ASP B 1 210 ? 35.081 8.280 14.413 1.00 26.82 210 ASP B N 1
ATOM 4691 C CA . ASP B 1 210 ? 34.726 6.885 14.684 1.00 29.19 210 ASP B CA 1
ATOM 4692 C C . ASP B 1 210 ? 34.120 6.140 13.487 1.00 30.19 210 ASP B C 1
ATOM 4693 O O . ASP B 1 210 ? 33.899 4.915 13.499 1.00 30.03 210 ASP B O 1
ATOM 4698 N N . GLY B 1 211 ? 33.962 6.805 12.366 1.00 28.36 211 GLY B N 1
ATOM 4699 C CA . GLY B 1 211 ? 33.470 6.154 11.143 1.00 31.24 211 GLY B CA 1
ATOM 4700 C C . GLY B 1 211 ? 31.999 5.750 11.279 1.00 28.95 211 GLY B C 1
ATOM 4701 O O . GLY B 1 211 ? 31.582 4.752 10.707 1.00 27.16 211 GLY B O 1
ATOM 4702 N N . ASP B 1 212 ? 31.255 6.522 12.059 1.00 26.90 212 ASP B N 1
ATOM 4703 C CA . ASP B 1 212 ? 29.847 6.284 12.327 1.00 26.16 212 ASP B CA 1
ATOM 4704 C C . ASP B 1 212 ? 29.015 7.435 11.735 1.00 25.19 212 ASP B C 1
ATOM 4705 O O . ASP B 1 212 ? 29.585 8.249 10.972 1.00 22.55 212 ASP B O 1
ATOM 4710 N N . THR B 1 213 ? 27.731 7.513 12.056 1.00 21.32 213 THR B N 1
ATOM 4711 C CA . THR B 1 213 ? 26.886 8.621 11.534 1.00 21.80 213 THR B CA 1
ATOM 4712 C C . THR B 1 213 ? 25.755 8.879 12.537 1.00 22.00 213 THR B C 1
ATOM 4713 O O . THR B 1 213 ? 25.575 8.039 13.434 1.00 21.32 213 THR B O 1
ATOM 4717 N N . ILE B 1 214 ? 25.049 9.975 12.391 1.00 21.21 214 ILE B N 1
ATOM 4718 C CA . ILE B 1 214 ? 23.895 10.295 13.201 1.00 22.72 214 ILE B CA 1
ATOM 4719 C C . ILE B 1 214 ? 22.842 10.980 12.316 1.00 22.40 214 ILE B C 1
ATOM 4720 O O . ILE B 1 214 ? 23.115 11.519 11.238 1.00 21.62 214 ILE B O 1
ATOM 4725 N N . GLY B 1 215 ? 21.601 10.977 12.774 1.00 20.09 215 GLY B N 1
ATOM 4726 C CA . GLY B 1 215 ? 20.477 11.668 12.147 1.00 19.31 215 GLY B CA 1
ATOM 4727 C C . GLY B 1 215 ? 19.877 12.571 13.225 1.00 21.61 215 GLY B C 1
ATOM 4728 O O . GLY B 1 215 ? 20.643 13.209 13.972 1.00 21.91 215 GLY B O 1
ATOM 4729 N N . GLY B 1 216 ? 18.566 12.656 13.336 1.00 20.30 216 GLY B N 1
ATOM 4730 C CA . GLY B 1 216 ? 17.891 13.521 14.293 1.00 19.91 216 GLY B CA 1
ATOM 4731 C C . GLY B 1 216 ? 16.456 13.833 13.826 1.00 21.62 216 GLY B C 1
ATOM 4732 O O . GLY B 1 216 ? 15.763 13.109 13.091 1.00 19.84 216 GLY B O 1
ATOM 4733 N N . VAL B 1 217 ? 15.911 14.920 14.364 1.00 18.17 217 VAL B N 1
ATOM 4734 C CA . VAL B 1 217 ? 14.548 15.303 14.192 1.00 19.11 217 VAL B CA 1
ATOM 4735 C C . VAL B 1 217 ? 14.519 16.774 13.752 1.00 18.44 217 VAL B C 1
ATOM 4736 O O . VAL B 1 217 ? 15.151 17.560 14.445 1.00 18.17 217 VAL B O 1
ATOM 4740 N N . VAL B 1 218 ? 13.783 17.016 12.688 1.00 18.25 218 VAL B N 1
ATOM 4741 C CA . VAL B 1 218 ? 13.646 18.394 12.222 1.00 18.19 218 VAL B CA 1
ATOM 4742 C C . VAL B 1 218 ? 12.195 18.838 12.266 1.00 18.80 218 VAL B C 1
ATOM 4743 O O . VAL B 1 218 ? 11.309 18.002 12.093 1.00 21.00 218 VAL B O 1
ATOM 4747 N N . GLU B 1 219 ? 11.993 20.149 12.422 1.00 17.19 219 GLU B N 1
ATOM 4748 C CA . GLU B 1 219 ? 10.610 20.609 12.518 1.00 17.69 219 GLU B CA 1
ATOM 4749 C C . GLU B 1 219 ? 10.395 21.694 11.477 1.00 19.22 219 GLU B C 1
ATOM 4750 O O . GLU B 1 219 ? 11.276 22.551 11.315 1.00 19.79 219 GLU B O 1
ATOM 4756 N N . THR B 1 220 ? 9.315 21.571 10.702 1.00 17.65 220 THR B N 1
ATOM 4757 C CA . THR B 1 220 ? 8.939 22.636 9.762 1.00 17.51 220 THR B CA 1
ATOM 4758 C C . THR B 1 220 ? 7.740 23.396 10.318 1.00 18.71 220 THR B C 1
ATOM 4759 O O . THR B 1 220 ? 6.826 22.725 10.828 1.00 19.69 220 THR B O 1
ATOM 4763 N N . VAL B 1 221 ? 7.740 24.726 10.272 1.00 15.91 221 VAL B N 1
ATOM 4764 C CA . VAL B 1 221 ? 6.557 25.449 10.762 1.00 17.79 221 VAL B CA 1
ATOM 4765 C C . VAL B 1 221 ? 6.065 26.359 9.646 1.00 18.74 221 VAL B C 1
ATOM 4766 O O . VAL B 1 221 ? 6.914 26.896 8.903 1.00 17.70 221 VAL B O 1
ATOM 4770 N N . VAL B 1 222 ? 4.758 26.410 9.422 1.00 18.44 222 VAL B N 1
ATOM 4771 C CA . VAL B 1 222 ? 4.178 27.250 8.376 1.00 19.08 222 VAL B CA 1
ATOM 4772 C C . VAL B 1 222 ? 3.190 28.215 9.026 1.00 19.78 222 VAL B C 1
ATOM 4773 O O . VAL B 1 222 ? 2.331 27.804 9.803 1.00 18.14 222 VAL B O 1
ATOM 4777 N N . GLY B 1 223 ? 3.356 29.524 8.705 1.00 20.51 223 GLY B N 1
ATOM 4778 C CA . GLY B 1 223 ? 2.441 30.512 9.264 1.00 20.01 223 GLY B CA 1
ATOM 4779 C C . GLY B 1 223 ? 1.581 31.178 8.186 1.00 20.84 223 GLY B C 1
ATOM 4780 O O . GLY B 1 223 ? 1.885 31.107 6.991 1.00 19.61 223 GLY B O 1
ATOM 4781 N N . GLY B 1 224 ? 0.522 31.833 8.620 1.00 19.39 224 GLY B N 1
ATOM 4782 C CA . GLY B 1 224 ? -0.423 32.591 7.829 1.00 20.06 224 GLY B CA 1
ATOM 4783 C C . GLY B 1 224 ? -1.298 31.699 6.943 1.00 21.29 224 GLY B C 1
ATOM 4784 O O . GLY B 1 224 ? -1.768 32.133 5.882 1.00 18.70 224 GLY B O 1
ATOM 4785 N N . VAL B 1 225 ? -1.493 30.421 7.332 1.00 21.08 225 VAL B N 1
ATOM 4786 C CA . VAL B 1 225 ? -2.214 29.527 6.401 1.00 22.71 225 VAL B CA 1
ATOM 4787 C C . VAL B 1 225 ? -3.712 29.774 6.309 1.00 22.84 225 VAL B C 1
ATOM 4788 O O . VAL B 1 225 ? -4.375 29.816 7.360 1.00 20.89 225 VAL B O 1
ATOM 4792 N N . PRO B 1 226 ? -4.285 29.737 5.108 1.00 20.55 226 PRO B N 1
ATOM 4793 C CA . PRO B 1 226 ? -5.731 29.840 4.953 1.00 20.71 226 PRO B CA 1
ATOM 4794 C C . PRO B 1 226 ? -6.413 28.673 5.658 1.00 22.73 226 PRO B C 1
ATOM 4795 O O . PRO B 1 226 ? -5.856 27.591 5.840 1.00 22.03 226 PRO B O 1
ATOM 4799 N N . VAL B 1 227 ? -7.630 28.932 6.127 1.00 20.77 227 VAL B N 1
ATOM 4800 C CA . VAL B 1 227 ? -8.480 28.014 6.826 1.00 19.98 227 VAL B CA 1
ATOM 4801 C C . VAL B 1 227 ? -9.257 27.117 5.875 1.00 17.41 227 VAL B C 1
ATOM 4802 O O . VAL B 1 227 ? -9.759 27.517 4.802 1.00 18.13 227 VAL B O 1
ATOM 4806 N N . GLY B 1 228 ? -9.221 25.803 6.149 1.00 17.31 228 GLY B N 1
ATOM 4807 C CA . GLY B 1 228 ? -10.032 24.922 5.309 1.00 17.42 228 GLY B CA 1
ATOM 4808 C C . GLY B 1 228 ? -9.371 24.294 4.090 1.00 19.53 228 GLY B C 1
ATOM 4809 O O . GLY B 1 228 ? -10.087 23.864 3.164 1.00 17.48 228 GLY B O 1
ATOM 4810 N N . LEU B 1 229 ? -8.040 24.310 4.044 1.00 17.34 229 LEU B N 1
ATOM 4811 C CA . LEU B 1 229 ? -7.307 23.585 3.022 1.00 18.71 229 LEU B CA 1
ATOM 4812 C C . LEU B 1 229 ? -7.267 22.102 3.436 1.00 17.11 229 LEU B C 1
ATOM 4813 O O . LEU B 1 229 ? -7.088 21.842 4.634 1.00 18.57 229 LEU B O 1
ATOM 4818 N N . GLY B 1 230 ? -7.608 21.193 2.549 1.00 17.46 230 GLY B N 1
ATOM 4819 C CA . GLY B 1 230 ? -7.748 19.790 2.942 1.00 17.19 230 GLY B CA 1
ATOM 4820 C C . GLY B 1 230 ? -9.254 19.533 3.126 1.00 17.56 230 GLY B C 1
ATOM 4821 O O . GLY B 1 230 ? -9.991 20.500 3.194 1.00 17.25 230 GLY B O 1
ATOM 4822 N N . SER B 1 231 ? -9.664 18.289 3.319 1.00 17.85 231 SER B N 1
ATOM 4823 C CA . SER B 1 231 ? -11.026 17.942 3.630 1.00 17.04 231 SER B CA 1
ATOM 4824 C C . SER B 1 231 ? -11.114 16.630 4.405 1.00 17.82 231 SER B C 1
ATOM 4825 O O . SER B 1 231 ? -10.297 15.744 4.116 1.00 16.40 231 SER B O 1
ATOM 4828 N N . TYR B 1 232 ? -12.129 16.467 5.264 1.00 17.02 232 TYR B N 1
ATOM 4829 C CA . TYR B 1 232 ? -12.386 15.229 5.967 1.00 18.17 232 TYR B CA 1
ATOM 4830 C C . TYR B 1 232 ? -13.293 14.331 5.133 1.00 17.32 232 TYR B C 1
ATOM 4831 O O . TYR B 1 232 ? -13.478 13.154 5.511 1.00 17.64 232 TYR B O 1
ATOM 4840 N N . VAL B 1 233 ? -13.915 14.795 4.054 1.00 13.49 233 VAL B N 1
ATOM 4841 C CA . VAL B 1 233 ? -14.964 13.979 3.399 1.00 16.53 233 VAL B CA 1
ATOM 4842 C C . VAL B 1 233 ? -14.473 12.686 2.711 1.00 17.17 233 VAL B C 1
ATOM 4843 O O . VAL B 1 233 ? -15.296 11.810 2.441 1.00 14.91 233 VAL B O 1
ATOM 4847 N N . GLN B 1 234 ? -13.186 12.479 2.520 1.00 16.34 234 GLN B N 1
ATOM 4848 C CA . GLN B 1 234 ? -12.650 11.210 1.986 1.00 17.63 234 GLN B CA 1
ATOM 4849 C C . GLN B 1 234 ? -11.210 11.127 2.539 1.00 16.45 234 GLN B C 1
ATOM 4850 O O . GLN B 1 234 ? -10.599 12.194 2.623 1.00 16.30 234 GLN B O 1
ATOM 4856 N N . TRP B 1 235 ? -10.646 9.941 2.786 1.00 15.26 235 TRP B N 1
ATOM 4857 C CA . TRP B 1 235 ? -9.428 9.874 3.573 1.00 18.07 235 TRP B CA 1
ATOM 4858 C C . TRP B 1 235 ? -8.249 10.490 2.815 1.00 17.69 235 TRP B C 1
ATOM 4859 O O . TRP B 1 235 ? -7.421 11.195 3.382 1.00 15.39 235 TRP B O 1
ATOM 4870 N N . ASP B 1 236 ? -8.327 10.376 1.489 1.00 17.52 236 ASP B N 1
ATOM 4871 C CA . ASP B 1 236 ? -7.179 10.833 0.703 1.00 17.84 236 ASP B CA 1
ATOM 4872 C C . ASP B 1 236 ? -7.212 12.334 0.410 1.00 18.43 236 ASP B C 1
ATOM 4873 O O . ASP B 1 236 ? -6.322 12.770 -0.334 1.00 18.53 236 ASP B O 1
ATOM 4878 N N . ARG B 1 237 ? -8.168 13.040 0.961 1.00 16.83 237 ARG B N 1
ATOM 4879 C CA . ARG B 1 237 ? -8.203 14.483 0.784 1.00 17.40 237 ARG B CA 1
ATOM 4880 C C . ARG B 1 237 ? -7.639 15.184 2.028 1.00 15.78 237 ARG B C 1
ATOM 4881 O O . ARG B 1 237 ? -7.697 16.406 2.117 1.00 18.34 237 ARG B O 1
ATOM 4889 N N . LYS B 1 238 ? -7.247 14.406 3.018 1.00 14.75 238 LYS B N 1
ATOM 4890 C CA . LYS B 1 238 ? -6.812 15.017 4.294 1.00 17.31 238 LYS B CA 1
ATOM 4891 C C . LYS B 1 238 ? -5.410 15.569 4.057 1.00 16.60 238 LYS B C 1
ATOM 4892 O O . LYS B 1 238 ? -4.571 14.820 3.609 1.00 15.05 238 LYS B O 1
ATOM 4898 N N . LEU B 1 239 ? -5.238 16.839 4.360 1.00 15.84 239 LEU B N 1
ATOM 4899 C CA . LEU B 1 239 ? -3.960 17.474 4.069 1.00 17.34 239 LEU B CA 1
ATOM 4900 C C . LEU B 1 239 ? -2.854 17.060 5.026 1.00 18.25 239 LEU B C 1
ATOM 4901 O O . LEU B 1 239 ? -1.703 16.957 4.599 1.00 15.69 239 LEU B O 1
ATOM 4906 N N . ASP B 1 240 ? -3.182 16.707 6.271 1.00 17.79 240 ASP B N 1
ATOM 4907 C CA . ASP B 1 240 ? -2.082 16.280 7.160 1.00 18.69 240 ASP B CA 1
ATOM 4908 C C . ASP B 1 240 ? -1.581 14.943 6.643 1.00 16.77 240 ASP B C 1
ATOM 4909 O O . ASP B 1 240 ? -0.373 14.673 6.622 1.00 17.14 240 ASP B O 1
ATOM 4914 N N . ALA B 1 241 ? -2.458 14.094 6.185 1.00 15.57 241 ALA B N 1
ATOM 4915 C CA . ALA B 1 241 ? -2.033 12.816 5.628 1.00 13.73 241 ALA B CA 1
ATOM 4916 C C . ALA B 1 241 ? -1.235 13.054 4.330 1.00 16.45 241 ALA B C 1
ATOM 4917 O O . ALA B 1 241 ? -0.287 12.310 4.089 1.00 13.93 241 ALA B O 1
ATOM 4919 N N . ARG B 1 242 ? -1.685 14.023 3.529 1.00 16.87 242 ARG B N 1
ATOM 4920 C CA . ARG B 1 242 ? -0.881 14.270 2.307 1.00 19.88 242 ARG B CA 1
ATOM 4921 C C . ARG B 1 242 ? 0.538 14.671 2.681 1.00 16.62 242 ARG B C 1
ATOM 4922 O O . ARG B 1 242 ? 1.507 14.316 2.003 1.00 17.12 242 ARG B O 1
ATOM 4930 N N . LEU B 1 243 ? 0.671 15.566 3.651 1.00 17.04 243 LEU B N 1
ATOM 4931 C CA . LEU B 1 243 ? 2.030 15.978 4.073 1.00 17.04 243 LEU B CA 1
ATOM 4932 C C . LEU B 1 243 ? 2.808 14.782 4.615 1.00 17.03 243 LEU B C 1
ATOM 4933 O O . LEU B 1 243 ? 4.045 14.687 4.537 1.00 16.45 243 LEU B O 1
ATOM 4938 N N . ALA B 1 244 ? 2.096 13.906 5.327 1.00 15.93 244 ALA B N 1
ATOM 4939 C CA . ALA B 1 244 ? 2.741 12.731 5.948 1.00 14.93 244 ALA B CA 1
ATOM 4940 C C . ALA B 1 244 ? 3.444 11.897 4.909 1.00 15.69 244 ALA B C 1
ATOM 4941 O O . ALA B 1 244 ? 4.573 11.456 5.104 1.00 15.49 244 ALA B O 1
ATOM 4943 N N . GLN B 1 245 ? 2.802 11.629 3.758 1.00 15.25 245 GLN B N 1
ATOM 4944 C CA . GLN B 1 245 ? 3.493 10.943 2.675 1.00 14.99 245 GLN B CA 1
ATOM 4945 C C . GLN B 1 245 ? 4.730 11.698 2.195 1.00 17.65 245 GLN B C 1
ATOM 4946 O O . GLN B 1 245 ? 5.795 11.093 1.971 1.00 17.37 245 GLN B O 1
ATOM 4952 N N . ALA B 1 246 ? 4.566 12.994 1.938 1.00 16.75 246 ALA B N 1
ATOM 4953 C CA . ALA B 1 246 ? 5.677 13.782 1.420 1.00 17.07 246 ALA B CA 1
ATOM 4954 C C . ALA B 1 246 ? 6.861 13.787 2.385 1.00 17.72 246 ALA B C 1
ATOM 4955 O O . ALA B 1 246 ? 8.004 13.611 1.926 1.00 17.00 246 ALA B O 1
ATOM 4957 N N . VAL B 1 247 ? 6.622 13.956 3.665 1.00 16.76 247 VAL B N 1
ATOM 4958 C CA . VAL B 1 247 ? 7.743 13.926 4.635 1.00 16.10 247 VAL B CA 1
ATOM 4959 C C . VAL B 1 247 ? 8.410 12.576 4.729 1.00 17.26 247 VAL B C 1
ATOM 4960 O O . VAL B 1 247 ? 9.664 12.522 4.650 1.00 17.53 247 VAL B O 1
ATOM 4964 N N . VAL B 1 248 ? 7.693 11.476 4.902 1.00 16.12 248 VAL B N 1
ATOM 4965 C CA . VAL B 1 248 ? 8.356 10.158 4.985 1.00 15.50 248 VAL B CA 1
ATOM 4966 C C . VAL B 1 248 ? 9.062 9.839 3.678 1.00 17.88 248 VAL B C 1
ATOM 4967 O O . VAL B 1 248 ? 9.932 8.947 3.683 1.00 16.92 248 VAL B O 1
ATOM 4971 N N . SER B 1 249 ? 8.646 10.382 2.522 1.00 15.03 249 SER B N 1
ATOM 4972 C CA . SER B 1 249 ? 9.314 10.064 1.261 1.00 18.90 249 SER B CA 1
ATOM 4973 C C . SER B 1 249 ? 10.694 10.668 1.141 1.00 19.59 249 SER B C 1
ATOM 4974 O O . SER B 1 249 ? 11.416 10.400 0.145 1.00 21.65 249 SER B O 1
ATOM 4977 N N . ILE B 1 250 ? 11.079 11.544 2.069 1.00 17.59 250 ILE B N 1
ATOM 4978 C CA . ILE B 1 250 ? 12.421 12.117 1.995 1.00 17.83 250 ILE B CA 1
ATOM 4979 C C . ILE B 1 250 ? 13.362 10.996 2.444 1.00 19.08 250 ILE B C 1
ATOM 4980 O O . ILE B 1 250 ? 13.094 10.347 3.455 1.00 15.75 250 ILE B O 1
ATOM 4985 N N . ASN B 1 251 ? 14.464 10.861 1.703 1.00 18.50 251 ASN B N 1
ATOM 4986 C CA . ASN B 1 251 ? 15.465 9.870 2.013 1.00 19.23 251 ASN B CA 1
ATOM 4987 C C . ASN B 1 251 ? 15.851 9.888 3.497 1.00 16.99 251 ASN B C 1
ATOM 4988 O O . ASN B 1 251 ? 16.129 10.944 4.054 1.00 15.72 251 ASN B O 1
ATOM 4993 N N . ALA B 1 252 ? 15.926 8.724 4.108 1.00 17.11 252 ALA B N 1
ATOM 4994 C CA . ALA B 1 252 ? 16.344 8.522 5.481 1.00 16.77 252 ALA B CA 1
ATOM 4995 C C . ALA B 1 252 ? 15.230 8.880 6.468 1.00 15.44 252 ALA B C 1
ATOM 4996 O O . ALA B 1 252 ? 15.352 8.506 7.660 1.00 15.50 252 ALA B O 1
ATOM 4998 N N . PHE B 1 253 ? 14.081 9.373 5.996 1.00 14.73 253 PHE B N 1
ATOM 4999 C CA . PHE B 1 253 ? 13.075 9.701 7.020 1.00 14.60 253 PHE B CA 1
ATOM 5000 C C . PHE B 1 253 ? 12.308 8.455 7.431 1.00 15.87 253 PHE B C 1
ATOM 5001 O O . PHE B 1 253 ? 11.897 7.687 6.564 1.00 14.43 253 PHE B O 1
ATOM 5009 N N . LYS B 1 254 ? 12.045 8.295 8.732 1.00 17.72 254 LYS B N 1
ATOM 5010 C CA . LYS B 1 254 ? 11.349 7.103 9.212 1.00 17.00 254 LYS B CA 1
ATOM 5011 C C . LYS B 1 254 ? 10.099 7.453 9.982 1.00 16.08 254 LYS B C 1
ATOM 5012 O O . LYS B 1 254 ? 9.565 6.568 10.630 1.00 17.49 254 LYS B O 1
ATOM 5018 N N . GLY B 1 255 ? 9.541 8.650 9.867 1.00 16.16 255 GLY B N 1
ATOM 5019 C CA . GLY B 1 255 ? 8.323 8.924 10.631 1.00 15.98 255 GLY B CA 1
ATOM 5020 C C . GLY B 1 255 ? 8.014 10.417 10.582 1.00 15.78 255 GLY B C 1
ATOM 5021 O O . GLY B 1 255 ? 8.897 11.173 10.158 1.00 14.32 255 GLY B O 1
ATOM 5022 N N . VAL B 1 256 ? 6.777 10.783 10.915 1.00 15.82 256 VAL B N 1
ATOM 5023 C CA . VAL B 1 256 ? 6.349 12.189 10.846 1.00 14.87 256 VAL B CA 1
ATOM 5024 C C . VAL B 1 256 ? 5.267 12.363 11.912 1.00 16.66 256 VAL B C 1
ATOM 5025 O O . VAL B 1 256 ? 4.542 11.405 12.185 1.00 15.60 256 VAL B O 1
ATOM 5029 N N . GLU B 1 257 ? 5.104 13.532 12.528 1.00 15.43 257 GLU B N 1
ATOM 5030 C CA . GLU B 1 257 ? 4.071 13.727 13.550 1.00 16.31 257 GLU B CA 1
ATOM 5031 C C . GLU B 1 257 ? 3.672 15.202 13.465 1.00 16.71 257 GLU B C 1
ATOM 5032 O O . GLU B 1 257 ? 4.501 15.991 13.007 1.00 16.75 257 GLU B O 1
ATOM 5038 N N . PHE B 1 258 ? 2.484 15.544 13.920 1.00 17.32 258 PHE B N 1
ATOM 5039 C CA . PHE B 1 258 ? 1.941 16.885 13.847 1.00 18.92 258 PHE B CA 1
ATOM 5040 C C . PHE B 1 258 ? 1.550 17.437 15.205 1.00 18.77 258 PHE B C 1
ATOM 5041 O O . PHE B 1 258 ? 0.942 16.692 16.009 1.00 17.04 258 PHE B O 1
ATOM 5049 N N . GLY B 1 259 ? 1.860 18.722 15.455 1.00 18.34 259 GLY B N 1
ATOM 5050 C CA . GLY B 1 259 ? 1.512 19.273 16.774 1.00 18.26 259 GLY B CA 1
ATOM 5051 C C . GLY B 1 259 ? 2.250 18.460 17.859 1.00 19.88 259 GLY B C 1
ATOM 5052 O O . GLY B 1 259 ? 3.443 18.179 17.768 1.00 20.26 259 GLY B O 1
ATOM 5053 N N . LEU B 1 260 ? 1.540 18.068 18.891 1.00 19.19 260 LEU B N 1
ATOM 5054 C CA . LEU B 1 260 ? 2.213 17.245 19.925 1.00 20.83 260 LEU B CA 1
ATOM 5055 C C . LEU B 1 260 ? 2.718 15.944 19.346 1.00 19.61 260 LEU B C 1
ATOM 5056 O O . LEU B 1 260 ? 3.594 15.285 19.922 1.00 18.06 260 LEU B O 1
ATOM 5061 N N . GLY B 1 261 ? 2.095 15.456 18.264 1.00 19.76 261 GLY B N 1
ATOM 5062 C CA . GLY B 1 261 ? 2.699 14.219 17.717 1.00 19.00 261 GLY B CA 1
ATOM 5063 C C . GLY B 1 261 ? 2.462 13.006 18.591 1.00 19.96 261 GLY B C 1
ATOM 5064 O O . GLY B 1 261 ? 1.397 12.834 1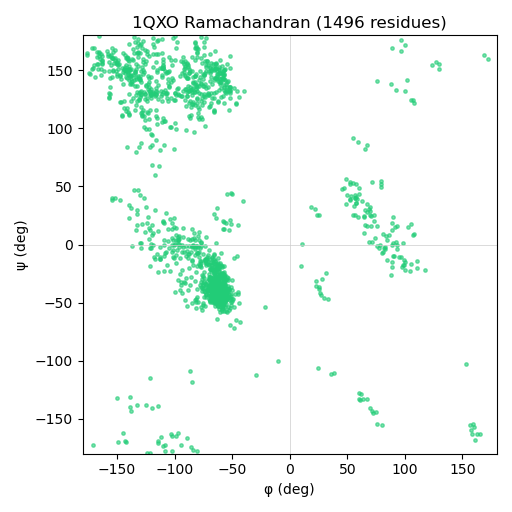9.210 1.00 18.35 261 GLY B O 1
ATOM 5065 N N . PHE B 1 262 ? 3.464 12.144 18.661 1.00 19.51 262 PHE B N 1
ATOM 5066 C CA . PHE B 1 262 ? 3.393 10.929 19.455 1.00 21.02 262 PHE B CA 1
ATOM 5067 C C . PHE B 1 262 ? 3.115 11.247 20.922 1.00 21.16 262 PHE B C 1
ATOM 5068 O O . PHE B 1 262 ? 2.450 10.437 21.553 1.00 22.45 262 PHE B O 1
ATOM 5076 N N . GLU B 1 263 ? 3.418 12.402 21.471 1.00 22.88 263 GLU B N 1
ATOM 5077 C CA . GLU B 1 263 ? 3.131 12.798 22.835 1.00 23.67 263 GLU B CA 1
ATOM 5078 C C . GLU B 1 263 ? 1.626 12.804 23.097 1.00 24.44 263 GLU B C 1
ATOM 5079 O O . GLU B 1 263 ? 1.161 12.608 24.225 1.00 23.56 263 GLU B O 1
ATOM 5085 N N . ALA B 1 264 ? 0.878 13.148 22.043 1.00 23.63 264 ALA B N 1
ATOM 5086 C CA . ALA B 1 264 ? -0.574 13.136 22.182 1.00 22.95 264 ALA B CA 1
ATOM 5087 C C . ALA B 1 264 ? -0.998 11.735 22.621 1.00 21.51 264 ALA B C 1
ATOM 5088 O O . ALA B 1 264 ? -2.083 11.660 23.209 1.00 22.73 264 ALA B O 1
ATOM 5090 N N . GLY B 1 265 ? -0.209 10.682 22.361 1.00 20.42 265 GLY B N 1
ATOM 5091 C CA . GLY B 1 265 ? -0.706 9.343 22.781 1.00 20.09 265 GLY B CA 1
ATOM 5092 C C . GLY B 1 265 ? -0.461 9.067 24.280 1.00 24.15 265 GLY B C 1
ATOM 5093 O O . GLY B 1 265 ? -0.681 7.993 24.854 1.00 22.53 265 GLY B O 1
ATOM 5094 N N . TYR B 1 266 ? 0.161 10.026 24.951 1.00 24.04 266 TYR B N 1
ATOM 5095 C CA . TYR B 1 266 ? 0.516 9.910 26.364 1.00 25.72 266 TYR B CA 1
ATOM 5096 C C . TYR B 1 266 ? -0.276 10.877 27.240 1.00 26.64 266 TYR B C 1
ATOM 5097 O O . TYR B 1 266 ? 0.111 11.003 28.413 1.00 27.81 266 TYR B O 1
ATOM 5106 N N . ARG B 1 267 ? -1.140 11.726 26.708 1.00 26.76 267 ARG B N 1
ATOM 5107 C CA . ARG B 1 267 ? -1.824 12.734 27.503 1.00 28.27 267 ARG B CA 1
ATOM 5108 C C . ARG B 1 267 ? -3.321 12.501 27.450 1.00 29.62 267 ARG B C 1
ATOM 5109 O O . ARG B 1 267 ? -3.775 11.621 26.732 1.00 28.06 267 ARG B O 1
ATOM 5117 N N . LYS B 1 268 ? -4.053 13.256 28.258 1.00 27.96 268 LYS B N 1
ATOM 5118 C CA . LYS B 1 268 ? -5.483 13.154 28.300 1.00 27.59 268 LYS B CA 1
ATOM 5119 C C . LYS B 1 268 ? -6.122 14.122 27.330 1.00 26.50 268 LYS B C 1
ATOM 5120 O O . LYS B 1 268 ? -5.470 15.115 27.012 1.00 27.06 268 LYS B O 1
ATOM 5126 N N . GLY B 1 269 ? -7.362 13.825 26.948 1.00 23.90 269 GLY B N 1
ATOM 5127 C CA . GLY B 1 269 ? -8.071 14.706 26.064 1.00 25.00 269 GLY B CA 1
ATOM 5128 C C . GLY B 1 269 ? -7.963 16.173 26.517 1.00 28.06 269 GLY B C 1
ATOM 5129 O O . GLY B 1 269 ? -7.905 17.077 25.682 1.00 24.99 269 GLY B O 1
ATOM 5130 N N . SER B 1 270 ? -8.097 16.361 27.842 1.00 27.65 270 SER B N 1
ATOM 5131 C CA . SER B 1 270 ? -8.220 17.742 28.321 1.00 27.73 270 SER B CA 1
ATOM 5132 C C . SER B 1 270 ? -6.916 18.502 28.155 1.00 28.56 270 SER B C 1
ATOM 5133 O O . SER B 1 270 ? -6.882 19.734 28.086 1.00 29.01 270 SER B O 1
ATOM 5136 N N . GLN B 1 271 ? -5.826 17.760 28.038 1.00 27.86 271 GLN B N 1
ATOM 5137 C CA . GLN B 1 271 ? -4.504 18.324 27.883 1.00 29.34 271 GLN B CA 1
ATOM 5138 C C . GLN B 1 271 ? -4.080 18.489 26.433 1.00 29.28 271 GLN B C 1
ATOM 5139 O O . GLN B 1 271 ? -2.981 18.973 26.151 1.00 29.06 271 GLN B O 1
ATOM 5145 N N . VAL B 1 272 ? -4.937 18.072 25.498 1.00 26.27 272 VAL B N 1
ATOM 5146 C CA . VAL B 1 272 ? -4.581 18.117 24.090 1.00 25.02 272 VAL B CA 1
ATOM 5147 C C . VAL B 1 272 ? -5.456 19.031 23.238 1.00 26.05 272 VAL B C 1
ATOM 5148 O O . VAL B 1 272 ? -4.946 19.701 22.342 1.00 24.49 272 VAL B O 1
ATOM 5160 N N . ASP B 1 274 ? -7.443 21.891 21.520 1.00 24.31 274 ASP B N 1
ATOM 5161 C CA . ASP B 1 274 ? -7.182 23.318 21.449 1.00 23.73 274 ASP B CA 1
ATOM 5162 C C . ASP B 1 274 ? -8.502 24.081 21.470 1.00 23.09 274 ASP B C 1
ATOM 5163 O O . ASP B 1 274 ? -9.280 24.018 20.548 1.00 19.56 274 ASP B O 1
ATOM 5168 N N . GLU B 1 275 ? -8.757 24.792 22.558 1.00 21.96 275 GLU B N 1
ATOM 5169 C CA . GLU B 1 275 ? -9.983 25.498 22.808 1.00 23.80 275 GLU B CA 1
ATOM 5170 C C . GLU B 1 275 ? -10.271 26.536 21.718 1.00 22.27 275 GLU B C 1
ATOM 5171 O O . GLU B 1 275 ? -9.310 27.084 21.201 1.00 24.63 275 GLU B O 1
ATOM 5177 N N . ILE B 1 276 ? -11.519 26.712 21.362 1.00 20.00 276 ILE B N 1
ATOM 5178 C CA . ILE B 1 276 ? -11.845 27.668 20.279 1.00 21.60 276 ILE B CA 1
ATOM 5179 C C . ILE B 1 276 ? -12.149 29.040 20.870 1.00 22.34 276 ILE B C 1
ATOM 5180 O O . ILE B 1 276 ? -12.935 29.087 21.818 1.00 20.04 276 ILE B O 1
ATOM 5185 N N . LEU B 1 277 ? -11.551 30.095 20.307 1.00 21.83 277 LEU B N 1
ATOM 5186 C CA . LEU B 1 277 ? -11.775 31.450 20.738 1.00 22.46 277 LEU B CA 1
ATOM 5187 C C . LEU B 1 277 ? -12.234 32.336 19.584 1.00 24.25 277 LEU B C 1
ATOM 5188 O O . LEU B 1 277 ? -11.998 32.008 18.402 1.00 22.61 277 LEU B O 1
ATOM 5193 N N . TRP B 1 278 ? -12.894 33.440 19.927 1.00 23.92 278 TRP B N 1
ATOM 5194 C CA . TRP B 1 278 ? -13.371 34.381 18.934 1.00 23.78 278 TRP B CA 1
ATOM 5195 C C . TRP B 1 278 ? -13.276 35.838 19.459 1.00 26.56 278 TRP B C 1
ATOM 5196 O O . TRP B 1 278 ? -13.583 36.019 20.624 1.00 22.89 278 TRP B O 1
ATOM 5207 N N . SER B 1 279 ? -12.844 36.739 18.582 1.00 25.76 279 SER B N 1
ATOM 5208 C CA . SER B 1 279 ? -12.839 38.159 18.906 1.00 30.06 279 SER B CA 1
ATOM 5209 C C . SER B 1 279 ? -13.180 38.942 17.623 1.00 31.90 279 SER B C 1
ATOM 5210 O O . SER B 1 279 ? -12.893 38.507 16.490 1.00 28.33 279 SER B O 1
ATOM 5213 N N . LYS B 1 280 ? -13.806 40.107 17.810 1.00 34.17 280 LYS B N 1
ATOM 5214 C CA . LYS B 1 280 ? -14.116 40.943 16.651 1.00 37.46 280 LYS B CA 1
ATOM 5215 C C . LYS B 1 280 ? -12.838 41.314 15.913 1.00 38.16 280 LYS B C 1
ATOM 5216 O O . LYS B 1 280 ? -12.876 41.542 14.704 1.00 40.04 280 LYS B O 1
ATOM 5222 N N . GLU B 1 281 ? -11.728 41.327 16.634 1.00 38.32 281 GLU B N 1
ATOM 5223 C CA . GLU B 1 281 ? -10.462 41.692 16.023 1.00 40.92 281 GLU B CA 1
ATOM 5224 C C . GLU B 1 281 ? -9.833 40.546 15.240 1.00 40.93 281 GLU B C 1
ATOM 5225 O O . GLU B 1 281 ? -9.315 40.821 14.170 1.00 41.96 281 GLU B O 1
ATOM 5231 N N . ASP B 1 282 ? -9.790 39.326 15.772 1.00 39.38 282 ASP B N 1
ATOM 5232 C CA . ASP B 1 282 ? -9.100 38.248 15.073 1.00 37.01 282 ASP B CA 1
ATOM 5233 C C . ASP B 1 282 ? -9.968 37.177 14.427 1.00 34.40 282 ASP B C 1
ATOM 5234 O O . ASP B 1 282 ? -9.465 36.292 13.720 1.00 33.08 282 ASP B O 1
ATOM 5239 N N . GLY B 1 283 ? -11.259 37.262 14.675 1.00 29.73 283 GLY B N 1
ATOM 5240 C CA . GLY B 1 283 ? -12.197 36.265 14.125 1.00 25.57 283 GLY B CA 1
ATOM 5241 C C . GLY B 1 283 ? -11.986 35.017 14.953 1.00 23.88 283 GLY B C 1
ATOM 5242 O O . GLY B 1 283 ? -11.613 35.154 16.143 1.00 23.07 283 GLY B O 1
ATOM 5243 N N . TYR B 1 284 ? -12.080 33.844 14.369 1.00 22.30 284 TYR B N 1
ATOM 5244 C CA . TYR B 1 284 ? -11.903 32.625 15.189 1.00 22.14 284 TYR B CA 1
ATOM 5245 C C . TYR B 1 284 ? -10.435 32.289 15.384 1.00 23.59 284 TYR B C 1
ATOM 5246 O O . TYR B 1 284 ? -9.665 32.394 14.416 1.00 25.67 284 TYR B O 1
ATOM 5255 N N . THR B 1 285 ? -9.987 31.852 16.549 1.00 22.01 285 THR B N 1
ATOM 5256 C CA . THR B 1 285 ? -8.587 31.434 16.701 1.00 20.36 285 THR B CA 1
ATOM 5257 C C . THR B 1 285 ? -8.619 30.231 17.648 1.00 20.05 285 THR B C 1
ATOM 5258 O O . THR B 1 285 ? -9.697 29.741 17.987 1.00 20.25 285 THR B O 1
ATOM 5264 N N . ARG B 1 286 ? -7.501 29.763 18.142 1.00 19.54 286 ARG B N 1
ATOM 5265 C CA . ARG B 1 286 ? -7.389 28.640 19.055 1.00 20.57 286 ARG B CA 1
ATOM 5266 C C . ARG B 1 286 ? -6.516 29.100 20.228 1.00 20.63 286 ARG B C 1
ATOM 5267 O O . ARG B 1 286 ? -5.595 29.881 19.963 1.00 20.82 286 ARG B O 1
ATOM 5275 N N . ARG B 1 287 ? -6.802 28.693 21.449 1.00 23.10 287 ARG B N 1
ATOM 5276 C CA . ARG B 1 287 ? -6.001 29.142 22.590 1.00 23.53 287 ARG B CA 1
ATOM 5277 C C . ARG B 1 287 ? -4.603 28.529 22.535 1.00 23.99 287 ARG B C 1
ATOM 5278 O O . ARG B 1 287 ? -3.653 29.189 22.979 1.00 24.63 287 ARG B O 1
ATOM 5292 N N . THR B 1 288 ? -4.514 27.271 22.132 1.00 21.85 288 THR B N 1
ATOM 5293 C CA . THR B 1 288 ? -3.229 26.577 22.054 1.00 21.86 288 THR B CA 1
ATOM 5294 C C . THR B 1 288 ? -3.059 25.922 20.685 1.00 22.02 288 THR B C 1
ATOM 5295 O O . THR B 1 288 ? -4.040 25.921 19.936 1.00 20.94 288 THR B O 1
ATOM 5299 N N . ASN B 1 289 ? -1.877 25.357 20.372 1.00 21.59 289 ASN B N 1
ATOM 5300 C CA . ASN B 1 289 ? -1.740 24.700 19.074 1.00 21.28 289 ASN B CA 1
ATOM 5301 C C . ASN B 1 289 ? -1.236 23.260 19.216 1.00 20.63 289 ASN B C 1
ATOM 5302 O O . ASN B 1 289 ? -0.363 22.810 18.482 1.00 20.43 289 ASN B O 1
ATOM 5307 N N . ASN B 1 290 ? -1.687 22.490 20.197 1.00 19.95 290 ASN B N 1
ATOM 5308 C CA . ASN B 1 290 ? -1.338 21.117 20.413 1.00 19.81 290 ASN B CA 1
ATOM 5309 C C . ASN B 1 290 ? -1.600 20.247 19.174 1.00 19.63 290 ASN B C 1
ATOM 5310 O O . ASN B 1 290 ? -0.893 19.300 18.945 1.00 20.88 290 ASN B O 1
ATOM 5315 N N . LEU B 1 291 ? -2.545 20.610 18.337 1.00 19.45 291 LEU B N 1
ATOM 5316 C CA . LEU B 1 291 ? -2.974 19.875 17.159 1.00 19.98 291 LEU B CA 1
ATOM 5317 C C . LEU B 1 291 ? -2.162 20.213 15.902 1.00 20.59 291 LEU B C 1
ATOM 5318 O O . LEU B 1 291 ? -2.311 19.573 14.856 1.00 20.05 291 LEU B O 1
ATOM 5323 N N . GLY B 1 292 ? -1.318 21.223 16.034 1.00 18.17 292 GLY B N 1
ATOM 5324 C CA . GLY B 1 292 ? -0.341 21.495 14.964 1.00 19.31 292 GLY B CA 1
ATOM 5325 C C . GLY B 1 292 ? -0.990 22.037 13.688 1.00 18.54 292 GLY B C 1
ATOM 5326 O O . GLY B 1 292 ? -0.449 21.820 12.619 1.00 18.02 292 GLY B O 1
ATOM 5327 N N . GLY B 1 293 ? -2.063 22.790 13.848 1.00 17.29 293 GLY B N 1
ATOM 5328 C CA . GLY B 1 293 ? -2.754 23.412 12.771 1.00 16.53 293 GLY B CA 1
ATOM 5329 C C . GLY B 1 293 ? -3.778 22.604 12.027 1.00 17.12 293 GLY B C 1
ATOM 5330 O O . GLY B 1 293 ? -4.135 23.087 10.921 1.00 18.97 293 GLY B O 1
ATOM 5331 N N . PHE B 1 294 ? -4.079 21.357 12.419 1.00 16.37 294 PHE B N 1
ATOM 5332 C CA . PHE B 1 294 ? -5.067 20.586 11.696 1.00 16.59 294 PHE B CA 1
ATOM 5333 C C . PHE B 1 294 ? -6.235 20.108 12.567 1.00 16.77 294 PHE B C 1
ATOM 5334 O O . PHE B 1 294 ? -5.991 19.657 13.691 1.00 18.40 294 PHE B O 1
ATOM 5342 N N . GLU B 1 295 ? -7.421 20.099 11.979 1.00 17.31 295 GLU B N 1
ATOM 5343 C CA . GLU B 1 295 ? -8.638 19.575 12.614 1.00 17.44 295 GLU B CA 1
ATOM 5344 C C . GLU B 1 295 ? -9.434 18.908 11.486 1.00 16.42 295 GLU B C 1
ATOM 5345 O O . GLU B 1 295 ? -9.648 19.530 10.441 1.00 16.06 295 GLU B O 1
ATOM 5351 N N . GLY B 1 296 ? -9.665 17.603 11.555 1.00 17.22 296 GLY B N 1
ATOM 5352 C CA . GLY B 1 296 ? -10.366 16.862 10.550 1.00 16.34 296 GLY B CA 1
ATOM 5353 C C . GLY B 1 296 ? -9.555 16.801 9.244 1.00 17.33 296 GLY B C 1
ATOM 5354 O O . GLY B 1 296 ? -10.176 16.769 8.171 1.00 17.57 296 GLY B O 1
ATOM 5355 N N . GLY B 1 297 ? -8.254 16.875 9.284 1.00 18.35 297 GLY B N 1
ATOM 5356 C CA . GLY B 1 297 ? -7.490 16.806 8.007 1.00 16.51 297 GLY B CA 1
ATOM 5357 C C . GLY B 1 297 ? -7.528 18.157 7.286 1.00 18.65 297 GLY B C 1
ATOM 5358 O O . GLY B 1 297 ? -7.016 18.231 6.166 1.00 17.58 297 GLY B O 1
ATOM 5367 N N . THR B 1 299 ? -6.738 22.652 7.485 1.00 17.58 299 THR B N 1
ATOM 5368 C CA . THR B 1 299 ? -5.993 23.673 8.235 1.00 18.31 299 THR B CA 1
ATOM 5369 C C . THR B 1 299 ? -6.969 24.451 9.123 1.00 19.38 299 THR B C 1
ATOM 5370 O O . THR B 1 299 ? -8.032 24.832 8.577 1.00 17.70 299 THR B O 1
ATOM 5374 N N . ASN B 1 300 ? -6.586 24.758 10.372 1.00 18.79 300 ASN B N 1
ATOM 5375 C CA . ASN B 1 300 ? -7.554 25.514 11.162 1.00 20.27 300 ASN B CA 1
ATOM 5376 C C . ASN B 1 300 ? -7.113 26.991 11.294 1.00 20.96 300 ASN B C 1
ATOM 5377 O O . ASN B 1 300 ? -7.819 27.722 11.987 1.00 19.50 300 ASN B O 1
ATOM 5382 N N . GLY B 1 301 ? -6.010 27.343 10.643 1.00 19.42 301 GLY B N 1
ATOM 5383 C CA . GLY B 1 301 ? -5.521 28.720 10.746 1.00 17.50 301 GLY B CA 1
ATOM 5384 C C . GLY B 1 301 ? -4.386 28.902 11.740 1.00 19.44 301 GLY B C 1
ATOM 5385 O O . GLY B 1 301 ? -3.668 29.923 11.641 1.00 18.93 301 GLY B O 1
ATOM 5386 N N . GLN B 1 302 ? -4.090 27.952 12.622 1.00 18.03 302 GLN B N 1
ATOM 5387 C CA . GLN B 1 302 ? -2.919 28.074 13.466 1.00 18.88 302 GLN B CA 1
ATOM 5388 C C . GLN B 1 302 ? -1.678 27.661 12.649 1.00 19.93 302 GLN B C 1
ATOM 5389 O O . GLN B 1 302 ? -1.800 27.128 11.560 1.00 18.92 302 GLN B O 1
ATOM 5395 N N . PRO B 1 303 ? -0.502 27.929 13.152 1.00 19.58 303 PRO B N 1
ATOM 5396 C CA . PRO B 1 303 ? 0.688 27.480 12.463 1.00 21.48 303 PRO B CA 1
ATOM 5397 C C . PRO B 1 303 ? 0.617 25.953 12.247 1.00 21.20 303 PRO B C 1
ATOM 5398 O O . PRO B 1 303 ? 0.184 25.157 13.068 1.00 17.36 303 PRO B O 1
ATOM 5402 N N . ILE B 1 304 ? 1.017 25.533 11.047 1.00 21.77 304 ILE B N 1
ATOM 5403 C CA . ILE B 1 304 ? 1.207 24.121 10.748 1.00 20.16 304 ILE B CA 1
ATOM 5404 C C . ILE B 1 304 ? 2.565 23.777 11.419 1.00 20.66 304 ILE B C 1
ATOM 5405 O O . ILE B 1 304 ? 3.589 24.401 11.090 1.00 21.54 304 ILE B O 1
ATOM 5410 N N . VAL B 1 305 ? 2.530 22.781 12.289 1.00 18.79 305 VAL B N 1
ATOM 5411 C CA . VAL B 1 305 ? 3.723 22.312 12.965 1.00 18.38 305 VAL B CA 1
ATOM 5412 C C . VAL B 1 305 ? 3.888 20.815 12.703 1.00 19.83 305 VAL B C 1
ATOM 5413 O O . VAL B 1 305 ? 3.087 20.015 13.148 1.00 18.53 305 VAL B O 1
ATOM 5417 N N . VAL B 1 306 ? 4.949 20.482 11.983 1.00 18.34 306 VAL B N 1
ATOM 5418 C CA . VAL B 1 306 ? 5.249 19.105 11.616 1.00 18.01 306 VAL B CA 1
ATOM 5419 C C . VAL B 1 306 ? 6.728 18.787 11.779 1.00 18.23 306 VAL B C 1
ATOM 5420 O O . VAL B 1 306 ? 7.609 19.636 11.574 1.00 18.63 306 VAL B O 1
ATOM 5424 N N . ARG B 1 307 ? 7.017 17.611 12.314 1.00 18.40 307 ARG B N 1
ATOM 5425 C CA . ARG B 1 307 ? 8.319 17.080 12.643 1.00 20.54 307 ARG B CA 1
ATOM 5426 C C . ARG B 1 307 ? 8.543 15.752 11.894 1.00 20.15 307 ARG B C 1
ATOM 5427 O O . ARG B 1 307 ? 7.599 14.977 11.739 1.00 19.61 307 ARG B O 1
ATOM 5435 N N . GLY B 1 308 ? 9.760 15.581 11.419 1.00 18.47 308 GLY B N 1
ATOM 5436 C CA . GLY B 1 308 ? 10.105 14.322 10.715 1.00 17.93 308 GLY B CA 1
ATOM 5437 C C . GLY B 1 308 ? 11.400 13.817 11.350 1.00 19.23 308 GLY B C 1
ATOM 5438 O O . GLY B 1 308 ? 12.215 14.607 11.809 1.00 21.59 308 GLY B O 1
ATOM 5439 N N . VAL B 1 309 ? 11.521 12.490 11.528 1.00 18.44 309 VAL B N 1
ATOM 5440 C CA . VAL B 1 309 ? 12.752 11.936 12.020 1.00 17.91 309 VAL B CA 1
ATOM 5441 C C . VAL B 1 309 ? 13.603 11.399 10.869 1.00 20.66 309 VAL B C 1
ATOM 5442 O O . VAL B 1 309 ? 13.166 10.574 10.043 1.00 18.13 309 VAL B O 1
ATOM 5454 N N . LYS B 1 311 ? 16.706 9.100 10.043 1.00 19.22 311 LYS B N 1
ATOM 5455 C CA . LYS B 1 311 ? 17.600 8.092 10.625 1.00 18.73 311 LYS B CA 1
ATOM 5456 C C . LYS B 1 311 ? 19.028 8.481 10.219 1.00 18.35 311 LYS B C 1
ATOM 5457 O O . LYS B 1 311 ? 19.235 9.259 9.305 1.00 20.26 311 LYS B O 1
ATOM 5463 N N . PRO B 1 312 ? 20.047 7.926 10.842 1.00 19.64 312 PRO B N 1
ATOM 5464 C CA . PRO B 1 312 ? 21.436 8.174 10.512 1.00 19.40 312 PRO B CA 1
ATOM 5465 C C . PRO B 1 312 ? 21.769 7.755 9.103 1.00 18.83 312 PRO B C 1
ATOM 5466 O O . PRO B 1 312 ? 21.198 6.839 8.519 1.00 17.99 312 PRO B O 1
ATOM 5470 N N . ILE B 1 313 ? 22.741 8.418 8.509 1.00 19.90 313 ILE B N 1
ATOM 5471 C CA . ILE B 1 313 ? 23.227 8.027 7.168 1.00 21.10 313 ILE B CA 1
ATOM 5472 C C . ILE B 1 313 ? 23.647 6.573 7.202 1.00 21.83 313 ILE B C 1
ATOM 5473 O O . ILE B 1 313 ? 24.386 6.148 8.072 1.00 19.54 313 ILE B O 1
ATOM 5478 N N . PRO B 1 314 ? 23.245 5.760 6.233 1.00 20.24 314 PRO B N 1
ATOM 5479 C CA . PRO B 1 314 ? 23.573 4.355 6.199 1.00 21.78 314 PRO B CA 1
ATOM 5480 C C . PRO B 1 314 ? 25.045 4.094 5.924 1.00 22.55 314 PRO B C 1
ATOM 5481 O O . PRO B 1 314 ? 25.567 3.078 6.378 1.00 23.39 314 PRO B O 1
ATOM 5485 N N . THR B 1 315 ? 25.684 4.929 5.115 1.00 24.33 315 THR B N 1
ATOM 5486 C CA . THR B 1 315 ? 27.073 4.617 4.747 1.00 23.84 315 THR B CA 1
ATOM 5487 C C . THR B 1 315 ? 28.017 5.024 5.881 1.00 25.60 315 THR B C 1
ATOM 5488 O O . THR B 1 315 ? 28.304 6.211 6.015 1.00 25.99 315 THR B O 1
ATOM 5492 N N . LEU B 1 316 ? 28.576 4.037 6.545 1.00 27.24 316 LEU B N 1
ATOM 5493 C CA . LEU B 1 316 ? 29.493 4.211 7.665 1.00 29.56 316 LEU B CA 1
ATOM 5494 C C . LEU B 1 316 ? 30.910 3.982 7.108 1.00 29.63 316 LEU B C 1
ATOM 5495 O O . LEU B 1 316 ? 31.053 3.100 6.239 1.00 28.79 316 LEU B O 1
ATOM 5500 N N . TYR B 1 317 ? 31.862 4.761 7.577 1.00 29.02 317 TYR B N 1
ATOM 5501 C CA . TYR B 1 317 ? 33.234 4.602 7.110 1.00 32.40 317 TYR B CA 1
ATOM 5502 C C . TYR B 1 317 ? 33.865 3.393 7.777 1.00 32.51 317 TYR B C 1
ATOM 5503 O O . TYR B 1 317 ? 34.899 2.928 7.298 1.00 30.91 317 TYR B O 1
ATOM 5512 N N . LYS B 1 318 ? 33.286 2.888 8.847 1.00 33.86 318 LYS B N 1
ATOM 5513 C CA . LYS B 1 318 ? 33.676 1.634 9.492 1.00 35.26 318 LYS B CA 1
ATOM 5514 C C . LYS B 1 318 ? 32.456 0.765 9.103 1.00 33.07 318 LYS B C 1
ATOM 5515 O O . LYS B 1 318 ? 31.480 0.756 9.831 1.00 29.56 318 LYS B O 1
ATOM 5521 N N . PRO B 1 319 ? 32.479 0.162 7.925 1.00 32.28 319 PRO B N 1
ATOM 5522 C CA . PRO B 1 319 ? 31.334 -0.561 7.409 1.00 31.06 319 PRO B CA 1
ATOM 5523 C C . PRO B 1 319 ? 30.780 -1.709 8.225 1.00 31.00 319 PRO B C 1
ATOM 5524 O O . PRO B 1 319 ? 31.487 -2.422 8.929 1.00 28.84 319 PRO B O 1
ATOM 5528 N N . LEU B 1 320 ? 29.465 -1.932 8.109 1.00 29.22 320 LEU B N 1
ATOM 5529 C CA . LEU B 1 320 ? 28.831 -3.039 8.819 1.00 30.27 320 LEU B CA 1
ATOM 5530 C C . LEU B 1 320 ? 28.938 -4.289 7.976 1.00 29.11 320 LEU B C 1
ATOM 5531 O O . LEU B 1 320 ? 29.384 -4.203 6.823 1.00 28.33 320 LEU B O 1
ATOM 5544 N N . SER B 1 322 ? 27.811 -7.405 5.570 1.00 27.18 322 SER B N 1
ATOM 5545 C CA . SER B 1 322 ? 26.952 -7.617 4.400 1.00 26.69 322 SER B CA 1
ATOM 5546 C C . SER B 1 322 ? 27.352 -8.921 3.702 1.00 27.70 322 SER B C 1
ATOM 5547 O O . SER B 1 322 ? 27.922 -9.841 4.328 1.00 27.97 322 SER B O 1
ATOM 5550 N N . VAL B 1 323 ? 27.016 -9.016 2.426 1.00 26.07 323 VAL B N 1
ATOM 5551 C CA . VAL B 1 323 ? 27.236 -10.232 1.626 1.00 26.01 323 VAL B CA 1
ATOM 5552 C C . VAL B 1 323 ? 27.714 -9.820 0.234 1.00 28.12 323 VAL B C 1
ATOM 5553 O O . VAL B 1 323 ? 27.199 -8.851 -0.349 1.00 29.45 323 VAL B O 1
ATOM 5557 N N . ASP B 1 324 ? 28.634 -10.550 -0.344 1.00 28.20 324 ASP B N 1
ATOM 5558 C CA . ASP B 1 324 ? 29.087 -10.384 -1.715 1.00 29.13 324 ASP B CA 1
ATOM 5559 C C . ASP B 1 324 ? 28.055 -10.985 -2.667 1.00 29.14 324 ASP B C 1
ATOM 5560 O O . ASP B 1 324 ? 27.844 -12.222 -2.622 1.00 29.20 324 ASP B O 1
ATOM 5565 N N . ILE B 1 325 ? 27.329 -10.164 -3.424 1.00 25.58 325 ILE B N 1
ATOM 5566 C CA . ILE B 1 325 ? 26.228 -10.712 -4.237 1.00 25.30 325 ILE B CA 1
ATOM 5567 C C . ILE B 1 325 ? 26.707 -11.639 -5.347 1.00 27.45 325 ILE B C 1
ATOM 5568 O O . ILE B 1 325 ? 25.901 -12.380 -5.936 1.00 24.90 325 ILE B O 1
ATOM 5573 N N . GLU B 1 326 ? 28.025 -11.697 -5.549 1.00 27.07 326 GLU B N 1
ATOM 5574 C CA . GLU B 1 326 ? 28.594 -12.580 -6.549 1.00 30.39 326 GLU B CA 1
ATOM 5575 C C . GLU B 1 326 ? 28.955 -13.951 -5.989 1.00 30.54 326 GLU B C 1
ATOM 5576 O O . GLU B 1 326 ? 28.829 -14.952 -6.704 1.00 31.35 326 GLU B O 1
ATOM 5582 N N . THR B 1 327 ? 29.375 -14.02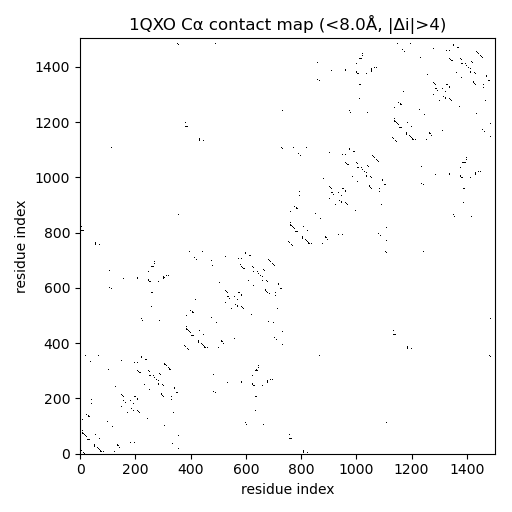0 -4.735 1.00 30.30 327 THR B N 1
ATOM 5583 C CA . THR B 1 327 ? 29.835 -15.299 -4.203 1.00 31.11 327 THR B CA 1
ATOM 5584 C C . THR B 1 327 ? 28.970 -15.761 -3.042 1.00 30.65 327 THR B C 1
ATOM 5585 O O . THR B 1 327 ? 29.182 -16.879 -2.581 1.00 30.54 327 THR B O 1
ATOM 5589 N N . HIS B 1 328 ? 28.104 -14.903 -2.536 1.00 29.80 328 HIS B N 1
ATOM 5590 C CA . HIS B 1 328 ? 27.273 -15.210 -1.379 1.00 31.74 328 HIS B CA 1
ATOM 5591 C C . HIS B 1 328 ? 28.113 -15.356 -0.104 1.00 30.81 328 HIS B C 1
ATOM 5592 O O . HIS B 1 328 ? 27.571 -15.737 0.948 1.00 28.55 328 HIS B O 1
ATOM 5599 N N . GLU B 1 329 ? 29.356 -14.892 -0.104 1.00 33.85 329 GLU B N 1
ATOM 5600 C CA . GLU B 1 329 ? 30.127 -14.894 1.150 1.00 36.24 329 GLU B CA 1
ATOM 5601 C C . GLU B 1 329 ? 29.928 -13.623 1.950 1.00 35.34 329 GLU B C 1
ATOM 5602 O O . GLU B 1 329 ? 29.721 -12.560 1.363 1.00 34.25 329 GLU B O 1
ATOM 5612 N N . PRO B 1 330 ? 30.148 -13.694 3.256 1.00 35.77 330 PRO B N 1
ATOM 5613 C CA . PRO B 1 330 ? 30.022 -12.540 4.119 1.00 35.94 330 PRO B CA 1
ATOM 5614 C C . PRO B 1 330 ? 31.167 -11.588 3.763 1.00 36.27 330 PRO B C 1
ATOM 5615 O O . PRO B 1 330 ? 32.272 -12.060 3.462 1.00 33.97 330 PRO B O 1
ATOM 5619 N N . TYR B 1 331 ? 30.871 -10.308 3.833 1.00 35.42 331 TYR B N 1
ATOM 5620 C CA . TYR B 1 331 ? 31.854 -9.287 3.481 1.00 37.71 331 TYR B CA 1
ATOM 5621 C C . TYR B 1 331 ? 31.375 -7.950 4.048 1.00 37.33 331 TYR B C 1
ATOM 5622 O O . TYR B 1 331 ? 30.175 -7.750 4.245 1.00 36.03 331 TYR B O 1
ATOM 5631 N N . LYS B 1 332 ? 32.305 -7.035 4.258 1.00 35.54 332 LYS B N 1
ATOM 5632 C CA . LYS B 1 332 ? 31.931 -5.741 4.797 1.00 35.70 332 LYS B CA 1
ATOM 5633 C C . LYS B 1 332 ? 31.264 -4.933 3.687 1.00 34.39 332 LYS B C 1
ATOM 5634 O O . LYS B 1 332 ? 31.621 -5.127 2.521 1.00 32.68 332 LYS B O 1
ATOM 5640 N N . ALA B 1 333 ? 30.236 -4.163 4.054 1.00 31.29 333 ALA B N 1
ATOM 5641 C CA . ALA B 1 333 ? 29.591 -3.315 3.066 1.00 30.55 333 ALA B CA 1
ATOM 5642 C C . ALA B 1 333 ? 30.634 -2.422 2.382 1.00 29.89 333 ALA B C 1
ATOM 5643 O O . ALA B 1 333 ? 31.678 -2.077 2.932 1.00 28.44 333 ALA B O 1
ATOM 5645 N N . THR B 1 334 ? 30.282 -2.012 1.163 1.00 29.07 334 THR B N 1
ATOM 5646 C CA . THR B 1 334 ? 31.126 -1.089 0.422 1.00 28.27 334 THR B CA 1
ATOM 5647 C C . THR B 1 334 ? 31.148 0.242 1.169 1.00 27.63 334 THR B C 1
ATOM 5648 O O . THR B 1 334 ? 30.149 0.516 1.840 1.00 25.67 334 THR B O 1
ATOM 5652 N N . VAL B 1 335 ? 32.240 1.016 1.048 1.00 27.62 335 VAL B N 1
ATOM 5653 C CA . VAL B 1 335 ? 32.254 2.310 1.716 1.00 26.67 335 VAL B CA 1
ATOM 5654 C C . VAL B 1 335 ? 32.185 3.361 0.592 1.00 27.78 335 VAL B C 1
ATOM 5655 O O . VAL B 1 335 ? 33.179 3.483 -0.144 1.00 27.27 335 VAL B O 1
ATOM 5659 N N . GLU B 1 336 ? 31.095 4.081 0.393 1.00 26.40 336 GLU B N 1
ATOM 5660 C CA . GLU B 1 336 ? 31.090 5.122 -0.659 1.00 27.18 336 GLU B CA 1
ATOM 5661 C C . GLU B 1 336 ? 31.350 6.476 -0.033 1.00 26.60 336 GLU B C 1
ATOM 5662 O O . GLU B 1 336 ? 31.181 6.563 1.191 1.00 27.65 336 GLU B O 1
ATOM 5668 N N . ARG B 1 337 ? 31.506 7.536 -0.810 1.00 26.25 337 ARG B N 1
ATOM 5669 C CA . ARG B 1 337 ? 31.698 8.883 -0.260 1.00 27.46 337 ARG B CA 1
ATOM 5670 C C . ARG B 1 337 ? 30.424 9.349 0.435 1.00 29.53 337 ARG B C 1
ATOM 5671 O O . ARG B 1 337 ? 29.334 9.313 -0.160 1.00 30.08 337 ARG B O 1
ATOM 5679 N N . SER B 1 338 ? 30.520 9.757 1.695 1.00 30.17 338 SER B N 1
ATOM 5680 C CA . SER B 1 338 ? 29.385 10.142 2.516 1.00 33.37 338 SER B CA 1
ATOM 5681 C C . SER B 1 338 ? 29.800 11.045 3.677 1.00 34.15 338 SER B C 1
ATOM 5682 O O . SER B 1 338 ? 31.002 11.151 3.973 1.00 32.91 338 SER B O 1
ATOM 5685 N N . ASP B 1 339 ? 28.833 11.716 4.276 1.00 32.64 339 ASP B N 1
ATOM 5686 C CA . ASP B 1 339 ? 29.123 12.543 5.459 1.00 33.08 339 ASP B CA 1
ATOM 5687 C C . ASP B 1 339 ? 28.771 11.783 6.743 1.00 31.48 339 ASP B C 1
ATOM 5688 O O . ASP B 1 339 ? 28.061 10.776 6.693 1.00 30.14 339 ASP B O 1
ATOM 5693 N N . PRO B 1 340 ? 29.166 12.275 7.896 1.00 29.22 340 PRO B N 1
ATOM 5694 C CA . PRO B 1 340 ? 28.815 11.718 9.180 1.00 28.14 340 PRO B CA 1
ATOM 5695 C C . PRO B 1 340 ? 27.357 12.086 9.472 1.00 25.74 340 PRO B C 1
ATOM 5696 O O . PRO B 1 340 ? 26.698 11.384 10.200 1.00 24.19 340 PRO B O 1
ATOM 5700 N N . THR B 1 341 ? 26.887 13.199 8.904 1.00 23.44 341 THR B N 1
ATOM 5701 C CA . THR B 1 341 ? 25.473 13.568 9.091 1.00 23.92 341 THR B CA 1
ATOM 5702 C C . THR B 1 341 ? 25.051 14.596 8.056 1.00 24.19 341 THR B C 1
ATOM 5703 O O . THR B 1 341 ? 25.904 15.348 7.581 1.00 22.73 341 THR B O 1
ATOM 5707 N N . ALA B 1 342 ? 23.735 14.645 7.763 1.00 22.92 342 ALA B N 1
ATOM 5708 C CA . ALA B 1 342 ? 23.347 15.748 6.864 1.00 22.11 342 ALA B CA 1
ATOM 5709 C C . ALA B 1 342 ? 22.030 16.306 7.362 1.00 21.35 342 ALA B C 1
ATOM 5710 O O . ALA B 1 342 ? 21.211 16.620 6.523 1.00 20.72 342 ALA B O 1
ATOM 5712 N N . LEU B 1 343 ? 21.802 16.321 8.664 1.00 21.07 343 LEU B N 1
ATOM 5713 C CA . LEU B 1 343 ? 20.525 16.707 9.241 1.00 20.00 343 LEU B CA 1
ATOM 5714 C C . LEU B 1 343 ? 20.080 18.101 8.880 1.00 19.25 343 LEU B C 1
ATOM 5715 O O . LEU B 1 343 ? 18.894 18.276 8.568 1.00 18.77 343 LEU B O 1
ATOM 5720 N N . PRO B 1 344 ? 20.902 19.130 9.040 1.00 19.73 344 PRO B N 1
ATOM 5721 C CA . PRO B 1 344 ? 20.501 20.471 8.677 1.00 20.43 344 PRO B CA 1
ATOM 5722 C C . PRO B 1 344 ? 20.083 20.510 7.199 1.00 20.37 344 PRO B C 1
ATOM 5723 O O . PRO B 1 344 ? 19.067 21.095 6.935 1.00 19.15 344 PRO B O 1
ATOM 5727 N N . ALA B 1 345 ? 20.790 19.832 6.288 1.00 19.29 345 ALA B N 1
ATOM 5728 C CA . ALA B 1 345 ? 20.345 19.811 4.895 1.00 21.84 345 ALA B CA 1
ATOM 5729 C C . ALA B 1 345 ? 18.958 19.166 4.806 1.00 21.56 345 ALA B C 1
ATOM 5730 O O . ALA B 1 345 ? 18.124 19.560 3.990 1.00 20.68 345 ALA B O 1
ATOM 5732 N N . ALA B 1 346 ? 18.824 18.038 5.513 1.00 20.65 346 ALA B N 1
ATOM 5733 C CA . ALA B 1 346 ? 17.542 17.327 5.509 1.00 21.03 346 ALA B CA 1
ATOM 5734 C C . ALA B 1 346 ? 16.410 18.226 5.980 1.00 20.04 346 ALA B C 1
ATOM 5735 O O . ALA B 1 346 ? 15.226 18.130 5.544 1.00 19.04 346 ALA B O 1
ATOM 5737 N N . GLY B 1 347 ? 16.686 19.183 6.854 1.00 19.49 347 GLY B N 1
ATOM 5738 C CA . GLY B 1 347 ? 15.696 20.161 7.284 1.00 17.62 347 GLY B CA 1
ATOM 5739 C C . GLY B 1 347 ? 15.214 21.064 6.136 1.00 18.11 347 GLY B C 1
ATOM 5740 O O . GLY B 1 347 ? 14.044 21.441 6.005 1.00 17.02 347 GLY B O 1
ATOM 5749 N N . VAL B 1 349 ? 15.418 20.181 2.935 1.00 18.23 349 VAL B N 1
ATOM 5750 C CA . VAL B 1 349 ? 14.581 19.347 2.073 1.00 17.07 349 VAL B CA 1
ATOM 5751 C C . VAL B 1 349 ? 13.155 19.255 2.596 1.00 17.42 349 VAL B C 1
ATOM 5752 O O . VAL B 1 349 ? 12.131 19.351 1.900 1.00 15.01 349 VAL B O 1
ATOM 5764 N N . GLU B 1 351 ? 11.541 21.451 4.543 1.00 18.71 351 GLU B N 1
ATOM 5765 C CA . GLU B 1 351 ? 10.859 22.728 4.332 1.00 16.35 351 GLU B CA 1
ATOM 5766 C C . GLU B 1 351 ? 10.305 22.824 2.902 1.00 17.52 351 GLU B C 1
ATOM 5767 O O . GLU B 1 351 ? 9.169 23.204 2.624 1.00 16.16 351 GLU B O 1
ATOM 5773 N N . ALA B 1 352 ? 11.141 22.398 1.953 1.00 15.50 352 ALA B N 1
ATOM 5774 C CA . ALA B 1 352 ? 10.749 22.447 0.549 1.00 17.85 352 ALA B CA 1
ATOM 5775 C C . ALA B 1 352 ? 9.580 21.538 0.199 1.00 16.38 352 ALA B C 1
ATOM 5776 O O . ALA B 1 352 ? 8.715 21.958 -0.580 1.00 15.68 352 ALA B O 1
ATOM 5778 N N . VAL B 1 353 ? 9.544 20.341 0.753 1.00 14.89 353 VAL B N 1
ATOM 5779 C CA . VAL B 1 353 ? 8.564 19.335 0.405 1.00 16.58 353 VAL B CA 1
ATOM 5780 C C . VAL B 1 353 ? 7.228 19.768 1.040 1.00 18.07 353 VAL B C 1
ATOM 5781 O O . VAL B 1 353 ? 6.175 19.761 0.400 1.00 17.91 353 VAL B O 1
ATOM 5785 N N . VAL B 1 354 ? 7.283 20.183 2.278 1.00 14.02 354 VAL B N 1
ATOM 5786 C CA . VAL B 1 354 ? 6.091 20.750 2.940 1.00 16.15 354 VAL B CA 1
ATOM 5787 C C . VAL B 1 354 ? 5.561 21.918 2.120 1.00 18.59 354 VAL B C 1
ATOM 5788 O O . VAL B 1 354 ? 4.340 21.998 1.828 1.00 16.51 354 VAL B O 1
ATOM 5792 N N . ALA B 1 355 ? 6.401 22.915 1.791 1.00 19.04 355 ALA B N 1
ATOM 5793 C CA . ALA B 1 355 ? 5.877 24.022 0.960 1.00 19.24 355 ALA B CA 1
ATOM 5794 C C . ALA B 1 355 ? 5.280 23.564 -0.358 1.00 20.63 355 ALA B C 1
ATOM 5795 O O . ALA B 1 355 ? 4.239 24.058 -0.867 1.00 20.03 355 ALA B O 1
ATOM 5797 N N . THR B 1 356 ? 5.859 22.559 -0.990 1.00 19.55 356 THR B N 1
ATOM 5798 C CA . THR B 1 356 ? 5.336 21.994 -2.235 1.00 19.72 356 THR B CA 1
ATOM 5799 C C . THR B 1 356 ? 3.912 21.487 -2.050 1.00 19.32 356 THR B C 1
ATOM 5800 O O . THR B 1 356 ? 3.046 21.789 -2.876 1.00 18.78 356 THR B O 1
ATOM 5804 N N . VAL B 1 357 ? 3.713 20.611 -1.059 1.00 20.05 357 VAL B N 1
ATOM 5805 C CA . VAL B 1 357 ? 2.406 19.992 -0.813 1.00 19.10 357 VAL B CA 1
ATOM 5806 C C . VAL B 1 357 ? 1.353 21.048 -0.551 1.00 18.44 357 VAL B C 1
ATOM 5807 O O . VAL B 1 357 ? 0.216 21.008 -1.056 1.00 14.83 357 VAL B O 1
ATOM 5811 N N . LEU B 1 358 ? 1.753 22.020 0.251 1.00 17.86 358 LEU B N 1
ATOM 5812 C CA . LEU B 1 358 ? 0.848 23.158 0.530 1.00 19.47 358 LEU B CA 1
ATOM 5813 C C . LEU B 1 358 ? 0.549 23.959 -0.721 1.00 18.30 358 LEU B C 1
ATOM 5814 O O . LEU B 1 358 ? -0.596 24.335 -0.887 1.00 18.64 358 LEU B O 1
ATOM 5819 N N . ALA B 1 359 ? 1.553 24.270 -1.543 1.00 18.38 359 ALA B N 1
ATOM 5820 C CA . ALA B 1 359 ? 1.200 24.998 -2.780 1.00 17.45 359 ALA B CA 1
ATOM 5821 C C . ALA B 1 359 ? 0.216 24.099 -3.556 1.00 18.18 359 ALA B C 1
ATOM 5822 O O . ALA B 1 359 ? -0.679 24.651 -4.205 1.00 18.51 359 ALA B O 1
ATOM 5824 N N . GLN B 1 360 ? 0.505 22.792 -3.670 1.00 16.88 360 GLN B N 1
ATOM 5825 C CA . GLN B 1 360 ? -0.401 21.970 -4.468 1.00 18.37 360 GLN B CA 1
ATOM 5826 C C . GLN B 1 360 ? -1.840 22.018 -3.944 1.00 19.98 360 GLN B C 1
ATOM 5827 O O . GLN B 1 360 ? -2.812 22.077 -4.697 1.00 18.26 360 GLN B O 1
ATOM 5833 N N . GLU B 1 361 ? -1.987 21.995 -2.613 1.00 18.20 361 GLU B N 1
ATOM 5834 C CA . GLU B 1 361 ? -3.310 22.034 -1.999 1.00 19.41 361 GLU B CA 1
ATOM 5835 C C . GLU B 1 361 ? -3.978 23.380 -2.298 1.00 19.83 361 GLU B C 1
ATOM 5836 O O . GLU B 1 361 ? -5.211 23.434 -2.574 1.00 17.36 361 GLU B O 1
ATOM 5842 N N . ILE B 1 362 ? -3.186 24.459 -2.183 1.00 15.85 362 ILE B N 1
ATOM 5843 C CA . ILE B 1 362 ? -3.790 25.764 -2.524 1.00 17.59 362 ILE B CA 1
ATOM 5844 C C . ILE B 1 362 ? -4.261 25.847 -3.969 1.00 17.78 362 ILE B C 1
ATOM 5845 O O . ILE B 1 362 ? -5.281 26.451 -4.297 1.00 15.69 362 ILE B O 1
ATOM 5850 N N . LEU B 1 363 ? -3.445 25.384 -4.922 1.00 18.08 363 LEU B N 1
ATOM 5851 C CA . LEU B 1 363 ? -3.797 25.426 -6.325 1.00 19.04 363 LEU B CA 1
ATOM 5852 C C . LEU B 1 363 ? -5.013 24.556 -6.607 1.00 19.46 363 LEU B C 1
ATOM 5853 O O . LEU B 1 363 ? -5.765 24.844 -7.522 1.00 19.47 363 LEU B O 1
ATOM 5858 N N . GLU B 1 364 ? -5.176 23.512 -5.793 1.00 18.05 364 GLU B N 1
ATOM 5859 C CA . GLU B 1 364 ? -6.375 22.707 -6.001 1.00 19.81 364 GLU B CA 1
ATOM 5860 C C . GLU B 1 364 ? -7.612 23.400 -5.448 1.00 18.55 364 GLU B C 1
ATOM 5861 O O . GLU B 1 364 ? -8.690 23.351 -6.068 1.00 18.99 364 GLU B O 1
ATOM 5867 N N . LYS B 1 365 ? -7.500 24.082 -4.330 1.00 17.09 365 LYS B N 1
ATOM 5868 C CA . LYS B 1 365 ? -8.681 24.666 -3.655 1.00 17.40 365 LYS B CA 1
ATOM 5869 C C . LYS B 1 365 ? -9.183 25.893 -4.360 1.00 18.79 365 LYS B C 1
ATOM 5870 O O . LYS B 1 365 ? -10.404 26.132 -4.465 1.00 18.52 365 LYS B O 1
ATOM 5876 N N . PHE B 1 366 ? -8.284 26.724 -4.883 1.00 19.54 366 PHE B N 1
ATOM 5877 C CA . PHE B 1 366 ? -8.661 28.000 -5.461 1.00 18.50 366 PHE B CA 1
ATOM 5878 C C . PHE B 1 366 ? -8.386 28.114 -6.968 1.00 18.68 366 PHE B C 1
ATOM 5879 O O . PHE B 1 366 ? -7.412 27.590 -7.483 1.00 17.78 366 PHE B O 1
ATOM 5887 N N . SER B 1 367 ? -9.225 28.906 -7.606 1.00 19.07 367 SER B N 1
ATOM 5888 C CA . SER B 1 367 ? -9.093 29.304 -9.008 1.00 18.75 367 SER B CA 1
ATOM 5889 C C . SER B 1 367 ? -7.635 29.709 -9.144 1.00 19.01 367 SER B C 1
ATOM 5890 O O . SER B 1 367 ? -7.294 30.647 -8.420 1.00 18.88 367 SER B O 1
ATOM 5893 N N . SER B 1 368 ? -6.883 29.077 -10.019 1.00 18.35 368 SER B N 1
ATOM 5894 C CA . SER B 1 368 ? -5.471 29.395 -10.062 1.00 18.37 368 SER B CA 1
ATOM 5895 C C . SER B 1 368 ? -4.791 29.143 -11.379 1.00 19.88 368 SER B C 1
ATOM 5896 O O . SER B 1 368 ? -3.628 28.781 -11.428 1.00 19.44 368 SER B O 1
ATOM 5899 N N . ASP B 1 369 ? -5.432 29.446 -12.517 1.00 21.79 369 ASP B N 1
ATOM 5900 C CA . ASP B 1 369 ? -4.782 29.388 -13.839 1.00 19.59 369 ASP B CA 1
ATOM 5901 C C . ASP B 1 369 ? -3.758 30.519 -13.923 1.00 18.13 369 ASP B C 1
ATOM 5902 O O . ASP B 1 369 ? -2.749 30.475 -14.612 1.00 19.58 369 ASP B O 1
ATOM 5907 N N . ASN B 1 370 ? -4.017 31.591 -13.175 1.00 18.41 370 ASN B N 1
ATOM 5908 C CA . ASN B 1 370 ? -3.073 32.731 -13.192 1.00 20.02 370 ASN B CA 1
ATOM 5909 C C . ASN B 1 370 ? -2.961 33.286 -11.793 1.00 18.68 370 ASN B C 1
ATOM 5910 O O . ASN B 1 370 ? -3.868 33.079 -10.956 1.00 19.54 370 ASN B O 1
ATOM 5915 N N . LEU B 1 371 ? -1.928 34.032 -11.501 1.00 19.07 371 LEU B N 1
ATOM 5916 C CA . LEU B 1 371 ? -1.656 34.561 -10.188 1.00 19.75 371 LEU B CA 1
ATOM 5917 C C . LEU B 1 371 ? -2.672 35.614 -9.731 1.00 19.96 371 LEU B C 1
ATOM 5918 O O . LEU B 1 371 ? -3.055 35.626 -8.572 1.00 19.30 371 LEU B O 1
ATOM 5923 N N . GLU B 1 372 ? -3.183 36.420 -10.631 1.00 21.08 372 GLU B N 1
ATOM 5924 C CA . GLU B 1 372 ? -4.097 37.485 -10.253 1.00 21.77 372 GLU B CA 1
ATOM 5925 C C . GLU B 1 372 ? -5.393 36.909 -9.677 1.00 20.44 372 GLU B C 1
ATOM 5926 O O . GLU B 1 372 ? -5.820 37.291 -8.583 1.00 16.26 372 GLU B O 1
ATOM 5932 N N . GLU B 1 373 ? -5.943 35.925 -10.402 1.00 19.35 373 GLU B N 1
ATOM 5933 C CA . GLU B 1 373 ? -7.172 35.276 -9.943 1.00 20.95 373 GLU B CA 1
ATOM 5934 C C . GLU B 1 373 ? -6.973 34.493 -8.654 1.00 19.86 373 GLU B C 1
ATOM 5935 O O . GLU B 1 373 ? -7.883 34.382 -7.818 1.00 20.42 373 GLU B O 1
ATOM 5941 N N . LEU B 1 374 ? -5.788 33.893 -8.528 1.00 20.63 374 LEU B N 1
ATOM 5942 C CA . LEU B 1 374 ? -5.439 33.132 -7.317 1.00 19.37 374 LEU B CA 1
ATOM 5943 C C . LEU B 1 374 ? -5.402 34.101 -6.133 1.00 18.50 374 LEU B C 1
ATOM 5944 O O . LEU B 1 374 ? -5.994 33.877 -5.071 1.00 17.81 374 LEU B O 1
ATOM 5949 N N . LYS B 1 375 ? -4.679 35.200 -6.293 1.00 17.90 375 LYS B N 1
ATOM 5950 C CA . LYS B 1 375 ? -4.641 36.185 -5.171 1.00 19.17 375 LYS B CA 1
ATOM 5951 C C . LYS B 1 375 ? -6.027 36.712 -4.860 1.00 18.00 375 LYS B C 1
ATOM 5952 O O . LYS B 1 375 ? -6.290 36.816 -3.659 1.00 18.32 375 LYS B O 1
ATOM 5958 N N . GLU B 1 376 ? -6.879 37.013 -5.848 1.00 17.31 376 GLU B N 1
ATOM 5959 C CA . GLU B 1 376 ? -8.208 37.503 -5.524 1.00 22.25 376 GLU B CA 1
ATOM 5960 C C . GLU B 1 376 ? -9.046 36.464 -4.783 1.00 20.86 376 GLU B C 1
ATOM 5961 O O . GLU B 1 376 ? -9.765 36.783 -3.826 1.00 18.13 376 GLU B O 1
ATOM 5971 N N . ALA B 1 377 ? -8.974 35.196 -5.207 1.00 20.71 377 ALA B N 1
ATOM 5972 C CA . ALA B 1 377 ? -9.730 34.154 -4.522 1.00 20.39 377 ALA B CA 1
ATOM 5973 C C . ALA B 1 377 ? -9.264 33.988 -3.072 1.00 20.21 377 ALA B C 1
ATOM 5974 O O . ALA B 1 377 ? -10.082 33.755 -2.172 1.00 19.73 377 ALA B O 1
ATOM 5976 N N . VAL B 1 378 ? -7.970 33.896 -2.837 1.00 17.41 378 VAL B N 1
ATOM 5977 C CA . VAL B 1 378 ? -7.454 33.709 -1.463 1.00 15.59 378 VAL B CA 1
ATOM 5978 C C . VAL B 1 378 ? -7.868 34.904 -0.599 1.00 18.90 378 VAL B C 1
ATOM 5979 O O . VAL B 1 378 ? -8.341 34.768 0.528 1.00 15.42 378 VAL B O 1
ATOM 5983 N N . ALA B 1 379 ? -7.771 36.152 -1.110 1.00 17.93 379 ALA B N 1
ATOM 5984 C CA . ALA B 1 379 ? -8.194 37.326 -0.309 1.00 20.08 379 ALA B CA 1
ATOM 5985 C C . ALA B 1 379 ? -9.662 37.229 0.076 1.00 19.47 379 ALA B C 1
ATOM 5986 O O . ALA B 1 379 ? -10.109 37.551 1.193 1.00 22.45 379 ALA B O 1
ATOM 5988 N N . LYS B 1 380 ? -10.466 36.797 -0.900 1.00 18.86 380 LYS B N 1
ATOM 5989 C CA . LYS B 1 380 ? -11.894 36.674 -0.688 1.00 20.96 380 LYS B CA 1
ATOM 5990 C C . LYS B 1 380 ? -12.190 35.605 0.355 1.00 19.74 380 LYS B C 1
ATOM 5991 O O . LYS B 1 380 ? -13.078 35.788 1.189 1.00 18.75 380 LYS B O 1
ATOM 5997 N N . HIS B 1 381 ? -11.444 34.499 0.290 1.00 20.39 381 HIS B N 1
ATOM 5998 C CA . HIS B 1 381 ? -11.644 33.397 1.225 1.00 19.71 381 HIS B CA 1
ATOM 5999 C C . HIS B 1 381 ? -11.266 33.840 2.627 1.00 19.84 381 HIS B C 1
ATOM 6000 O O . HIS B 1 381 ? -11.998 33.549 3.574 1.00 19.84 381 HIS B O 1
ATOM 6007 N N . ARG B 1 382 ? -10.176 34.588 2.730 1.00 18.66 382 ARG B N 1
ATOM 6008 C CA . ARG B 1 382 ? -9.715 35.121 4.016 1.00 19.48 382 ARG B CA 1
ATOM 6009 C C . ARG B 1 382 ? -10.757 36.090 4.553 1.00 20.62 382 ARG B C 1
ATOM 6010 O O . ARG B 1 382 ? -10.967 36.097 5.781 1.00 21.67 382 ARG B O 1
ATOM 6024 N N . ASP B 1 383 ? -11.352 36.885 3.680 1.00 20.71 383 ASP B N 1
ATOM 6025 C CA . ASP B 1 383 ? -12.431 37.783 4.086 1.00 22.37 383 ASP B CA 1
ATOM 6026 C C . ASP B 1 383 ? -13.616 36.984 4.642 1.00 23.25 383 ASP B C 1
ATOM 6027 O O . ASP B 1 383 ? -14.169 37.325 5.684 1.00 20.59 383 ASP B O 1
ATOM 6032 N N . TYR B 1 384 ? -13.970 35.885 3.948 1.00 22.45 384 TYR B N 1
ATOM 6033 C CA . TYR B 1 384 ? -15.131 35.096 4.441 1.00 21.78 384 TYR B CA 1
ATOM 6034 C C . TYR B 1 384 ? -14.817 34.434 5.774 1.00 20.57 384 TYR B C 1
ATOM 6035 O O . TYR B 1 384 ? -15.612 34.406 6.730 1.00 18.28 384 TYR B O 1
ATOM 6044 N N . THR B 1 385 ? -13.643 33.861 5.875 1.00 19.26 385 THR B N 1
ATOM 6045 C CA . THR B 1 385 ? -13.157 33.255 7.107 1.00 22.52 385 THR B CA 1
ATOM 6046 C C . THR B 1 385 ? -13.219 34.217 8.288 1.00 21.85 385 THR B C 1
ATOM 6047 O O . THR B 1 385 ? -13.783 33.894 9.322 1.00 21.08 385 THR B O 1
ATOM 6051 N N . LYS B 1 386 ? -12.629 35.395 8.149 1.00 22.88 386 LYS B N 1
ATOM 6052 C CA . LYS B 1 386 ? -12.582 36.370 9.240 1.00 21.78 386 LYS B CA 1
ATOM 6053 C C . LYS B 1 386 ? -13.970 36.766 9.723 1.00 21.03 386 LYS B C 1
ATOM 6054 O O . LYS B 1 386 ? -14.147 37.033 10.941 1.00 17.99 386 LYS B O 1
ATOM 6060 N N . ASN B 1 387 ? -14.897 36.861 8.782 1.00 19.48 387 ASN B N 1
ATOM 6061 C CA . ASN B 1 387 ? -16.224 37.375 9.106 1.00 20.62 387 ASN B CA 1
ATOM 6062 C C . ASN B 1 387 ? -17.263 36.296 9.328 1.00 22.18 387 ASN B C 1
ATOM 6063 O O . ASN B 1 387 ? -18.463 36.563 9.506 1.00 21.10 387 ASN B O 1
ATOM 6068 N N . TYR B 1 388 ? -16.813 35.022 9.366 1.00 21.52 388 TYR B N 1
ATOM 6069 C CA . TYR B 1 388 ? -17.809 33.965 9.591 1.00 21.64 388 TYR B CA 1
ATOM 6070 C C . TYR B 1 388 ? -18.520 34.129 10.948 1.00 20.98 388 TYR B C 1
ATOM 6071 O O . TYR B 1 388 ? -19.693 33.731 10.932 1.00 22.87 388 TYR B O 1
ATOM 6089 N N . ARG C 1 2 ? -14.961 13.008 -8.601 1.00 19.58 2 ARG C N 1
ATOM 6090 C CA . ARG C 1 2 ? -14.641 11.676 -9.142 1.00 18.99 2 ARG C CA 1
ATOM 6091 C C . ARG C 1 2 ? -15.768 10.723 -8.788 1.00 18.75 2 ARG C C 1
ATOM 6092 O O . ARG C 1 2 ? -16.589 11.169 -7.984 1.00 17.76 2 ARG C O 1
ATOM 6100 N N . TYR C 1 3 ? -15.820 9.546 -9.408 1.00 16.17 3 TYR C N 1
ATOM 6101 C CA . TYR C 1 3 ? -16.993 8.694 -9.075 1.00 17.30 3 TYR C CA 1
ATOM 6102 C C . TYR C 1 3 ? -16.710 7.279 -9.526 1.00 16.83 3 TYR C C 1
ATOM 6103 O O . TYR C 1 3 ? -15.746 7.150 -10.311 1.00 16.16 3 TYR C O 1
ATOM 6112 N N . LEU C 1 4 ? -17.457 6.321 -9.053 1.00 15.79 4 LEU C N 1
ATOM 6113 C CA . LEU C 1 4 ? -17.381 4.942 -9.485 1.00 16.99 4 LEU C CA 1
ATOM 6114 C C . LEU C 1 4 ? -18.828 4.409 -9.661 1.00 19.28 4 LEU C C 1
ATOM 6115 O O . LEU C 1 4 ? -19.724 4.810 -8.888 1.00 17.08 4 LEU C O 1
ATOM 6120 N N . THR C 1 5 ? -18.986 3.536 -10.654 1.00 17.50 5 THR C N 1
ATOM 6121 C CA . THR C 1 5 ? -20.320 2.946 -10.832 1.00 19.56 5 THR C CA 1
ATOM 6122 C C . THR C 1 5 ? -20.141 1.447 -10.577 1.00 20.30 5 THR C C 1
ATOM 6123 O O . THR C 1 5 ? -19.033 0.948 -10.781 1.00 18.53 5 THR C O 1
ATOM 6127 N N . ALA C 1 6 ? -21.206 0.732 -10.211 1.00 18.83 6 ALA C N 1
ATOM 6128 C CA . ALA C 1 6 ? -21.092 -0.677 -9.926 1.00 18.27 6 ALA C CA 1
ATOM 6129 C C . ALA C 1 6 ? -22.428 -1.363 -10.186 1.00 21.36 6 ALA C C 1
ATOM 6130 O O . ALA C 1 6 ? -23.487 -0.695 -10.170 1.00 23.29 6 ALA C O 1
ATOM 6132 N N . GLY C 1 7 ? -22.378 -2.682 -10.248 1.00 21.37 7 GLY C N 1
ATOM 6133 C CA . GLY C 1 7 ? -23.642 -3.422 -10.361 1.00 20.49 7 GLY C CA 1
ATOM 6134 C C . GLY C 1 7 ? -23.602 -4.294 -11.601 1.00 19.46 7 GLY C C 1
ATOM 6135 O O . GLY C 1 7 ? -22.839 -3.966 -12.517 1.00 17.42 7 GLY C O 1
ATOM 6136 N N . GLU C 1 8 ? -24.405 -5.364 -11.516 1.00 18.65 8 GLU C N 1
ATOM 6137 C CA . GLU C 1 8 ? -24.480 -6.248 -12.691 1.00 19.69 8 GLU C CA 1
ATOM 6138 C C . GLU C 1 8 ? -25.861 -6.093 -13.336 1.00 20.70 8 GLU C C 1
ATOM 6139 O O . GLU C 1 8 ? -26.822 -5.810 -12.623 1.00 20.60 8 GLU C O 1
ATOM 6145 N N . SER C 1 9 ? -25.961 -6.368 -14.627 1.00 21.67 9 SER C N 1
ATOM 6146 C CA . SER C 1 9 ? -27.253 -6.312 -15.304 1.00 22.77 9 SER C CA 1
ATOM 6147 C C . SER C 1 9 ? -28.345 -7.097 -14.561 1.00 22.14 9 SER C C 1
ATOM 6148 O O . SER C 1 9 ? -29.443 -6.538 -14.434 1.00 21.16 9 SER C O 1
ATOM 6151 N N . HIS C 1 10 ? -28.114 -8.324 -14.149 1.00 20.78 10 HIS C N 1
ATOM 6152 C CA . HIS C 1 10 ? -29.154 -9.077 -13.423 1.00 23.21 10 HIS C CA 1
ATOM 6153 C C . HIS C 1 10 ? -28.801 -9.280 -11.945 1.00 21.82 10 HIS C C 1
ATOM 6154 O O . HIS C 1 10 ? -29.316 -10.153 -11.247 1.00 23.04 10 HIS C O 1
ATOM 6161 N N . GLY C 1 11 ? -27.881 -8.469 -11.426 1.00 22.86 11 GLY C N 1
ATOM 6162 C CA . GLY C 1 11 ? -27.629 -8.409 -9.976 1.00 21.09 11 GLY C CA 1
ATOM 6163 C C . GLY C 1 11 ? -28.826 -7.669 -9.341 1.00 21.75 11 GLY C C 1
ATOM 6164 O O . GLY C 1 11 ? -29.753 -7.264 -10.044 1.00 22.11 11 GLY C O 1
ATOM 6165 N N . PRO C 1 12 ? -28.844 -7.534 -8.026 1.00 21.07 12 PRO C N 1
ATOM 6166 C CA . PRO C 1 12 ? -29.919 -6.901 -7.319 1.00 21.79 12 PRO C CA 1
ATOM 6167 C C . PRO C 1 12 ? -30.044 -5.401 -7.492 1.00 22.70 12 PRO C C 1
ATOM 6168 O O . PRO C 1 12 ? -31.140 -4.863 -7.421 1.00 22.91 12 PRO C O 1
ATOM 6172 N N . ARG C 1 13 ? -28.900 -4.704 -7.722 1.00 21.33 13 ARG C N 1
ATOM 6173 C CA . ARG C 1 13 ? -29.015 -3.245 -7.779 1.00 22.12 13 ARG C CA 1
ATOM 6174 C C . ARG C 1 13 ? -27.803 -2.604 -8.426 1.00 21.08 13 ARG C C 1
ATOM 6175 O O . ARG C 1 13 ? -26.773 -3.270 -8.460 1.00 18.74 13 ARG C O 1
ATOM 6183 N N . LEU C 1 14 ? -27.946 -1.408 -8.937 1.00 17.88 14 LEU C N 1
ATOM 6184 C CA . LEU C 1 14 ? -26.807 -0.687 -9.499 1.00 19.09 14 LEU C CA 1
ATOM 6185 C C . LEU C 1 14 ? -26.491 0.372 -8.441 1.00 21.09 14 LEU C C 1
ATOM 6186 O O . LEU C 1 14 ? -27.440 0.747 -7.699 1.00 19.88 14 LEU C O 1
ATOM 6191 N N . THR C 1 15 ? -25.218 0.746 -8.343 1.00 18.10 15 THR C N 1
ATOM 6192 C CA . THR C 1 15 ? -24.874 1.767 -7.356 1.00 18.05 15 THR C CA 1
ATOM 6193 C C . THR C 1 15 ? -23.849 2.713 -7.946 1.00 18.38 15 THR C C 1
ATOM 6194 O O . THR C 1 15 ? -23.064 2.345 -8.808 1.00 20.60 15 THR C O 1
ATOM 6198 N N . ALA C 1 16 ? -23.865 3.963 -7.511 1.00 20.06 16 ALA C N 1
ATOM 6199 C CA . ALA C 1 16 ? -22.818 4.915 -7.913 1.00 20.19 16 ALA C CA 1
ATOM 6200 C C . ALA C 1 16 ? -22.442 5.748 -6.686 1.00 18.14 16 ALA C C 1
ATOM 6201 O O . ALA C 1 16 ? -23.264 6.147 -5.842 1.00 20.33 16 ALA C O 1
ATOM 6203 N N . ILE C 1 17 ? -21.190 6.134 -6.535 1.00 16.71 17 ILE C N 1
ATOM 6204 C CA . ILE C 1 17 ? -20.699 7.033 -5.554 1.00 16.28 17 ILE C CA 1
ATOM 6205 C C . ILE C 1 17 ? -20.041 8.241 -6.238 1.00 18.89 17 ILE C C 1
ATOM 6206 O O . ILE C 1 17 ? -19.143 8.044 -7.065 1.00 19.32 17 ILE C O 1
ATOM 6211 N N . ILE C 1 18 ? -20.416 9.463 -5.876 1.00 17.96 18 ILE C N 1
ATOM 6212 C CA . ILE C 1 18 ? -19.794 10.668 -6.418 1.00 18.18 18 ILE C CA 1
ATOM 6213 C C . ILE C 1 18 ? -19.066 11.367 -5.240 1.00 19.10 18 ILE C C 1
ATOM 6214 O O . ILE C 1 18 ? -19.716 11.776 -4.302 1.00 17.02 18 ILE C O 1
ATOM 6219 N N . GLU C 1 19 ? -17.770 11.626 -5.429 1.00 17.09 19 GLU C N 1
ATOM 6220 C CA . GLU C 1 19 ? -16.997 12.270 -4.368 1.00 17.99 19 GLU C CA 1
ATOM 6221 C C . GLU C 1 19 ? -16.543 13.615 -4.914 1.00 18.86 19 GLU C C 1
ATOM 6222 O O . GLU C 1 19 ? -16.053 13.701 -6.050 1.00 17.62 19 GLU C O 1
ATOM 6228 N N . GLY C 1 20 ? -16.776 14.697 -4.181 1.00 16.58 20 GLY C N 1
ATOM 6229 C CA . GLY C 1 20 ? -16.296 16.000 -4.621 1.00 20.07 20 GLY C CA 1
ATOM 6230 C C . GLY C 1 20 ? -17.303 16.958 -5.234 1.00 20.43 20 GLY C C 1
ATOM 6231 O O . GLY C 1 20 ? -16.867 17.986 -5.813 1.00 19.16 20 GLY C O 1
ATOM 6232 N N . ILE C 1 21 ? -18.596 16.725 -5.080 1.00 19.01 21 ILE C N 1
ATOM 6233 C CA . ILE C 1 21 ? -19.546 17.743 -5.608 1.00 20.67 21 ILE C CA 1
ATOM 6234 C C . ILE C 1 21 ? -19.550 18.864 -4.584 1.00 18.39 21 ILE C C 1
ATOM 6235 O O . ILE C 1 21 ? -19.531 18.525 -3.411 1.00 19.39 21 ILE C O 1
ATOM 6240 N N . PRO C 1 22 ? -19.662 20.116 -4.931 1.00 20.84 22 PRO C N 1
ATOM 6241 C CA . PRO C 1 22 ? -19.733 21.200 -3.953 1.00 20.24 22 PRO C CA 1
ATOM 6242 C C . PRO C 1 22 ? -20.957 21.088 -3.032 1.00 19.27 22 PRO C C 1
ATOM 6243 O O . PRO C 1 22 ? -22.007 20.633 -3.475 1.00 19.11 22 PRO C O 1
ATOM 6247 N N . ALA C 1 23 ? -20.781 21.454 -1.775 1.00 19.80 23 ALA C N 1
ATOM 6248 C CA . ALA C 1 23 ? -21.906 21.548 -0.834 1.00 18.30 23 ALA C CA 1
ATOM 6249 C C . ALA C 1 23 ? -22.855 22.635 -1.340 1.00 18.13 23 ALA C C 1
ATOM 6250 O O . ALA C 1 23 ? -22.400 23.607 -1.964 1.00 17.06 23 ALA C O 1
ATOM 6252 N N . GLY C 1 24 ? -24.154 22.493 -1.063 1.00 20.31 24 GLY C N 1
ATOM 6253 C CA . GLY C 1 24 ? -25.142 23.508 -1.365 1.00 19.38 24 GLY C CA 1
ATOM 6254 C C . GLY C 1 24 ? -25.748 23.413 -2.736 1.00 22.72 24 GLY C C 1
ATOM 6255 O O . GLY C 1 24 ? -26.449 24.354 -3.081 1.00 21.50 24 GLY C O 1
ATOM 6256 N N . LEU C 1 25 ? -25.576 22.340 -3.493 1.00 20.15 25 LEU C N 1
ATOM 6257 C CA . LEU C 1 25 ? -26.254 22.247 -4.792 1.00 21.42 25 LEU C CA 1
ATOM 6258 C C . LEU C 1 25 ? -27.650 21.693 -4.631 1.00 23.03 25 LEU C C 1
ATOM 6259 O O . LEU C 1 25 ? -27.726 20.563 -4.142 1.00 21.50 25 LEU C O 1
ATOM 6264 N N . PRO C 1 26 ? -28.726 22.411 -4.965 1.00 24.59 26 PRO C N 1
ATOM 6265 C CA . PRO C 1 26 ? -30.079 21.871 -4.941 1.00 23.76 26 PRO C CA 1
ATOM 6266 C C . PRO C 1 26 ? -30.180 20.650 -5.845 1.00 23.86 26 PRO C C 1
ATOM 6267 O O . PRO C 1 26 ? -29.728 20.635 -7.004 1.00 23.41 26 PRO C O 1
ATOM 6271 N N . LEU C 1 27 ? -30.688 19.537 -5.335 1.00 22.22 27 LEU C N 1
ATOM 6272 C CA . LEU C 1 27 ? -30.674 18.232 -5.987 1.00 22.11 27 LEU C CA 1
ATOM 6273 C C . LEU C 1 27 ? -31.760 17.319 -5.481 1.00 20.97 27 LEU C C 1
ATOM 6274 O O . LEU C 1 27 ? -31.872 17.118 -4.284 1.00 20.13 27 LEU C O 1
ATOM 6279 N N . THR C 1 28 ? -32.588 16.751 -6.356 1.00 24.34 28 THR C N 1
ATOM 6280 C CA . THR C 1 28 ? -33.736 15.961 -5.934 1.00 24.03 28 THR C CA 1
ATOM 6281 C C . THR C 1 28 ? -33.747 14.657 -6.720 1.00 23.46 28 THR C C 1
ATOM 6282 O O . THR C 1 28 ? -33.069 14.613 -7.736 1.00 24.17 28 THR C O 1
ATOM 6286 N N . ALA C 1 29 ? -34.467 13.664 -6.244 1.00 23.23 29 ALA C N 1
ATOM 6287 C CA . ALA C 1 29 ? -34.543 12.399 -6.979 1.00 23.12 29 ALA C CA 1
ATOM 6288 C C . ALA C 1 29 ? -35.217 12.612 -8.321 1.00 22.61 29 ALA C C 1
ATOM 6289 O O . ALA C 1 29 ? -34.806 12.041 -9.307 1.00 23.74 29 ALA C O 1
ATOM 6291 N N . GLU C 1 30 ? -36.132 13.580 -8.438 1.00 26.00 30 GLU C N 1
ATOM 6292 C CA . GLU C 1 30 ? -36.738 13.881 -9.732 1.00 28.07 30 GLU C CA 1
ATOM 6293 C C . GLU C 1 30 ? -35.686 14.459 -10.679 1.00 27.22 30 GLU C C 1
ATOM 6294 O O . GLU C 1 30 ? -35.801 14.215 -11.876 1.00 26.61 30 GLU C O 1
ATOM 6300 N N . ASP C 1 31 ? -34.675 15.195 -10.205 1.00 27.24 31 ASP C N 1
ATOM 6301 C CA . ASP C 1 31 ? -33.669 15.692 -11.174 1.00 25.61 31 ASP C CA 1
ATOM 6302 C C . ASP C 1 31 ? -33.002 14.512 -11.884 1.00 25.57 31 ASP C C 1
ATOM 6303 O O . ASP C 1 31 ? -32.630 14.502 -13.084 1.00 25.63 31 ASP C O 1
ATOM 6308 N N . ILE C 1 32 ? -32.855 13.429 -11.146 1.00 22.77 32 ILE C N 1
ATOM 6309 C CA . ILE C 1 32 ? -32.209 12.239 -11.709 1.00 23.20 32 ILE C CA 1
ATOM 6310 C C . ILE C 1 32 ? -33.197 11.425 -12.540 1.00 24.54 32 ILE C C 1
ATOM 6311 O O . ILE C 1 32 ? -32.898 10.964 -13.638 1.00 21.43 32 ILE C O 1
ATOM 6319 N N . ASN C 1 33 ? -34.374 11.221 -11.934 1.00 25.03 33 ASN C N 1
ATOM 6320 C CA . ASN C 1 33 ? -35.379 10.363 -12.564 1.00 26.80 33 ASN C CA 1
ATOM 6321 C C . ASN C 1 33 ? -35.793 10.786 -13.956 1.00 26.67 33 ASN C C 1
ATOM 6322 O O . ASN C 1 33 ? -35.932 9.950 -14.853 1.00 27.27 33 ASN C O 1
ATOM 6327 N N . GLU C 1 34 ? -35.741 12.088 -14.194 1.00 28.57 34 GLU C N 1
ATOM 6328 C CA . GLU C 1 34 ? -36.165 12.566 -15.515 1.00 30.70 34 GLU C CA 1
ATOM 6329 C C . GLU C 1 34 ? -35.241 11.979 -16.568 1.00 29.36 34 GLU C C 1
ATOM 6330 O O . GLU C 1 34 ? -35.709 11.490 -17.614 1.00 24.82 34 GLU C O 1
ATOM 6336 N N . ASP C 1 35 ? -33.928 12.021 -16.280 1.00 26.27 35 ASP C N 1
ATOM 6337 C CA . ASP C 1 35 ? -32.955 11.479 -17.215 1.00 25.33 35 ASP C CA 1
ATOM 6338 C C . ASP C 1 35 ? -32.981 9.969 -17.214 1.00 23.75 35 ASP C C 1
ATOM 6339 O O . ASP C 1 35 ? -32.729 9.394 -18.273 1.00 23.63 35 ASP C O 1
ATOM 6344 N N . LEU C 1 36 ? -33.241 9.302 -16.072 1.00 23.90 36 LEU C N 1
ATOM 6345 C CA . LEU C 1 36 ? -33.289 7.832 -16.140 1.00 22.70 36 LEU C CA 1
ATOM 6346 C C . LEU C 1 36 ? -34.387 7.422 -17.133 1.00 24.28 36 LEU C C 1
ATOM 6347 O O . LEU C 1 36 ? -34.363 6.439 -17.876 1.00 24.03 36 LEU C O 1
ATOM 6352 N N . ARG C 1 37 ? -35.516 8.113 -17.043 1.00 25.37 37 ARG C N 1
ATOM 6353 C CA . ARG C 1 37 ? -36.662 7.835 -17.923 1.00 28.06 37 ARG C CA 1
ATOM 6354 C C . ARG C 1 37 ? -36.289 8.004 -19.394 1.00 26.46 37 ARG C C 1
ATOM 6355 O O . ARG C 1 37 ? -36.596 7.150 -20.217 1.00 24.42 37 ARG C O 1
ATOM 6363 N N . ARG C 1 38 ? -35.604 9.069 -19.746 1.00 25.98 38 ARG C N 1
ATOM 6364 C CA . ARG C 1 38 ? -35.193 9.312 -21.117 1.00 26.77 38 ARG C CA 1
ATOM 6365 C C . ARG C 1 38 ? -34.324 8.152 -21.584 1.00 28.17 38 ARG C C 1
ATOM 6366 O O . ARG C 1 38 ? -34.519 7.649 -22.710 1.00 26.00 38 ARG C O 1
ATOM 6374 N N . ARG C 1 39 ? -33.392 7.699 -20.719 1.00 25.15 39 ARG C N 1
ATOM 6375 C CA . ARG C 1 39 ? -32.460 6.657 -21.090 1.00 23.80 39 ARG C CA 1
ATOM 6376 C C . ARG C 1 39 ? -33.133 5.350 -21.443 1.00 23.98 39 ARG C C 1
ATOM 6377 O O . ARG C 1 39 ? -32.627 4.513 -22.173 1.00 25.09 39 ARG C O 1
ATOM 6385 N N . GLN C 1 40 ? -34.302 5.117 -20.839 1.00 24.81 40 GLN C N 1
ATOM 6386 C CA . GLN C 1 40 ? -35.039 3.888 -21.056 1.00 26.17 40 GLN C CA 1
ATOM 6387 C C . GLN C 1 40 ? -35.821 3.943 -22.372 1.00 27.90 40 GLN C C 1
ATOM 6388 O O . GLN C 1 40 ? -36.228 2.881 -22.833 1.00 29.23 40 GLN C O 1
ATOM 6394 N N . GLY C 1 41 ? -36.051 5.125 -22.927 1.00 26.61 41 GLY C N 1
ATOM 6395 C CA . GLY C 1 41 ? -36.881 5.254 -24.109 1.00 28.45 41 GLY C CA 1
ATOM 6396 C C . GLY C 1 41 ? -36.189 5.146 -25.455 1.00 29.06 41 GLY C C 1
ATOM 6397 O O . GLY C 1 41 ? -35.029 4.729 -25.598 1.00 28.86 41 GLY C O 1
ATOM 6398 N N . GLY C 1 42 ? -36.941 5.560 -26.493 1.00 27.06 42 GLY C N 1
ATOM 6399 C CA . GLY C 1 42 ? -36.450 5.495 -27.859 1.00 27.75 42 GLY C CA 1
ATOM 6400 C C . GLY C 1 42 ? -37.122 4.334 -28.614 1.00 28.70 42 GLY C C 1
ATOM 6401 O O . GLY C 1 42 ? -37.056 3.172 -28.194 1.00 26.95 42 GLY C O 1
ATOM 6402 N N . TYR C 1 43 ? -37.752 4.657 -29.757 1.00 27.02 43 TYR C N 1
ATOM 6403 C CA . TYR C 1 43 ? -38.301 3.595 -30.597 1.00 26.57 43 TYR C CA 1
ATOM 6404 C C . TYR C 1 43 ? -37.310 2.497 -30.924 1.00 26.52 43 TYR C C 1
ATOM 6405 O O . TYR C 1 43 ? -36.223 2.744 -31.439 1.00 25.55 43 TYR C O 1
ATOM 6414 N N . GLY C 1 44 ? -37.679 1.216 -30.743 1.00 27.19 44 GLY C N 1
ATOM 6415 C CA . GLY C 1 44 ? -36.753 0.138 -31.057 1.00 29.65 44 GLY C CA 1
ATOM 6416 C C . GLY C 1 44 ? -36.252 -0.603 -29.823 1.00 32.06 44 GLY C C 1
ATOM 6417 O O . GLY C 1 44 ? -35.708 -1.683 -29.973 1.00 33.39 44 GLY C O 1
ATOM 6418 N N . ARG C 1 45 ? -36.441 -0.072 -28.615 1.00 33.19 45 ARG C N 1
ATOM 6419 C CA . ARG C 1 45 ? -36.041 -0.771 -27.405 1.00 33.64 45 ARG C CA 1
ATOM 6420 C C . ARG C 1 45 ? -37.270 -1.487 -26.821 1.00 36.91 45 ARG C C 1
ATOM 6421 O O . ARG C 1 45 ? -38.338 -0.864 -26.743 1.00 38.02 45 ARG C O 1
ATOM 6429 N N . GLY C 1 46 ? -37.118 -2.742 -26.424 1.00 36.99 46 GLY C N 1
ATOM 6430 C CA . GLY C 1 46 ? -38.304 -3.410 -25.866 1.00 39.01 46 GLY C CA 1
ATOM 6431 C C . GLY C 1 46 ? -37.885 -4.095 -24.567 1.00 40.01 46 GLY C C 1
ATOM 6432 O O . GLY C 1 46 ? -37.089 -3.554 -23.799 1.00 40.64 46 GLY C O 1
ATOM 6433 N N . GLY C 1 47 ? -38.382 -5.305 -24.391 1.00 38.28 47 GLY C N 1
ATOM 6434 C CA . GLY C 1 47 ? -38.016 -6.149 -23.285 1.00 38.10 47 GLY C CA 1
ATOM 6435 C C . GLY C 1 47 ? -37.814 -5.474 -21.942 1.00 34.82 47 GLY C C 1
ATOM 6436 O O . GLY C 1 47 ? -38.761 -5.027 -21.288 1.00 34.29 47 GLY C O 1
ATOM 6437 N N . ARG C 1 48 ? -36.556 -5.457 -21.527 1.00 33.94 48 ARG C N 1
ATOM 6438 C CA . ARG C 1 48 ? -36.164 -5.013 -20.191 1.00 32.31 48 ARG C CA 1
ATOM 6439 C C . ARG C 1 48 ? -36.704 -3.622 -19.917 1.00 32.38 48 ARG C C 1
ATOM 6440 O O . ARG C 1 48 ? -36.999 -3.273 -18.776 1.00 31.55 48 ARG C O 1
ATOM 6456 N N . LYS C 1 50 ? -39.391 -2.428 -20.457 1.00 32.50 50 LYS C N 1
ATOM 6457 C CA . LYS C 1 50 ? -40.801 -2.285 -20.015 1.00 34.12 50 LYS C CA 1
ATOM 6458 C C . LYS C 1 50 ? -40.873 -2.878 -18.610 1.00 35.32 50 LYS C C 1
ATOM 6459 O O . LYS C 1 50 ? -41.847 -2.641 -17.895 1.00 37.81 50 LYS C O 1
ATOM 6460 N N . ILE C 1 51 ? -39.885 -3.681 -18.243 1.00 33.75 51 ILE C N 1
ATOM 6461 C CA . ILE C 1 51 ? -39.847 -4.304 -16.928 1.00 34.22 51 ILE C CA 1
ATOM 6462 C C . ILE C 1 51 ? -39.296 -3.293 -15.906 1.00 34.15 51 ILE C C 1
ATOM 6463 O O . ILE C 1 51 ? -39.906 -3.057 -14.855 1.00 33.62 51 ILE C O 1
ATOM 6468 N N . GLU C 1 52 ? -38.164 -2.669 -16.222 1.00 30.03 52 GLU C N 1
ATOM 6469 C CA . GLU C 1 52 ? -37.547 -1.729 -15.303 1.00 30.20 52 GLU C CA 1
ATOM 6470 C C . GLU C 1 52 ? -38.297 -0.405 -15.291 1.00 29.55 52 GLU C C 1
ATOM 6471 O O . GLU C 1 52 ? -38.720 0.086 -16.344 1.00 28.09 52 GLU C O 1
ATOM 6477 N N . ASN C 1 53 ? -38.322 0.226 -14.150 1.00 28.57 53 ASN C N 1
ATOM 6478 C CA . ASN C 1 53 ? -38.870 1.565 -13.957 1.00 31.32 53 ASN C CA 1
ATOM 6479 C C . ASN C 1 53 ? -37.809 2.284 -13.120 1.00 29.37 53 ASN C C 1
ATOM 6480 O O . ASN C 1 53 ? -37.841 2.414 -11.909 1.00 27.60 53 ASN C O 1
ATOM 6485 N N . ASP C 1 54 ? -36.778 2.726 -13.827 1.00 27.00 54 ASP C N 1
ATOM 6486 C CA . ASP C 1 54 ? -35.579 3.221 -13.204 1.00 25.34 54 ASP C CA 1
ATOM 6487 C C . ASP C 1 54 ? -35.787 4.500 -12.400 1.00 25.30 54 ASP C C 1
ATOM 6488 O O . ASP C 1 54 ? -36.077 5.545 -12.977 1.00 24.03 54 ASP C O 1
ATOM 6493 N N . GLN C 1 55 ? -35.623 4.419 -11.069 1.00 23.02 55 GLN C N 1
ATOM 6494 C CA . GLN C 1 55 ? -35.642 5.646 -10.281 1.00 25.68 55 GLN C CA 1
ATOM 6495 C C . GLN C 1 55 ? -34.559 5.573 -9.189 1.00 24.88 55 GLN C C 1
ATOM 6496 O O . GLN C 1 55 ? -34.279 4.492 -8.691 1.00 22.92 55 GLN C O 1
ATOM 6502 N N . VAL C 1 56 ? -34.089 6.764 -8.787 1.00 23.09 56 VAL C N 1
ATOM 6503 C CA . VAL C 1 56 ? -32.962 6.706 -7.833 1.00 24.48 56 VAL C CA 1
ATOM 6504 C C . VAL C 1 56 ? -33.376 6.737 -6.377 1.00 24.91 56 VAL C C 1
ATOM 6505 O O . VAL C 1 56 ? -34.444 7.262 -6.052 1.00 24.74 56 VAL C O 1
ATOM 6509 N N . VAL C 1 57 ? -32.518 6.234 -5.506 1.00 23.12 57 VAL C N 1
ATOM 6510 C CA . VAL C 1 57 ? -32.594 6.308 -4.075 1.00 21.49 57 VAL C CA 1
ATOM 6511 C C . VAL C 1 57 ? -31.245 6.872 -3.562 1.00 23.56 57 VAL C C 1
ATOM 6512 O O . VAL C 1 57 ? -30.200 6.283 -3.846 1.00 19.05 57 VAL C O 1
ATOM 6516 N N . PHE C 1 58 ? -31.298 8.067 -2.943 1.00 21.51 58 PHE C N 1
ATOM 6517 C CA . PHE C 1 58 ? -30.102 8.630 -2.347 1.00 21.65 58 PHE C CA 1
ATOM 6518 C C . PHE C 1 58 ? -29.914 7.988 -0.961 1.00 20.40 58 PHE C C 1
ATOM 6519 O O . PHE C 1 58 ? -30.888 7.804 -0.221 1.00 18.44 58 PHE C O 1
ATOM 6527 N N . THR C 1 59 ? -28.664 7.785 -0.592 1.00 20.82 59 THR C N 1
ATOM 6528 C CA . THR C 1 59 ? -28.394 7.171 0.750 1.00 19.69 59 THR C CA 1
ATOM 6529 C C . THR C 1 59 ? -27.259 7.890 1.415 1.00 20.15 59 THR C C 1
ATOM 6530 O O . THR C 1 59 ? -26.903 7.640 2.568 1.00 19.59 59 THR C O 1
ATOM 6534 N N . SER C 1 60 ? -26.656 8.895 0.752 1.00 18.39 60 SER C N 1
ATOM 6535 C CA . SER C 1 60 ? -25.668 9.726 1.380 1.00 17.23 60 SER C CA 1
ATOM 6536 C C . SER C 1 60 ? -25.484 11.017 0.557 1.00 19.32 60 SER C C 1
ATOM 6537 O O . SER C 1 60 ? -25.731 11.121 -0.657 1.00 16.82 60 SER C O 1
ATOM 6540 N N . GLY C 1 61 ? -24.900 11.988 1.228 1.00 19.88 61 GLY C N 1
ATOM 6541 C CA . GLY C 1 61 ? -24.494 13.277 0.690 1.00 18.86 61 GLY C CA 1
ATOM 6542 C C . GLY C 1 61 ? -25.566 14.246 0.273 1.00 20.88 61 GLY C C 1
ATOM 6543 O O . GLY C 1 61 ? -25.229 15.325 -0.267 1.00 21.76 61 GLY C O 1
ATOM 6544 N N . VAL C 1 62 ? -26.840 13.906 0.457 1.00 21.09 62 VAL C N 1
ATOM 6545 C CA . VAL C 1 62 ? -27.921 14.840 0.050 1.00 19.39 62 VAL C CA 1
ATOM 6546 C C . VAL C 1 62 ? -28.806 15.040 1.283 1.00 20.15 62 VAL C C 1
ATOM 6547 O O . VAL C 1 62 ? -29.248 14.025 1.834 1.00 19.10 62 VAL C O 1
ATOM 6551 N N . ARG C 1 63 ? -29.104 16.266 1.661 1.00 18.47 63 ARG C N 1
ATOM 6552 C CA . ARG C 1 63 ? -29.889 16.508 2.873 1.00 20.65 63 ARG C CA 1
ATOM 6553 C C . ARG C 1 63 ? -30.818 17.690 2.693 1.00 21.79 63 ARG C C 1
ATOM 6554 O O . ARG C 1 63 ? -30.341 18.727 2.267 1.00 20.10 63 ARG C O 1
ATOM 6562 N N . HIS C 1 64 ? -32.111 17.440 2.902 1.00 23.29 64 HIS C N 1
ATOM 6563 C CA . HIS C 1 64 ? -33.080 18.511 2.748 1.00 22.71 64 HIS C CA 1
ATOM 6564 C C . HIS C 1 64 ? -33.066 19.170 1.405 1.00 23.55 64 HIS C C 1
ATOM 6565 O O . HIS C 1 64 ? -33.117 20.406 1.357 1.00 25.58 64 HIS C O 1
ATOM 6572 N N . GLY C 1 65 ? -32.902 18.386 0.348 1.00 23.17 65 GLY C N 1
ATOM 6573 C CA . GLY C 1 65 ? -32.881 18.931 -1.003 1.00 21.82 65 GLY C CA 1
ATOM 6574 C C . GLY C 1 65 ? -31.605 19.554 -1.535 1.00 21.83 65 GLY C C 1
ATOM 6575 O O . GLY C 1 65 ? -31.600 20.100 -2.644 1.00 18.71 65 GLY C O 1
ATOM 6576 N N . LYS C 1 66 ? -30.488 19.429 -0.845 1.00 20.31 66 LYS C N 1
ATOM 6577 C CA . LYS C 1 66 ? -29.225 20.016 -1.223 1.00 21.65 66 LYS C CA 1
ATOM 6578 C C . LYS C 1 66 ? -28.036 19.117 -0.917 1.00 19.17 66 LYS C C 1
ATOM 6579 O O . LYS C 1 66 ? -28.127 18.325 0.028 1.00 18.85 66 LYS C O 1
ATOM 6585 N N . THR C 1 67 ? -26.975 19.254 -1.752 1.00 17.83 67 THR C N 1
ATOM 6586 C CA . THR C 1 67 ? -25.804 18.416 -1.432 1.00 18.95 67 THR C CA 1
ATOM 6587 C C . THR C 1 67 ? -25.106 19.006 -0.213 1.00 19.60 67 THR C C 1
ATOM 6588 O O . THR C 1 67 ? -25.268 20.223 0.008 1.00 18.10 67 THR C O 1
ATOM 6592 N N . THR C 1 68 ? -24.257 18.194 0.421 1.00 18.94 68 THR C N 1
ATOM 6593 C CA . THR C 1 68 ? -23.547 18.665 1.595 1.00 18.79 68 THR C CA 1
ATOM 6594 C C . THR C 1 68 ? -22.035 18.716 1.310 1.00 20.36 68 THR C C 1
ATOM 6595 O O . THR C 1 68 ? -21.318 19.256 2.134 1.00 20.21 68 THR C O 1
ATOM 6599 N N . GLY C 1 69 ? -21.619 18.184 0.158 1.00 18.57 69 GLY C N 1
ATOM 6600 C CA . GLY C 1 69 ? -20.153 18.148 -0.073 1.00 17.87 69 GLY C CA 1
ATOM 6601 C C . GLY C 1 69 ? -19.623 16.752 0.229 1.00 18.94 69 GLY C C 1
ATOM 6602 O O . GLY C 1 69 ? -18.527 16.380 -0.203 1.00 18.67 69 GLY C O 1
ATOM 6603 N N . ALA C 1 70 ? -20.341 15.972 1.029 1.00 18.89 70 ALA C N 1
ATOM 6604 C CA . ALA C 1 70 ? -19.879 14.600 1.322 1.00 18.92 70 ALA C CA 1
ATOM 6605 C C . ALA C 1 70 ? -20.131 13.744 0.083 1.00 18.65 70 ALA C C 1
ATOM 6606 O O . ALA C 1 70 ? -20.897 14.129 -0.798 1.00 19.68 70 ALA C O 1
ATOM 6608 N N . PRO C 1 71 ? -19.622 12.526 0.016 1.00 16.94 71 PRO C N 1
ATOM 6609 C CA . PRO C 1 71 ? -19.908 11.634 -1.074 1.00 17.26 71 PRO C CA 1
ATOM 6610 C C . PRO C 1 71 ? -21.405 11.388 -1.231 1.00 18.25 71 PRO C C 1
ATOM 6611 O O . PRO C 1 71 ? -22.101 11.112 -0.236 1.00 17.35 71 PRO C O 1
ATOM 6615 N N . ILE C 1 72 ? -21.820 11.415 -2.487 1.00 16.97 72 ILE C N 1
ATOM 6616 C CA . ILE C 1 72 ? -23.229 11.122 -2.805 1.00 17.84 72 ILE C CA 1
ATOM 6617 C C . ILE C 1 72 ? -23.359 9.692 -3.281 1.00 18.15 72 ILE C C 1
ATOM 6618 O O . ILE C 1 72 ? -22.614 9.306 -4.199 1.00 19.67 72 ILE C O 1
ATOM 6623 N N . THR C 1 73 ? -24.285 8.956 -2.720 1.00 19.88 73 THR C N 1
ATOM 6624 C CA . THR C 1 73 ? -24.534 7.579 -3.104 1.00 17.69 73 THR C CA 1
ATOM 6625 C C . THR C 1 73 ? -25.939 7.487 -3.719 1.00 20.60 73 THR C C 1
ATOM 6626 O O . THR C 1 73 ? -26.916 7.954 -3.090 1.00 19.01 73 THR C O 1
ATOM 6638 N N . ASP C 1 75 ? -28.597 4.614 -5.697 1.00 22.43 75 ASP C N 1
ATOM 6639 C CA . ASP C 1 75 ? -28.966 3.249 -5.993 1.00 23.18 75 ASP C CA 1
ATOM 6640 C C . ASP C 1 75 ? -30.113 3.274 -7.035 1.00 22.03 75 ASP C C 1
ATOM 6641 O O . ASP C 1 75 ? -30.934 4.175 -7.018 1.00 19.51 75 ASP C O 1
ATOM 6646 N N . VAL C 1 76 ? -30.128 2.279 -7.893 1.00 20.94 76 VAL C N 1
ATOM 6647 C CA . VAL C 1 76 ? -31.169 1.992 -8.833 1.00 20.62 76 VAL C CA 1
ATOM 6648 C C . VAL C 1 76 ? -31.315 0.459 -8.804 1.00 21.35 76 VAL C C 1
ATOM 6649 O O . VAL C 1 76 ? -30.417 -0.300 -9.213 1.00 18.34 76 VAL C O 1
ATOM 6653 N N . ILE C 1 77 ? -32.455 0.053 -8.294 1.00 21.55 77 ILE C N 1
ATOM 6654 C CA . ILE C 1 77 ? -32.750 -1.376 -8.188 1.00 23.44 77 ILE C CA 1
ATOM 6655 C C . ILE C 1 77 ? -32.975 -2.058 -9.528 1.00 24.07 77 ILE C C 1
ATOM 6656 O O . ILE C 1 77 ? -33.382 -1.436 -10.523 1.00 25.74 77 ILE C O 1
ATOM 6664 N N . ASN C 1 78 ? -32.679 -3.363 -9.621 1.00 22.12 78 ASN C N 1
ATOM 6665 C CA . ASN C 1 78 ? -32.966 -4.135 -10.805 1.00 24.99 78 ASN C CA 1
ATOM 6666 C C . ASN C 1 78 ? -34.201 -4.984 -10.482 1.00 26.72 78 ASN C C 1
ATOM 6667 O O . ASN C 1 78 ? -34.071 -6.015 -9.830 1.00 25.84 78 ASN C O 1
ATOM 6672 N N . LYS C 1 79 ? -35.361 -4.561 -10.944 1.00 30.75 79 LYS C N 1
ATOM 6673 C CA . LYS C 1 79 ? -36.572 -5.353 -10.723 1.00 35.36 79 LYS C CA 1
ATOM 6674 C C . LYS C 1 79 ? -36.393 -6.751 -11.287 1.00 36.41 79 LYS C C 1
ATOM 6675 O O . LYS C 1 79 ? -36.781 -7.742 -10.641 1.00 39.41 79 LYS C O 1
ATOM 6681 N N . ASP C 1 80 ? -35.726 -6.910 -12.408 1.00 35.96 80 ASP C N 1
ATOM 6682 C CA . ASP C 1 80 ? -35.461 -8.204 -13.025 1.00 37.13 80 ASP C CA 1
ATOM 6683 C C . ASP C 1 80 ? -34.725 -9.236 -12.187 1.00 36.34 80 ASP C C 1
ATOM 6684 O O . ASP C 1 80 ? -34.728 -10.417 -12.559 1.00 35.12 80 ASP C O 1
ATOM 6689 N N . HIS C 1 81 ? -34.030 -8.833 -11.118 1.00 34.88 81 HIS C N 1
ATOM 6690 C CA . HIS C 1 81 ? -33.198 -9.700 -10.309 1.00 33.39 81 HIS C CA 1
ATOM 6691 C C . HIS C 1 81 ? -33.965 -10.855 -9.651 1.00 35.12 81 HIS C C 1
ATOM 6692 O O . HIS C 1 81 ? -33.437 -11.915 -9.295 1.00 31.43 81 HIS C O 1
ATOM 6699 N N . GLN C 1 82 ? -35.251 -10.589 -9.461 1.00 36.89 82 GLN C N 1
ATOM 6700 C CA . GLN C 1 82 ? -36.149 -11.565 -8.877 1.00 40.72 82 GLN C CA 1
ATOM 6701 C C . GLN C 1 82 ? -36.145 -12.842 -9.714 1.00 40.72 82 GLN C C 1
ATOM 6702 O O . GLN C 1 82 ? -36.390 -13.938 -9.212 1.00 40.11 82 GLN C O 1
ATOM 6708 N N . LYS C 1 83 ? -35.812 -12.709 -10.987 1.00 41.48 83 LYS C N 1
ATOM 6709 C CA . LYS C 1 83 ? -35.790 -13.873 -11.880 1.00 42.77 83 LYS C CA 1
ATOM 6710 C C . LYS C 1 83 ? -34.403 -14.506 -11.933 1.00 42.59 83 LYS C C 1
ATOM 6711 O O . LYS C 1 83 ? -34.185 -15.443 -12.705 1.00 43.66 83 LYS C O 1
ATOM 6717 N N . TRP C 1 84 ? -33.466 -14.033 -11.109 1.00 38.52 84 TRP C N 1
ATOM 6718 C CA . TRP C 1 84 ? -32.085 -14.466 -11.132 1.00 35.83 84 TRP C CA 1
ATOM 6719 C C . TRP C 1 84 ? -31.471 -14.637 -9.752 1.00 33.80 84 TRP C C 1
ATOM 6720 O O . TRP C 1 84 ? -30.236 -14.597 -9.605 1.00 32.01 84 TRP C O 1
ATOM 6731 N N . LEU C 1 85 ? -32.284 -14.835 -8.720 1.00 33.35 85 LEU C N 1
ATOM 6732 C CA . LEU C 1 85 ? -31.803 -14.930 -7.359 1.00 31.54 85 LEU C CA 1
ATOM 6733 C C . LEU C 1 85 ? -30.758 -15.997 -7.103 1.00 31.94 85 LEU C C 1
ATOM 6734 O O . LEU C 1 85 ? -29.890 -15.918 -6.231 1.00 31.59 85 LEU C O 1
ATOM 6739 N N . ASP C 1 86 ? -30.835 -17.073 -7.885 1.00 31.12 86 ASP C N 1
ATOM 6740 C CA . ASP C 1 86 ? -29.941 -18.207 -7.742 1.00 31.12 86 ASP C CA 1
ATOM 6741 C C . ASP C 1 86 ? -28.697 -18.000 -8.596 1.00 27.48 86 ASP C C 1
ATOM 6742 O O . ASP C 1 86 ? -27.570 -17.947 -8.106 1.00 26.42 86 ASP C O 1
ATOM 6747 N N . ILE C 1 87 ? -28.889 -17.720 -9.850 1.00 27.81 87 ILE C N 1
ATOM 6748 C CA . ILE C 1 87 ? -27.849 -17.522 -10.840 1.00 28.47 87 ILE C CA 1
ATOM 6749 C C . ILE C 1 87 ? -26.877 -16.411 -10.437 1.00 29.14 87 ILE C C 1
ATOM 6750 O O . ILE C 1 87 ? -25.669 -16.563 -10.586 1.00 29.46 87 ILE C O 1
ATOM 6763 N N . SER C 1 89 ? -26.614 -14.951 -7.297 1.00 30.29 89 SER C N 1
ATOM 6764 C CA . SER C 1 89 ? -26.362 -14.945 -5.870 1.00 28.32 89 SER C CA 1
ATOM 6765 C C . SER C 1 89 ? -24.903 -14.600 -5.557 1.00 29.05 89 SER C C 1
ATOM 6766 O O . SER C 1 89 ? -23.987 -15.206 -6.140 1.00 23.96 89 SER C O 1
ATOM 6769 N N . ALA C 1 90 ? -24.731 -13.682 -4.593 1.00 28.47 90 ALA C N 1
ATOM 6770 C CA . ALA C 1 90 ? -23.363 -13.405 -4.122 1.00 28.24 90 ALA C CA 1
ATOM 6771 C C . ALA C 1 90 ? -22.707 -14.604 -3.464 1.00 28.93 90 ALA C C 1
ATOM 6772 O O . ALA C 1 90 ? -21.482 -14.852 -3.471 1.00 26.80 90 ALA C O 1
ATOM 6774 N N . GLU C 1 91 ? -23.520 -15.367 -2.713 1.00 30.30 91 GLU C N 1
ATOM 6775 C CA . GLU C 1 91 ? -22.928 -16.508 -2.010 1.00 33.13 91 GLU C CA 1
ATOM 6776 C C . GLU C 1 91 ? -23.004 -17.801 -2.797 1.00 30.73 91 GLU C C 1
ATOM 6777 O O . GLU C 1 91 ? -23.740 -17.878 -3.751 1.00 28.93 91 GLU C O 1
ATOM 6787 N N . ASP C 1 92 ? -22.200 -18.778 -2.444 1.00 32.48 92 ASP C N 1
ATOM 6788 C CA . ASP C 1 92 ? -22.099 -20.024 -3.189 1.00 36.82 92 ASP C CA 1
ATOM 6789 C C . ASP C 1 92 ? -23.412 -20.820 -3.146 1.00 38.84 92 ASP C C 1
ATOM 6790 O O . ASP C 1 92 ? -24.101 -20.762 -2.119 1.00 37.35 92 ASP C O 1
ATOM 6795 N N . ILE C 1 93 ? -23.735 -21.464 -4.250 1.00 40.03 93 ILE C N 1
ATOM 6796 C CA . ILE C 1 93 ? -24.899 -22.310 -4.361 1.00 44.74 93 ILE C CA 1
ATOM 6797 C C . ILE C 1 93 ? -24.454 -23.729 -4.754 1.00 48.40 93 ILE C C 1
ATOM 6798 O O . ILE C 1 93 ? -23.267 -24.020 -4.871 1.00 46.46 93 ILE C O 1
ATOM 6803 N N . GLU C 1 94 ? -25.415 -24.628 -4.914 1.00 53.67 94 GLU C N 1
ATOM 6804 C CA . GLU C 1 94 ? -25.096 -26.013 -5.280 1.00 60.20 94 GLU C CA 1
ATOM 6805 C C . GLU C 1 94 ? -24.487 -26.096 -6.674 1.00 62.09 94 GLU C C 1
ATOM 6806 O O . GLU C 1 94 ? -25.083 -25.536 -7.595 1.00 60.94 94 GLU C O 1
ATOM 6812 N N . ASP C 1 95 ? -23.378 -26.787 -6.837 1.00 65.73 95 ASP C N 1
ATOM 6813 C CA . ASP C 1 95 ? -22.730 -26.914 -8.136 1.00 69.15 95 ASP C CA 1
ATOM 6814 C C . ASP C 1 95 ? -23.681 -27.220 -9.275 1.00 70.77 95 ASP C C 1
ATOM 6815 O O . ASP C 1 95 ? -23.567 -26.742 -10.403 1.00 70.82 95 ASP C O 1
ATOM 6820 N N . ARG C 1 96 ? -24.628 -28.092 -8.982 1.00 72.23 96 ARG C N 1
ATOM 6821 C CA . ARG C 1 96 ? -25.610 -28.581 -9.926 1.00 74.25 96 ARG C CA 1
ATOM 6822 C C . ARG C 1 96 ? -26.486 -27.472 -10.494 1.00 72.98 96 ARG C C 1
ATOM 6823 O O . ARG C 1 96 ? -27.205 -27.689 -11.471 1.00 72.24 96 ARG C O 1
ATOM 6831 N N . LEU C 1 97 ? -26.516 -26.333 -9.810 1.00 70.96 97 LEU C N 1
ATOM 6832 C CA . LEU C 1 97 ? -27.367 -25.227 -10.230 1.00 69.03 97 LEU C CA 1
ATOM 6833 C C . LEU C 1 97 ? -26.578 -24.177 -11.005 1.00 66.71 97 LEU C C 1
ATOM 6834 O O . LEU C 1 97 ? -27.154 -23.336 -11.702 1.00 64.96 97 LEU C O 1
ATOM 6839 N N . LYS C 1 98 ? -25.249 -24.231 -10.917 1.00 63.40 98 LYS C N 1
ATOM 6840 C CA . LYS C 1 98 ? -24.381 -23.251 -11.547 1.00 61.20 98 LYS C CA 1
ATOM 6841 C C . LYS C 1 98 ? -24.368 -23.218 -13.063 1.00 59.63 98 LYS C C 1
ATOM 6842 O O . LYS C 1 98 ? -24.059 -22.163 -13.640 1.00 59.34 98 LYS C O 1
ATOM 6848 N N . SER C 1 99 ? -24.752 -24.283 -13.751 1.00 57.47 99 SER C N 1
ATOM 6849 C CA . SER C 1 99 ? -24.753 -24.263 -15.213 1.00 55.84 99 SER C CA 1
ATOM 6850 C C . SER C 1 99 ? -25.887 -23.441 -15.811 1.00 54.59 99 SER C C 1
ATOM 6851 O O . SER C 1 99 ? -25.940 -23.168 -17.015 1.00 52.90 99 SER C O 1
ATOM 6854 N N . LYS C 1 100 ? -26.873 -23.061 -14.997 1.00 53.53 100 LYS C N 1
ATOM 6855 C CA . LYS C 1 100 ? -28.011 -22.290 -15.472 1.00 52.84 100 LYS C CA 1
ATOM 6856 C C . LYS C 1 100 ? -27.612 -20.976 -16.135 1.00 51.17 100 LYS C C 1
ATOM 6857 O O . LYS C 1 100 ? -26.978 -20.125 -15.511 1.00 49.42 100 LYS C O 1
ATOM 6863 N N . ARG C 1 101 ? -27.997 -20.779 -17.393 1.00 48.89 101 ARG C N 1
ATOM 6864 C CA . ARG C 1 101 ? -27.766 -19.563 -18.142 1.00 47.43 101 ARG C CA 1
ATOM 6865 C C . ARG C 1 101 ? -26.280 -19.288 -18.384 1.00 45.44 101 ARG C C 1
ATOM 6866 O O . ARG C 1 101 ? -25.912 -18.203 -18.842 1.00 43.82 101 ARG C O 1
ATOM 6874 N N . LYS C 1 102 ? -25.484 -20.298 -18.063 1.00 42.46 102 LYS C N 1
ATOM 6875 C CA . LYS C 1 102 ? -24.042 -20.194 -18.269 1.00 41.98 102 LYS C CA 1
ATOM 6876 C C . LYS C 1 102 ? -23.810 -19.976 -19.753 1.00 41.79 102 LYS C C 1
ATOM 6877 O O . LYS C 1 102 ? -24.618 -20.375 -20.624 1.00 41.91 102 LYS C O 1
ATOM 6883 N N . ILE C 1 103 ? -22.753 -19.229 -20.071 1.00 37.96 103 ILE C N 1
ATOM 6884 C CA . ILE C 1 103 ? -22.527 -18.954 -21.483 1.00 35.01 103 ILE C CA 1
ATOM 6885 C C . ILE C 1 103 ? -21.171 -19.535 -21.883 1.00 35.04 103 ILE C C 1
ATOM 6886 O O . ILE C 1 103 ? -20.169 -19.322 -21.199 1.00 30.84 103 ILE C O 1
ATOM 6894 N N . THR C 1 104 ? -21.215 -20.271 -23.012 1.00 33.65 104 THR C N 1
ATOM 6895 C CA . THR C 1 104 ? -19.978 -20.862 -23.516 1.00 33.03 104 THR C CA 1
ATOM 6896 C C . THR C 1 104 ? -19.855 -20.519 -24.997 1.00 32.25 104 THR C C 1
ATOM 6897 O O . THR C 1 104 ? -18.909 -20.935 -25.671 1.00 32.49 104 THR C O 1
ATOM 6901 N N . HIS C 1 105 ? -20.806 -19.773 -25.520 1.00 32.11 105 HIS C N 1
ATOM 6902 C CA . HIS C 1 105 ? -20.796 -19.379 -26.919 1.00 32.82 105 HIS C CA 1
ATOM 6903 C C . HIS C 1 105 ? -20.674 -17.864 -26.995 1.00 32.05 105 HIS C C 1
ATOM 6904 O O . HIS C 1 105 ? -21.702 -17.202 -26.974 1.00 31.54 105 HIS C O 1
ATOM 6911 N N . PRO C 1 106 ? -19.460 -17.345 -27.047 1.00 30.64 106 PRO C N 1
ATOM 6912 C CA . PRO C 1 106 ? -19.256 -15.895 -27.044 1.00 29.60 106 PRO C CA 1
ATOM 6913 C C . PRO C 1 106 ? -19.961 -15.184 -28.168 1.00 29.85 106 PRO C C 1
ATOM 6914 O O . PRO C 1 106 ? -19.998 -15.749 -29.271 1.00 29.81 106 PRO C O 1
ATOM 6918 N N . ARG C 1 107 ? -20.451 -13.945 -28.028 1.00 28.31 107 ARG C N 1
ATOM 6919 C CA . ARG C 1 107 ? -20.987 -13.187 -29.135 1.00 26.53 107 ARG C CA 1
ATOM 6920 C C . ARG C 1 107 ? -19.971 -12.243 -29.744 1.00 26.74 107 ARG C C 1
ATOM 6921 O O . ARG C 1 107 ? -19.384 -11.389 -29.061 1.00 25.16 107 ARG C O 1
ATOM 6929 N N . PRO C 1 108 ? -19.815 -12.316 -31.067 1.00 27.67 108 PRO C N 1
ATOM 6930 C CA . PRO C 1 108 ? -18.974 -11.430 -31.834 1.00 26.12 108 PRO C CA 1
ATOM 6931 C C . PRO C 1 108 ? -19.474 -10.015 -31.552 1.00 24.01 108 PRO C C 1
ATOM 6932 O O . PRO C 1 108 ? -20.698 -9.843 -31.413 1.00 21.14 108 PRO C O 1
ATOM 6936 N N . GLY C 1 109 ? -18.530 -9.101 -31.457 1.00 22.05 109 GLY C N 1
ATOM 6937 C CA . GLY C 1 109 ? -19.006 -7.737 -31.145 1.00 23.44 109 GLY C CA 1
ATOM 6938 C C . GLY C 1 109 ? -19.106 -7.494 -29.644 1.00 20.46 109 GLY C C 1
ATOM 6939 O O . GLY C 1 109 ? -19.018 -6.299 -29.296 1.00 20.71 109 GLY C O 1
ATOM 6940 N N . HIS C 1 110 ? -19.303 -8.491 -28.797 1.00 22.06 110 HIS C N 1
ATOM 6941 C CA . HIS C 1 110 ? -19.437 -8.191 -27.358 1.00 22.99 110 HIS C CA 1
ATOM 6942 C C . HIS C 1 110 ? -18.170 -8.494 -26.581 1.00 23.93 110 HIS C C 1
ATOM 6943 O O . HIS C 1 110 ? -17.122 -8.847 -27.107 1.00 21.01 110 HIS C O 1
ATOM 6950 N N . ALA C 1 111 ? -18.161 -8.306 -25.249 1.00 21.71 111 ALA C N 1
ATOM 6951 C CA . ALA C 1 111 ? -16.956 -8.487 -24.451 1.00 20.94 111 ALA C CA 1
ATOM 6952 C C . ALA C 1 111 ? -16.789 -9.933 -23.979 1.00 19.46 111 ALA C C 1
ATOM 6953 O O . ALA C 1 111 ? -15.750 -10.262 -23.395 1.00 20.64 111 ALA C O 1
ATOM 6955 N N . ASP C 1 112 ? -17.667 -10.820 -24.420 1.00 18.33 112 ASP C N 1
ATOM 6956 C CA . ASP C 1 112 ? -17.657 -12.170 -23.857 1.00 19.37 112 ASP C CA 1
ATOM 6957 C C . ASP C 1 112 ? -16.312 -12.867 -23.870 1.00 19.64 112 ASP C C 1
ATOM 6958 O O . ASP C 1 112 ? -15.764 -13.209 -22.815 1.00 22.01 112 ASP C O 1
ATOM 6963 N N . LEU C 1 113 ? -15.841 -13.212 -25.062 1.00 19.15 113 LEU C N 1
ATOM 6964 C CA . LEU C 1 113 ? -14.616 -14.020 -25.181 1.00 20.42 113 LEU C CA 1
ATOM 6965 C C . LEU C 1 113 ? -13.394 -13.365 -24.564 1.00 18.59 113 LEU C C 1
ATOM 6966 O O . LEU C 1 113 ? -12.658 -13.969 -23.797 1.00 22.98 113 LEU C O 1
ATOM 6971 N N . VAL C 1 114 ? -13.079 -12.141 -24.947 1.00 20.60 114 VAL C N 1
ATOM 6972 C CA . VAL C 1 114 ? -11.911 -11.429 -24.450 1.00 19.83 114 VAL C CA 1
ATOM 6973 C C . VAL C 1 114 ? -11.939 -11.219 -22.952 1.00 19.72 114 VAL C C 1
ATOM 6974 O O . VAL C 1 114 ? -10.909 -11.435 -22.307 1.00 20.76 114 VAL C O 1
ATOM 6978 N N . GLY C 1 115 ? -13.072 -10.986 -22.372 1.00 23.17 115 GLY C N 1
ATOM 6979 C CA . GLY C 1 115 ? -13.239 -10.860 -20.909 1.00 22.48 115 GLY C CA 1
ATOM 6980 C C . GLY C 1 115 ? -12.936 -12.236 -20.300 1.00 21.14 115 GLY C C 1
ATOM 6981 O O . GLY C 1 115 ? -12.331 -12.372 -19.232 1.00 20.11 115 GLY C O 1
ATOM 6982 N N . GLY C 1 116 ? -13.469 -13.262 -20.956 1.00 21.44 116 GLY C N 1
ATOM 6983 C CA . GLY C 1 116 ? -13.209 -14.656 -20.525 1.00 18.72 116 GLY C CA 1
ATOM 6984 C C . GLY C 1 116 ? -11.695 -14.892 -20.486 1.00 19.77 116 GLY C C 1
ATOM 6985 O O . GLY C 1 116 ? -11.183 -15.497 -19.541 1.00 21.54 116 GLY C O 1
ATOM 6986 N N . ILE C 1 117 ? -10.950 -14.482 -21.497 1.00 20.11 117 ILE C N 1
ATOM 6987 C CA . ILE C 1 117 ? -9.503 -14.755 -21.535 1.00 19.95 117 ILE C CA 1
ATOM 6988 C C . ILE C 1 117 ? -8.747 -13.956 -20.490 1.00 21.20 117 ILE C C 1
ATOM 6989 O O . ILE C 1 117 ? -7.919 -14.426 -19.694 1.00 19.98 117 ILE C O 1
ATOM 6994 N N . LYS C 1 118 ? -9.059 -12.650 -20.473 1.00 19.25 118 LYS C N 1
ATOM 6995 C CA . LYS C 1 118 ? -8.417 -11.727 -19.544 1.00 18.34 118 LYS C CA 1
ATOM 6996 C C . LYS C 1 118 ? -8.613 -12.122 -18.100 1.00 17.38 118 LYS C C 1
ATOM 6997 O O . LYS C 1 118 ? -7.691 -12.093 -17.249 1.00 17.85 118 LYS C O 1
ATOM 7003 N N . TYR C 1 119 ? -9.859 -12.430 -17.760 1.00 16.06 119 TYR C N 1
ATOM 7004 C CA . TYR C 1 119 ? -10.189 -12.695 -16.349 1.00 16.09 119 TYR C CA 1
ATOM 7005 C C . TYR C 1 119 ? -10.202 -14.196 -16.023 1.00 19.61 119 TYR C C 1
ATOM 7006 O O . TYR C 1 119 ? -10.437 -14.560 -14.881 1.00 16.71 119 TYR C O 1
ATOM 7015 N N . ARG C 1 120 ? -9.919 -15.033 -17.005 1.00 20.53 120 ARG C N 1
ATOM 7016 C CA . ARG C 1 120 ? -9.912 -16.488 -16.843 1.00 22.52 120 ARG C CA 1
ATOM 7017 C C . ARG C 1 120 ? -11.217 -17.099 -16.343 1.00 22.81 120 ARG C C 1
ATOM 7018 O O . ARG C 1 120 ? -11.266 -17.958 -15.455 1.00 22.69 120 ARG C O 1
ATOM 7026 N N . PHE C 1 121 ? -12.287 -16.734 -17.044 1.00 22.94 121 PHE C N 1
ATOM 7027 C CA . PHE C 1 121 ? -13.608 -17.245 -16.717 1.00 25.17 121 PHE C CA 1
ATOM 7028 C C . PHE C 1 121 ? -13.902 -18.569 -17.432 1.00 26.05 121 PHE C C 1
ATOM 7029 O O . PHE C 1 121 ? -13.470 -18.798 -18.557 1.00 26.19 121 PHE C O 1
ATOM 7037 N N . ASP C 1 122 ? -14.723 -19.387 -16.806 1.00 29.46 122 ASP C N 1
ATOM 7038 C CA . ASP C 1 122 ? -15.215 -20.583 -17.501 1.00 31.63 122 ASP C CA 1
ATOM 7039 C C . ASP C 1 122 ? -16.678 -20.308 -17.792 1.00 31.14 122 ASP C C 1
ATOM 7040 O O . ASP C 1 122 ? -17.265 -20.994 -18.628 1.00 31.38 122 ASP C O 1
ATOM 7045 N N . ASP C 1 123 ? -17.248 -19.209 -17.275 1.00 28.46 123 ASP C N 1
ATOM 7046 C CA . ASP C 1 123 ? -18.653 -18.891 -17.568 1.00 26.59 123 ASP C CA 1
ATOM 7047 C C . ASP C 1 123 ? -18.733 -17.468 -18.122 1.00 27.00 123 ASP C C 1
ATOM 7048 O O . ASP C 1 123 ? -18.435 -16.559 -17.334 1.00 25.13 123 ASP C O 1
ATOM 7053 N N . LEU C 1 124 ? -18.990 -17.305 -19.427 1.00 23.92 124 LEU C N 1
ATOM 7054 C CA . LEU C 1 124 ? -18.936 -15.988 -20.023 1.00 23.03 124 LEU C CA 1
ATOM 7055 C C . LEU C 1 124 ? -20.004 -15.037 -19.505 1.00 24.09 124 LEU C C 1
ATOM 7056 O O . LEU C 1 124 ? -19.934 -13.820 -19.778 1.00 24.34 124 LEU C O 1
ATOM 7061 N N . ARG C 1 125 ? -20.969 -15.517 -18.722 1.00 23.46 125 ARG C N 1
ATOM 7062 C CA . ARG C 1 125 ? -21.938 -14.624 -18.131 1.00 25.80 125 ARG C CA 1
ATOM 7063 C C . ARG C 1 125 ? -21.121 -13.645 -17.245 1.00 26.01 125 ARG C C 1
ATOM 7064 O O . ARG C 1 125 ? -21.570 -12.530 -17.013 1.00 25.84 125 ARG C O 1
ATOM 7072 N N . ASN C 1 126 ? -19.980 -14.116 -16.733 1.00 25.43 126 ASN C N 1
ATOM 7073 C CA . ASN C 1 126 ? -19.213 -13.251 -15.819 1.00 25.59 126 ASN C CA 1
ATOM 7074 C C . ASN C 1 126 ? -18.632 -12.067 -16.554 1.00 24.37 126 ASN C C 1
ATOM 7075 O O . ASN C 1 126 ? -18.228 -11.098 -15.880 1.00 25.69 126 ASN C O 1
ATOM 7080 N N . SER C 1 127 ? -18.561 -12.140 -17.884 1.00 23.26 127 SER C N 1
ATOM 7081 C CA . SER C 1 127 ? -18.181 -10.983 -18.653 1.00 25.16 127 SER C CA 1
ATOM 7082 C C . SER C 1 127 ? -19.460 -10.127 -18.894 1.00 25.13 127 SER C C 1
ATOM 7083 O O . SER C 1 127 ? -19.427 -8.911 -18.794 1.00 23.61 127 SER C O 1
ATOM 7086 N N . LEU C 1 128 ? -20.475 -10.812 -19.363 1.00 23.42 128 LEU C N 1
ATOM 7087 C CA . LEU C 1 128 ? -21.715 -10.147 -19.799 1.00 26.53 128 LEU C CA 1
ATOM 7088 C C . LEU C 1 128 ? -22.331 -9.270 -18.735 1.00 22.98 128 LEU C C 1
ATOM 7089 O O . LEU C 1 128 ? -22.749 -8.169 -19.060 1.00 26.52 128 LEU C O 1
ATOM 7094 N N . GLU C 1 129 ? -22.485 -9.732 -17.523 1.00 23.06 129 GLU C N 1
ATOM 7095 C CA . GLU C 1 129 ? -23.207 -9.041 -16.454 1.00 22.01 129 GLU C CA 1
ATOM 7096 C C . GLU C 1 129 ? -22.722 -7.623 -16.194 1.00 21.43 129 GLU C C 1
ATOM 7097 O O . GLU C 1 129 ? -23.534 -6.720 -15.989 1.00 20.66 129 GLU C O 1
ATOM 7103 N N . ARG C 1 130 ? -21.413 -7.415 -16.281 1.00 21.33 130 ARG C N 1
ATOM 7104 C CA . ARG C 1 130 ? -20.837 -6.086 -16.083 1.00 19.11 130 ARG C CA 1
ATOM 7105 C C . ARG C 1 130 ? -20.567 -5.354 -17.385 1.00 18.67 130 ARG C C 1
ATOM 7106 O O . ARG C 1 130 ? -20.658 -4.099 -17.339 1.00 20.27 130 ARG C O 1
ATOM 7114 N N . SER C 1 131 ? -20.255 -6.023 -18.497 1.00 18.69 131 SER C N 1
ATOM 7115 C CA . SER C 1 131 ? -20.025 -5.292 -19.729 1.00 20.20 131 SER C CA 1
ATOM 7116 C C . SER C 1 131 ? -21.366 -4.790 -20.283 1.00 20.97 131 SER C C 1
ATOM 7117 O O . SER C 1 131 ? -21.359 -3.822 -21.050 1.00 17.81 131 SER C O 1
ATOM 7120 N N . SER C 1 132 ? -22.482 -5.317 -19.749 1.00 18.38 132 SER C N 1
ATOM 7121 C CA . SER C 1 132 ? -23.779 -4.829 -20.267 1.00 20.78 132 SER C CA 1
ATOM 7122 C C . SER C 1 132 ? -23.980 -3.317 -20.138 1.00 20.67 132 SER C C 1
ATOM 7123 O O . SER C 1 132 ? -23.620 -2.670 -19.146 1.00 20.52 132 SER C O 1
ATOM 7126 N N . ALA C 1 133 ? -24.696 -2.757 -21.151 1.00 18.92 133 ALA C N 1
ATOM 7127 C CA . ALA C 1 133 ? -24.968 -1.311 -21.084 1.00 20.94 133 ALA C CA 1
ATOM 7128 C C . ALA C 1 133 ? -26.011 -0.982 -20.023 1.00 19.92 133 ALA C C 1
ATOM 7129 O O . ALA C 1 133 ? -26.411 0.180 -19.885 1.00 20.23 133 ALA C O 1
ATOM 7131 N N . ARG C 1 134 ? -26.427 -1.978 -19.216 1.00 22.34 134 ARG C N 1
ATOM 7132 C CA . ARG C 1 134 ? -27.284 -1.683 -18.059 1.00 21.27 134 ARG C CA 1
ATOM 7133 C C . ARG C 1 134 ? -26.555 -0.669 -17.165 1.00 22.67 134 ARG C C 1
ATOM 7134 O O . ARG C 1 134 ? -27.137 0.217 -16.532 1.00 21.43 134 ARG C O 1
ATOM 7142 N N . GLU C 1 135 ? -25.212 -0.701 -17.179 1.00 23.64 135 GLU C N 1
ATOM 7143 C CA . GLU C 1 135 ? -24.373 0.178 -16.361 1.00 22.05 135 GLU C CA 1
ATOM 7144 C C . GLU C 1 135 ? -24.522 1.624 -16.760 1.00 21.30 135 GLU C C 1
ATOM 7145 O O . GLU C 1 135 ? -24.228 2.527 -15.968 1.00 19.47 135 GLU C O 1
ATOM 7151 N N . THR C 1 136 ? -24.883 1.843 -18.043 1.00 22.31 136 THR C N 1
ATOM 7152 C CA . THR C 1 136 ? -25.045 3.239 -18.505 1.00 20.12 136 THR C CA 1
ATOM 7153 C C . THR C 1 136 ? -26.163 3.922 -17.723 1.00 20.54 136 THR C C 1
ATOM 7154 O O . THR C 1 136 ? -26.230 5.155 -17.641 1.00 22.16 136 THR C O 1
ATOM 7158 N N . THR C 1 137 ? -27.014 3.153 -17.079 1.00 18.21 137 THR C N 1
ATOM 7159 C CA . THR C 1 137 ? -28.054 3.791 -16.206 1.00 17.35 137 THR C CA 1
ATOM 7160 C C . THR C 1 137 ? -27.354 4.648 -15.144 1.00 17.51 137 THR C C 1
ATOM 7161 O O . THR C 1 137 ? -27.746 5.766 -14.814 1.00 17.17 137 THR C O 1
ATOM 7173 N N . ARG C 1 139 ? -24.298 5.841 -15.247 1.00 14.02 139 ARG C N 1
ATOM 7174 C CA . ARG C 1 139 ? -23.602 6.968 -15.860 1.00 18.31 139 ARG C CA 1
ATOM 7175 C C . ARG C 1 139 ? -24.592 8.116 -16.124 1.00 17.47 139 ARG C C 1
ATOM 7176 O O . ARG C 1 139 ? -24.233 9.290 -16.041 1.00 18.49 139 ARG C O 1
ATOM 7184 N N . VAL C 1 140 ? -25.828 7.794 -16.505 1.00 17.50 140 VAL C N 1
ATOM 7185 C CA . VAL C 1 140 ? -26.858 8.833 -16.699 1.00 18.24 140 VAL C CA 1
ATOM 7186 C C . VAL C 1 140 ? -27.196 9.574 -15.398 1.00 15.86 140 VAL C C 1
ATOM 7187 O O . VAL C 1 140 ? -27.361 10.772 -15.300 1.00 17.92 140 VAL C O 1
ATOM 7191 N N . ALA C 1 141 ? -27.209 8.812 -14.335 1.00 18.06 141 ALA C N 1
ATOM 7192 C CA . ALA C 1 141 ? -27.505 9.284 -12.980 1.00 17.98 141 ALA C CA 1
ATOM 7193 C C . ALA C 1 141 ? -26.417 10.245 -12.519 1.00 18.88 141 ALA C C 1
ATOM 7194 O O . ALA C 1 141 ? -26.664 11.311 -12.004 1.00 16.49 141 ALA C O 1
ATOM 7196 N N . VAL C 1 142 ? -25.157 9.836 -12.798 1.00 19.38 142 VAL C N 1
ATOM 7197 C CA . VAL C 1 142 ? -24.079 10.772 -12.380 1.00 16.63 142 VAL C CA 1
ATOM 7198 C C . VAL C 1 142 ? -24.219 11.994 -13.266 1.00 17.36 142 VAL C C 1
ATOM 7199 O O . VAL C 1 142 ? -23.989 13.158 -12.843 1.00 19.36 142 VAL C O 1
ATOM 7203 N N . GLY C 1 143 ? -24.516 11.743 -14.544 1.00 15.26 143 GLY C N 1
ATOM 7204 C CA . GLY C 1 143 ? -24.698 12.880 -15.458 1.00 17.55 143 GLY C CA 1
ATOM 7205 C C . GLY C 1 143 ? -25.765 13.873 -15.057 1.00 17.32 143 GLY C C 1
ATOM 7206 O O . GLY C 1 143 ? -25.723 15.086 -15.328 1.00 20.26 143 GLY C O 1
ATOM 7207 N N . ALA C 1 144 ? -26.813 13.400 -14.404 1.00 18.99 144 ALA C N 1
ATOM 7208 C CA . ALA C 1 144 ? -27.915 14.263 -13.973 1.00 17.70 144 ALA C CA 1
ATOM 7209 C C . ALA C 1 144 ? -27.479 15.138 -12.810 1.00 18.95 144 ALA C C 1
ATOM 7210 O O . ALA C 1 144 ? -27.905 16.293 -12.764 1.00 18.02 144 ALA C O 1
ATOM 7212 N N . VAL C 1 145 ? -26.617 14.659 -11.926 1.00 17.84 145 VAL C N 1
ATOM 7213 C CA . VAL C 1 145 ? -26.022 15.534 -10.902 1.00 18.02 145 VAL C CA 1
ATOM 7214 C C . VAL C 1 145 ? -25.155 16.588 -11.577 1.00 16.56 145 VAL C C 1
ATOM 7215 O O . VAL C 1 145 ? -25.152 17.786 -11.241 1.00 17.60 145 VAL C O 1
ATOM 7219 N N . ALA C 1 146 ? -24.349 16.211 -12.570 1.00 16.44 146 ALA C N 1
ATOM 7220 C CA . ALA C 1 146 ? -23.467 17.151 -13.258 1.00 16.15 146 ALA C CA 1
ATOM 7221 C C . ALA C 1 146 ? -24.296 18.247 -13.962 1.00 14.87 146 ALA C C 1
ATOM 7222 O O . ALA C 1 146 ? -23.987 19.455 -13.925 1.00 15.97 146 ALA C O 1
ATOM 7224 N N . LYS C 1 147 ? -25.413 17.806 -14.536 1.00 14.76 147 LYS C N 1
ATOM 7225 C CA . LYS C 1 147 ? -26.277 18.761 -15.254 1.00 18.42 147 LYS C CA 1
ATOM 7226 C C . LYS C 1 147 ? -26.894 19.813 -14.357 1.00 21.00 147 LYS C C 1
ATOM 7227 O O . LYS C 1 147 ? -27.107 20.965 -14.756 1.00 23.05 147 LYS C O 1
ATOM 7233 N N . ARG C 1 148 ? -27.198 19.431 -13.111 1.00 21.24 148 ARG C N 1
ATOM 7234 C CA . ARG C 1 148 ? -27.705 20.400 -12.128 1.00 22.25 148 ARG C CA 1
ATOM 7235 C C . ARG C 1 148 ? -26.655 21.466 -11.867 1.00 23.62 148 ARG C C 1
ATOM 7236 O O . ARG C 1 148 ? -26.971 22.652 -11.680 1.00 21.93 148 ARG C O 1
ATOM 7244 N N . LEU C 1 149 ? -25.370 21.049 -11.788 1.00 23.06 149 LEU C N 1
ATOM 7245 C CA . LEU C 1 149 ? -24.329 22.059 -11.632 1.00 24.63 149 LEU C CA 1
ATOM 7246 C C . LEU C 1 149 ? -24.259 22.952 -12.879 1.00 22.39 149 LEU C C 1
ATOM 7247 O O . LEU C 1 149 ? -24.051 24.166 -12.734 1.00 22.38 149 LEU C O 1
ATOM 7252 N N . LEU C 1 150 ? -24.389 22.375 -14.067 1.00 21.60 150 LEU C N 1
ATOM 7253 C CA . LEU C 1 150 ? -24.343 23.212 -15.268 1.00 19.76 150 LEU C CA 1
ATOM 7254 C C . LEU C 1 150 ? -25.514 24.196 -15.275 1.00 20.47 150 LEU C C 1
ATOM 7255 O O . LEU C 1 150 ? -25.363 25.373 -15.619 1.00 18.63 150 LEU C O 1
ATOM 7260 N N . ALA C 1 151 ? -26.705 23.678 -14.895 1.00 20.88 151 ALA C N 1
ATOM 7261 C CA . ALA C 1 151 ? -27.874 24.538 -14.841 1.00 21.43 151 ALA C CA 1
ATOM 7262 C C . ALA C 1 151 ? -27.661 25.725 -13.902 1.00 22.80 151 ALA C C 1
ATOM 7263 O O . ALA C 1 151 ? -28.140 26.821 -14.210 1.00 22.87 151 ALA C O 1
ATOM 7265 N N . GLU C 1 152 ? -27.068 25.485 -12.742 1.00 21.81 152 GLU C N 1
ATOM 7266 C CA . GLU C 1 152 ? -26.767 26.551 -11.796 1.00 22.04 152 GLU C CA 1
ATOM 7267 C C . GLU C 1 152 ? -25.782 27.531 -12.376 1.00 22.73 152 GLU C C 1
ATOM 7268 O O . GLU C 1 152 ? -25.751 28.676 -11.912 1.00 22.04 152 GLU C O 1
ATOM 7274 N N . LEU C 1 153 ? -25.017 27.169 -13.404 1.00 22.40 153 LEU C N 1
ATOM 7275 C CA . LEU C 1 153 ? -24.090 28.106 -14.000 1.00 22.64 153 LEU C CA 1
ATOM 7276 C C . LEU C 1 153 ? -24.583 28.655 -15.347 1.00 24.54 153 LEU C C 1
ATOM 7277 O O . LEU C 1 153 ? -23.779 29.099 -16.154 1.00 24.17 153 LEU C O 1
ATOM 7282 N N . ASP C 1 154 ? -25.870 28.610 -15.590 1.00 24.92 154 ASP C N 1
ATOM 7283 C CA . ASP C 1 154 ? -26.556 29.137 -16.750 1.00 28.38 154 ASP C CA 1
ATOM 7284 C C . ASP C 1 154 ? -26.175 28.428 -18.047 1.00 28.04 154 ASP C C 1
ATOM 7285 O O . ASP C 1 154 ? -26.082 29.084 -19.097 1.00 30.30 154 ASP C O 1
ATOM 7298 N N . GLU C 1 156 ? -26.714 25.008 -20.803 1.00 25.75 156 GLU C N 1
ATOM 7299 C CA . GLU C 1 156 ? -27.762 24.172 -21.341 1.00 25.27 156 GLU C CA 1
ATOM 7300 C C . GLU C 1 156 ? -27.173 23.044 -22.178 1.00 22.44 156 GLU C C 1
ATOM 7301 O O . GLU C 1 156 ? -26.142 23.238 -22.809 1.00 21.03 156 GLU C O 1
ATOM 7307 N N . ILE C 1 157 ? -27.821 21.897 -22.190 1.00 20.89 157 ILE C N 1
ATOM 7308 C CA . ILE C 1 157 ? -27.270 20.788 -22.957 1.00 21.76 157 ILE C CA 1
ATOM 7309 C C . ILE C 1 157 ? -28.397 20.038 -23.642 1.00 21.18 157 ILE C C 1
ATOM 7310 O O . ILE C 1 157 ? -29.525 20.030 -23.188 1.00 20.24 157 ILE C O 1
ATOM 7315 N N . ALA C 1 158 ? -28.088 19.428 -24.782 1.00 19.94 158 ALA C N 1
ATOM 7316 C CA . ALA C 1 158 ? -29.082 18.616 -25.479 1.00 21.40 158 ALA C CA 1
ATOM 7317 C C . ALA C 1 158 ? -28.366 17.579 -26.333 1.00 22.29 158 ALA C C 1
ATOM 7318 O O . ALA C 1 158 ? -27.181 17.724 -26.600 1.00 23.19 158 ALA C O 1
ATOM 7320 N N . ASN C 1 159 ? -29.151 16.632 -26.839 1.00 22.16 159 ASN C N 1
ATOM 7321 C CA . ASN C 1 159 ? -28.572 15.647 -27.743 1.00 23.45 159 ASN C CA 1
ATOM 7322 C C . ASN C 1 159 ? -29.642 15.294 -28.774 1.00 23.47 159 ASN C C 1
ATOM 7323 O O . ASN C 1 159 ? -30.832 15.309 -28.468 1.00 23.16 159 ASN C O 1
ATOM 7328 N N . HIS C 1 160 ? -29.247 14.897 -29.960 1.00 22.09 160 HIS C N 1
ATOM 7329 C CA . HIS C 1 160 ? -30.228 14.503 -30.986 1.00 22.84 160 HIS C CA 1
ATOM 7330 C C . HIS C 1 160 ? -29.507 13.547 -31.918 1.00 22.59 160 HIS C C 1
ATOM 7331 O O . HIS C 1 160 ? -28.274 13.630 -31.999 1.00 21.19 160 HIS C O 1
ATOM 7338 N N . VAL C 1 161 ? -30.292 12.770 -32.649 1.00 21.23 161 VAL C N 1
ATOM 7339 C CA . VAL C 1 161 ? -29.744 11.818 -33.579 1.00 22.53 161 VAL C CA 1
ATOM 7340 C C . VAL C 1 161 ? -29.564 12.532 -34.921 1.00 23.06 161 VAL C C 1
ATOM 7341 O O . VAL C 1 161 ? -30.515 13.173 -35.407 1.00 20.77 161 VAL C O 1
ATOM 7345 N N . VAL C 1 162 ? -28.392 12.416 -35.537 1.00 20.31 162 VAL C N 1
ATOM 7346 C CA . VAL C 1 162 ? -28.130 13.078 -36.786 1.00 21.83 162 VAL C CA 1
ATOM 7347 C C . VAL C 1 162 ? -27.863 12.104 -37.926 1.00 22.01 162 VAL C C 1
ATOM 7348 O O . VAL C 1 162 ? -27.944 12.552 -39.059 1.00 20.84 162 VAL C O 1
ATOM 7352 N N . VAL C 1 163 ? -27.663 10.841 -37.574 1.00 19.93 163 VAL C N 1
ATOM 7353 C CA . VAL C 1 163 ? -27.523 9.760 -38.536 1.00 20.77 163 VAL C CA 1
ATOM 7354 C C . VAL C 1 163 ? -28.112 8.486 -37.894 1.00 21.94 163 VAL C C 1
ATOM 7355 O O . VAL C 1 163 ? -27.752 8.153 -36.776 1.00 20.49 163 VAL C O 1
ATOM 7359 N N . PHE C 1 164 ? -29.084 7.863 -38.528 1.00 22.28 164 PHE C N 1
ATOM 7360 C CA . PHE C 1 164 ? -29.761 6.706 -37.955 1.00 21.26 164 PHE C CA 1
ATOM 7361 C C . PHE C 1 164 ? -29.672 5.553 -38.952 1.00 22.88 164 PHE C C 1
ATOM 7362 O O . PHE C 1 164 ? -30.415 5.455 -39.941 1.00 20.73 164 PHE C O 1
ATOM 7370 N N . GLY C 1 165 ? -28.720 4.670 -38.681 1.00 24.55 165 GLY C N 1
ATOM 7371 C CA . GLY C 1 165 ? -28.498 3.476 -39.511 1.00 24.99 165 GLY C CA 1
ATOM 7372 C C . GLY C 1 165 ? -28.259 3.928 -40.957 1.00 25.74 165 GLY C C 1
ATOM 7373 O O . GLY C 1 165 ? -28.743 3.288 -41.911 1.00 26.01 165 GLY C O 1
ATOM 7374 N N . GLY C 1 166 ? -27.478 4.963 -41.103 1.00 24.56 166 GLY C N 1
ATOM 7375 C CA . GLY C 1 166 ? -27.127 5.466 -42.434 1.00 26.53 166 GLY C CA 1
ATOM 7376 C C . GLY C 1 166 ? -28.061 6.524 -42.993 1.00 26.19 166 GLY C C 1
ATOM 7377 O O . GLY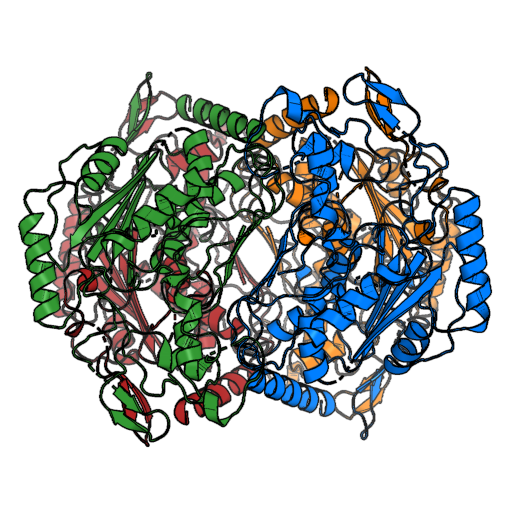 C 1 166 ? -27.735 7.148 -44.004 1.00 24.90 166 GLY C O 1
ATOM 7378 N N . LYS C 1 167 ? -29.200 6.776 -42.370 1.00 26.41 167 LYS C N 1
ATOM 7379 C CA . LYS C 1 167 ? -30.096 7.852 -42.869 1.00 27.07 167 LYS C CA 1
ATOM 7380 C C . LYS C 1 167 ? -29.679 9.175 -42.223 1.00 27.13 167 LYS C C 1
ATOM 7381 O O . LYS C 1 167 ? -29.854 9.342 -41.004 1.00 27.43 167 LYS C O 1
ATOM 7387 N N . GLU C 1 168 ? -29.122 10.102 -42.981 1.00 27.01 168 GLU C N 1
ATOM 7388 C CA . GLU C 1 168 ? -28.641 11.362 -42.424 1.00 27.67 168 GLU C CA 1
ATOM 7389 C C . GLU C 1 168 ? -29.821 12.323 -42.273 1.00 30.12 168 GLU C C 1
ATOM 7390 O O . GLU C 1 168 ? -30.634 12.496 -43.199 1.00 26.40 168 GLU C O 1
ATOM 7396 N N . ILE C 1 169 ? -29.922 12.908 -41.101 1.00 30.38 169 ILE C N 1
ATOM 7397 C CA . ILE C 1 169 ? -30.943 13.831 -40.709 1.00 33.08 169 ILE C CA 1
ATOM 7398 C C . ILE C 1 169 ? -30.505 15.251 -41.046 1.00 33.73 169 ILE C C 1
ATOM 7399 O O . ILE C 1 169 ? -29.426 15.746 -40.839 1.00 34.14 169 ILE C O 1
ATOM 7404 N N . ASP C 1 170 ? -31.449 15.939 -41.641 1.00 33.77 170 ASP C N 1
ATOM 7405 C CA . ASP C 1 170 ? -31.281 17.279 -42.175 1.00 37.89 170 ASP C CA 1
ATOM 7406 C C . ASP C 1 170 ? -31.623 18.283 -41.093 1.00 36.83 170 ASP C C 1
ATOM 7407 O O . ASP C 1 170 ? -32.791 18.476 -40.748 1.00 37.44 170 ASP C O 1
ATOM 7415 N N . VAL C 1 171 ? -30.578 18.789 -40.446 1.00 33.68 171 VAL C N 1
ATOM 7416 C CA . VAL C 1 171 ? -30.788 19.665 -39.295 1.00 33.67 171 VAL C CA 1
ATOM 7417 C C . VAL C 1 171 ? -30.871 21.137 -39.671 1.00 35.78 171 VAL C C 1
ATOM 7418 O O . VAL C 1 171 ? -29.955 21.695 -40.256 1.00 34.38 171 VAL C O 1
ATOM 7422 N N . PRO C 1 172 ? -31.974 21.772 -39.285 1.00 36.86 172 PRO C N 1
ATOM 7423 C CA . PRO C 1 172 ? -32.184 23.172 -39.559 1.00 38.75 172 PRO C CA 1
ATOM 7424 C C . PRO C 1 172 ? -31.054 24.023 -39.006 1.00 40.49 172 PRO C C 1
ATOM 7425 O O . PRO C 1 172 ? -30.618 23.842 -37.870 1.00 39.69 172 PRO C O 1
ATOM 7429 N N . GLU C 1 173 ? -30.528 24.916 -39.830 1.00 42.51 173 GLU C N 1
ATOM 7430 C CA . GLU C 1 173 ? -29.459 25.802 -39.409 1.00 44.76 173 GLU C CA 1
ATOM 7431 C C . GLU C 1 173 ? -30.003 26.722 -38.309 1.00 43.49 173 GLU C C 1
ATOM 7432 O O . GLU C 1 173 ? -31.182 26.968 -38.167 1.00 40.37 173 GLU C O 1
ATOM 7438 N N . ASN C 1 174 ? -29.087 27.140 -37.466 1.00 43.48 174 ASN C N 1
ATOM 7439 C CA . ASN C 1 174 ? -29.264 28.063 -36.381 1.00 44.41 174 ASN C CA 1
ATOM 7440 C C . ASN C 1 174 ? -30.288 27.816 -35.278 1.00 42.17 174 ASN C C 1
ATOM 7441 O O . ASN C 1 174 ? -30.957 28.729 -34.768 1.00 39.23 174 ASN C O 1
ATOM 7446 N N . LEU C 1 175 ? -30.434 26.570 -34.828 1.00 39.27 175 LEU C N 1
ATOM 7447 C CA . LEU C 1 175 ? -31.326 26.249 -33.711 1.00 37.73 175 LEU C CA 1
ATOM 7448 C C . LEU C 1 175 ? -30.625 26.522 -32.380 1.00 35.42 175 LEU C C 1
ATOM 7449 O O . LEU C 1 175 ? -29.400 26.349 -32.346 1.00 36.13 175 LEU C O 1
ATOM 7454 N N . THR C 1 176 ? -31.304 26.975 -31.333 1.00 31.73 176 THR C N 1
ATOM 7455 C CA . THR C 1 176 ? -30.597 27.126 -30.062 1.00 29.68 176 THR C CA 1
ATOM 7456 C C . THR C 1 176 ? -30.526 25.759 -29.368 1.00 26.99 176 THR C C 1
ATOM 7457 O O . THR C 1 176 ? -31.130 24.799 -29.841 1.00 23.41 176 THR C O 1
ATOM 7461 N N . VAL C 1 177 ? -29.762 25.645 -28.282 1.00 26.34 177 VAL C N 1
ATOM 7462 C CA . VAL C 1 177 ? -29.698 24.359 -27.555 1.00 24.30 177 VAL C CA 1
ATOM 7463 C C . VAL C 1 177 ? -31.083 23.985 -27.057 1.00 24.06 177 VAL C C 1
ATOM 7464 O O . VAL C 1 177 ? -31.560 22.878 -27.108 1.00 23.42 177 VAL C O 1
ATOM 7468 N N . ALA C 1 178 ? -31.781 25.004 -26.520 1.00 26.46 178 ALA C N 1
ATOM 7469 C CA . ALA C 1 178 ? -33.145 24.855 -26.025 1.00 26.98 178 ALA C CA 1
ATOM 7470 C C . ALA C 1 178 ? -34.080 24.376 -27.126 1.00 26.12 178 ALA C C 1
ATOM 7471 O O . ALA C 1 178 ? -34.896 23.498 -26.838 1.00 26.84 178 ALA C O 1
ATOM 7473 N N . GLU 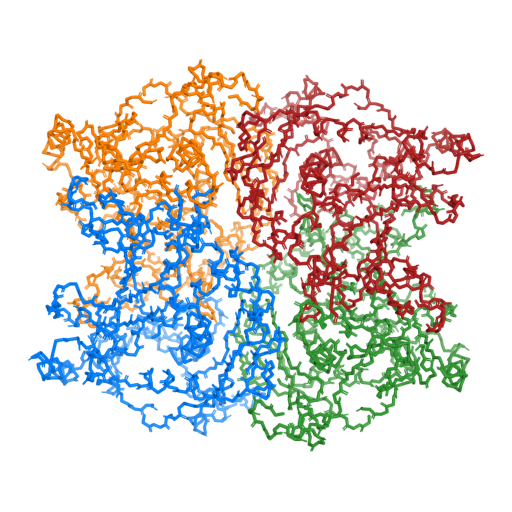C 1 179 ? -33.897 24.761 -28.377 1.00 28.17 179 GLU C N 1
ATOM 7474 C CA . GLU C 1 179 ? -34.828 24.305 -29.429 1.00 29.16 179 GLU C CA 1
ATOM 7475 C C . GLU C 1 179 ? -34.497 22.863 -29.829 1.00 26.73 179 GLU C C 1
ATOM 7476 O O . GLU C 1 179 ? -35.359 22.029 -30.138 1.00 23.93 179 GLU C O 1
ATOM 7482 N N . ILE C 1 180 ? -33.197 22.598 -29.791 1.00 25.02 180 ILE C N 1
ATOM 7483 C CA . ILE C 1 180 ? -32.786 21.203 -30.119 1.00 24.76 180 ILE C CA 1
ATOM 7484 C C . ILE C 1 180 ? -33.354 20.293 -29.051 1.00 23.74 180 ILE C C 1
ATOM 7485 O O . ILE C 1 180 ? -33.974 19.273 -29.375 1.00 25.51 180 ILE C O 1
ATOM 7490 N N . LYS C 1 181 ? -33.165 20.656 -27.765 1.00 23.31 181 LYS C N 1
ATOM 7491 C CA . LYS C 1 181 ? -33.778 19.809 -26.728 1.00 26.39 181 LYS C CA 1
ATOM 7492 C C . LYS C 1 181 ? -35.296 19.646 -26.931 1.00 26.02 181 LYS C C 1
ATOM 7493 O O . LYS C 1 181 ? -35.859 18.555 -26.841 1.00 26.67 181 LYS C O 1
ATOM 7499 N N . GLN C 1 182 ? -35.957 20.745 -27.158 1.00 26.14 182 GLN C N 1
ATOM 7500 C CA . GLN C 1 182 ? -37.437 20.678 -27.271 1.00 31.33 182 GLN C CA 1
ATOM 7501 C C . GLN C 1 182 ? -37.882 19.866 -28.479 1.00 30.43 182 GLN C C 1
ATOM 7502 O O . GLN C 1 182 ? -38.751 19.014 -28.293 1.00 29.42 182 GLN C O 1
ATOM 7508 N N . ARG C 1 183 ? -37.336 20.101 -29.658 1.00 29.72 183 ARG C N 1
ATOM 7509 C CA . ARG C 1 183 ? -37.762 19.336 -30.826 1.00 30.82 183 ARG C CA 1
ATOM 7510 C C . ARG C 1 183 ? -37.409 17.861 -30.691 1.00 31.33 183 ARG C C 1
ATOM 7511 O O . ARG C 1 183 ? -38.110 17.012 -31.226 1.00 28.27 183 ARG C O 1
ATOM 7519 N N . ALA C 1 184 ? -36.225 17.575 -30.112 1.00 31.25 184 ALA C N 1
ATOM 7520 C CA . ALA C 1 184 ? -35.838 16.172 -29.995 1.00 31.52 184 ALA C CA 1
ATOM 7521 C C . ALA C 1 184 ? -36.798 15.433 -29.059 1.00 31.42 184 ALA C C 1
ATOM 7522 O O . ALA C 1 184 ? -37.073 14.261 -29.305 1.00 30.53 184 ALA C O 1
ATOM 7524 N N . ALA C 1 185 ? -37.254 16.069 -27.996 1.00 30.98 185 ALA C N 1
ATOM 7525 C CA . ALA C 1 185 ? -38.171 15.393 -27.075 1.00 31.46 185 ALA C CA 1
ATOM 7526 C C . ALA C 1 185 ? -39.528 15.091 -27.705 1.00 33.21 185 ALA C C 1
ATOM 7527 O O . ALA C 1 185 ? -40.332 14.321 -27.141 1.00 34.08 185 ALA C O 1
ATOM 7529 N N . GLN C 1 186 ? -39.868 15.691 -28.841 1.00 33.69 186 GLN C N 1
ATOM 7530 C CA . GLN C 1 186 ? -41.125 15.381 -29.501 1.00 38.16 186 GLN C CA 1
ATOM 7531 C C . GLN C 1 186 ? -41.016 14.189 -30.446 1.00 37.69 186 GLN C C 1
ATOM 7532 O O . GLN C 1 186 ? -41.981 13.866 -31.140 1.00 36.66 186 GLN C O 1
ATOM 7538 N N . SER C 1 187 ? -39.807 13.619 -30.572 1.00 35.44 187 SER C N 1
ATOM 7539 C CA . SER C 1 187 ? -39.602 12.540 -31.543 1.00 30.28 187 SER C CA 1
ATOM 7540 C C . SER C 1 187 ? -39.359 11.216 -30.827 1.00 30.24 187 SER C C 1
ATOM 7541 O O . SER C 1 187 ? -38.717 11.256 -29.785 1.00 28.72 187 SER C O 1
ATOM 7544 N N . GLU C 1 188 ? -39.817 10.079 -31.324 1.00 27.02 188 GLU C N 1
ATOM 7545 C CA . GLU C 1 188 ? -39.568 8.804 -30.701 1.00 28.76 188 GLU C CA 1
ATOM 7546 C C . GLU C 1 188 ? -38.178 8.300 -31.038 1.00 26.47 188 GLU C C 1
ATOM 7547 O O . GLU C 1 188 ? -37.795 7.279 -30.517 1.00 28.10 188 GLU C O 1
ATOM 7553 N N . VAL C 1 189 ? -37.505 8.999 -31.940 1.00 24.97 189 VAL C N 1
ATOM 7554 C CA . VAL C 1 189 ? -36.159 8.603 -32.368 1.00 25.04 189 VAL C CA 1
ATOM 7555 C C . VAL C 1 189 ? -35.140 9.710 -32.115 1.00 22.95 189 VAL C C 1
ATOM 7556 O O . VAL C 1 189 ? -34.063 9.669 -32.690 1.00 22.77 189 VAL C O 1
ATOM 7560 N N . SER C 1 190 ? -35.504 10.713 -31.365 1.00 22.03 190 SER C N 1
ATOM 7561 C CA . SER C 1 190 ? -34.721 11.856 -31.019 1.00 23.57 190 SER C CA 1
ATOM 7562 C C . SER C 1 190 ? -34.217 12.647 -32.205 1.00 23.76 190 SER C C 1
ATOM 7563 O O . SER C 1 190 ? -33.085 13.157 -32.083 1.00 21.25 190 SER C O 1
ATOM 7566 N N . ILE C 1 191 ? -35.042 12.852 -33.255 1.00 22.32 191 ILE C N 1
ATOM 7567 C CA . ILE C 1 191 ? -34.523 13.655 -34.374 1.00 22.54 191 ILE C CA 1
ATOM 7568 C C . ILE C 1 191 ? -35.192 15.018 -34.299 1.00 24.36 191 ILE C C 1
ATOM 7569 O O . ILE C 1 191 ? -36.322 15.120 -33.800 1.00 24.35 191 ILE C O 1
ATOM 7574 N N . VAL C 1 192 ? -34.523 16.071 -34.716 1.00 23.84 192 VAL C N 1
ATOM 7575 C CA . VAL C 1 192 ? -35.144 17.389 -34.605 1.00 28.15 192 VAL C CA 1
ATOM 7576 C C . VAL C 1 192 ? -36.056 17.724 -35.781 1.00 30.11 192 VAL C C 1
ATOM 7577 O O . VAL C 1 192 ? -36.795 18.689 -35.689 1.00 30.42 192 VAL C O 1
ATOM 7581 N N . ASN C 1 193 ? -36.006 16.980 -36.848 1.00 33.39 193 ASN C N 1
ATOM 7582 C CA . ASN C 1 193 ? -36.816 17.188 -38.064 1.00 36.75 193 ASN C CA 1
ATOM 7583 C C . ASN C 1 193 ? -37.705 15.964 -38.169 1.00 38.50 193 ASN C C 1
ATOM 7584 O O . ASN C 1 193 ? -37.090 14.936 -38.399 1.00 38.40 193 ASN C O 1
ATOM 7589 N N . GLN C 1 194 ? -39.005 16.037 -37.977 1.00 44.18 194 GLN C N 1
ATOM 7590 C CA . GLN C 1 194 ? -39.767 14.786 -38.006 1.00 48.56 194 GLN C CA 1
ATOM 7591 C C . GLN C 1 194 ? -40.152 14.324 -39.394 1.00 50.41 194 GLN C C 1
ATOM 7592 O O . GLN C 1 194 ? -40.805 13.284 -39.566 1.00 50.37 194 GLN C O 1
ATOM 7598 N N . GLU C 1 195 ? -39.592 14.981 -40.407 1.00 51.03 195 GLU C N 1
ATOM 7599 C CA . GLU C 1 195 ? -40.030 14.617 -41.761 1.00 52.57 195 GLU C CA 1
ATOM 7600 C C . GLU C 1 195 ? -39.618 13.203 -42.064 1.00 49.89 195 GLU C C 1
ATOM 7601 O O . GLU C 1 195 ? -40.384 12.507 -42.748 1.00 49.62 195 GLU C O 1
ATOM 7607 N N . ARG C 1 196 ? -38.568 12.708 -41.398 1.00 44.70 196 ARG C N 1
ATOM 7608 C CA . ARG C 1 196 ? -38.200 11.318 -41.597 1.00 39.66 196 ARG C CA 1
ATOM 7609 C C . ARG C 1 196 ? -38.581 10.438 -40.411 1.00 36.09 196 ARG C C 1
ATOM 7610 O O . ARG C 1 196 ? -38.124 9.288 -40.378 1.00 34.55 196 ARG C O 1
ATOM 7618 N N . GLU C 1 197 ? -39.406 10.976 -39.529 1.00 34.00 197 GLU C N 1
ATOM 7619 C CA . GLU C 1 197 ? -39.797 10.201 -38.345 1.00 32.72 197 GLU C CA 1
ATOM 7620 C C . GLU C 1 197 ? -40.430 8.866 -38.716 1.00 32.13 197 GLU C C 1
ATOM 7621 O O . GLU C 1 197 ? -40.000 7.824 -38.213 1.00 31.00 197 GLU C O 1
ATOM 7627 N N . GLN C 1 198 ? -41.404 8.896 -39.649 1.00 31.72 198 GLN C N 1
ATOM 7628 C CA . GLN C 1 198 ? -42.115 7.627 -39.897 1.00 31.03 198 GLN C CA 1
ATOM 7629 C C . GLN C 1 198 ? -41.176 6.682 -40.620 1.00 28.69 198 GLN C C 1
ATOM 7630 O O . GLN C 1 198 ? -41.159 5.478 -40.403 1.00 27.45 198 GLN C O 1
ATOM 7636 N N . GLU C 1 199 ? -40.414 7.264 -41.529 1.00 28.51 199 GLU C N 1
ATOM 7637 C CA . GLU C 1 199 ? -39.448 6.512 -42.318 1.00 29.51 199 GLU C CA 1
ATOM 7638 C C . GLU C 1 199 ? -38.405 5.838 -41.418 1.00 29.25 199 GLU C C 1
ATOM 7639 O O . GLU C 1 199 ? -38.055 4.656 -41.603 1.00 30.47 199 GLU C O 1
ATOM 7645 N N . ILE C 1 200 ? -37.871 6.616 -40.479 1.00 27.00 200 ILE C N 1
ATOM 7646 C CA . ILE C 1 200 ? -36.906 5.993 -39.518 1.00 26.15 200 ILE C CA 1
ATOM 7647 C C . ILE C 1 200 ? -37.561 4.853 -38.757 1.00 24.82 200 ILE C C 1
ATOM 7648 O O . ILE C 1 200 ? -36.996 3.760 -38.647 1.00 24.80 200 ILE C O 1
ATOM 7653 N N . LYS C 1 201 ? -38.787 5.066 -38.248 1.00 25.15 201 LYS C N 1
ATOM 7654 C CA . LYS C 1 201 ? -39.508 4.030 -37.493 1.00 27.20 201 LYS C CA 1
ATOM 7655 C C . LYS C 1 201 ? -39.757 2.737 -38.280 1.00 28.55 201 LYS C C 1
ATOM 7656 O O . LYS C 1 201 ? -39.507 1.610 -37.806 1.00 27.34 201 LYS C O 1
ATOM 7662 N N . ASP C 1 202 ? -40.190 2.918 -39.539 1.00 27.55 202 ASP C N 1
ATOM 7663 C CA . ASP C 1 202 ? -40.453 1.765 -40.419 1.00 28.89 202 ASP C CA 1
ATOM 7664 C C . ASP C 1 202 ? -39.117 1.094 -40.759 1.00 27.56 202 ASP C C 1
ATOM 7665 O O . ASP C 1 202 ? -39.029 -0.118 -40.915 1.00 27.15 202 ASP C O 1
ATOM 7670 N N . TYR C 1 203 ? -38.083 1.915 -40.852 1.00 28.31 203 TYR C N 1
ATOM 7671 C CA . TYR C 1 203 ? -36.738 1.334 -41.106 1.00 31.91 203 TYR C CA 1
ATOM 7672 C C . TYR C 1 203 ? -36.363 0.461 -39.916 1.00 30.40 203 TYR C C 1
ATOM 7673 O O . TYR C 1 203 ? -35.889 -0.658 -40.084 1.00 32.52 203 TYR C O 1
ATOM 7682 N N . ILE C 1 204 ? -36.597 0.959 -38.685 1.00 27.40 204 ILE C N 1
ATOM 7683 C CA . ILE C 1 204 ? -36.278 0.151 -37.509 1.00 26.15 204 ILE C CA 1
ATOM 7684 C C . ILE C 1 204 ? -37.014 -1.189 -37.560 1.00 29.21 204 ILE C C 1
ATOM 7685 O O . ILE C 1 204 ? -36.495 -2.231 -37.139 1.00 26.86 204 ILE C O 1
ATOM 7690 N N . ASP C 1 205 ? -38.326 -1.117 -37.828 1.00 30.15 205 ASP C N 1
ATOM 7691 C CA . ASP C 1 205 ? -39.159 -2.293 -37.921 1.00 33.88 205 ASP C CA 1
ATOM 7692 C C . ASP C 1 205 ? -38.615 -3.277 -38.962 1.00 33.57 205 ASP C C 1
ATOM 7693 O O . ASP C 1 205 ? -38.650 -4.437 -38.670 1.00 34.89 205 ASP C O 1
ATOM 7698 N N . GLN C 1 206 ? -38.179 -2.814 -40.099 1.00 36.53 206 GLN C N 1
ATOM 7699 C CA . GLN C 1 206 ? -37.586 -3.636 -41.155 1.00 40.16 206 GLN C CA 1
ATOM 7700 C C . GLN C 1 206 ? -36.342 -4.377 -40.652 1.00 40.35 206 GLN C C 1
ATOM 7701 O O . GLN C 1 206 ? -36.156 -5.599 -40.689 1.00 37.53 206 GLN C O 1
ATOM 7707 N N . ILE C 1 207 ? -35.470 -3.561 -40.048 1.00 40.23 207 ILE C N 1
ATOM 7708 C CA . ILE C 1 207 ? -34.231 -4.071 -39.445 1.00 40.07 207 ILE C CA 1
ATOM 7709 C C . ILE C 1 207 ? -34.556 -5.216 -38.506 1.00 39.88 207 ILE C C 1
ATOM 7710 O O . ILE C 1 207 ? -33.930 -6.277 -38.502 1.00 39.56 207 ILE C O 1
ATOM 7715 N N . LYS C 1 208 ? -35.555 -4.989 -37.664 1.00 41.20 208 LYS C N 1
ATOM 7716 C CA . LYS C 1 208 ? -35.954 -5.996 -36.694 1.00 43.55 208 LYS C CA 1
ATOM 7717 C C . LYS C 1 208 ? -36.493 -7.230 -37.429 1.00 46.10 208 LYS C C 1
ATOM 7718 O O . LYS C 1 208 ? -36.049 -8.339 -37.138 1.00 45.70 208 LYS C O 1
ATOM 7724 N N . ARG C 1 209 ? -37.382 -6.989 -38.415 1.00 47.33 209 ARG C N 1
ATOM 7725 C CA . ARG C 1 209 ? -37.844 -8.202 -39.107 1.00 50.35 209 ARG C CA 1
ATOM 7726 C C . ARG C 1 209 ? -36.572 -8.813 -39.710 1.00 50.76 209 ARG C C 1
ATOM 7727 O O . ARG C 1 209 ? -36.262 -9.927 -39.313 1.00 51.34 209 ARG C O 1
ATOM 7735 N N . ASP C 1 210 ? -35.849 -8.080 -40.544 1.00 50.19 210 ASP C N 1
ATOM 7736 C CA . ASP C 1 210 ? -34.641 -8.656 -41.104 1.00 48.81 210 ASP C CA 1
ATOM 7737 C C . ASP C 1 210 ? -33.736 -9.369 -40.121 1.00 46.32 210 ASP C C 1
ATOM 7738 O O . ASP C 1 210 ? -32.731 -9.929 -40.604 1.00 46.16 210 ASP C O 1
ATOM 7743 N N . GLY C 1 211 ? -33.978 -9.258 -38.835 1.00 43.25 211 GLY C N 1
ATOM 7744 C CA . GLY C 1 211 ? -33.212 -9.831 -37.775 1.00 40.15 211 GLY C CA 1
ATOM 7745 C C . GLY C 1 211 ? -31.845 -9.237 -37.435 1.00 39.47 211 GLY C C 1
ATOM 7746 O O . GLY C 1 211 ? -30.939 -9.825 -36.856 1.00 36.62 211 GLY C O 1
ATOM 7747 N N . ASP C 1 212 ? -31.633 -8.003 -37.853 1.00 37.90 212 ASP C N 1
ATOM 7748 C CA . ASP C 1 212 ? -30.353 -7.317 -37.768 1.00 34.83 212 ASP C CA 1
ATOM 7749 C C . ASP C 1 212 ? -30.405 -6.179 -36.768 1.00 33.51 212 ASP C C 1
ATOM 7750 O O . ASP C 1 212 ? -31.368 -6.113 -35.993 1.00 33.29 212 ASP C O 1
ATOM 7755 N N . THR C 1 213 ? -29.404 -5.300 -36.811 1.00 29.37 213 THR C N 1
ATOM 7756 C CA . THR C 1 213 ? -29.398 -4.166 -35.855 1.00 25.73 213 THR C CA 1
ATOM 7757 C C . THR C 1 213 ? -28.810 -2.976 -36.597 1.00 25.15 213 THR C C 1
ATOM 7758 O O . THR C 1 213 ? -28.187 -3.142 -37.654 1.00 25.32 213 THR C O 1
ATOM 7762 N N . ILE C 1 214 ? -28.980 -1.771 -36.052 1.00 25.90 214 ILE C N 1
ATOM 7763 C CA . ILE C 1 214 ? -28.404 -0.567 -36.640 1.00 24.09 214 ILE C CA 1
ATOM 7764 C C . ILE C 1 214 ? -27.966 0.343 -35.483 1.00 23.90 214 ILE C C 1
ATOM 7765 O O . ILE C 1 214 ? -28.461 0.358 -34.363 1.00 20.18 214 ILE C O 1
ATOM 7770 N N . GLY C 1 215 ? -26.965 1.147 -35.789 1.00 23.79 215 GLY C N 1
ATOM 7771 C CA . GLY C 1 215 ? -26.427 2.146 -34.876 1.00 21.75 215 GLY C CA 1
ATOM 7772 C C . GLY C 1 215 ? -26.715 3.517 -35.474 1.00 21.75 215 GLY C C 1
ATOM 7773 O O . GLY C 1 215 ? -27.723 3.695 -36.196 1.00 19.76 215 GLY C O 1
ATOM 7774 N N . GLY C 1 216 ? -25.725 4.414 -35.367 1.00 18.75 216 GLY C N 1
ATOM 7775 C CA . GLY C 1 216 ? -25.915 5.760 -35.879 1.00 20.06 216 GLY C CA 1
ATOM 7776 C C . GLY C 1 216 ? -24.879 6.735 -35.292 1.00 22.09 216 GLY C C 1
ATOM 7777 O O . GLY C 1 216 ? -23.849 6.327 -34.708 1.00 20.42 216 GLY C O 1
ATOM 7778 N N . VAL C 1 217 ? -25.242 7.997 -35.450 1.00 20.73 217 VAL C N 1
ATOM 7779 C CA . VAL C 1 217 ? -24.411 9.094 -34.976 1.00 20.90 217 VAL C CA 1
ATOM 7780 C C . VAL C 1 217 ? -25.270 10.048 -34.173 1.00 22.49 217 VAL C C 1
ATOM 7781 O O . VAL C 1 217 ? -26.278 10.576 -34.661 1.00 23.28 217 VAL C O 1
ATOM 7785 N N . VAL C 1 218 ? -24.830 10.290 -32.924 1.00 20.99 218 VAL C N 1
ATOM 7786 C CA . VAL C 1 218 ? -25.507 11.184 -32.035 1.00 19.74 218 VAL C CA 1
ATOM 7787 C C . VAL C 1 218 ? -24.634 12.414 -31.823 1.00 22.13 218 VAL C C 1
ATOM 7788 O O . VAL C 1 218 ? -23.421 12.318 -31.839 1.00 19.98 218 VAL C O 1
ATOM 7794 N N . GLU C 1 219 ? -25.334 13.551 -31.670 1.00 20.05 219 GLU C N 1
ATOM 7795 C CA . GLU C 1 219 ? -24.661 14.812 -31.488 1.00 19.25 219 GLU C CA 1
ATOM 7796 C C . GLU C 1 219 ? -25.052 15.442 -30.161 1.00 19.29 219 GLU C C 1
ATOM 7797 O O . GLU C 1 219 ? -26.259 15.578 -29.956 1.00 21.30 219 GLU C O 1
ATOM 7803 N N . THR C 1 220 ? -24.106 15.929 -29.388 1.00 18.08 220 THR C N 1
ATOM 7804 C CA . THR C 1 220 ? -24.441 16.605 -28.116 1.00 20.10 220 THR C CA 1
ATOM 7805 C C . THR C 1 220 ? -24.029 18.063 -28.272 1.00 17.24 220 THR C C 1
ATOM 7806 O O . THR C 1 220 ? -22.927 18.298 -28.828 1.00 19.29 220 THR C O 1
ATOM 7810 N N . VAL C 1 221 ? -24.853 18.979 -27.820 1.00 16.50 221 VAL C N 1
ATOM 7811 C CA . VAL C 1 221 ? -24.538 20.412 -27.950 1.00 17.83 221 VAL C CA 1
ATOM 7812 C C . VAL C 1 221 ? -24.559 21.042 -26.566 1.00 18.25 221 VAL C C 1
ATOM 7813 O O . VAL C 1 221 ? -25.522 20.803 -25.827 1.00 19.48 221 VAL C O 1
ATOM 7817 N N . VAL C 1 222 ? -23.577 21.844 -26.215 1.00 17.69 222 VAL C N 1
ATOM 7818 C CA . VAL C 1 222 ? -23.627 22.506 -24.897 1.00 19.25 222 VAL C CA 1
ATOM 7819 C C . VAL C 1 222 ? -23.585 24.000 -25.102 1.00 20.33 222 VAL C C 1
ATOM 7820 O O . VAL C 1 222 ? -22.708 24.448 -25.861 1.00 19.72 222 VAL C O 1
ATOM 7824 N N . GLY C 1 223 ? -24.468 24.752 -24.462 1.00 21.07 223 GLY C N 1
ATOM 7825 C CA . GLY C 1 223 ? -24.413 26.211 -24.704 1.00 20.29 223 GLY C CA 1
ATOM 7826 C C . GLY C 1 223 ? -24.063 26.983 -23.442 1.00 22.17 223 GLY C C 1
ATOM 7827 O O . GLY C 1 223 ? -24.239 26.427 -22.355 1.00 22.61 223 GLY C O 1
ATOM 7828 N N . GLY C 1 224 ? -23.664 28.230 -23.630 1.00 21.22 224 GLY C N 1
ATOM 7829 C CA . GLY C 1 224 ? -23.337 29.117 -22.533 1.00 21.81 224 GLY C CA 1
ATOM 7830 C C . GLY C 1 224 ? -22.056 28.716 -21.817 1.00 21.43 224 GLY C C 1
ATOM 7831 O O . GLY C 1 224 ? -21.840 29.110 -20.694 1.00 18.74 224 GLY C O 1
ATOM 7832 N N . VAL C 1 225 ? -21.132 28.091 -22.522 1.00 20.28 225 VAL C N 1
ATOM 7833 C CA . VAL C 1 225 ? -19.888 27.576 -21.959 1.00 23.95 225 VAL C CA 1
ATOM 7834 C C . VAL C 1 225 ? -18.873 28.654 -21.651 1.00 22.55 225 VAL C C 1
ATOM 7835 O O . VAL C 1 225 ? -18.508 29.429 -22.518 1.00 23.96 225 VAL C O 1
ATOM 7839 N N . PRO C 1 226 ? -18.332 28.704 -20.446 1.00 22.93 226 PRO C N 1
ATOM 7840 C CA . PRO C 1 226 ? -17.306 29.664 -20.083 1.00 23.11 226 PRO C CA 1
ATOM 7841 C C . PRO C 1 226 ? -16.082 29.438 -20.975 1.00 21.67 226 PRO C C 1
ATOM 7842 O O . PRO C 1 226 ? -15.852 28.329 -21.455 1.00 22.05 226 PRO C O 1
ATOM 7846 N N . VAL C 1 227 ? -15.301 30.453 -21.214 1.00 19.72 227 VAL C N 1
ATOM 7847 C CA . VAL C 1 227 ? -14.128 30.365 -22.045 1.00 20.22 227 VAL C CA 1
ATOM 7848 C C . VAL C 1 227 ? -12.875 29.956 -21.281 1.00 19.65 227 VAL C C 1
ATOM 7849 O O . VAL C 1 227 ? -12.684 30.433 -20.169 1.00 18.23 227 VAL C O 1
ATOM 7853 N N . GLY C 1 228 ? -11.981 29.162 -21.864 1.00 19.77 228 GLY C N 1
ATOM 7854 C CA . GLY C 1 228 ? -10.715 28.935 -21.150 1.00 20.27 228 GLY C CA 1
ATOM 7855 C C . GLY C 1 228 ? -10.815 27.742 -20.192 1.00 19.40 228 GLY C C 1
ATOM 7856 O O . GLY C 1 228 ? -9.884 27.582 -19.406 1.00 19.36 228 GLY C O 1
ATOM 7857 N N . LEU C 1 229 ? -11.793 26.866 -20.375 1.00 18.55 229 LEU C N 1
ATOM 7858 C CA . LEU C 1 229 ? -11.814 25.574 -19.698 1.00 18.75 229 LEU C CA 1
ATOM 7859 C C . LEU C 1 229 ? -10.958 24.586 -20.526 1.00 18.04 229 LEU C C 1
ATOM 7860 O O . LEU C 1 229 ? -11.120 24.529 -21.738 1.00 16.80 229 LEU C O 1
ATOM 7865 N N . GLY C 1 230 ? -10.080 23.820 -19.897 1.00 16.74 230 GLY C N 1
ATOM 7866 C CA . GLY C 1 230 ? -9.165 22.953 -20.684 1.00 16.87 230 GLY C CA 1
ATOM 7867 C C . GLY C 1 230 ? -7.844 23.754 -20.803 1.00 16.82 230 GLY C C 1
ATOM 7868 O O . GLY C 1 230 ? -7.891 24.946 -20.540 1.00 16.68 230 GLY C O 1
ATOM 7869 N N . SER C 1 231 ? -6.727 23.163 -21.221 1.00 14.56 231 SER C N 1
ATOM 7870 C CA . SER C 1 231 ? -5.537 23.917 -21.476 1.00 16.58 231 SER C CA 1
ATOM 7871 C C . SER C 1 231 ? -4.686 23.287 -22.562 1.00 14.88 231 SER C C 1
ATOM 7872 O O . SER C 1 231 ? -4.781 22.053 -22.644 1.00 14.37 231 SER C O 1
ATOM 7875 N N . TYR C 1 232 ? -3.845 24.009 -23.269 1.00 15.55 232 TYR C N 1
ATOM 7876 C CA . TYR C 1 232 ? -2.930 23.418 -24.268 1.00 16.71 232 TYR C CA 1
ATOM 7877 C C . TYR C 1 232 ? -1.569 23.114 -23.656 1.00 17.43 232 TYR C C 1
ATOM 7878 O O . TYR C 1 232 ? -0.693 22.571 -24.363 1.00 19.09 232 TYR C O 1
ATOM 7887 N N . VAL C 1 233 ? -1.282 23.504 -22.399 1.00 15.64 233 VAL C N 1
ATOM 7888 C CA . VAL C 1 233 ? 0.080 23.414 -21.877 1.00 17.13 233 VAL C CA 1
ATOM 7889 C C . VAL C 1 233 ? 0.613 21.982 -21.719 1.00 17.38 233 VAL C C 1
ATOM 7890 O O . VAL C 1 233 ? 1.818 21.734 -21.616 1.00 18.67 233 VAL C O 1
ATOM 7894 N N . GLN C 1 234 ? -0.298 21.017 -21.638 1.00 16.94 234 GLN C N 1
ATOM 7895 C CA . GLN C 1 234 ? 0.085 19.604 -21.599 1.00 15.94 234 GLN C CA 1
ATOM 7896 C C . GLN C 1 234 ? -1.023 18.830 -22.304 1.00 18.22 234 GLN C C 1
ATOM 7897 O O . GLN C 1 234 ? -2.222 19.194 -22.149 1.00 16.88 234 GLN C O 1
ATOM 7903 N N . TRP C 1 235 ? -0.670 17.737 -23.005 1.00 15.25 235 TRP C N 1
ATOM 7904 C CA . TRP C 1 235 ? -1.696 17.061 -23.815 1.00 17.39 235 TRP C CA 1
ATOM 7905 C C . TRP C 1 235 ? -2.904 16.598 -23.029 1.00 18.42 235 TRP C C 1
ATOM 7906 O O . TRP C 1 235 ? -4.059 16.642 -23.517 1.00 14.83 235 TRP C O 1
ATOM 7917 N N . ASP C 1 236 ? -2.634 16.051 -21.840 1.00 16.82 236 ASP C N 1
ATOM 7918 C CA . ASP C 1 236 ? -3.745 15.495 -21.060 1.00 18.29 236 ASP C CA 1
ATOM 7919 C C . ASP C 1 236 ? -4.559 16.559 -20.328 1.00 20.07 236 ASP C C 1
ATOM 7920 O O . ASP C 1 236 ? -5.393 16.211 -19.479 1.00 19.11 236 ASP C O 1
ATOM 7925 N N . ARG C 1 237 ? -4.346 17.829 -20.617 1.00 19.35 237 ARG C N 1
ATOM 7926 C CA . ARG C 1 237 ? -5.183 18.866 -19.996 1.00 18.66 237 ARG C CA 1
ATOM 7927 C C . ARG C 1 237 ? -6.179 19.372 -21.043 1.00 16.82 237 ARG C C 1
ATOM 7928 O O . ARG C 1 237 ? -6.991 20.265 -20.757 1.00 16.85 237 ARG C O 1
ATOM 7936 N N . LYS C 1 238 ? -6.085 18.875 -22.276 1.00 15.33 238 LYS C N 1
ATOM 7937 C CA . LYS C 1 238 ? -6.980 19.370 -23.359 1.00 14.28 238 LYS C CA 1
ATOM 7938 C C . LYS C 1 238 ? -8.383 18.886 -23.112 1.00 17.43 238 LYS C C 1
ATOM 7939 O O . LYS C 1 238 ? -8.651 17.693 -22.927 1.00 15.19 238 LYS C O 1
ATOM 7945 N N . LEU C 1 239 ? -9.381 19.793 -23.151 1.00 18.85 239 LEU C N 1
ATOM 7946 C CA . LEU C 1 239 ? -10.748 19.356 -22.810 1.00 18.15 239 LEU C CA 1
ATOM 7947 C C . LEU C 1 239 ? -11.437 18.571 -23.924 1.00 18.28 239 LEU C C 1
ATOM 7948 O O . LEU C 1 239 ? -12.198 17.656 -23.628 1.00 18.33 239 LEU C O 1
ATOM 7953 N N . ASP C 1 240 ? -11.122 18.911 -25.177 1.00 18.29 240 ASP C N 1
ATOM 7954 C CA . ASP C 1 240 ? -11.722 18.119 -26.267 1.00 19.78 240 ASP C CA 1
ATOM 7955 C C . ASP C 1 240 ? -11.258 16.662 -26.081 1.00 18.45 240 ASP C C 1
ATOM 7956 O O . ASP C 1 240 ? -11.995 15.708 -26.240 1.00 16.96 240 ASP C O 1
ATOM 7961 N N . ALA C 1 241 ? -9.993 16.542 -25.726 1.00 16.14 241 ALA C N 1
ATOM 7962 C CA . ALA C 1 241 ? -9.403 15.195 -25.587 1.00 17.98 241 ALA C CA 1
ATOM 7963 C C . ALA C 1 241 ? -9.994 14.442 -24.416 1.00 17.01 241 ALA C C 1
ATOM 7964 O O . ALA C 1 241 ? -10.296 13.244 -24.548 1.00 17.68 241 ALA C O 1
ATOM 7966 N N . ARG C 1 242 ? -10.231 15.147 -23.308 1.00 17.57 242 ARG C N 1
ATOM 7967 C CA . ARG C 1 242 ? -10.890 14.483 -22.182 1.00 18.64 242 ARG C CA 1
ATOM 7968 C C . ARG C 1 242 ? -12.286 14.028 -22.636 1.00 17.42 242 ARG C C 1
ATOM 7969 O O . ARG C 1 242 ? -12.716 12.941 -22.221 1.00 17.48 242 ARG C O 1
ATOM 7977 N N . LEU C 1 243 ? -13.057 14.844 -23.369 1.00 16.33 243 LEU C N 1
ATOM 7978 C CA . LEU C 1 243 ? -14.379 14.434 -23.817 1.00 14.79 243 LEU C CA 1
ATOM 7979 C C . LEU C 1 243 ? -14.293 13.219 -24.739 1.00 16.23 243 LEU C C 1
ATOM 7980 O O . LEU C 1 243 ? -15.151 12.356 -24.716 1.00 15.76 243 LEU C O 1
ATOM 7985 N N . ALA C 1 244 ? -13.238 13.210 -25.557 1.00 16.60 244 ALA C N 1
ATOM 7986 C CA . ALA C 1 244 ? -13.042 12.113 -26.483 1.00 15.83 244 ALA C CA 1
ATOM 7987 C C . ALA C 1 244 ? -12.977 10.803 -25.731 1.00 18.86 244 ALA C C 1
ATOM 7988 O O . ALA C 1 244 ? -13.624 9.777 -26.102 1.00 19.25 244 ALA C O 1
ATOM 7990 N N . GLN C 1 245 ? -12.177 10.751 -24.676 1.00 16.16 245 GLN C N 1
ATOM 7991 C CA . GLN C 1 245 ? -12.086 9.500 -23.926 1.00 17.17 245 GLN C CA 1
ATOM 7992 C C . GLN C 1 245 ? -13.479 9.155 -23.408 1.00 17.42 245 GLN C C 1
ATOM 7993 O O . GLN C 1 245 ? -13.996 8.037 -23.597 1.00 18.72 245 GLN C O 1
ATOM 7999 N N . ALA C 1 246 ? -14.148 10.095 -22.750 1.00 15.09 246 ALA C N 1
ATOM 8000 C CA . ALA C 1 246 ? -15.471 9.778 -22.219 1.00 16.83 246 ALA C CA 1
ATOM 8001 C C . ALA C 1 246 ? -16.493 9.301 -23.251 1.00 18.21 246 ALA C C 1
ATOM 8002 O O . ALA C 1 246 ? -17.237 8.329 -22.998 1.00 19.58 246 ALA C O 1
ATOM 8004 N N . VAL C 1 247 ? -16.506 9.900 -24.459 1.00 19.33 247 VAL C N 1
ATOM 8005 C CA . VAL C 1 247 ? -17.497 9.497 -25.462 1.00 19.83 247 VAL C CA 1
ATOM 8006 C C . VAL C 1 247 ? -17.202 8.090 -25.977 1.00 19.24 247 VAL C C 1
ATOM 8007 O O . VAL C 1 247 ? -18.108 7.267 -26.120 1.00 17.75 247 VAL C O 1
ATOM 8011 N N . VAL C 1 248 ? -15.948 7.812 -26.332 1.00 16.05 248 VAL C N 1
ATOM 8012 C CA . VAL C 1 248 ? -15.632 6.494 -26.846 1.00 15.69 248 VAL C CA 1
ATOM 8013 C C . VAL C 1 248 ? -15.752 5.455 -25.760 1.00 18.64 248 VAL C C 1
ATOM 8014 O O . VAL C 1 248 ? -15.942 4.337 -26.193 1.00 16.90 248 VAL C O 1
ATOM 8018 N N . SER C 1 249 ? -15.666 5.793 -24.471 1.00 17.44 249 SER C N 1
ATOM 8019 C CA . SER C 1 249 ? -15.907 4.858 -23.401 1.00 19.12 249 SER C CA 1
ATOM 8020 C C . SER C 1 249 ? -17.364 4.352 -23.327 1.00 20.12 249 SER C C 1
ATOM 8021 O O . SER C 1 249 ? -17.613 3.340 -22.639 1.00 18.54 249 SER C O 1
ATOM 8024 N N . ILE C 1 250 ? -18.266 5.007 -24.061 1.00 19.75 250 ILE C N 1
ATOM 8025 C CA . ILE C 1 250 ? -19.662 4.515 -24.007 1.00 19.11 250 ILE C CA 1
ATOM 8026 C C . ILE C 1 250 ? -19.757 3.203 -24.767 1.00 18.53 250 ILE C C 1
ATOM 8027 O O . ILE C 1 250 ? -19.225 3.116 -25.871 1.00 17.34 250 ILE C O 1
ATOM 8032 N N . ASN C 1 251 ? -20.415 2.201 -24.215 1.00 19.41 251 ASN C N 1
ATOM 8033 C CA . ASN C 1 251 ? -20.638 0.943 -24.919 1.00 19.93 251 ASN C CA 1
ATOM 8034 C C . ASN C 1 251 ? -21.063 1.129 -26.370 1.00 20.76 251 ASN C C 1
ATOM 8035 O O . ASN C 1 251 ? -22.026 1.867 -26.606 1.00 17.84 251 ASN C O 1
ATOM 8040 N N . ALA C 1 252 ? -20.331 0.467 -27.284 1.00 20.53 252 ALA C N 1
ATOM 8041 C CA . ALA C 1 252 ? -20.686 0.453 -28.696 1.00 21.34 252 ALA C CA 1
ATOM 8042 C C . ALA C 1 252 ? -20.215 1.673 -29.452 1.00 22.29 252 ALA C C 1
ATOM 8043 O O . ALA C 1 252 ? -20.318 1.661 -30.688 1.00 20.42 252 ALA C O 1
ATOM 8045 N N . PHE C 1 253 ? -19.604 2.675 -28.782 1.00 20.69 253 PHE C N 1
ATOM 8046 C CA . PHE C 1 253 ? -19.097 3.816 -29.525 1.00 19.75 253 PHE C CA 1
ATOM 8047 C C . PHE C 1 253 ? -17.727 3.479 -30.131 1.00 19.72 253 PHE C C 1
ATOM 8048 O O . PHE C 1 253 ? -16.765 2.946 -29.552 1.00 17.86 253 PHE C O 1
ATOM 8056 N N . LYS C 1 254 ? -17.572 3.817 -31.393 1.00 17.06 254 LYS C N 1
ATOM 8057 C CA . LYS C 1 254 ? -16.315 3.497 -32.120 1.00 17.32 254 LYS C CA 1
ATOM 8058 C C . LYS C 1 254 ? -15.644 4.750 -32.609 1.00 15.71 254 LYS C C 1
ATOM 8059 O O . LYS C 1 254 ? -14.708 4.723 -33.425 1.00 17.86 254 LYS C O 1
ATOM 8065 N N . GLY C 1 255 ? -16.125 5.910 -32.202 1.00 18.20 255 GLY C N 1
ATOM 8066 C CA . GLY C 1 255 ? -15.524 7.154 -32.660 1.00 19.14 255 GLY C CA 1
ATOM 8067 C C . GLY C 1 255 ? -16.137 8.400 -32.035 1.00 18.82 255 GLY C C 1
ATOM 8068 O O . GLY C 1 255 ? -17.276 8.391 -31.560 1.00 18.29 255 GLY C O 1
ATOM 8069 N N . VAL C 1 256 ? -15.367 9.493 -32.163 1.00 20.02 256 VAL C N 1
ATOM 8070 C CA . VAL C 1 256 ? -15.857 10.785 -31.652 1.00 17.56 256 VAL C CA 1
ATOM 8071 C C . VAL C 1 256 ? -15.279 11.919 -32.480 1.00 16.76 256 VAL C C 1
ATOM 8072 O O . VAL C 1 256 ? -14.167 11.792 -33.017 1.00 16.02 256 VAL C O 1
ATOM 8076 N N . GLU C 1 257 ? -15.988 13.036 -32.698 1.00 17.59 257 GLU C N 1
ATOM 8077 C CA . GLU C 1 257 ? -15.478 14.157 -33.482 1.00 17.58 257 GLU C CA 1
ATOM 8078 C C . GLU C 1 257 ? -16.063 15.472 -32.959 1.00 18.71 257 GLU C C 1
ATOM 8079 O O . GLU C 1 257 ? -17.144 15.469 -32.358 1.00 19.65 257 GLU C O 1
ATOM 8085 N N . PHE C 1 258 ? -15.439 16.577 -33.220 1.00 17.33 258 PHE C N 1
ATOM 8086 C CA . PHE C 1 258 ? -15.822 17.910 -32.807 1.00 17.87 258 PHE C CA 1
ATOM 8087 C C . PHE C 1 258 ? -16.014 18.885 -33.960 1.00 19.11 258 PHE C C 1
ATOM 8088 O O . PHE C 1 258 ? -15.115 19.069 -34.825 1.00 17.91 258 PHE C O 1
ATOM 8096 N N . GLY C 1 259 ? -17.125 19.590 -33.902 1.00 18.69 259 GLY C N 1
ATOM 8097 C CA . GLY C 1 259 ? -17.428 20.620 -34.932 1.00 20.26 259 GLY C CA 1
ATOM 8098 C C . GLY C 1 259 ? -17.538 19.894 -36.287 1.00 22.42 259 GLY C C 1
ATOM 8099 O O . GLY C 1 259 ? -18.190 18.852 -36.399 1.00 21.65 259 GLY C O 1
ATOM 8100 N N . LEU C 1 260 ? -16.834 20.367 -37.290 1.00 22.29 260 LEU C N 1
ATOM 8101 C CA . LEU C 1 260 ? -16.825 19.681 -38.585 1.00 22.83 260 LEU C CA 1
ATOM 8102 C C . LEU C 1 260 ? -16.304 18.252 -38.421 1.00 21.52 260 LEU C C 1
ATOM 8103 O O . LEU C 1 260 ? -16.616 17.437 -39.279 1.00 18.56 260 LEU C O 1
ATOM 8108 N N . GLY C 1 261 ? -15.385 18.000 -37.473 1.00 18.93 261 GLY C N 1
ATOM 8109 C CA . GLY C 1 261 ? -14.996 16.603 -37.256 1.00 17.61 261 GLY C CA 1
ATOM 8110 C C . GLY C 1 261 ? -14.194 16.077 -38.456 1.00 19.71 261 GLY C C 1
ATOM 8111 O O . GLY C 1 261 ? -13.372 16.798 -39.031 1.00 20.54 261 GLY C O 1
ATOM 8112 N N . PHE C 1 262 ? -14.453 14.839 -38.823 1.00 19.71 262 PHE C N 1
ATOM 8113 C CA . PHE C 1 262 ? -13.738 14.221 -39.947 1.00 21.92 262 PHE C CA 1
ATOM 8114 C C . PHE C 1 262 ? -13.872 15.034 -41.240 1.00 23.54 262 PHE C C 1
ATOM 8115 O O . PHE C 1 262 ? -12.933 15.076 -42.066 1.00 22.36 262 PHE C O 1
ATOM 8123 N N . GLU C 1 263 ? -14.983 15.734 -41.421 1.00 23.11 263 GLU C N 1
ATOM 8124 C CA . GLU C 1 263 ? -15.110 16.571 -42.639 1.00 24.35 263 GLU C CA 1
ATOM 8125 C C . GLU C 1 263 ? -14.054 17.646 -42.701 1.00 23.27 263 GLU C C 1
ATOM 8126 O O . GLU C 1 263 ? -13.663 18.066 -43.813 1.00 20.83 263 GLU C O 1
ATOM 8132 N N . ALA C 1 264 ? -13.400 18.006 -41.581 1.00 19.29 264 ALA C N 1
ATOM 8133 C CA . ALA C 1 264 ? -12.307 18.980 -41.663 1.00 20.84 264 ALA C CA 1
ATOM 8134 C C . ALA C 1 264 ? -11.111 18.396 -42.426 1.00 21.78 264 ALA C C 1
ATOM 8135 O O . ALA C 1 264 ? -10.298 19.139 -42.974 1.00 22.44 264 ALA C O 1
ATOM 8137 N N . GLY C 1 265 ? -11.016 17.067 -42.493 1.00 21.11 265 GLY C N 1
ATOM 8138 C CA . GLY C 1 265 ? -9.894 16.505 -43.250 1.00 25.65 265 GLY C CA 1
ATOM 8139 C C . GLY C 1 265 ? -10.191 16.617 -44.765 1.00 27.02 265 GLY C C 1
ATOM 8140 O O . GLY C 1 265 ? -9.377 16.173 -45.578 1.00 27.32 265 GLY C O 1
ATOM 8141 N N . TYR C 1 266 ? -11.319 17.178 -45.155 1.00 28.04 266 TYR C N 1
ATOM 8142 C CA . TYR C 1 266 ? -11.676 17.230 -46.582 1.00 28.15 266 TYR C CA 1
ATOM 8143 C C . TYR C 1 266 ? -11.820 18.664 -47.077 1.00 30.06 266 TYR C C 1
ATOM 8144 O O . TYR C 1 266 ? -12.128 18.889 -48.263 1.00 28.27 266 TYR C O 1
ATOM 8153 N N . ARG C 1 267 ? -11.417 19.637 -46.252 1.00 29.42 267 ARG C N 1
ATOM 8154 C CA . ARG C 1 267 ? -11.599 21.033 -46.638 1.00 31.03 267 ARG C CA 1
ATOM 8155 C C . ARG C 1 267 ? -10.300 21.807 -46.541 1.00 29.49 267 ARG C C 1
ATOM 8156 O O . ARG C 1 267 ? -9.341 21.273 -45.976 1.00 26.81 267 ARG C O 1
ATOM 8164 N N . LYS C 1 268 ? -10.365 23.060 -46.979 1.00 26.99 268 LYS C N 1
ATOM 8165 C CA . LYS C 1 268 ? -9.155 23.893 -46.893 1.00 27.86 268 LYS C CA 1
ATOM 8166 C C . LYS C 1 268 ? -9.170 24.722 -45.611 1.00 25.63 268 LYS C C 1
ATOM 8167 O O . LYS C 1 268 ? -10.258 24.920 -45.070 1.00 23.24 268 LYS C O 1
ATOM 8173 N N . GLY C 1 269 ? -8.020 25.174 -45.154 1.00 23.42 269 GLY C N 1
ATOM 8174 C CA . GLY C 1 269 ? -7.977 26.006 -43.960 1.00 26.50 269 GLY C CA 1
ATOM 8175 C C . GLY C 1 269 ? -8.977 27.166 -44.039 1.00 28.34 269 GLY C C 1
ATOM 8176 O O . GLY C 1 269 ? -9.711 27.384 -43.067 1.00 27.22 269 GLY C O 1
ATOM 8177 N N . SER C 1 270 ? -9.004 27.884 -45.175 1.00 27.56 270 SER C N 1
ATOM 8178 C CA . SER C 1 270 ? -9.936 29.005 -45.286 1.00 28.05 270 SER C CA 1
ATOM 8179 C C . SER C 1 270 ? -11.387 28.594 -45.128 1.00 28.81 270 SER C C 1
ATOM 8180 O O . SER C 1 270 ? -12.264 29.420 -44.806 1.00 29.69 270 SER C O 1
ATOM 8183 N N . GLN C 1 271 ? -11.730 27.320 -45.269 1.00 28.26 271 GLN C N 1
ATOM 8184 C CA . GLN C 1 271 ? -13.109 26.891 -45.106 1.00 29.78 271 GLN C CA 1
ATOM 8185 C C . GLN C 1 271 ? -13.370 26.233 -43.750 1.00 30.52 271 GLN C C 1
ATOM 8186 O O . GLN C 1 271 ? -14.464 25.732 -43.474 1.00 26.86 271 GLN C O 1
ATOM 8192 N N . VAL C 1 272 ? -12.333 26.280 -42.922 1.00 31.93 272 VAL C N 1
ATOM 8193 C CA . VAL C 1 272 ? -12.476 25.674 -41.594 1.00 29.59 272 VAL C CA 1
ATOM 8194 C C . VAL C 1 272 ? -12.242 26.676 -40.485 1.00 29.86 272 VAL C C 1
ATOM 8195 O O . VAL C 1 272 ? -13.044 26.517 -39.552 1.00 30.21 272 VAL C O 1
ATOM 8207 N N . ASP C 1 274 ? -12.654 29.555 -37.730 1.00 24.22 274 ASP C N 1
ATOM 8208 C CA . ASP C 1 274 ? -13.785 30.360 -37.360 1.00 22.00 274 ASP C CA 1
ATOM 8209 C C . ASP C 1 274 ? -13.252 31.755 -37.045 1.00 23.76 274 ASP C C 1
ATOM 8210 O O . ASP C 1 274 ? -12.426 31.962 -36.147 1.00 19.74 274 ASP C O 1
ATOM 8215 N N . GLU C 1 275 ? -13.677 32.719 -37.878 1.00 21.36 275 GLU C N 1
ATOM 8216 C CA . GLU C 1 275 ? -13.112 34.052 -37.695 1.00 23.18 275 GLU C CA 1
ATOM 8217 C C . GLU C 1 275 ? -13.490 34.638 -36.341 1.00 24.05 275 GLU C C 1
ATOM 8218 O O . GLU C 1 275 ? -14.545 34.352 -35.773 1.00 24.85 275 GLU C O 1
ATOM 8224 N N . ILE C 1 276 ? -12.653 35.582 -35.891 1.00 22.04 276 ILE C N 1
ATOM 8225 C CA . ILE C 1 276 ? -12.852 36.183 -34.579 1.00 22.01 276 ILE C CA 1
ATOM 8226 C C . ILE C 1 276 ? -13.533 37.553 -34.704 1.00 22.32 276 ILE C C 1
ATOM 8227 O O . ILE C 1 276 ? -12.954 38.382 -35.400 1.00 21.84 276 ILE C O 1
ATOM 8232 N N . LEU C 1 277 ? -14.640 37.721 -34.025 1.00 20.80 277 LEU C N 1
ATOM 8233 C CA . LEU C 1 277 ? -15.396 38.985 -34.019 1.00 26.02 277 LEU C CA 1
ATOM 8234 C C . LEU C 1 277 ? -15.469 39.545 -32.591 1.00 27.57 277 LEU C C 1
ATOM 8235 O O . LEU C 1 277 ? -15.411 38.804 -31.593 1.00 25.49 277 LEU C O 1
ATOM 8240 N N . TRP C 1 278 ? -15.815 40.815 -32.456 1.00 29.35 278 TRP C N 1
ATOM 8241 C CA . TRP C 1 278 ? -15.873 41.479 -31.159 1.00 30.24 278 TRP C CA 1
ATOM 8242 C C . TRP C 1 278 ? -16.941 42.566 -31.224 1.00 31.79 278 TRP C C 1
ATOM 8243 O O . TRP C 1 278 ? -17.047 43.220 -32.266 1.00 30.36 278 TRP C O 1
ATOM 8254 N N . SER C 1 279 ? -17.654 42.809 -30.156 1.00 33.12 279 SER C N 1
ATOM 8255 C CA . SER C 1 279 ? -18.683 43.836 -30.118 1.00 36.55 279 SER C CA 1
ATOM 8256 C C . SER C 1 279 ? -18.691 44.329 -28.670 1.00 38.75 279 SER C C 1
ATOM 8257 O O . SER C 1 279 ? -18.404 43.522 -27.787 1.00 36.38 279 SER C O 1
ATOM 8260 N N . LYS C 1 280 ? -19.051 45.573 -28.453 1.00 42.89 280 LYS C N 1
ATOM 8261 C CA . LYS C 1 280 ? -19.058 46.121 -27.100 1.00 48.53 280 LYS C CA 1
ATOM 8262 C C . LYS C 1 280 ? -20.120 45.403 -26.279 1.00 49.67 280 LYS C C 1
ATOM 8263 O O . LYS C 1 280 ? -19.996 45.192 -25.072 1.00 50.41 280 LYS C O 1
ATOM 8269 N N . GLU C 1 281 ? -21.176 44.991 -26.963 1.00 49.83 281 GLU C N 1
ATOM 8270 C CA . GLU C 1 281 ? -22.318 44.362 -26.314 1.00 51.42 281 GLU C CA 1
ATOM 8271 C C . GLU C 1 281 ? -22.017 42.933 -25.874 1.00 50.64 281 GLU C C 1
ATOM 8272 O O . GLU C 1 281 ? -22.485 42.530 -24.803 1.00 51.46 281 GLU C O 1
ATOM 8278 N N . ASP C 1 282 ? -21.269 42.140 -26.623 1.00 48.36 282 ASP C N 1
ATOM 8279 C CA . ASP C 1 282 ? -21.019 40.761 -26.248 1.00 47.71 282 ASP C CA 1
ATOM 8280 C C . ASP C 1 282 ? -19.560 40.365 -26.058 1.00 44.95 282 ASP C C 1
ATOM 8281 O O . ASP C 1 282 ? -19.357 39.163 -25.775 1.00 45.39 282 ASP C O 1
ATOM 8286 N N . GLY C 1 283 ? -18.595 41.251 -26.288 1.00 40.78 283 GLY C N 1
ATOM 8287 C CA . GLY C 1 283 ? -17.190 40.774 -26.158 1.00 35.68 283 GLY C CA 1
ATOM 8288 C C . GLY C 1 283 ? -16.870 39.931 -27.404 1.00 34.04 283 GLY C C 1
ATOM 8289 O O . GLY C 1 283 ? -17.421 40.213 -28.503 1.00 29.32 283 GLY C O 1
ATOM 8290 N N . TYR C 1 284 ? -15.927 39.023 -27.255 1.00 29.30 284 TYR C N 1
ATOM 8291 C CA . TYR C 1 284 ? -15.467 38.188 -28.339 1.00 29.26 284 TYR C CA 1
ATOM 8292 C C . TYR C 1 284 ? -16.423 37.055 -28.669 1.00 28.49 284 TYR C C 1
ATOM 8293 O O . TYR C 1 284 ? -17.071 36.490 -27.794 1.00 31.42 284 TYR C O 1
ATOM 8302 N N . THR C 1 285 ? -16.587 36.823 -29.962 1.00 28.00 285 THR C N 1
ATOM 8303 C CA . THR C 1 285 ? -17.398 35.692 -30.433 1.00 26.23 285 THR C CA 1
ATOM 8304 C C . THR C 1 285 ? -16.705 35.123 -31.661 1.00 24.48 285 THR C C 1
ATOM 8305 O O . THR C 1 285 ? -15.542 35.498 -31.849 1.00 22.68 285 THR C O 1
ATOM 8309 N N . ARG C 1 286 ? -17.329 34.216 -32.397 1.00 22.32 286 ARG C N 1
ATOM 8310 C CA . ARG C 1 286 ? -16.745 33.605 -33.586 1.00 23.60 286 ARG C CA 1
ATOM 8311 C C . ARG C 1 286 ? -17.796 33.699 -34.731 1.00 24.35 286 ARG C C 1
ATOM 8312 O O . ARG C 1 286 ? -18.979 33.677 -34.412 1.00 23.23 286 ARG C O 1
ATOM 8320 N N . ARG C 1 287 ? -17.360 33.934 -35.971 1.00 24.98 287 ARG C N 1
ATOM 8321 C CA . ARG C 1 287 ? -18.373 34.084 -37.037 1.00 26.36 287 ARG C CA 1
ATOM 8322 C C . ARG C 1 287 ? -19.101 32.770 -37.297 1.00 26.10 287 ARG C C 1
ATOM 8323 O O . ARG C 1 287 ? -20.303 32.742 -37.624 1.00 23.72 287 ARG C O 1
ATOM 8337 N N . THR C 1 288 ? -18.353 31.651 -37.195 1.00 21.68 288 THR C N 1
ATOM 8338 C CA . THR C 1 288 ? -18.894 30.342 -37.517 1.00 21.63 288 THR C CA 1
ATOM 8339 C C . THR C 1 288 ? -18.474 29.377 -36.387 1.00 20.77 288 THR C C 1
ATOM 8340 O O . THR C 1 288 ? -17.679 29.794 -35.549 1.00 19.39 288 THR C O 1
ATOM 8344 N N . ASN C 1 289 ? -18.953 28.140 -36.413 1.00 20.64 289 ASN C N 1
ATOM 8345 C CA . ASN C 1 289 ? -18.560 27.217 -35.355 1.00 21.11 289 ASN C CA 1
ATOM 8346 C C . ASN C 1 289 ? -18.082 25.905 -35.915 1.00 19.31 289 ASN C C 1
ATOM 8347 O O . ASN C 1 289 ? -18.381 24.848 -35.395 1.00 19.24 289 ASN C O 1
ATOM 8352 N N . ASN C 1 290 ? -17.278 25.944 -36.997 1.00 20.11 290 ASN C N 1
ATOM 8353 C CA . ASN C 1 290 ? -16.679 24.753 -37.562 1.00 20.67 290 ASN C CA 1
ATOM 8354 C C . ASN C 1 290 ? -15.831 23.990 -36.537 1.00 20.66 290 ASN C C 1
ATOM 8355 O O . ASN C 1 290 ? -15.658 22.777 -36.706 1.00 19.43 290 ASN C O 1
ATOM 8360 N N . LEU C 1 291 ? -15.217 24.689 -35.572 1.00 19.84 291 LEU C N 1
ATOM 8361 C CA . LEU C 1 291 ? -14.365 24.017 -34.595 1.00 18.81 291 LEU C CA 1
ATOM 8362 C C . LEU C 1 291 ? -15.094 23.425 -33.409 1.00 18.77 291 LEU C C 1
ATOM 8363 O O . LEU C 1 291 ? -14.425 22.866 -32.504 1.00 20.01 291 LEU C O 1
ATOM 8368 N N . GLY C 1 292 ? -16.401 23.614 -33.401 1.00 16.79 292 GLY C N 1
ATOM 8369 C CA . GLY C 1 292 ? -17.226 22.993 -32.360 1.00 15.92 292 GLY C CA 1
ATOM 8370 C C . GLY C 1 292 ? -16.856 23.383 -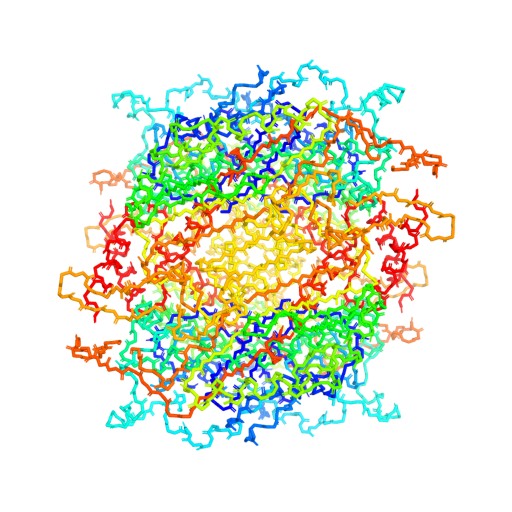30.945 1.00 18.65 292 GLY C C 1
ATOM 8371 O O . GLY C 1 292 ? -17.057 22.582 -30.023 1.00 15.83 292 GLY C O 1
ATOM 8372 N N . GLY C 1 293 ? -16.514 24.670 -30.754 1.00 16.63 293 GLY C N 1
ATOM 8373 C CA . GLY C 1 293 ? -16.338 25.166 -29.403 1.00 18.38 293 GLY C CA 1
ATOM 8374 C C . GLY C 1 293 ? -14.938 25.039 -28.832 1.00 19.91 293 GLY C C 1
ATOM 8375 O O . GLY C 1 293 ? -14.795 25.470 -27.684 1.00 19.08 293 GLY C O 1
ATOM 8376 N N . PHE C 1 294 ? -13.992 24.520 -29.608 1.00 18.93 294 PHE C N 1
ATOM 8377 C CA . PHE C 1 294 ? -12.652 24.280 -29.077 1.00 18.91 294 PHE C CA 1
ATOM 8378 C C . PHE C 1 294 ? -11.532 24.859 -29.941 1.00 18.84 294 PHE C C 1
ATOM 8379 O O . PHE C 1 294 ? -11.529 24.734 -31.159 1.00 17.66 294 PHE C O 1
ATOM 8387 N N . GLU C 1 295 ? -10.618 25.563 -29.291 1.00 18.00 295 GLU C N 1
ATOM 8388 C CA . GLU C 1 295 ? -9.392 26.075 -29.870 1.00 17.69 295 GLU C CA 1
ATOM 8389 C C . GLU C 1 295 ? -8.269 25.666 -28.904 1.00 17.65 295 GLU C C 1
ATOM 8390 O O . GLU C 1 295 ? -8.333 26.059 -27.721 1.00 17.29 295 GLU C O 1
ATOM 8396 N N . GLY C 1 296 ? -7.228 24.973 -29.358 1.00 18.70 296 GLY C N 1
ATOM 8397 C CA . GLY C 1 296 ? -6.111 24.757 -28.411 1.00 18.15 296 GLY C CA 1
ATOM 8398 C C . GLY C 1 296 ? -6.490 23.892 -27.203 1.00 18.59 296 GLY C C 1
ATOM 8399 O O . GLY C 1 296 ? -5.819 23.944 -26.160 1.00 15.33 296 GLY C O 1
ATOM 8400 N N . GLY C 1 297 ? -7.518 23.063 -27.374 1.00 19.37 297 GLY C N 1
ATOM 8401 C CA . GLY C 1 297 ? -7.900 22.167 -26.275 1.00 22.54 297 GLY C CA 1
ATOM 8402 C C . GLY C 1 297 ? -8.719 22.913 -25.220 1.00 21.92 297 GLY C C 1
ATOM 8403 O O . GLY C 1 297 ? -9.073 22.359 -24.164 1.00 21.63 297 GLY C O 1
ATOM 8412 N N . THR C 1 299 ? -12.209 25.681 -24.312 1.00 18.69 299 THR C N 1
ATOM 8413 C CA . THR C 1 299 ? -13.497 26.178 -24.802 1.00 19.01 299 THR C CA 1
ATOM 8414 C C . THR C 1 299 ? -13.376 27.612 -25.286 1.00 19.68 299 THR C C 1
ATOM 8415 O O . THR C 1 299 ? -12.720 28.387 -24.578 1.00 20.37 299 THR C O 1
ATOM 8419 N N . ASN C 1 300 ? -13.882 27.895 -26.503 1.00 17.37 300 ASN C N 1
ATOM 8420 C CA . ASN C 1 300 ? -13.811 29.284 -26.963 1.00 18.37 300 ASN C CA 1
ATOM 8421 C C . ASN C 1 300 ? -15.080 30.078 -26.702 1.00 19.99 300 ASN C C 1
ATOM 8422 O O . ASN C 1 300 ? -15.169 31.237 -27.118 1.00 21.06 300 ASN C O 1
ATOM 8427 N N . GLY C 1 301 ? -16.105 29.543 -26.028 1.00 20.60 301 GLY C N 1
ATOM 8428 C CA . GLY C 1 301 ? -17.304 30.362 -25.773 1.00 20.47 301 GLY C CA 1
ATOM 8429 C C . GLY C 1 301 ? -18.405 30.033 -26.796 1.00 21.22 301 GLY C C 1
ATOM 8430 O O . GLY C 1 301 ? -19.561 30.260 -26.474 1.00 20.85 301 GLY C O 1
ATOM 8431 N N . GLN C 1 302 ? -18.040 29.405 -27.891 1.00 19.63 302 GLN C N 1
ATOM 8432 C CA . GLN C 1 302 ? -19.078 28.978 -28.860 1.00 21.14 302 GLN C CA 1
ATOM 8433 C C . GLN C 1 302 ? -19.678 27.693 -28.329 1.00 22.13 302 GLN C C 1
ATOM 8434 O O . GLN C 1 302 ? -19.070 27.053 -27.455 1.00 20.19 302 GLN C O 1
ATOM 8440 N N . PRO C 1 303 ? -20.820 27.283 -28.862 1.00 23.28 303 PRO C N 1
ATOM 8441 C CA . PRO C 1 303 ? -21.428 26.046 -28.405 1.00 23.55 303 PRO C CA 1
ATOM 8442 C C . PRO C 1 303 ? -20.463 24.895 -28.638 1.00 20.89 303 PRO C C 1
ATOM 8443 O O . PRO C 1 303 ? -19.743 24.874 -29.662 1.00 18.66 303 PRO C O 1
ATOM 8447 N N . ILE C 1 304 ? -20.426 23.992 -27.649 1.00 20.76 304 ILE C N 1
ATOM 8448 C CA . ILE C 1 304 ? -19.570 22.815 -27.826 1.00 18.04 304 ILE C CA 1
ATOM 8449 C C . ILE C 1 304 ? -20.432 21.890 -28.704 1.00 19.76 304 ILE C C 1
ATOM 8450 O O . ILE C 1 304 ? -21.563 21.645 -28.296 1.00 17.97 304 ILE C O 1
ATOM 8455 N N . VAL C 1 305 ? -19.862 21.351 -29.752 1.00 17.67 305 VAL C N 1
ATOM 8456 C CA . VAL C 1 305 ? -20.623 20.463 -30.654 1.00 19.65 305 VAL C CA 1
ATOM 8457 C C . VAL C 1 305 ? -19.813 19.169 -30.808 1.00 19.03 305 VAL C C 1
ATOM 8458 O O . VAL C 1 305 ? -18.729 19.217 -31.407 1.00 20.57 305 VAL C O 1
ATOM 8462 N N . VAL C 1 306 ? -20.347 18.084 -30.259 1.00 17.05 306 VAL C N 1
ATOM 8463 C CA . VAL C 1 306 ? -19.565 16.846 -30.351 1.00 17.96 306 VAL C CA 1
ATOM 8464 C C . VAL C 1 306 ? -20.406 15.706 -30.852 1.00 19.39 306 VAL C C 1
ATOM 8465 O O . VAL C 1 306 ? -21.607 15.662 -30.550 1.00 18.86 306 VAL C O 1
ATOM 8469 N N . ARG C 1 307 ? -19.827 14.817 -31.682 1.00 19.45 307 ARG C N 1
ATOM 8470 C CA . ARG C 1 307 ? -20.655 13.708 -32.163 1.00 20.03 307 ARG C CA 1
ATOM 8471 C C . ARG C 1 307 ? -19.905 12.417 -31.838 1.00 18.25 307 ARG C C 1
ATOM 8472 O O . ARG C 1 307 ? -18.671 12.415 -31.862 1.00 20.21 307 ARG C O 1
ATOM 8480 N N . GLY C 1 308 ? -20.645 11.393 -31.578 1.00 17.19 308 GLY C N 1
ATOM 8481 C CA . GLY C 1 308 ? -20.128 10.025 -31.383 1.00 14.13 308 GLY C CA 1
ATOM 8482 C C . GLY C 1 308 ? -20.925 9.088 -32.285 1.00 16.96 308 GLY C C 1
ATOM 8483 O O . GLY C 1 308 ? -22.144 9.234 -32.440 1.00 17.90 308 GLY C O 1
ATOM 8484 N N . VAL C 1 309 ? -20.238 8.030 -32.717 1.00 17.08 309 VAL C N 1
ATOM 8485 C CA . VAL C 1 309 ? -20.809 7.015 -33.562 1.00 17.91 309 VAL C CA 1
ATOM 8486 C C . VAL C 1 309 ? -20.932 5.745 -32.733 1.00 19.01 309 VAL C C 1
ATOM 8487 O O . VAL C 1 309 ? -20.028 5.330 -32.003 1.00 18.94 309 VAL C O 1
ATOM 8499 N N . LYS C 1 311 ? -21.826 1.919 -32.892 1.00 20.99 311 LYS C N 1
ATOM 8500 C CA . LYS C 1 311 ? -21.915 0.819 -33.872 1.00 21.82 311 LYS C CA 1
ATOM 8501 C C . LYS C 1 311 ? -23.245 0.130 -33.649 1.00 22.21 311 LYS C C 1
ATOM 8502 O O . LYS C 1 311 ? -23.868 0.292 -32.573 1.00 21.16 311 LYS C O 1
ATOM 8508 N N . PRO C 1 312 ? -23.686 -0.701 -34.578 1.00 22.56 312 PRO C N 1
ATOM 8509 C CA . PRO C 1 312 ? -24.924 -1.448 -34.363 1.00 24.81 312 PRO C CA 1
ATOM 8510 C C . PRO C 1 312 ? -24.779 -2.396 -33.177 1.00 27.71 312 PRO C C 1
ATOM 8511 O O . PRO C 1 312 ? -23.708 -2.944 -32.883 1.00 28.04 312 PRO C O 1
ATOM 8515 N N . ILE C 1 313 ? -25.825 -2.611 -32.404 1.00 25.65 313 ILE C N 1
ATOM 8516 C CA . ILE C 1 313 ? -25.829 -3.506 -31.247 1.00 27.19 313 ILE C CA 1
ATOM 8517 C C . ILE C 1 313 ? -25.370 -4.895 -31.696 1.00 25.36 313 ILE C C 1
ATOM 8518 O O . ILE C 1 313 ? -25.812 -5.353 -32.741 1.00 23.14 313 ILE C O 1
ATOM 8523 N N . PRO C 1 314 ? -24.440 -5.480 -30.997 1.00 25.63 314 PRO C N 1
ATOM 8524 C CA . PRO C 1 314 ? -23.838 -6.742 -31.399 1.00 27.65 314 PRO C CA 1
ATOM 8525 C C . PRO C 1 314 ? -24.774 -7.945 -31.335 1.00 28.38 314 PRO C C 1
ATOM 8526 O O . PRO C 1 314 ? -24.519 -8.834 -32.126 1.00 29.62 314 PRO C O 1
ATOM 8530 N N . THR C 1 315 ? -25.732 -7.984 -30.434 1.00 30.77 315 THR C N 1
ATOM 8531 C CA . THR C 1 315 ? -26.597 -9.143 -30.331 1.00 35.44 315 THR C CA 1
ATOM 8532 C C . THR C 1 315 ? -27.632 -9.175 -31.453 1.00 38.52 315 THR C C 1
ATOM 8533 O O . THR C 1 315 ? -28.595 -8.408 -31.423 1.00 41.61 315 THR C O 1
ATOM 8537 N N . LEU C 1 316 ? -27.442 -10.093 -32.369 1.00 40.69 316 LEU C N 1
ATOM 8538 C CA . LEU C 1 316 ? -28.332 -10.324 -33.492 1.00 43.31 316 LEU C CA 1
ATOM 8539 C C . LEU C 1 316 ? -29.255 -11.496 -33.148 1.00 46.80 316 LEU C C 1
ATOM 8540 O O . LEU C 1 316 ? -28.791 -12.441 -32.518 1.00 45.83 316 LEU C O 1
ATOM 8545 N N . TYR C 1 317 ? -30.560 -11.352 -33.408 1.00 49.35 317 TYR C N 1
ATOM 8546 C CA . TYR C 1 317 ? -31.511 -12.433 -33.140 1.00 50.88 317 TYR C CA 1
ATOM 8547 C C . TYR C 1 317 ? -31.288 -13.518 -34.203 1.00 51.18 317 TYR C C 1
ATOM 8548 O O . TYR C 1 317 ? -31.684 -14.663 -34.060 1.00 50.58 317 TYR C O 1
ATOM 8557 N N . LYS C 1 318 ? -30.548 -13.128 -35.219 1.00 50.66 318 LYS C N 1
ATOM 8558 C CA . LYS C 1 318 ? -30.105 -14.043 -36.283 1.00 51.36 318 LYS C CA 1
ATOM 8559 C C . LYS C 1 318 ? -28.602 -14.101 -36.057 1.00 49.32 318 LYS C C 1
ATOM 8560 O O . LYS C 1 318 ? -27.836 -13.287 -36.555 1.00 46.02 318 LYS C O 1
ATOM 8566 N N . PRO C 1 319 ? -28.184 -14.931 -35.100 1.00 49.20 319 PRO C N 1
ATOM 8567 C CA . PRO C 1 319 ? -26.802 -14.978 -34.667 1.00 49.09 319 PRO C CA 1
ATOM 8568 C C . PRO C 1 319 ? -25.736 -15.289 -35.702 1.00 47.90 319 PRO C C 1
ATOM 8569 O O . PRO C 1 319 ? -25.898 -16.091 -36.604 1.00 46.56 319 PRO C O 1
ATOM 8573 N N . LEU C 1 320 ? -24.588 -14.623 -35.529 1.00 45.06 320 LEU C N 1
ATOM 8574 C CA . LEU C 1 320 ? -23.426 -14.830 -36.378 1.00 43.78 320 LEU C CA 1
ATOM 8575 C C . LEU C 1 320 ? -22.605 -16.018 -35.885 1.00 41.95 320 LEU C C 1
ATOM 8576 O O . LEU C 1 320 ? -22.826 -16.628 -34.833 1.00 40.75 320 LEU C O 1
ATOM 8589 N N . SER C 1 322 ? -19.535 -18.346 -34.421 1.00 29.51 322 SER C N 1
ATOM 8590 C CA . SER C 1 322 ? -18.658 -18.295 -33.257 1.00 28.96 322 SER C CA 1
ATOM 8591 C C . SER C 1 322 ? -18.089 -19.666 -32.941 1.00 28.90 322 SER C C 1
ATOM 8592 O O . SER C 1 322 ? -18.024 -20.539 -33.806 1.00 25.97 322 SER C O 1
ATOM 8595 N N . VAL C 1 323 ? -17.571 -19.846 -31.731 1.00 28.47 323 VAL C N 1
ATOM 8596 C CA . VAL C 1 323 ? -16.920 -21.059 -31.293 1.00 27.03 323 VAL C CA 1
ATOM 8597 C C . VAL C 1 323 ? -17.364 -21.397 -29.875 1.00 29.61 323 VAL C C 1
ATOM 8598 O O . VAL C 1 323 ? -17.501 -20.494 -29.038 1.00 30.70 323 VAL C O 1
ATOM 8602 N N . ASP C 1 324 ? -17.617 -22.661 -29.568 1.00 28.59 324 ASP C N 1
ATOM 8603 C CA . ASP C 1 324 ? -17.993 -23.154 -28.245 1.00 28.59 324 ASP C CA 1
ATOM 8604 C C . ASP C 1 324 ? -16.705 -23.258 -27.422 1.00 27.76 324 ASP C C 1
ATOM 8605 O O . ASP C 1 324 ? -15.793 -24.006 -27.845 1.00 24.96 324 ASP C O 1
ATOM 8610 N N . ILE C 1 325 ? -16.591 -22.519 -26.320 1.00 25.76 325 ILE C N 1
ATOM 8611 C CA . ILE C 1 325 ? -15.306 -22.489 -25.631 1.00 26.84 325 ILE C CA 1
ATOM 8612 C C . ILE C 1 325 ? -14.921 -23.772 -24.907 1.00 27.25 325 ILE C C 1
ATOM 8613 O O . ILE C 1 325 ? -13.761 -23.850 -24.494 1.00 25.16 325 ILE C O 1
ATOM 8618 N N . GLU C 1 326 ? -15.872 -24.663 -24.654 1.00 29.70 326 GLU C N 1
ATOM 8619 C CA . GLU C 1 326 ? -15.559 -25.931 -24.025 1.00 33.51 326 GLU C CA 1
ATOM 8620 C C . GLU C 1 326 ? -15.134 -26.981 -25.048 1.00 34.28 326 GLU C C 1
ATOM 8621 O O . GLU C 1 326 ? -14.294 -27.821 -24.749 1.00 35.42 326 GLU C O 1
ATOM 8627 N N . THR C 1 327 ? -15.622 -26.857 -26.289 1.00 33.51 327 THR C N 1
ATOM 8628 C CA . THR C 1 327 ? -15.225 -27.857 -27.274 1.00 33.39 327 THR C CA 1
ATOM 8629 C C . THR C 1 327 ? -14.353 -27.326 -28.387 1.00 32.89 327 THR C C 1
ATOM 8630 O O . THR C 1 327 ? -13.804 -28.118 -29.145 1.00 33.55 327 THR C O 1
ATOM 8634 N N . HIS C 1 328 ? -14.225 -26.014 -28.538 1.00 31.84 328 HIS C N 1
ATOM 8635 C CA . HIS C 1 328 ? -13.495 -25.432 -29.631 1.00 30.47 328 HIS C CA 1
ATOM 8636 C C . HIS C 1 328 ? -14.158 -25.703 -31.000 1.00 32.27 328 HIS C C 1
ATOM 8637 O O . HIS C 1 328 ? -13.500 -25.483 -32.012 1.00 30.37 328 HIS C O 1
ATOM 8644 N N . GLU C 1 329 ? -15.419 -26.093 -31.047 1.00 34.80 329 GLU C N 1
ATOM 8645 C CA . GLU C 1 329 ? -16.140 -26.256 -32.300 1.00 39.65 329 GLU C CA 1
ATOM 8646 C C . GLU C 1 329 ? -16.899 -25.019 -32.736 1.00 40.93 329 GLU C C 1
ATOM 8647 O O . GLU C 1 329 ? -17.350 -24.241 -31.893 1.00 40.01 329 GLU C O 1
ATOM 8657 N N . PRO C 1 330 ? -17.044 -24.788 -34.036 1.00 42.70 330 PRO C N 1
ATOM 8658 C CA . PRO C 1 330 ? -17.805 -23.673 -34.568 1.00 42.94 330 PRO C CA 1
ATOM 8659 C C . PRO C 1 330 ? -19.262 -23.839 -34.148 1.00 44.97 330 PRO C C 1
ATOM 8660 O O . PRO C 1 330 ? -19.688 -24.988 -34.029 1.00 41.20 330 PRO C O 1
ATOM 8664 N N . TYR C 1 331 ? -19.926 -22.717 -33.919 1.00 47.30 331 TYR C N 1
ATOM 8665 C CA . TYR C 1 331 ? -21.316 -22.706 -33.466 1.00 52.24 331 TYR C CA 1
ATOM 8666 C C . TYR C 1 331 ? -21.871 -21.282 -33.525 1.00 52.47 331 TYR C C 1
ATOM 8667 O O . TYR C 1 331 ? -21.095 -20.326 -33.413 1.00 51.74 331 TYR C O 1
ATOM 8676 N N . LYS C 1 332 ? -23.180 -21.128 -33.661 1.00 52.84 332 LYS C N 1
ATOM 8677 C CA . LYS C 1 332 ? -23.744 -19.772 -33.760 1.00 52.71 332 LYS C CA 1
ATOM 8678 C C . LYS C 1 332 ? -23.598 -19.096 -32.395 1.00 51.43 332 LYS C C 1
ATOM 8679 O O . LYS C 1 332 ? -23.412 -19.786 -31.376 1.00 49.99 332 LYS C O 1
ATOM 8685 N N . ALA C 1 333 ? -23.509 -17.770 -32.365 1.00 49.52 333 ALA C N 1
ATOM 8686 C CA . ALA C 1 333 ? -23.363 -17.080 -31.083 1.00 48.69 333 ALA C CA 1
ATOM 8687 C C . ALA C 1 333 ? -24.608 -17.262 -30.205 1.00 48.12 333 ALA C C 1
ATOM 8688 O O . ALA C 1 333 ? -25.685 -17.697 -30.637 1.00 46.43 333 ALA C O 1
ATOM 8690 N N . THR C 1 334 ? -24.434 -16.912 -28.925 1.00 47.03 334 THR C N 1
ATOM 8691 C CA . THR C 1 334 ? -25.591 -16.964 -28.032 1.00 47.08 334 THR C CA 1
ATOM 8692 C C . THR C 1 334 ? -26.509 -15.786 -28.371 1.00 47.23 334 THR C C 1
ATOM 8693 O O . THR C 1 334 ? -26.089 -14.751 -28.905 1.00 44.99 334 THR C O 1
ATOM 8697 N N . VAL C 1 335 ? -27.808 -16.021 -28.200 1.00 48.41 335 VAL C N 1
ATOM 8698 C CA . VAL C 1 335 ? -28.770 -14.962 -28.482 1.00 50.62 335 VAL C CA 1
ATOM 8699 C C . VAL C 1 335 ? -29.353 -14.533 -27.140 1.00 50.42 335 VAL C C 1
ATOM 8700 O O . VAL C 1 335 ? -30.141 -15.264 -26.540 1.00 50.11 335 VAL C O 1
ATOM 8704 N N . GLU C 1 336 ? -28.926 -13.362 -26.663 1.00 49.79 336 GLU C N 1
ATOM 8705 C CA . GLU C 1 336 ? -29.471 -12.867 -25.393 1.00 50.51 336 GLU C CA 1
ATOM 8706 C C . GLU C 1 336 ? -30.507 -11.763 -25.622 1.00 50.20 336 GLU C C 1
ATOM 8707 O O . GLU C 1 336 ? -30.467 -11.108 -26.664 1.00 49.73 336 GLU C O 1
ATOM 8713 N N . ARG C 1 337 ? -31.387 -11.526 -24.645 1.00 50.19 337 ARG C N 1
ATOM 8714 C CA . ARG C 1 337 ? -32.385 -10.462 -24.841 1.00 52.07 337 ARG C CA 1
ATOM 8715 C C . ARG C 1 337 ? -31.723 -9.142 -25.247 1.00 51.71 337 ARG C C 1
ATOM 8716 O O . ARG C 1 337 ? -30.694 -8.790 -24.664 1.00 52.77 337 ARG C O 1
ATOM 8724 N N . SER C 1 338 ? -32.209 -8.477 -26.270 1.00 51.67 338 SER C N 1
ATOM 8725 C CA . SER C 1 338 ? -31.685 -7.242 -26.857 1.00 51.38 338 SER C CA 1
ATOM 8726 C C . SER C 1 338 ? -32.689 -6.586 -27.791 1.00 51.46 338 SER C C 1
ATOM 8727 O O . SER C 1 338 ? -33.741 -7.199 -28.030 1.00 52.65 338 SER C O 1
ATOM 8730 N N . ASP C 1 339 ? -32.434 -5.448 -28.422 1.00 50.77 339 ASP C N 1
ATOM 8731 C CA . ASP C 1 339 ? -33.353 -4.723 -29.324 1.00 46.00 339 ASP C CA 1
ATOM 8732 C C . ASP C 1 339 ? -32.760 -4.515 -30.699 1.00 42.52 339 ASP C C 1
ATOM 8733 O O . ASP C 1 339 ? -31.522 -4.589 -30.734 1.00 44.37 339 ASP C O 1
ATOM 8738 N N . PRO C 1 340 ? -33.428 -4.203 -31.791 1.00 37.41 340 PRO C N 1
ATOM 8739 C CA . PRO C 1 340 ? -32.816 -3.841 -33.057 1.00 34.70 340 PRO C CA 1
ATOM 8740 C C . PRO C 1 340 ? -31.994 -2.550 -33.012 1.00 30.30 340 PRO C C 1
ATOM 8741 O O . PRO C 1 340 ? -31.213 -2.314 -33.933 1.00 30.28 340 PRO C O 1
ATOM 8745 N N . THR C 1 341 ? -32.214 -1.671 -32.018 1.00 27.52 341 THR C N 1
ATOM 8746 C CA . THR C 1 341 ? -31.363 -0.470 -31.955 1.00 24.67 341 THR C CA 1
ATOM 8747 C C . THR C 1 341 ? -31.497 0.172 -30.592 1.00 23.99 341 THR C C 1
ATOM 8748 O O . THR C 1 341 ? -32.563 -0.008 -30.028 1.00 20.33 341 THR C O 1
ATOM 8752 N N . ALA C 1 342 ? -30.448 0.864 -30.103 1.00 23.32 342 ALA C N 1
ATOM 8753 C CA . ALA C 1 342 ? -30.607 1.590 -28.843 1.00 23.67 342 ALA C CA 1
ATOM 8754 C C . ALA C 1 342 ? -30.043 3.016 -29.005 1.00 23.94 342 ALA C C 1
ATOM 8755 O O . ALA C 1 342 ? -29.646 3.646 -28.022 1.00 25.57 342 ALA C O 1
ATOM 8757 N N . LEU C 1 343 ? -30.026 3.533 -30.220 1.00 22.62 343 LEU C N 1
ATOM 8758 C CA . LEU C 1 343 ? -29.418 4.831 -30.507 1.00 22.60 343 LEU C CA 1
ATOM 8759 C C . LEU C 1 343 ? -29.973 5.993 -29.736 1.00 19.65 343 LEU C C 1
ATOM 8760 O O . LEU C 1 343 ? -29.189 6.781 -29.208 1.00 22.05 343 LEU C O 1
ATOM 8765 N N . PRO C 1 344 ? -31.284 6.233 -29.658 1.00 19.32 344 PRO C N 1
ATOM 8766 C CA . PRO C 1 344 ? -31.835 7.347 -28.914 1.00 20.25 344 PRO C CA 1
ATOM 8767 C C . PRO C 1 344 ? -31.324 7.304 -27.482 1.00 22.10 344 PRO C C 1
ATOM 8768 O O . PRO C 1 344 ? -31.018 8.317 -26.856 1.00 20.31 344 PRO C O 1
ATOM 8772 N N . ALA C 1 345 ? -31.295 6.086 -26.900 1.00 22.40 345 ALA C N 1
ATOM 8773 C CA . ALA C 1 345 ? -30.895 5.962 -25.496 1.00 22.74 345 ALA C CA 1
ATOM 8774 C C . ALA C 1 345 ? -29.389 6.261 -25.438 1.00 21.94 345 ALA C C 1
ATOM 8775 O O . ALA C 1 345 ? -29.021 6.969 -24.512 1.00 22.22 345 ALA C O 1
ATOM 8777 N N . ALA C 1 346 ? -28.629 5.808 -26.409 1.00 20.80 346 ALA C N 1
ATOM 8778 C CA . ALA C 1 346 ? -27.189 6.085 -26.394 1.00 20.21 346 ALA C CA 1
ATOM 8779 C C . ALA C 1 346 ? -26.963 7.593 -26.370 1.00 22.50 346 ALA C C 1
ATOM 8780 O O . ALA C 1 346 ? -25.939 8.089 -25.856 1.00 22.46 346 ALA C O 1
ATOM 8782 N N . GLY C 1 347 ? -27.755 8.338 -27.125 1.00 19.94 347 GLY C N 1
ATOM 8783 C CA . GLY C 1 347 ? -27.743 9.779 -27.155 1.00 18.70 347 GLY C CA 1
ATOM 8784 C C . GLY C 1 347 ? -27.850 10.374 -25.736 1.00 20.26 347 GLY C C 1
ATOM 8785 O O . GLY C 1 347 ? -27.248 11.381 -25.416 1.00 17.68 347 GLY C O 1
ATOM 8794 N N . VAL C 1 349 ? -27.132 8.797 -23.005 1.00 17.18 349 VAL C N 1
ATOM 8795 C CA . VAL C 1 349 ? -25.901 8.420 -22.277 1.00 18.03 349 VAL C CA 1
ATOM 8796 C C . VAL C 1 349 ? -24.795 9.400 -22.636 1.00 16.02 349 VAL C C 1
ATOM 8797 O O . VAL C 1 349 ? -24.071 9.994 -21.802 1.00 15.79 349 VAL C O 1
ATOM 8809 N N . GLU C 1 351 ? -25.083 12.498 -23.675 1.00 18.15 351 GLU C N 1
ATOM 8810 C CA . GLU C 1 351 ? -25.420 13.775 -23.068 1.00 19.56 351 GLU C CA 1
ATOM 8811 C C . GLU C 1 351 ? -24.928 13.814 -21.632 1.00 18.82 351 GLU C C 1
ATOM 8812 O O . GLU C 1 351 ? -24.234 14.754 -21.258 1.00 17.23 351 GLU C O 1
ATOM 8818 N N . ALA C 1 352 ? -25.196 12.742 -20.868 1.00 18.49 352 ALA C N 1
ATOM 8819 C CA . ALA C 1 352 ? -24.763 12.710 -19.469 1.00 17.92 352 ALA C CA 1
ATOM 8820 C C . ALA C 1 352 ? -23.264 12.688 -19.246 1.00 17.04 352 ALA C C 1
ATOM 8821 O O . ALA C 1 352 ? -22.650 13.388 -18.420 1.00 15.64 352 ALA C O 1
ATOM 8823 N N . VAL C 1 353 ? -22.602 11.917 -20.082 1.00 19.74 353 VAL C N 1
ATOM 8824 C CA . VAL C 1 353 ? -21.137 11.765 -20.034 1.00 19.03 353 VAL C CA 1
ATOM 8825 C C . VAL C 1 353 ? -20.491 13.088 -20.369 1.00 19.29 353 VAL C C 1
ATOM 8826 O O . VAL C 1 353 ? -19.515 13.526 -19.738 1.00 18.76 353 VAL C O 1
ATOM 8830 N N . VAL C 1 354 ? -21.021 13.797 -21.381 1.00 18.24 354 VAL C N 1
ATOM 8831 C CA . VAL C 1 354 ? -20.416 15.099 -21.762 1.00 17.22 354 VAL C CA 1
ATOM 8832 C C . VAL C 1 354 ? -20.580 16.070 -20.632 1.00 15.41 354 VAL C C 1
ATOM 8833 O O . VAL C 1 354 ? -19.631 16.739 -20.147 1.00 17.77 354 VAL C O 1
ATOM 8837 N N . ALA C 1 355 ? -21.790 16.140 -20.088 1.00 15.77 355 ALA C N 1
ATOM 8838 C CA . ALA C 1 355 ? -22.079 16.981 -18.949 1.00 16.51 355 ALA C CA 1
ATOM 8839 C C . ALA C 1 355 ? -21.160 16.661 -17.769 1.00 17.42 355 ALA C C 1
ATOM 8840 O O . ALA C 1 355 ? -20.721 17.577 -17.093 1.00 16.05 355 ALA C O 1
ATOM 8842 N N . THR C 1 356 ? -20.931 15.359 -17.531 1.00 15.79 356 THR C N 1
ATOM 8843 C CA . THR C 1 356 ? -20.080 14.929 -16.415 1.00 16.60 356 THR C CA 1
ATOM 8844 C C . THR C 1 356 ? -18.669 15.489 -16.508 1.00 17.40 356 THR C C 1
ATOM 8845 O O . THR C 1 356 ? -18.038 16.057 -15.591 1.00 16.66 356 THR C O 1
ATOM 8849 N N . VAL C 1 357 ? -18.062 15.258 -17.689 1.00 18.33 357 VAL C N 1
ATOM 8850 C CA . VAL C 1 357 ? -16.684 15.753 -17.911 1.00 16.05 357 VAL C CA 1
ATOM 8851 C C . VAL C 1 357 ? -16.608 17.256 -17.732 1.00 18.43 357 VAL C C 1
ATOM 8852 O O . VAL C 1 357 ? -15.611 17.878 -17.293 1.00 16.64 357 VAL C O 1
ATOM 8856 N N . LEU C 1 358 ? -17.551 17.966 -18.385 1.00 18.76 358 LEU C N 1
ATOM 8857 C CA . LEU C 1 358 ? -17.629 19.417 -18.290 1.00 21.44 358 LEU C CA 1
ATOM 8858 C C . LEU C 1 358 ? -17.740 19.966 -16.872 1.00 19.45 358 LEU C C 1
ATOM 8859 O O . LEU C 1 358 ? -17.053 20.916 -16.510 1.00 17.43 358 LEU C O 1
ATOM 8864 N N . ALA C 1 359 ? -18.612 19.353 -16.069 1.00 17.93 359 ALA C N 1
ATOM 8865 C CA . ALA C 1 359 ? -18.723 19.713 -14.658 1.00 18.76 359 ALA C CA 1
ATOM 8866 C C . ALA C 1 359 ? -17.405 19.396 -13.941 1.00 18.49 359 ALA C C 1
ATOM 8867 O O . ALA C 1 359 ? -16.919 20.195 -13.131 1.00 16.24 359 ALA C O 1
ATOM 8869 N N . GLN C 1 360 ? -16.793 18.282 -14.322 1.00 16.89 360 GLN C N 1
ATOM 8870 C CA . GLN C 1 360 ? -15.470 17.982 -13.690 1.00 17.81 360 GLN C CA 1
ATOM 8871 C C . GLN C 1 360 ? -14.472 19.081 -14.012 1.00 17.90 360 GLN C C 1
ATOM 8872 O O . GLN C 1 360 ? -13.632 19.459 -13.174 1.00 18.84 360 GLN C O 1
ATOM 8878 N N . GLU C 1 361 ? -14.496 19.529 -15.264 1.00 17.44 361 GLU C N 1
ATOM 8879 C CA . GLU C 1 361 ? -13.545 20.551 -15.730 1.00 18.35 361 GLU C CA 1
ATOM 8880 C C . GLU C 1 361 ? -13.826 21.888 -15.020 1.00 19.88 361 GLU C C 1
ATOM 8881 O O . GLU C 1 361 ? -12.923 22.585 -14.533 1.00 19.01 361 GLU C O 1
ATOM 8887 N N . ILE C 1 362 ? -15.123 22.241 -14.878 1.00 18.62 362 ILE C N 1
ATOM 8888 C CA . ILE C 1 362 ? -15.473 23.445 -14.146 1.00 20.50 362 ILE C CA 1
ATOM 8889 C C . ILE C 1 362 ? -15.016 23.365 -12.685 1.00 19.36 362 ILE C C 1
ATOM 8890 O O . ILE C 1 362 ? -14.594 24.366 -12.085 1.00 16.87 362 ILE C O 1
ATOM 8895 N N . LEU C 1 363 ? -15.249 22.231 -12.028 1.00 17.76 363 LEU C N 1
ATOM 8896 C CA . LEU C 1 363 ? -14.845 22.048 -10.623 1.00 18.48 363 LEU C CA 1
ATOM 8897 C C . LEU C 1 363 ? -13.334 22.091 -10.443 1.00 18.85 363 LEU C C 1
ATOM 8898 O O . LEU C 1 363 ? -12.772 22.555 -9.436 1.00 18.70 363 LEU C O 1
ATOM 8903 N N . GLU C 1 364 ? -12.595 21.695 -11.505 1.00 18.01 364 GLU C N 1
ATOM 8904 C CA . GLU C 1 364 ? -11.133 21.812 -11.379 1.00 19.91 364 GLU C CA 1
ATOM 8905 C C . GLU C 1 364 ? -10.664 23.267 -11.469 1.00 20.77 364 GLU C C 1
ATOM 8906 O O . GLU C 1 364 ? -9.683 23.742 -10.870 1.00 18.07 364 GLU C O 1
ATOM 8912 N N . LYS C 1 365 ? -11.317 23.977 -12.410 1.00 18.96 365 LYS C N 1
ATOM 8913 C CA . LYS C 1 365 ? -10.845 25.296 -12.779 1.00 19.83 365 LYS C CA 1
ATOM 8914 C C . LYS C 1 365 ? -11.195 26.373 -11.765 1.00 18.92 365 LYS C C 1
ATOM 8915 O O . LYS C 1 365 ? -10.412 27.312 -11.586 1.00 16.00 365 LYS C O 1
ATOM 8921 N N . PHE C 1 366 ? -12.365 26.307 -11.142 1.00 19.40 366 PHE C N 1
ATOM 8922 C CA . PHE C 1 366 ? -12.829 27.309 -10.231 1.00 19.49 366 PHE C CA 1
ATOM 8923 C C . PHE C 1 366 ? -12.887 26.865 -8.761 1.00 18.23 366 PHE C C 1
ATOM 8924 O O . PHE C 1 366 ? -13.202 25.717 -8.540 1.00 19.63 366 PHE C O 1
ATOM 8932 N N . SER C 1 367 ? -12.743 27.789 -7.834 1.00 17.33 367 SER C N 1
ATOM 8933 C CA . SER C 1 367 ? -12.917 27.562 -6.376 1.00 17.89 367 SER C CA 1
ATOM 8934 C C . SER C 1 367 ? -14.299 26.903 -6.230 1.00 18.89 367 SER C C 1
ATOM 8935 O O . SER C 1 367 ? -15.206 27.519 -6.776 1.00 16.91 367 SER C O 1
ATOM 8938 N N . SER C 1 368 ? -14.437 25.696 -5.781 1.00 17.19 368 SER C N 1
ATOM 8939 C CA . SER C 1 368 ? -15.692 24.986 -5.790 1.00 20.14 368 SER C CA 1
ATOM 8940 C C . SER C 1 368 ? -15.881 24.015 -4.627 1.00 20.75 368 SER C C 1
ATOM 8941 O O . SER C 1 368 ? -16.481 22.938 -4.810 1.00 20.21 368 SER C O 1
ATOM 8944 N N . ASP C 1 369 ? -15.441 24.373 -3.419 1.00 19.58 369 ASP C N 1
ATOM 8945 C CA . ASP C 1 369 ? -15.837 23.622 -2.223 1.00 20.38 369 ASP C CA 1
ATOM 8946 C C . ASP C 1 369 ? -17.343 23.742 -1.977 1.00 19.53 369 ASP C C 1
ATOM 8947 O O . ASP C 1 369 ? -18.012 22.828 -1.460 1.00 18.38 369 ASP C O 1
ATOM 8952 N N . ASN C 1 370 ? -17.919 24.895 -2.315 1.00 17.22 370 ASN C N 1
ATOM 8953 C CA . ASN C 1 370 ? -19.345 25.115 -2.139 1.00 18.46 370 ASN C CA 1
ATOM 8954 C C . ASN C 1 370 ? -19.874 25.884 -3.356 1.00 17.66 370 ASN C C 1
ATOM 8955 O O . ASN C 1 370 ? -19.095 26.499 -4.081 1.00 18.22 370 ASN C O 1
ATOM 8960 N N . LEU C 1 371 ? -21.173 25.785 -3.588 1.00 17.06 371 LEU C N 1
ATOM 8961 C CA . LEU C 1 371 ? -21.806 26.366 -4.758 1.00 17.97 371 LEU C CA 1
ATOM 8962 C C . LEU C 1 371 ? -21.712 27.885 -4.719 1.00 18.45 371 LEU C C 1
ATOM 8963 O O . LEU C 1 371 ? -21.661 28.485 -5.801 1.00 19.43 371 LEU C O 1
ATOM 8968 N N . GLU C 1 372 ? -21.801 28.439 -3.505 1.00 19.87 372 GLU C N 1
ATOM 8969 C CA . GLU C 1 372 ? -21.762 29.904 -3.430 1.00 21.44 372 GLU C CA 1
ATOM 8970 C C . GLU C 1 372 ? -20.470 30.413 -4.032 1.00 21.42 372 GLU C C 1
ATOM 8971 O O . GLU C 1 372 ? -20.476 31.250 -4.927 1.00 22.71 372 GLU C O 1
ATOM 8977 N N . GLU C 1 373 ? -19.332 29.956 -3.494 1.00 21.55 373 GLU C N 1
ATOM 8978 C CA . GLU C 1 373 ? -18.055 30.427 -4.014 1.00 20.43 373 GLU C CA 1
ATOM 8979 C C . GLU C 1 373 ? -17.894 30.060 -5.497 1.00 21.51 373 GLU C C 1
ATOM 8980 O O . GLU C 1 373 ? -17.196 30.789 -6.211 1.00 21.10 373 GLU C O 1
ATOM 8986 N N . LEU C 1 374 ? -18.398 28.897 -5.924 1.00 21.24 374 LEU C N 1
ATOM 8987 C CA . LEU C 1 374 ? -18.305 28.498 -7.320 1.00 19.46 374 LEU C CA 1
ATOM 8988 C C . LEU C 1 374 ? -19.074 29.481 -8.210 1.00 19.42 374 LEU C C 1
ATOM 8989 O O . LEU C 1 374 ? -18.600 29.882 -9.283 1.00 18.73 374 LEU C O 1
ATOM 8994 N N . LYS C 1 375 ? -20.322 29.783 -7.825 1.00 18.50 375 LYS C N 1
ATOM 8995 C CA . LYS C 1 375 ? -21.102 30.701 -8.659 1.00 19.64 375 LYS C CA 1
ATOM 8996 C C . LYS C 1 375 ? -20.395 32.054 -8.753 1.00 21.35 375 LYS C C 1
ATOM 8997 O O . LYS C 1 375 ? -20.371 32.667 -9.822 1.00 19.89 375 LYS C O 1
ATOM 9003 N N . GLU C 1 376 ? -19.807 32.483 -7.645 1.00 21.66 376 GLU C N 1
ATOM 9004 C CA . GLU C 1 376 ? -19.121 33.774 -7.662 1.00 23.68 376 GLU C CA 1
ATOM 9005 C C . GLU C 1 376 ? -17.872 33.720 -8.539 1.00 22.80 376 GLU C C 1
ATOM 9006 O O . GLU C 1 376 ? -17.621 34.695 -9.214 1.00 20.52 376 GLU C O 1
ATOM 9012 N N . ALA C 1 377 ? -17.112 32.637 -8.495 1.00 20.50 377 ALA C N 1
ATOM 9013 C CA . ALA C 1 377 ? -15.908 32.500 -9.315 1.00 22.49 377 ALA C CA 1
ATOM 9014 C C . ALA C 1 377 ? -16.272 32.518 -10.797 1.00 20.47 377 ALA C C 1
ATOM 9015 O O . ALA C 1 377 ? -15.703 33.202 -11.632 1.00 18.55 377 ALA C O 1
ATOM 9017 N N . VAL C 1 378 ? -17.375 31.822 -11.121 1.00 18.74 378 VAL C N 1
ATOM 9018 C CA . VAL C 1 378 ? -17.809 31.752 -12.519 1.00 17.84 378 VAL C CA 1
ATOM 9019 C C . VAL C 1 378 ? -18.322 33.100 -13.007 1.00 17.73 378 VAL C C 1
ATOM 9020 O O . VAL C 1 378 ? -17.936 33.543 -14.069 1.00 17.86 378 VAL C O 1
ATOM 9024 N N . ALA C 1 379 ? -19.118 33.811 -12.262 1.00 20.09 379 ALA C N 1
ATOM 9025 C CA . ALA C 1 379 ? -19.642 35.115 -12.690 1.00 21.18 379 ALA C CA 1
ATOM 9026 C C . ALA C 1 379 ? -18.472 36.033 -12.953 1.00 21.21 379 ALA C C 1
ATOM 9027 O O . ALA C 1 379 ? -18.402 36.850 -13.877 1.00 20.15 379 ALA C O 1
ATOM 9029 N N . LYS C 1 380 ? -17.576 36.060 -11.967 1.00 21.75 380 LYS C N 1
ATOM 9030 C CA . LYS C 1 380 ? -16.387 36.907 -12.036 1.00 23.41 380 LYS C CA 1
ATOM 9031 C C . LYS C 1 380 ? -15.574 36.574 -13.280 1.00 22.68 380 LYS C C 1
ATOM 9032 O O . LYS C 1 380 ? -15.121 37.497 -13.951 1.00 21.53 380 LYS C O 1
ATOM 9038 N N . HIS C 1 381 ? -15.372 35.300 -13.589 1.00 20.22 381 HIS C N 1
ATOM 9039 C CA . HIS C 1 381 ? -14.612 34.899 -14.784 1.00 20.41 381 HIS C CA 1
ATOM 9040 C C . HIS C 1 381 ? -15.327 35.316 -16.053 1.00 20.32 381 HIS C C 1
ATOM 9041 O O . HIS C 1 381 ? -14.807 35.834 -17.030 1.00 18.94 381 HIS C O 1
ATOM 9048 N N . ARG C 1 382 ? -16.653 35.138 -16.076 1.00 21.28 382 ARG C N 1
ATOM 9049 C CA . ARG C 1 382 ? -17.450 35.589 -17.215 1.00 23.27 382 ARG C CA 1
ATOM 9050 C C . ARG C 1 382 ? -17.303 37.102 -17.414 1.00 24.91 382 ARG C C 1
ATOM 9051 O O . ARG C 1 382 ? -17.233 37.554 -18.566 1.00 24.19 382 ARG C O 1
ATOM 9059 N N . ASP C 1 383 ? -17.242 37.852 -16.301 1.00 23.44 383 ASP C N 1
ATOM 9060 C CA . ASP C 1 383 ? -17.121 39.300 -16.452 1.00 25.69 383 ASP C CA 1
ATOM 9061 C C . ASP C 1 383 ? -15.758 39.652 -17.079 1.00 25.84 383 ASP C C 1
ATOM 9062 O O . ASP C 1 383 ? -15.661 40.498 -17.970 1.00 25.29 383 ASP C O 1
ATOM 9067 N N . TYR C 1 384 ? -14.714 39.030 -16.580 1.00 21.51 384 TYR C N 1
ATOM 9068 C CA . TYR C 1 384 ? -13.347 39.232 -17.052 1.00 23.26 384 TYR C CA 1
ATOM 9069 C C . TYR C 1 384 ? -13.318 38.930 -18.548 1.00 23.06 384 TYR C C 1
ATOM 9070 O O . TYR C 1 384 ? -12.737 39.636 -19.368 1.00 21.13 384 TYR C O 1
ATOM 9079 N N . THR C 1 385 ? -13.875 37.760 -18.900 1.00 24.11 385 THR C N 1
ATOM 9080 C CA . THR C 1 385 ? -13.928 37.307 -20.289 1.00 21.98 385 THR C CA 1
ATOM 9081 C C . THR C 1 385 ? -14.603 38.353 -21.173 1.00 24.05 385 THR C C 1
ATOM 9082 O O . THR C 1 385 ? -14.113 38.755 -22.223 1.00 23.10 385 THR C O 1
ATOM 9086 N N . LYS C 1 386 ? -15.780 38.783 -20.736 1.00 24.41 386 LYS C N 1
ATOM 9087 C CA . LYS C 1 386 ? -16.554 39.768 -21.482 1.00 26.58 386 LYS C CA 1
ATOM 9088 C C . LYS C 1 386 ? -15.770 41.050 -21.678 1.00 26.09 386 LYS C C 1
ATOM 9089 O O . LYS C 1 386 ? -15.860 41.643 -22.759 1.00 25.68 386 LYS C O 1
ATOM 9095 N N . ASN C 1 387 ? -14.942 41.433 -20.705 1.00 26.07 387 ASN C N 1
ATOM 9096 C CA . ASN C 1 387 ? -14.225 42.704 -20.829 1.00 27.19 387 ASN C CA 1
ATOM 9097 C C . ASN C 1 387 ? -12.798 42.563 -21.328 1.00 25.84 387 ASN C C 1
ATOM 9098 O O . ASN C 1 387 ? -12.094 43.563 -21.427 1.00 25.45 387 ASN C O 1
ATOM 9103 N N . TYR C 1 388 ? -12.326 41.386 -21.688 1.00 23.49 388 TYR C N 1
ATOM 9104 C CA . TYR C 1 388 ? -10.940 41.223 -22.160 1.00 23.56 388 TYR C CA 1
ATOM 9105 C C . TYR C 1 388 ? -10.600 42.062 -23.373 1.00 25.71 388 TYR C C 1
ATOM 9106 O O . TYR C 1 388 ? -9.429 42.522 -23.489 1.00 28.11 388 TYR C O 1
ATOM 9124 N N . ARG D 1 2 ? 4.604 7.212 -16.703 1.00 18.98 2 ARG D N 1
ATOM 9125 C CA . ARG D 1 2 ? 4.059 8.557 -16.859 1.00 19.38 2 ARG D CA 1
ATOM 9126 C C . ARG D 1 2 ? 5.130 9.501 -17.371 1.00 20.05 2 ARG D C 1
ATOM 9127 O O . ARG D 1 2 ? 6.303 9.081 -17.481 1.00 20.78 2 ARG D O 1
ATOM 9135 N N . TYR D 1 3 ? 4.734 10.716 -17.770 1.00 16.64 3 TYR D N 1
ATOM 9136 C CA . TYR D 1 3 ? 5.784 11.588 -18.336 1.00 17.69 3 TYR D CA 1
ATOM 9137 C C . TYR D 1 3 ? 5.256 13.016 -18.412 1.00 17.84 3 TYR D C 1
ATOM 9138 O O . TYR D 1 3 ? 4.033 13.192 -18.324 1.00 15.03 3 TYR D O 1
ATOM 9147 N N . LEU D 1 4 ? 6.170 13.960 -18.601 1.00 17.03 4 LEU D N 1
ATOM 9148 C CA . LEU D 1 4 ? 5.769 15.347 -18.826 1.00 15.78 4 LEU D CA 1
ATOM 9149 C C . LEU D 1 4 ? 6.662 15.902 -19.962 1.00 17.86 4 LEU D C 1
ATOM 9150 O O . LEU D 1 4 ? 7.825 15.513 -19.982 1.00 14.91 4 LEU D O 1
ATOM 9155 N N . THR D 1 5 ? 6.152 16.732 -20.873 1.00 16.03 5 THR D N 1
ATOM 9156 C CA . THR D 1 5 ? 7.004 17.348 -21.900 1.00 15.64 5 THR D CA 1
ATOM 9157 C C . THR D 1 5 ? 7.077 18.827 -21.521 1.00 15.27 5 THR D C 1
ATOM 9158 O O . THR D 1 5 ? 6.175 19.379 -20.868 1.00 13.23 5 THR D O 1
ATOM 9162 N N . ALA D 1 6 ? 8.100 19.548 -21.948 1.00 15.57 6 ALA D N 1
ATOM 9163 C CA . ALA D 1 6 ? 8.227 20.952 -21.633 1.00 11.79 6 ALA D CA 1
ATOM 9164 C C . ALA D 1 6 ? 9.081 21.608 -22.708 1.00 16.56 6 ALA D C 1
ATOM 9165 O O . ALA D 1 6 ? 9.796 20.930 -23.440 1.00 18.68 6 ALA D O 1
ATOM 9167 N N . GLY D 1 7 ? 9.037 22.923 -22.791 1.00 18.41 7 GLY D N 1
ATOM 9168 C CA . GLY D 1 7 ? 9.815 23.687 -23.765 1.00 17.03 7 GLY D CA 1
ATOM 9169 C C . GLY D 1 7 ? 8.871 24.602 -24.536 1.00 18.74 7 GLY D C 1
ATOM 9170 O O . GLY D 1 7 ? 7.666 24.373 -24.722 1.00 20.31 7 GLY D O 1
ATOM 9171 N N . GLU D 1 8 ? 9.435 25.656 -25.085 1.00 19.65 8 GLU D N 1
ATOM 9172 C CA . GLU D 1 8 ? 8.783 26.650 -25.905 1.00 18.89 8 GLU D CA 1
ATOM 9173 C C . GLU D 1 8 ? 9.354 26.611 -27.322 1.00 20.13 8 GLU D C 1
ATOM 9174 O O . GLU D 1 8 ? 10.522 26.258 -27.479 1.00 20.53 8 GLU D O 1
ATOM 9180 N N . SER D 1 9 ? 8.510 26.928 -28.320 1.00 20.23 9 SER D N 1
ATOM 9181 C CA . SER D 1 9 ? 8.934 26.822 -29.695 1.00 20.14 9 SER D CA 1
ATOM 9182 C C . SER D 1 9 ? 10.279 27.547 -29.914 1.00 21.39 9 SER D C 1
ATOM 9183 O O . SER D 1 9 ? 11.148 26.942 -30.524 1.00 19.93 9 SER D O 1
ATOM 9186 N N . HIS D 1 10 ? 10.304 28.794 -29.417 1.00 20.73 10 HIS D N 1
ATOM 9187 C CA . HIS D 1 10 ? 11.535 29.556 -29.587 1.00 23.69 10 HIS D CA 1
ATOM 9188 C C . HIS D 1 10 ? 12.321 29.726 -28.280 1.00 22.77 10 HIS D C 1
ATOM 9189 O O . HIS D 1 10 ? 13.338 30.435 -28.290 1.00 24.98 10 HIS D O 1
ATOM 9196 N N . GLY D 1 11 ? 12.171 28.796 -27.352 1.00 24.15 11 GLY D N 1
ATOM 9197 C CA . GLY D 1 11 ? 12.991 28.702 -26.162 1.00 20.28 11 GLY D CA 1
ATOM 9198 C C . GLY D 1 11 ? 14.328 28.023 -26.511 1.00 21.79 11 GLY D C 1
ATOM 9199 O O . GLY D 1 11 ? 14.566 27.609 -27.645 1.00 21.13 11 GLY D O 1
ATOM 9200 N N . PRO D 1 12 ? 15.193 27.818 -25.508 1.00 21.54 12 PRO D N 1
ATOM 9201 C CA . PRO D 1 12 ? 16.504 27.256 -25.709 1.00 21.74 12 PRO D CA 1
ATOM 9202 C C . PRO D 1 12 ? 16.420 25.780 -26.081 1.00 21.34 12 PRO D C 1
ATOM 9203 O O . PRO D 1 12 ? 17.225 25.286 -26.841 1.00 19.12 12 PRO D O 1
ATOM 9207 N N . ARG D 1 13 ? 15.438 25.054 -25.521 1.00 19.41 13 ARG D N 1
ATOM 9208 C CA . ARG D 1 13 ? 15.389 23.630 -25.808 1.00 20.36 13 ARG D CA 1
ATOM 9209 C C . ARG D 1 13 ? 14.111 22.988 -25.275 1.00 17.14 13 ARG D C 1
ATOM 9210 O O . ARG D 1 13 ? 13.401 23.624 -24.556 1.00 16.61 13 ARG D O 1
ATOM 9218 N N . LEU D 1 14 ? 13.879 21.774 -25.684 1.00 15.68 14 LEU D N 1
ATOM 9219 C CA . LEU D 1 14 ? 12.699 21.034 -25.255 1.00 17.42 14 LEU D CA 1
ATOM 9220 C C . LEU D 1 14 ? 13.239 19.927 -24.332 1.00 17.15 14 LEU D C 1
ATOM 9221 O O . LEU D 1 14 ? 14.352 19.482 -24.582 1.00 14.07 14 LEU D O 1
ATOM 9226 N N . THR D 1 15 ? 12.412 19.514 -23.395 1.00 15.45 15 THR D N 1
ATOM 9227 C CA . THR D 1 15 ? 12.746 18.497 -22.429 1.00 16.02 15 THR D CA 1
ATOM 9228 C C . THR D 1 15 ? 11.546 17.591 -22.196 1.00 16.69 15 THR D C 1
ATOM 9229 O O . THR D 1 15 ? 10.399 18.041 -22.184 1.00 20.16 15 THR D O 1
ATOM 9233 N N . ALA D 1 16 ? 11.778 16.327 -21.940 1.00 17.43 16 ALA D N 1
ATOM 9234 C CA . ALA D 1 16 ? 10.779 15.394 -21.503 1.00 17.27 16 ALA D CA 1
ATOM 9235 C C . ALA D 1 16 ? 11.396 14.524 -20.399 1.00 17.41 16 ALA D C 1
ATOM 9236 O O . ALA D 1 16 ? 12.570 14.249 -20.488 1.00 16.80 16 ALA D O 1
ATOM 9238 N N . ILE D 1 17 ? 10.583 14.117 -19.417 1.00 13.84 17 ILE D N 1
ATOM 9239 C CA . ILE D 1 17 ? 11.006 13.202 -18.402 1.00 15.03 17 ILE D CA 1
ATOM 9240 C C . ILE D 1 17 ? 10.015 12.039 -18.441 1.00 15.94 17 ILE D C 1
ATOM 9241 O O . ILE D 1 17 ? 8.786 12.280 -18.398 1.00 16.02 17 ILE D O 1
ATOM 9246 N N . ILE D 1 18 ? 10.485 10.821 -18.575 1.00 16.54 18 ILE D N 1
ATOM 9247 C CA . ILE D 1 18 ? 9.623 9.641 -18.490 1.00 18.97 18 ILE D CA 1
ATOM 9248 C C . ILE D 1 18 ? 9.950 8.862 -17.195 1.00 19.90 18 ILE D C 1
ATOM 9249 O O . ILE D 1 18 ? 11.075 8.437 -17.010 1.00 18.25 18 ILE D O 1
ATOM 9254 N N . GLU D 1 19 ? 8.958 8.633 -16.328 1.00 17.78 19 GLU D N 1
ATOM 9255 C CA . GLU D 1 19 ? 9.101 7.941 -15.080 1.00 17.20 19 GLU D CA 1
ATOM 9256 C C . GLU D 1 19 ? 8.356 6.617 -15.197 1.00 17.23 19 GLU D C 1
ATOM 9257 O O . GLU D 1 19 ? 7.176 6.560 -15.599 1.00 18.08 19 GLU D O 1
ATOM 9263 N N . GLY D 1 20 ? 9.029 5.524 -14.883 1.00 17.88 20 GLY D N 1
ATOM 9264 C CA . GLY D 1 20 ? 8.361 4.218 -14.874 1.00 17.82 20 GLY D CA 1
ATOM 9265 C C . GLY D 1 20 ? 8.694 3.271 -16.001 1.00 19.47 20 GLY D C 1
ATOM 9266 O O . GLY D 1 20 ? 7.980 2.263 -16.110 1.00 20.73 20 GLY D O 1
ATOM 9267 N N . ILE D 1 21 ? 9.678 3.556 -16.854 1.00 18.07 21 ILE D N 1
ATOM 9268 C CA . ILE D 1 21 ? 10.123 2.551 -17.839 1.00 18.99 21 ILE D CA 1
ATOM 9269 C C . ILE D 1 21 ? 10.822 1.444 -17.080 1.00 18.87 21 ILE D C 1
ATOM 9270 O O . ILE D 1 21 ? 11.659 1.716 -16.199 1.00 16.85 21 ILE D O 1
ATOM 9275 N N . PRO D 1 22 ? 10.646 0.166 -17.441 1.00 18.82 22 PRO D N 1
ATOM 9276 C CA . PRO D 1 22 ? 11.344 -0.879 -16.752 1.00 18.40 22 PRO D CA 1
ATOM 9277 C C . PRO D 1 22 ? 12.844 -0.743 -16.965 1.00 18.96 22 PRO D C 1
ATOM 9278 O O . PRO D 1 22 ? 13.367 -0.284 -17.976 1.00 17.60 22 PRO D O 1
ATOM 9282 N N . ALA D 1 23 ? 13.578 -1.309 -15.996 1.00 19.36 23 ALA D N 1
ATOM 9283 C CA . ALA D 1 23 ? 15.006 -1.413 -16.064 1.00 17.40 23 ALA D CA 1
ATOM 9284 C C . ALA D 1 23 ? 15.338 -2.485 -17.099 1.00 18.39 23 ALA D C 1
ATOM 9285 O O . ALA D 1 23 ? 14.561 -3.435 -17.282 1.00 19.45 23 ALA D O 1
ATOM 9287 N N . GLY D 1 24 ? 16.504 -2.374 -17.716 1.00 17.75 24 GLY D N 1
ATOM 9288 C CA . GLY D 1 24 ? 16.935 -3.408 -18.653 1.00 17.82 24 GLY D CA 1
ATOM 9289 C C . GLY D 1 24 ? 16.568 -3.158 -20.086 1.00 20.62 24 GLY D C 1
ATOM 9290 O O . GLY D 1 24 ? 16.919 -4.035 -20.878 1.00 19.04 24 GLY D O 1
ATOM 9291 N N . LEU D 1 25 ? 15.926 -2.041 -20.460 1.00 18.65 25 LEU D N 1
ATOM 9292 C CA . LEU D 1 25 ? 15.549 -1.958 -21.906 1.00 19.37 25 LEU D CA 1
ATOM 9293 C C . LEU D 1 25 ? 16.684 -1.462 -22.761 1.00 19.71 25 LEU D C 1
ATOM 9294 O O . LEU D 1 25 ? 17.117 -0.319 -22.513 1.00 15.98 25 LEU D O 1
ATOM 9299 N N . PRO D 1 26 ? 17.183 -2.138 -23.798 1.00 21.64 26 PRO D N 1
ATOM 9300 C CA . PRO D 1 26 ? 18.218 -1.529 -24.632 1.00 21.67 26 PRO D CA 1
ATOM 9301 C C . PRO D 1 26 ? 17.642 -0.266 -25.256 1.00 22.54 26 PRO D C 1
ATOM 9302 O O . PRO D 1 26 ? 16.545 -0.311 -25.885 1.00 21.66 26 PRO D O 1
ATOM 9306 N N . LEU D 1 27 ? 18.370 0.830 -25.215 1.00 20.94 27 LEU D N 1
ATOM 9307 C CA . LEU D 1 27 ? 17.897 2.092 -25.738 1.00 21.32 27 LEU D CA 1
ATOM 9308 C C . LEU D 1 27 ? 19.085 2.994 -26.077 1.00 23.01 27 LEU D C 1
ATOM 9309 O O . LEU D 1 27 ? 19.868 3.316 -25.189 1.00 20.11 27 LEU D O 1
ATOM 9314 N N . THR D 1 28 ? 19.057 3.462 -27.344 1.00 22.67 28 THR D N 1
ATOM 9315 C CA . THR D 1 28 ? 20.098 4.343 -27.799 1.00 24.86 28 THR D CA 1
ATOM 9316 C C . THR D 1 28 ? 19.500 5.639 -28.325 1.00 22.58 28 THR D C 1
ATOM 9317 O O . THR D 1 28 ? 18.309 5.708 -28.518 1.00 20.85 28 THR D O 1
ATOM 9321 N N . ALA D 1 29 ? 20.348 6.638 -28.517 1.00 24.55 29 ALA D N 1
ATOM 9322 C CA . ALA D 1 29 ? 19.874 7.901 -29.112 1.00 23.18 29 ALA D CA 1
ATOM 9323 C C . ALA D 1 29 ? 19.363 7.672 -30.527 1.00 23.28 29 ALA D C 1
ATOM 9324 O O . ALA D 1 29 ? 18.357 8.257 -30.884 1.00 22.73 29 ALA D O 1
ATOM 9326 N N . GLU D 1 30 ? 19.948 6.779 -31.330 1.00 25.04 30 GLU D N 1
ATOM 9327 C CA . GLU D 1 30 ? 19.478 6.505 -32.670 1.00 24.45 30 GLU D CA 1
ATOM 9328 C C . GLU D 1 30 ? 18.050 5.944 -32.630 1.00 24.60 30 GLU D C 1
ATOM 9329 O O . GLU D 1 30 ? 17.296 6.162 -33.575 1.00 20.73 30 GLU D O 1
ATOM 9335 N N . ASP D 1 31 ? 17.740 5.218 -31.551 1.00 25.70 31 ASP D N 1
ATOM 9336 C CA . ASP D 1 31 ? 16.371 4.748 -31.400 1.00 26.66 31 ASP D CA 1
ATOM 9337 C C . ASP D 1 31 ? 15.387 5.925 -31.385 1.00 26.89 31 ASP D C 1
ATOM 9338 O O . ASP D 1 31 ? 14.202 5.733 -31.710 1.00 30.45 31 ASP D O 1
ATOM 9343 N N . ILE D 1 32 ? 15.838 7.081 -30.937 1.00 26.17 32 ILE D N 1
ATOM 9344 C CA . ILE D 1 32 ? 14.932 8.239 -30.856 1.00 24.86 32 ILE D CA 1
ATOM 9345 C C . ILE D 1 32 ? 15.027 9.097 -32.122 1.00 24.62 32 ILE D C 1
ATOM 9346 O O . ILE D 1 32 ? 14.007 9.574 -32.640 1.00 20.94 32 ILE D O 1
ATOM 9354 N N . ASN D 1 33 ? 16.288 9.278 -32.573 1.00 23.81 33 ASN D N 1
ATOM 9355 C CA . ASN D 1 33 ? 16.526 10.177 -33.714 1.00 23.83 33 ASN D CA 1
ATOM 9356 C C . ASN D 1 33 ? 15.816 9.751 -34.986 1.00 24.11 33 ASN D C 1
ATOM 9357 O O . ASN D 1 33 ? 15.378 10.624 -35.734 1.00 23.25 33 ASN D O 1
ATOM 9362 N N . GLU D 1 34 ? 15.714 8.444 -35.227 1.00 23.99 34 GLU D N 1
ATOM 9363 C CA . GLU D 1 34 ? 15.027 7.995 -36.433 1.00 27.39 34 GLU D CA 1
ATOM 9364 C C . GLU D 1 34 ? 13.604 8.548 -36.508 1.00 27.68 34 GLU D C 1
ATOM 9365 O O . GLU D 1 34 ? 13.122 8.984 -37.550 1.00 25.76 34 GLU D O 1
ATOM 9371 N N . ASP D 1 35 ? 12.879 8.472 -35.386 1.00 24.21 35 ASP D N 1
ATOM 9372 C CA . ASP D 1 35 ? 11.523 9.032 -35.349 1.00 23.91 35 ASP D CA 1
ATOM 9373 C C . ASP D 1 35 ? 11.604 10.543 -35.361 1.00 22.80 35 ASP D C 1
ATOM 9374 O O . ASP D 1 35 ? 10.705 11.132 -35.979 1.00 23.12 35 ASP D O 1
ATOM 9379 N N . LEU D 1 36 ? 12.587 11.155 -34.651 1.00 21.95 36 LEU D N 1
ATOM 9380 C CA . LEU D 1 36 ? 12.594 12.614 -34.686 1.00 22.19 36 LEU D CA 1
ATOM 9381 C C . LEU D 1 36 ? 12.727 13.057 -36.151 1.00 23.40 36 LEU D C 1
ATOM 9382 O O . LEU D 1 36 ? 12.065 14.010 -36.531 1.00 20.55 36 LEU D O 1
ATOM 9387 N N . ARG D 1 37 ? 13.592 12.381 -36.895 1.00 22.73 37 ARG D N 1
ATOM 9388 C CA . ARG D 1 37 ? 13.787 12.775 -38.293 1.00 27.19 37 ARG D CA 1
ATOM 9389 C C . ARG D 1 37 ? 12.494 12.591 -39.085 1.00 26.29 37 ARG D C 1
ATOM 9390 O O . ARG D 1 37 ? 12.117 13.491 -39.829 1.00 24.81 37 ARG D O 1
ATOM 9398 N N . ARG D 1 38 ? 11.823 11.458 -38.925 1.00 26.51 38 ARG D N 1
ATOM 9399 C CA . ARG D 1 38 ? 10.548 11.265 -39.633 1.00 26.90 38 ARG D CA 1
ATOM 9400 C C . ARG D 1 38 ? 9.570 12.386 -39.295 1.00 24.64 38 ARG D C 1
ATOM 9401 O O . ARG D 1 38 ? 8.822 12.811 -40.187 1.00 24.45 38 ARG D O 1
ATOM 9409 N N . ARG D 1 39 ? 9.576 12.898 -38.061 1.00 22.30 39 ARG D N 1
ATOM 9410 C CA . ARG D 1 39 ? 8.595 13.932 -37.702 1.00 22.38 39 ARG D CA 1
ATOM 9411 C C . ARG D 1 39 ? 8.848 15.280 -38.375 1.00 24.22 39 ARG D C 1
ATOM 9412 O O . ARG D 1 39 ? 7.987 16.151 -38.506 1.00 23.60 39 ARG D O 1
ATOM 9420 N N . GLN D 1 40 ? 10.101 15.572 -38.752 1.00 25.34 40 GLN D N 1
ATOM 9421 C CA . GLN D 1 40 ? 10.428 16.862 -39.341 1.00 28.00 40 GLN D CA 1
ATOM 9422 C C . GLN D 1 40 ? 10.012 16.943 -40.806 1.00 27.92 40 GLN D C 1
ATOM 9423 O O . GLN D 1 40 ? 10.089 18.021 -41.370 1.00 32.07 40 GLN D O 1
ATOM 9429 N N . GLY D 1 41 ? 9.786 15.816 -41.437 1.00 28.35 41 GLY D N 1
ATOM 9430 C CA . GLY D 1 41 ? 9.615 15.722 -42.860 1.00 29.87 41 GLY D CA 1
ATOM 9431 C C . GLY D 1 41 ? 8.171 15.700 -43.326 1.00 27.49 41 GLY D C 1
ATOM 9432 O O . GLY D 1 41 ? 7.238 16.004 -42.583 1.00 28.82 41 GLY D O 1
ATOM 9433 N N . GLY D 1 42 ? 8.021 15.250 -44.558 1.00 28.21 42 GLY D N 1
ATOM 9434 C CA . GLY D 1 42 ? 6.710 15.236 -45.233 1.00 27.58 42 GLY D CA 1
ATOM 9435 C C . GLY D 1 42 ? 6.681 16.464 -46.166 1.00 28.63 42 GLY D C 1
ATOM 9436 O O . GLY D 1 42 ? 6.980 17.599 -45.814 1.00 25.44 42 GLY D O 1
ATOM 9437 N N . TYR D 1 43 ? 6.259 16.180 -47.407 1.00 28.38 43 TYR D N 1
ATOM 9438 C CA . TYR D 1 43 ? 6.168 17.210 -48.437 1.00 28.05 43 TYR D CA 1
ATOM 9439 C C . TYR D 1 43 ? 5.227 18.318 -48.009 1.00 28.18 43 TYR D C 1
ATOM 9440 O O . TYR D 1 43 ? 4.088 18.040 -47.655 1.00 28.20 43 TYR D O 1
ATOM 9449 N N . GLY D 1 44 ? 5.644 19.580 -48.034 1.00 29.16 44 GLY D N 1
ATOM 9450 C CA . GLY D 1 44 ? 4.773 20.658 -47.599 1.00 29.01 44 GLY D CA 1
ATOM 9451 C C . GLY D 1 44 ? 5.374 21.366 -46.394 1.00 30.65 44 GLY D C 1
ATOM 9452 O O . GLY D 1 44 ? 4.881 22.432 -46.077 1.00 31.10 44 GLY D O 1
ATOM 9453 N N . ARG D 1 45 ? 6.272 20.736 -45.627 1.00 29.69 45 ARG D N 1
ATOM 9454 C CA . ARG D 1 45 ? 6.853 21.438 -44.498 1.00 30.48 45 ARG D CA 1
ATOM 9455 C C . ARG D 1 45 ? 8.094 22.172 -44.994 1.00 32.72 45 ARG D C 1
ATOM 9456 O O . ARG D 1 45 ? 8.806 21.632 -45.851 1.00 33.10 45 ARG D O 1
ATOM 9464 N N . GLY D 1 46 ? 8.321 23.367 -44.461 1.00 34.16 46 GLY D N 1
ATOM 9465 C CA . GLY D 1 46 ? 9.533 24.055 -44.942 1.00 37.04 46 GLY D CA 1
ATOM 9466 C C . GLY D 1 46 ? 10.226 24.728 -43.778 1.00 38.78 46 GLY D C 1
ATOM 9467 O O . GLY D 1 46 ? 10.468 24.149 -42.721 1.00 39.26 46 GLY D O 1
ATOM 9468 N N . GLY D 1 47 ? 10.570 25.992 -43.980 1.00 39.63 47 GLY D N 1
ATOM 9469 C CA . GLY D 1 47 ? 11.126 26.883 -43.003 1.00 36.95 47 GLY D CA 1
ATOM 9470 C C . GLY D 1 47 ? 11.866 26.341 -41.813 1.00 36.70 47 GLY D C 1
ATOM 9471 O O . GLY D 1 47 ? 13.037 25.960 -41.850 1.00 35.06 47 GLY D O 1
ATOM 9472 N N . ARG D 1 48 ? 11.201 26.407 -40.649 1.00 36.03 48 ARG D N 1
ATOM 9473 C CA . ARG D 1 48 ? 11.879 25.958 -39.424 1.00 35.05 48 ARG D CA 1
ATOM 9474 C C . ARG D 1 48 ? 12.491 24.576 -39.633 1.00 33.24 48 ARG D C 1
ATOM 9475 O O . ARG D 1 48 ? 13.571 24.310 -39.086 1.00 31.16 48 ARG D O 1
ATOM 9491 N N . LYS D 1 50 ? 14.049 23.338 -41.907 1.00 28.86 50 LYS D N 1
ATOM 9492 C CA . LYS D 1 50 ? 15.345 23.256 -42.599 1.00 34.67 50 LYS D CA 1
ATOM 9493 C C . LYS D 1 50 ? 16.416 23.951 -41.775 1.00 35.72 50 LYS D C 1
ATOM 9494 O O . LYS D 1 50 ? 17.566 24.008 -42.179 1.00 37.48 50 LYS D O 1
ATOM 9495 N N . ILE D 1 51 ? 15.958 24.457 -40.637 1.00 36.18 51 ILE D N 1
ATOM 9496 C CA . ILE D 1 51 ? 16.802 25.115 -39.654 1.00 36.60 51 ILE D CA 1
ATOM 9497 C C . ILE D 1 51 ? 17.118 24.115 -38.533 1.00 36.02 51 ILE D C 1
ATOM 9498 O O . ILE D 1 51 ? 18.251 24.158 -38.060 1.00 35.90 51 ILE D O 1
ATOM 9503 N N . GLU D 1 52 ? 16.145 23.313 -38.106 1.00 32.95 52 GLU D N 1
ATOM 9504 C CA . GLU D 1 52 ? 16.398 22.363 -37.029 1.00 32.34 52 GLU D CA 1
ATOM 9505 C C . GLU D 1 52 ? 16.920 21.035 -37.569 1.00 33.29 52 GLU D C 1
ATOM 9506 O O . GLU D 1 52 ? 16.677 20.635 -38.719 1.00 31.42 52 GLU D O 1
ATOM 9512 N N . ASN D 1 53 ? 17.654 20.311 -36.741 1.00 31.72 53 ASN D N 1
ATOM 9513 C CA . ASN D 1 53 ? 18.118 18.961 -37.087 1.00 33.19 53 ASN D CA 1
ATOM 9514 C C . ASN D 1 53 ? 17.963 18.240 -35.738 1.00 30.44 53 ASN D C 1
ATOM 9515 O O . ASN D 1 53 ? 18.871 18.319 -34.908 1.00 27.15 53 ASN D O 1
ATOM 9520 N N . ASP D 1 54 ? 16.723 17.776 -35.511 1.00 25.95 54 ASP D N 1
ATOM 9521 C CA . ASP D 1 54 ? 16.388 17.354 -34.144 1.00 24.40 54 ASP D CA 1
ATOM 9522 C C . ASP D 1 54 ? 17.118 16.072 -33.760 1.00 22.70 54 ASP D C 1
ATOM 9523 O O . ASP D 1 54 ? 16.825 15.056 -34.395 1.00 21.78 54 ASP D O 1
ATOM 9528 N N . GLN D 1 55 ? 17.948 16.127 -32.749 1.00 23.08 55 GLN D N 1
ATOM 9529 C CA . GLN D 1 55 ? 18.526 14.886 -32.219 1.00 25.75 55 GLN D CA 1
ATOM 9530 C C . GLN D 1 55 ? 18.387 14.855 -30.691 1.00 24.21 55 GLN D C 1
ATOM 9531 O O . GLN D 1 55 ? 18.552 15.925 -30.105 1.00 21.52 55 GLN D O 1
ATOM 9537 N N . VAL D 1 56 ? 18.341 13.699 -30.059 1.00 22.67 56 VAL D N 1
ATOM 9538 C CA . VAL D 1 56 ? 18.188 13.653 -28.603 1.00 22.88 56 VAL D CA 1
ATOM 9539 C C . VAL D 1 56 ? 19.486 13.628 -27.802 1.00 23.26 56 VAL D C 1
ATOM 9540 O O . VAL D 1 56 ? 20.579 13.258 -28.258 1.00 22.91 56 VAL D O 1
ATOM 9544 N N . VAL D 1 57 ? 19.393 14.128 -26.567 1.00 24.16 57 VAL D N 1
ATOM 9545 C CA . VAL D 1 57 ? 20.495 14.097 -25.621 1.00 22.05 57 VAL D CA 1
ATOM 9546 C C . VAL D 1 57 ? 19.909 13.489 -24.325 1.00 21.60 57 VAL D C 1
ATOM 9547 O O . VAL D 1 57 ? 19.011 14.091 -23.739 1.00 18.82 57 VAL D O 1
ATOM 9551 N N . PHE D 1 58 ? 20.385 12.300 -23.999 1.00 19.38 58 PHE D N 1
ATOM 9552 C CA . PHE D 1 58 ? 19.906 11.705 -22.747 1.00 19.75 58 PHE D CA 1
ATOM 9553 C C . PHE D 1 58 ? 20.743 12.259 -21.589 1.00 20.18 58 PHE D C 1
ATOM 9554 O O . PHE D 1 58 ? 21.970 12.286 -21.698 1.00 16.96 58 PHE D O 1
ATOM 9562 N N . THR D 1 59 ? 20.070 12.558 -20.480 1.00 17.60 59 THR D N 1
ATOM 9563 C CA . THR D 1 59 ? 20.818 13.061 -19.283 1.00 19.80 59 THR D CA 1
ATOM 9564 C C . THR D 1 59 ? 20.453 12.284 -18.025 1.00 19.95 59 THR D C 1
ATOM 9565 O O . THR D 1 59 ? 21.015 12.527 -16.951 1.00 17.98 59 THR D O 1
ATOM 9569 N N . SER D 1 60 ? 19.583 11.270 -18.099 1.00 18.07 60 SER D N 1
ATOM 9570 C CA . SER D 1 60 ? 19.291 10.423 -16.957 1.00 19.30 60 SER D CA 1
ATOM 9571 C C . SER D 1 60 ? 18.582 9.156 -17.411 1.00 18.40 60 SER D C 1
ATOM 9572 O O . SER D 1 60 ? 17.982 9.145 -18.498 1.00 17.75 60 SER D O 1
ATOM 9575 N N . GLY D 1 61 ? 18.646 8.138 -16.561 1.00 19.58 61 GLY D N 1
ATOM 9576 C CA . GLY D 1 61 ? 17.888 6.900 -16.718 1.00 18.05 61 GLY D CA 1
ATOM 9577 C C . GLY D 1 61 ? 18.401 5.884 -17.713 1.00 19.86 61 GLY D C 1
ATOM 9578 O O . GLY D 1 61 ? 17.822 4.777 -17.923 1.00 17.72 61 GLY D O 1
ATOM 9579 N N . VAL D 1 62 ? 19.517 6.232 -18.371 1.00 20.52 62 VAL D N 1
ATOM 9580 C CA . VAL D 1 62 ? 20.079 5.313 -19.367 1.00 20.87 62 VAL D CA 1
ATOM 9581 C C . VAL D 1 62 ? 21.579 5.175 -19.050 1.00 21.69 62 VAL D C 1
ATOM 9582 O O . VAL D 1 62 ? 22.305 6.151 -18.936 1.00 21.92 62 VAL D O 1
ATOM 9586 N N . ARG D 1 63 ? 22.029 3.928 -18.976 1.00 21.07 63 ARG D N 1
ATOM 9587 C CA . ARG D 1 63 ? 23.396 3.610 -18.617 1.00 21.08 63 ARG D CA 1
ATOM 9588 C C . ARG D 1 63 ? 23.915 2.499 -19.519 1.00 20.89 63 ARG D C 1
ATOM 9589 O O . ARG D 1 63 ? 23.287 1.444 -19.624 1.00 16.71 63 ARG D O 1
ATOM 9597 N N . HIS D 1 64 ? 25.032 2.785 -20.196 1.00 22.22 64 HIS D N 1
ATOM 9598 C CA . HIS D 1 64 ? 25.620 1.764 -21.069 1.00 20.59 64 HIS D CA 1
ATOM 9599 C C . HIS D 1 64 ? 24.641 1.072 -21.993 1.00 23.68 64 HIS D C 1
ATOM 9600 O O . HIS D 1 64 ? 24.633 -0.155 -22.005 1.00 22.92 64 HIS D O 1
ATOM 9607 N N . GLY D 1 65 ? 23.780 1.805 -22.722 1.00 24.41 65 GLY D N 1
ATOM 9608 C CA . GLY D 1 65 ? 22.844 1.250 -23.645 1.00 23.83 65 GLY D CA 1
ATOM 9609 C C . GLY D 1 65 ? 21.535 0.702 -23.153 1.00 24.95 65 GLY D C 1
ATOM 9610 O O . GLY D 1 65 ? 20.762 0.137 -23.970 1.00 24.03 65 GLY D O 1
ATOM 9611 N N . LYS D 1 66 ? 21.316 0.706 -21.835 1.00 24.34 66 LYS D N 1
ATOM 9612 C CA . LYS D 1 66 ? 20.087 0.168 -21.270 1.00 23.63 66 LYS D CA 1
ATOM 9613 C C . LYS D 1 66 ? 19.498 1.105 -20.209 1.00 22.58 66 LYS D C 1
ATOM 9614 O O . LYS D 1 66 ? 20.241 1.816 -19.522 1.00 22.83 66 LYS D O 1
ATOM 9620 N N . THR D 1 67 ? 18.171 1.094 -20.085 1.00 20.75 67 THR D N 1
ATOM 9621 C CA . THR D 1 67 ? 17.519 1.904 -19.063 1.00 19.55 67 THR D CA 1
ATOM 9622 C C . THR D 1 67 ? 17.878 1.263 -17.727 1.00 21.43 67 THR D C 1
ATOM 9623 O O . THR D 1 67 ? 18.067 0.031 -17.689 1.00 22.06 67 THR D O 1
ATOM 9627 N N . THR D 1 68 ? 17.699 1.968 -16.616 1.00 20.88 68 THR D N 1
ATOM 9628 C CA . THR D 1 68 ? 17.953 1.393 -15.301 1.00 19.19 68 THR D CA 1
ATOM 9629 C C . THR D 1 68 ? 16.683 1.375 -14.443 1.00 20.33 68 THR D C 1
ATOM 9630 O O . THR D 1 68 ? 16.864 1.101 -13.253 1.00 20.98 68 THR D O 1
ATOM 9634 N N . GLY D 1 69 ? 15.550 1.863 -14.947 1.00 18.01 69 GLY D N 1
ATOM 9635 C CA . GLY D 1 69 ? 14.322 1.951 -14.179 1.00 17.68 69 GLY D CA 1
ATOM 9636 C C . GLY D 1 69 ? 14.201 3.365 -13.548 1.00 18.61 69 GLY D C 1
ATOM 9637 O O . GLY D 1 69 ? 13.123 3.728 -13.099 1.00 17.62 69 GLY D O 1
ATOM 9638 N N . ALA D 1 70 ? 15.234 4.172 -13.580 1.00 16.54 70 ALA D N 1
ATOM 9639 C CA . ALA D 1 70 ? 15.154 5.559 -13.043 1.00 17.16 70 ALA D CA 1
ATOM 9640 C C . ALA D 1 70 ? 14.498 6.482 -14.069 1.00 17.97 70 ALA D C 1
ATOM 9641 O O . ALA D 1 70 ? 14.282 6.061 -15.208 1.00 16.13 70 ALA D O 1
ATOM 9643 N N . PRO D 1 71 ? 14.038 7.678 -13.721 1.00 16.04 71 PRO D N 1
ATOM 9644 C CA . PRO D 1 71 ? 13.496 8.593 -14.674 1.00 18.20 71 PRO D CA 1
ATOM 9645 C C . PRO D 1 71 ? 14.493 8.850 -15.817 1.00 18.54 71 PRO D C 1
ATOM 9646 O O . PRO D 1 71 ? 15.677 9.045 -15.593 1.00 18.52 71 PRO D O 1
ATOM 9650 N N . ILE D 1 72 ? 13.920 8.918 -17.011 1.00 18.99 72 ILE D N 1
ATOM 9651 C CA . ILE D 1 72 ? 14.733 9.132 -18.221 1.00 17.56 72 ILE D CA 1
ATOM 9652 C C . ILE D 1 72 ? 14.501 10.566 -18.681 1.00 18.09 72 ILE D C 1
ATOM 9653 O O . ILE D 1 72 ? 13.338 10.945 -18.840 1.00 16.17 72 ILE D O 1
ATOM 9658 N N . THR D 1 73 ? 15.586 11.297 -18.935 1.00 15.35 73 THR D N 1
ATOM 9659 C CA . THR D 1 73 ? 15.398 12.693 -19.376 1.00 14.62 73 THR D CA 1
ATOM 9660 C C . THR D 1 73 ? 16.029 12.774 -20.781 1.00 18.64 73 THR D C 1
ATOM 9661 O O . THR D 1 73 ? 17.118 12.272 -20.982 1.00 15.71 73 THR D O 1
ATOM 9673 N N . ASP D 1 75 ? 16.614 15.600 -24.063 1.00 17.68 75 ASP D N 1
ATOM 9674 C CA . ASP D 1 75 ? 16.605 16.995 -24.482 1.00 20.23 75 ASP D CA 1
ATOM 9675 C C . ASP D 1 75 ? 16.632 17.034 -26.019 1.00 19.94 75 ASP D C 1
ATOM 9676 O O . ASP D 1 75 ? 17.329 16.208 -26.609 1.00 20.43 75 ASP D O 1
ATOM 9681 N N . VAL D 1 76 ? 16.137 18.104 -26.603 1.00 21.20 76 VAL D N 1
ATOM 9682 C CA . VAL D 1 76 ? 16.305 18.408 -28.014 1.00 20.12 76 VAL D CA 1
ATOM 9683 C C . VAL D 1 76 ? 16.502 19.934 -28.066 1.00 20.81 76 VAL D C 1
ATOM 9684 O O . VAL D 1 76 ? 15.609 20.711 -27.714 1.00 18.31 76 VAL D O 1
ATOM 9688 N N . ILE D 1 77 ? 17.662 20.327 -28.533 1.00 21.46 77 ILE D N 1
ATOM 9689 C CA . ILE D 1 77 ? 17.960 21.751 -28.644 1.00 22.59 77 ILE D CA 1
ATOM 9690 C C . ILE D 1 77 ? 17.142 22.453 -29.703 1.00 21.53 77 ILE D C 1
ATOM 9691 O O . ILE D 1 77 ? 16.884 21.913 -30.780 1.00 19.95 77 ILE D O 1
ATOM 9696 N N . ASN D 1 78 ? 16.850 23.739 -29.504 1.00 22.24 78 ASN D N 1
ATOM 9697 C CA . ASN D 1 78 ? 16.264 24.568 -30.578 1.00 24.64 78 ASN D CA 1
ATOM 9698 C C . ASN D 1 78 ? 17.397 25.460 -31.154 1.00 26.74 78 ASN D C 1
ATOM 9699 O O . ASN D 1 78 ? 17.840 26.474 -30.575 1.00 25.30 78 ASN D O 1
ATOM 9704 N N . LYS D 1 79 ? 17.924 25.047 -32.302 1.00 29.38 79 LYS D N 1
ATOM 9705 C CA . LYS D 1 79 ? 18.948 25.846 -32.958 1.00 32.55 79 LYS D CA 1
ATOM 9706 C C . LYS D 1 79 ? 18.410 27.252 -33.202 1.00 33.44 79 LYS D C 1
ATOM 9707 O O . LYS D 1 79 ? 19.115 28.237 -32.983 1.00 36.34 79 LYS D O 1
ATOM 9713 N N . ASP D 1 80 ? 17.160 27.412 -33.575 1.00 33.42 80 ASP D N 1
ATOM 9714 C CA . ASP D 1 80 ? 16.644 28.748 -33.866 1.00 35.33 80 ASP D CA 1
ATOM 9715 C C . ASP D 1 80 ? 16.731 29.727 -32.704 1.00 34.72 80 ASP D C 1
ATOM 9716 O O . ASP D 1 80 ? 16.564 30.934 -32.904 1.00 33.46 80 ASP D O 1
ATOM 9721 N N . HIS D 1 81 ? 16.876 29.283 -31.458 1.00 34.19 81 HIS D N 1
ATOM 9722 C CA . HIS D 1 81 ? 16.846 30.111 -30.264 1.00 31.90 81 HIS D CA 1
ATOM 9723 C C . HIS D 1 81 ? 17.854 31.256 -30.282 1.00 32.56 81 HIS D C 1
ATOM 9724 O O . HIS D 1 81 ? 17.645 32.286 -29.636 1.00 29.70 81 HIS D O 1
ATOM 9731 N N . GLN D 1 82 ? 18.985 31.087 -30.966 1.00 33.72 82 GLN D N 1
ATOM 9732 C CA . GLN D 1 82 ? 19.979 32.153 -31.011 1.00 37.00 82 GLN D CA 1
ATOM 9733 C C . GLN D 1 82 ? 19.412 33.413 -31.689 1.00 38.62 82 GLN D C 1
ATOM 9734 O O . GLN D 1 82 ? 20.044 34.464 -31.576 1.00 38.27 82 GLN D O 1
ATOM 9740 N N . LYS D 1 83 ? 18.250 33.305 -32.341 1.00 37.97 83 LYS D N 1
ATOM 9741 C CA . LYS D 1 83 ? 17.675 34.536 -32.924 1.00 39.43 83 LYS D CA 1
ATOM 9742 C C . LYS D 1 83 ? 16.664 35.159 -31.970 1.00 38.10 83 LYS D C 1
ATOM 9743 O O . LYS D 1 83 ? 16.306 36.338 -32.057 1.00 37.35 83 LYS D O 1
ATOM 9749 N N . TRP D 1 84 ? 16.277 34.442 -30.923 1.00 33.55 84 TRP D N 1
ATOM 9750 C CA . TRP D 1 84 ? 15.320 34.921 -29.936 1.00 31.63 84 TRP D CA 1
ATOM 9751 C C . TRP D 1 84 ? 15.897 35.054 -28.528 1.00 31.92 84 TRP D C 1
ATOM 9752 O O . TRP D 1 84 ? 15.127 34.958 -27.551 1.00 30.63 84 TRP D O 1
ATOM 9763 N N . LEU D 1 85 ? 17.186 35.325 -28.368 1.00 30.18 85 LEU D N 1
ATOM 9764 C CA . LEU D 1 85 ? 17.776 35.400 -27.031 1.00 30.32 85 LEU D CA 1
ATOM 9765 C C . LEU D 1 85 ? 17.188 36.394 -26.040 1.00 29.48 85 LEU D C 1
ATOM 9766 O O . LEU D 1 85 ? 17.054 36.116 -24.841 1.00 28.95 85 LEU D O 1
ATOM 9771 N N . ASP D 1 86 ? 16.888 37.605 -26.479 1.00 28.39 86 ASP D N 1
ATOM 9772 C CA . ASP D 1 86 ? 16.240 38.622 -25.678 1.00 30.64 86 ASP D CA 1
ATOM 9773 C C . ASP D 1 86 ? 14.734 38.340 -25.549 1.00 27.34 86 ASP D C 1
ATOM 9774 O O . ASP D 1 86 ? 14.244 38.168 -24.442 1.00 26.25 86 ASP D O 1
ATOM 9779 N N . ILE D 1 87 ? 14.044 38.162 -26.674 1.00 25.50 87 ILE D N 1
ATOM 9780 C CA . ILE D 1 87 ? 12.616 37.931 -26.720 1.00 25.97 87 ILE D CA 1
ATOM 9781 C C . ILE D 1 87 ? 12.202 36.772 -25.801 1.00 24.99 87 ILE D C 1
ATOM 9782 O O . ILE D 1 87 ? 11.169 36.881 -25.177 1.00 24.64 87 ILE D O 1
ATOM 9795 N N . SER D 1 89 ? 14.227 35.297 -23.364 1.00 25.90 89 SER D N 1
ATOM 9796 C CA . SER D 1 89 ? 15.025 35.192 -22.152 1.00 24.93 89 SER D CA 1
ATOM 9797 C C . SER D 1 89 ? 14.186 34.825 -20.935 1.00 26.00 89 SER D C 1
ATOM 9798 O O . SER D 1 89 ? 13.158 35.482 -20.725 1.00 23.60 89 SER D O 1
ATOM 9801 N N . ALA D 1 90 ? 14.707 33.922 -20.092 1.00 25.83 90 ALA D N 1
ATOM 9802 C CA . ALA D 1 90 ? 14.020 33.654 -18.836 1.00 27.44 90 ALA D CA 1
ATOM 9803 C C . ALA D 1 90 ? 14.136 34.873 -17.926 1.00 29.06 90 ALA D C 1
ATOM 9804 O O . ALA D 1 90 ? 13.258 35.154 -17.127 1.00 25.17 90 ALA D O 1
ATOM 9806 N N . GLU D 1 91 ? 15.272 35.595 -17.978 1.00 32.06 91 GLU D N 1
ATOM 9807 C CA . GLU D 1 91 ? 15.442 36.742 -17.074 1.00 35.23 91 GLU D CA 1
ATOM 9808 C C . GLU D 1 91 ? 14.760 38.004 -17.611 1.00 34.66 91 GLU D C 1
ATOM 9809 O O . GLU D 1 91 ? 14.586 38.106 -18.818 1.00 33.42 91 GLU D O 1
ATOM 9815 N N . ASP D 1 92 ? 14.447 38.965 -16.765 1.00 33.97 92 ASP D N 1
ATOM 9816 C CA . ASP D 1 92 ? 13.859 40.220 -17.240 1.00 35.86 92 ASP D CA 1
ATOM 9817 C C . ASP D 1 92 ? 14.832 40.982 -18.140 1.00 37.02 92 ASP D C 1
ATOM 9818 O O . ASP D 1 92 ? 16.025 40.743 -18.014 1.00 34.82 92 ASP D O 1
ATOM 9823 N N . ILE D 1 93 ? 14.376 41.777 -19.077 1.00 39.01 93 ILE D N 1
ATOM 9824 C CA . ILE D 1 93 ? 15.120 42.621 -20.000 1.00 43.48 93 ILE D CA 1
ATOM 9825 C C . ILE D 1 93 ? 14.510 44.020 -19.951 1.00 49.17 93 ILE D C 1
ATOM 9826 O O . ILE D 1 93 ? 13.393 44.103 -19.412 1.00 47.74 93 ILE D O 1
ATOM 9831 N N . GLU D 1 94 ? 15.080 45.135 -20.430 1.00 57.55 94 GLU D N 1
ATOM 9832 C CA . GLU D 1 94 ? 14.334 46.397 -20.255 1.00 65.14 94 GLU D CA 1
ATOM 9833 C C . GLU D 1 94 ? 13.029 46.563 -21.027 1.00 67.18 94 GLU D C 1
ATOM 9834 O O . GLU D 1 94 ? 13.006 46.226 -22.200 1.00 67.07 94 GLU D O 1
ATOM 9840 N N . ASP D 1 95 ? 12.013 47.104 -20.365 1.00 70.84 95 ASP D N 1
ATOM 9841 C CA . ASP D 1 95 ? 10.703 47.366 -20.920 1.00 73.72 95 ASP D CA 1
ATOM 9842 C C . ASP D 1 95 ? 10.740 47.450 -22.449 1.00 74.23 95 ASP D C 1
ATOM 9843 O O . ASP D 1 95 ? 10.055 46.830 -23.243 1.00 72.37 95 ASP D O 1
ATOM 9848 N N . ARG D 1 96 ? 11.625 48.320 -22.893 1.00 75.39 96 ARG D N 1
ATOM 9849 C CA . ARG D 1 96 ? 11.839 48.777 -24.239 1.00 77.33 96 ARG D CA 1
ATOM 9850 C C . ARG D 1 96 ? 12.060 47.672 -25.258 1.00 76.18 96 ARG D C 1
ATOM 9851 O O . ARG D 1 96 ? 11.703 47.859 -26.427 1.00 75.89 96 ARG D O 1
ATOM 9859 N N . LEU D 1 97 ? 12.610 46.529 -24.858 1.00 73.52 97 LEU D N 1
ATOM 9860 C CA . LEU D 1 97 ? 12.835 45.431 -25.783 1.00 71.24 97 LEU D CA 1
ATOM 9861 C C . LEU D 1 97 ? 11.681 44.426 -25.786 1.00 68.81 97 LEU D C 1
ATOM 9862 O O . LEU D 1 97 ? 11.511 43.666 -26.736 1.00 66.44 97 LEU D O 1
ATOM 9867 N N . LYS D 1 98 ? 10.903 44.388 -24.719 1.00 66.94 98 LYS D N 1
ATOM 9868 C CA . LYS D 1 98 ? 9.801 43.442 -24.583 1.00 65.41 98 LYS D CA 1
ATOM 9869 C C . LYS D 1 98 ? 8.770 43.516 -25.700 1.00 65.30 98 LYS D C 1
ATOM 9870 O O . LYS D 1 98 ? 8.105 42.554 -26.109 1.00 64.39 98 LYS D O 1
ATOM 9876 N N . SER D 1 99 ? 8.650 44.688 -26.306 1.00 64.67 99 SER D N 1
ATOM 9877 C CA . SER D 1 99 ? 7.680 44.979 -27.348 1.00 64.24 99 SER D CA 1
ATOM 9878 C C . SER D 1 99 ? 7.924 44.155 -28.596 1.00 62.95 99 SER D C 1
ATOM 9879 O O . SER D 1 99 ? 7.129 44.017 -29.519 1.00 62.20 99 SER D O 1
ATOM 9882 N N . LYS D 1 100 ? 9.134 43.616 -28.669 1.00 61.40 100 LYS D N 1
ATOM 9883 C CA . LYS D 1 100 ? 9.598 42.862 -29.822 1.00 59.73 100 LYS D CA 1
ATOM 9884 C C . LYS D 1 100 ? 8.859 41.549 -30.050 1.00 57.07 100 LYS D C 1
ATOM 9885 O O . LYS D 1 100 ? 8.855 40.631 -29.230 1.00 54.46 100 LYS D O 1
ATOM 9891 N N . ARG D 1 101 ? 8.340 41.410 -31.264 1.00 54.52 101 ARG D N 1
ATOM 9892 C CA . ARG D 1 101 ? 7.561 40.254 -31.673 1.00 53.37 101 ARG D CA 1
ATOM 9893 C C . ARG D 1 101 ? 6.350 40.017 -30.756 1.00 48.98 101 ARG D C 1
ATOM 9894 O O . ARG D 1 101 ? 5.855 38.900 -30.677 1.00 45.92 101 ARG D O 1
ATOM 9902 N N . LYS D 1 102 ? 5.878 41.082 -30.119 1.00 44.87 102 LYS D N 1
ATOM 9903 C CA . LYS D 1 102 ? 4.710 41.023 -29.243 1.00 43.34 102 LYS D CA 1
ATOM 9904 C C . LYS D 1 102 ? 3.464 40.811 -30.095 1.00 40.99 102 LYS D C 1
ATOM 9905 O O . LYS D 1 102 ? 3.327 41.492 -31.117 1.00 40.34 102 LYS D O 1
ATOM 9911 N N . ILE D 1 103 ? 2.622 39.837 -29.752 1.00 36.56 103 ILE D N 1
ATOM 9912 C CA . ILE D 1 103 ? 1.449 39.540 -30.538 1.00 33.71 103 ILE D CA 1
ATOM 9913 C C . ILE D 1 103 ? 0.148 40.018 -29.887 1.00 31.78 103 ILE D C 1
ATOM 9914 O O . ILE D 1 103 ? -0.185 39.569 -28.783 1.00 29.23 103 ILE D O 1
ATOM 9919 N N . THR D 1 104 ? -0.572 40.827 -30.644 1.00 27.64 104 THR D N 1
ATOM 9920 C CA . THR D 1 104 ? -1.878 41.336 -30.223 1.00 28.20 104 THR D CA 1
ATOM 9921 C C . THR D 1 104 ? -2.965 40.971 -31.228 1.00 27.62 104 THR D C 1
ATOM 9922 O O . THR D 1 104 ? -4.105 41.415 -31.068 1.00 26.98 104 THR D O 1
ATOM 9926 N N . HIS D 1 105 ? -2.657 40.199 -32.266 1.00 28.09 105 HIS D N 1
ATOM 9927 C CA . HIS D 1 105 ? -3.656 39.878 -33.308 1.00 29.74 105 HIS D CA 1
ATOM 9928 C C . HIS D 1 105 ? -3.789 38.358 -33.318 1.00 29.29 105 HIS D C 1
ATOM 9929 O O . HIS D 1 105 ? -2.980 37.662 -33.933 1.00 28.85 105 HIS D O 1
ATOM 9936 N N . PRO D 1 106 ? -4.789 37.841 -32.586 1.00 26.06 106 PRO D N 1
ATOM 9937 C CA . PRO D 1 106 ? -4.963 36.415 -32.466 1.00 24.47 106 PRO D CA 1
ATOM 9938 C C . PRO D 1 106 ? -5.280 35.714 -33.759 1.00 25.11 106 PRO D C 1
ATOM 9939 O O . PRO D 1 106 ? -6.068 36.190 -34.575 1.00 24.14 106 PRO D O 1
ATOM 9943 N N . ARG D 1 107 ? -4.721 34.503 -33.921 1.00 24.51 107 ARG D N 1
ATOM 9944 C CA . ARG D 1 107 ? -5.095 33.837 -35.162 1.00 25.02 107 ARG D CA 1
ATOM 9945 C C . ARG D 1 107 ? -6.234 32.852 -34.979 1.00 23.56 107 ARG D C 1
ATOM 9946 O O . ARG D 1 107 ? -6.287 32.040 -34.075 1.00 21.71 107 ARG D O 1
ATOM 9954 N N . PRO D 1 108 ? -7.231 33.000 -35.843 1.00 22.85 108 PRO D N 1
ATOM 9955 C CA . PRO D 1 108 ? -8.376 32.107 -35.878 1.00 22.44 108 PRO D CA 1
ATOM 9956 C C . PRO D 1 108 ? -7.813 30.692 -36.004 1.00 23.51 108 PRO D C 1
ATOM 9957 O O . PRO D 1 108 ? -6.778 30.461 -36.639 1.00 22.88 108 PRO D O 1
ATOM 9961 N N . GLY D 1 109 ? -8.472 29.773 -35.276 1.00 21.66 109 GLY D N 1
ATOM 9962 C CA . GLY D 1 109 ? -8.104 28.400 -35.238 1.00 22.44 109 GLY D CA 1
ATOM 9963 C C . GLY D 1 109 ? -6.939 28.070 -34.309 1.00 21.84 109 GLY D C 1
ATOM 9964 O O . GLY D 1 109 ? -6.795 26.882 -34.005 1.00 22.56 109 GLY D O 1
ATOM 9965 N N . HIS D 1 110 ? -6.267 29.057 -33.732 1.00 20.02 110 HIS D N 1
ATOM 9966 C CA . HIS D 1 110 ? -5.151 28.684 -32.832 1.00 21.37 110 HIS D CA 1
ATOM 9967 C C . HIS D 1 110 ? -5.485 28.938 -31.374 1.00 22.91 110 HIS D C 1
ATOM 9968 O O . HIS D 1 110 ? -6.579 29.452 -31.080 1.00 19.52 110 HIS D O 1
ATOM 9975 N N . ALA D 1 111 ? -4.570 28.698 -30.435 1.00 21.60 111 ALA D N 1
ATOM 9976 C CA . ALA D 1 111 ? -4.858 28.932 -29.033 1.00 21.94 111 ALA D CA 1
ATOM 9977 C C . ALA D 1 111 ? -4.639 30.376 -28.576 1.00 22.97 111 ALA D C 1
ATOM 9978 O O . ALA D 1 111 ? -4.901 30.705 -27.407 1.00 23.73 111 ALA D O 1
ATOM 9980 N N . ASP D 1 112 ? -4.174 31.267 -29.432 1.00 22.65 112 ASP D N 1
ATOM 9981 C CA . ASP D 1 112 ? -3.798 32.615 -29.015 1.00 22.31 112 ASP D CA 1
ATOM 9982 C C . ASP D 1 112 ? -4.793 33.324 -28.115 1.00 21.56 112 ASP D C 1
ATOM 9983 O O . ASP D 1 112 ? -4.399 33.732 -27.015 1.00 21.13 112 ASP D O 1
ATOM 9988 N N . LEU D 1 113 ? -6.008 33.624 -28.607 1.00 20.37 113 LEU D N 1
ATOM 9989 C CA . LEU D 1 113 ? -6.925 34.456 -27.859 1.00 20.28 113 LEU D CA 1
ATOM 9990 C C . LEU D 1 113 ? -7.418 33.807 -26.560 1.00 19.72 113 LEU D C 1
ATOM 9991 O O . LEU D 1 113 ? -7.463 34.474 -25.534 1.00 18.50 113 LEU D O 1
ATOM 9996 N N . VAL D 1 114 ? -7.864 32.567 -26.697 1.00 17.86 114 VAL D N 1
ATOM 9997 C CA . VAL D 1 114 ? -8.398 31.887 -25.488 1.00 19.65 114 VAL D CA 1
ATOM 9998 C C . VAL D 1 114 ? -7.345 31.664 -24.422 1.00 18.68 114 VAL D C 1
ATOM 9999 O O . VAL D 1 114 ? -7.603 31.877 -23.230 1.00 18.01 114 VAL D O 1
ATOM 10003 N N . GLY D 1 115 ? -6.104 31.436 -24.850 1.00 18.84 115 GLY D N 1
ATOM 10004 C CA . GLY D 1 115 ? -4.960 31.265 -23.959 1.00 17.17 115 GLY D CA 1
ATOM 10005 C C . GLY D 1 115 ? -4.703 32.625 -23.292 1.00 18.50 115 GLY D C 1
ATOM 10006 O O . GLY D 1 115 ? -4.406 32.672 -22.101 1.00 15.82 115 GLY D O 1
ATOM 10007 N N . GLY D 1 116 ? -4.905 33.711 -24.046 1.00 18.92 116 GLY D N 1
ATOM 10008 C CA . GLY D 1 116 ? -4.733 35.050 -23.419 1.00 17.68 116 GLY D CA 1
ATOM 10009 C C . GLY D 1 116 ? -5.814 35.309 -22.376 1.00 18.64 116 GLY D C 1
ATOM 10010 O O . GLY D 1 116 ? -5.511 35.909 -21.364 1.00 18.94 116 GLY D O 1
ATOM 10011 N N . ILE D 1 117 ? -7.080 34.972 -22.612 1.00 17.97 117 ILE D N 1
ATOM 10012 C CA . ILE D 1 117 ? -8.152 35.177 -21.615 1.00 18.55 117 ILE D CA 1
ATOM 10013 C C . ILE D 1 117 ? -7.950 34.333 -20.363 1.00 18.44 117 ILE D C 1
ATOM 10014 O O . ILE D 1 117 ? -7.937 34.752 -19.191 1.00 19.11 117 ILE D O 1
ATOM 10019 N N . LYS D 1 118 ? -7.669 33.044 -20.520 1.00 18.62 118 LYS D N 1
ATOM 10020 C CA . LYS D 1 118 ? -7.435 32.070 -19.487 1.00 18.16 118 LYS D CA 1
ATOM 10021 C C . LYS D 1 118 ? -6.265 32.391 -18.544 1.00 19.90 118 LYS D C 1
ATOM 10022 O O . LYS D 1 118 ? -6.450 32.381 -17.339 1.00 18.31 118 LYS D O 1
ATOM 10028 N N . TYR D 1 119 ? -5.137 32.806 -19.118 1.00 18.64 119 TYR D N 1
ATOM 10029 C CA . TYR D 1 119 ? -3.924 33.103 -18.402 1.00 18.68 119 TYR D CA 1
ATOM 10030 C C . TYR D 1 119 ? -3.662 34.593 -18.203 1.00 19.67 119 TYR D C 1
ATOM 10031 O O . TYR D 1 119 ? -2.724 34.993 -17.510 1.00 16.35 119 TYR D O 1
ATOM 10040 N N . ARG D 1 120 ? -4.586 35.402 -18.726 1.00 18.38 120 ARG D N 1
ATOM 10041 C CA . ARG D 1 120 ? -4.524 36.850 -18.625 1.00 19.46 120 ARG D CA 1
ATOM 10042 C C . ARG D 1 120 ? -3.237 37.472 -19.146 1.00 21.24 120 ARG D C 1
ATOM 10043 O O . ARG D 1 120 ? -2.523 38.225 -18.459 1.00 19.56 120 ARG D O 1
ATOM 10051 N N . PHE D 1 121 ? -2.904 37.117 -20.393 1.00 21.16 121 PHE D N 1
ATOM 10052 C CA . PHE D 1 121 ? -1.684 37.634 -21.013 1.00 21.74 121 PHE D CA 1
ATOM 10053 C C . PHE D 1 121 ? -1.870 38.977 -21.694 1.00 22.54 121 PHE D C 1
ATOM 10054 O O . PHE D 1 121 ? -2.983 39.181 -22.167 1.00 23.35 121 PHE D O 1
ATOM 10062 N N . ASP D 1 122 ? -0.881 39.845 -21.773 1.00 24.51 122 ASP D N 1
ATOM 10063 C CA . ASP D 1 122 ? -0.938 41.068 -22.575 1.00 28.28 122 ASP D CA 1
ATOM 10064 C C . ASP D 1 122 ? -0.183 40.821 -23.877 1.00 29.11 122 ASP D C 1
ATOM 10065 O O . ASP D 1 122 ? -0.368 41.530 -24.869 1.00 29.78 122 ASP D O 1
ATOM 10070 N N . ASP D 1 123 ? 0.561 39.730 -23.976 1.00 27.45 123 ASP D N 1
ATOM 10071 C CA . ASP D 1 123 ? 1.329 39.273 -25.136 1.00 25.91 123 ASP D CA 1
ATOM 10072 C C . ASP D 1 123 ? 0.983 37.819 -25.465 1.00 25.25 123 ASP D C 1
ATOM 10073 O O . ASP D 1 123 ? 1.374 36.864 -24.785 1.00 24.78 123 ASP D O 1
ATOM 10078 N N . LEU D 1 124 ? 0.316 37.578 -26.572 1.00 23.59 124 LEU D N 1
ATOM 10079 C CA . LEU D 1 124 ? -0.184 36.307 -27.012 1.00 22.09 124 LEU D CA 1
ATOM 10080 C C . LEU D 1 124 ? 0.939 35.392 -27.470 1.00 23.24 124 LEU D C 1
ATOM 10081 O O . LEU D 1 124 ? 0.611 34.233 -27.681 1.00 22.36 124 LEU D O 1
ATOM 10086 N N . ARG D 1 125 ? 2.161 35.908 -27.619 1.00 22.77 125 ARG D N 1
ATOM 10087 C CA . ARG D 1 125 ? 3.302 35.038 -27.874 1.00 24.74 125 ARG D CA 1
ATOM 10088 C C . ARG D 1 125 ? 3.392 34.085 -26.645 1.00 23.19 125 ARG D C 1
ATOM 10089 O O . ARG D 1 125 ? 3.891 32.941 -26.758 1.00 23.03 125 ARG D O 1
ATOM 10097 N N . ASN D 1 126 ? 2.886 34.533 -25.516 1.00 22.23 126 ASN D N 1
ATOM 10098 C CA . ASN D 1 126 ? 2.995 33.659 -24.308 1.00 23.24 126 ASN D CA 1
ATOM 10099 C C . ASN D 1 126 ? 2.039 32.478 -24.390 1.00 23.46 126 ASN D C 1
ATOM 10100 O O . ASN D 1 126 ? 2.152 31.452 -23.703 1.00 23.25 126 ASN D O 1
ATOM 10105 N N . SER D 1 127 ? 1.123 32.572 -25.359 1.00 24.69 127 SER D N 1
ATOM 10106 C CA . SER D 1 127 ? 0.249 31.417 -25.593 1.00 26.26 127 SER D CA 1
ATOM 10107 C C . SER D 1 127 ? 0.846 30.572 -26.728 1.00 24.69 127 SER D C 1
ATOM 10108 O O . SER D 1 127 ? 0.850 29.335 -26.712 1.00 22.32 127 SER D O 1
ATOM 10111 N N . LEU D 1 128 ? 1.381 31.268 -27.730 1.00 22.22 128 LEU D N 1
ATOM 10112 C CA . LEU D 1 128 ? 1.892 30.681 -28.959 1.00 22.42 128 LEU D CA 1
ATOM 10113 C C . LEU D 1 128 ? 3.049 29.761 -28.672 1.00 19.68 128 LEU D C 1
ATOM 10114 O O . LEU D 1 128 ? 3.150 28.678 -29.232 1.00 19.46 128 LEU D O 1
ATOM 10119 N N . GLU D 1 129 ? 4.032 30.288 -27.952 1.00 18.02 129 GLU D N 1
ATOM 10120 C CA . GLU D 1 129 ? 5.260 29.528 -27.661 1.00 17.30 129 GLU D CA 1
ATOM 10121 C C . GLU D 1 129 ? 5.001 28.140 -27.085 1.00 18.07 129 GLU D C 1
ATOM 10122 O O . GLU D 1 129 ? 5.736 27.199 -27.398 1.00 15.64 129 GLU D O 1
ATOM 10128 N N . ARG D 1 130 ? 3.957 27.987 -26.235 1.00 18.78 130 ARG D N 1
ATOM 10129 C CA . ARG D 1 130 ? 3.778 26.614 -25.713 1.00 17.78 130 ARG D CA 1
ATOM 10130 C C . ARG D 1 130 ? 2.777 25.873 -26.592 1.00 17.07 130 ARG D C 1
ATOM 10131 O O . ARG D 1 130 ? 2.839 24.618 -26.639 1.00 18.82 130 ARG D O 1
ATOM 10139 N N . SER D 1 131 ? 1.754 26.519 -27.132 1.00 17.70 131 SER D N 1
ATOM 10140 C CA . SER D 1 131 ? 0.693 25.750 -27.832 1.00 20.16 131 SER D CA 1
ATOM 10141 C C . SER D 1 131 ? 1.228 25.232 -29.182 1.00 22.68 131 SER D C 1
ATOM 10142 O O . SER D 1 131 ? 0.652 24.293 -29.767 1.00 19.06 131 SER D O 1
ATOM 10145 N N . SER D 1 132 ? 2.368 25.854 -29.593 1.00 18.30 132 SER D N 1
ATOM 10146 C CA . SER D 1 132 ? 2.905 25.384 -30.887 1.00 22.19 132 SER D CA 1
ATOM 10147 C C . SER D 1 132 ? 3.189 23.892 -30.931 1.00 20.67 132 SER D C 1
ATOM 10148 O O . SER D 1 132 ? 3.745 23.333 -29.984 1.00 17.99 132 SER D O 1
ATOM 10151 N N . ALA D 1 133 ? 3.078 23.283 -32.111 1.00 20.28 133 ALA D N 1
ATOM 10152 C CA . ALA D 1 133 ? 3.336 21.864 -32.288 1.00 20.75 133 ALA D CA 1
ATOM 10153 C C . ALA D 1 133 ? 4.823 21.522 -32.225 1.00 18.66 133 ALA D C 1
ATOM 10154 O O . ALA D 1 133 ? 5.167 20.346 -32.422 1.00 19.45 133 ALA D O 1
ATOM 10156 N N . ARG D 1 134 ? 5.717 22.465 -32.052 1.00 20.32 134 ARG D N 1
ATOM 10157 C CA . ARG D 1 134 ? 7.139 22.121 -31.799 1.00 17.76 134 ARG D CA 1
ATOM 10158 C C . ARG D 1 134 ? 7.175 21.083 -30.668 1.00 17.66 134 ARG D C 1
ATOM 10159 O O . ARG D 1 134 ? 7.988 20.158 -30.620 1.00 18.12 134 ARG D O 1
ATOM 10167 N N . GLU D 1 135 ? 6.189 21.188 -29.776 1.00 18.75 135 GLU D N 1
ATOM 10168 C CA . GLU D 1 135 ? 6.111 20.283 -28.615 1.00 18.83 135 GLU D CA 1
ATOM 10169 C C . GLU D 1 135 ? 5.934 18.833 -29.000 1.00 19.73 135 GLU D C 1
ATOM 10170 O O . GLU D 1 135 ? 6.325 17.961 -28.186 1.00 22.16 135 GLU D O 1
ATOM 10176 N N . THR D 1 136 ? 5.323 18.574 -30.158 1.00 19.06 136 THR D N 1
ATOM 10177 C CA . THR D 1 136 ? 5.098 17.204 -30.577 1.00 19.18 136 THR D CA 1
ATOM 10178 C C . THR D 1 136 ? 6.433 16.486 -30.795 1.00 19.39 136 THR D C 1
ATOM 10179 O O . THR D 1 136 ? 6.540 15.249 -30.808 1.00 19.83 136 THR D O 1
ATOM 10183 N N . THR D 1 137 ? 7.498 17.241 -30.924 1.00 18.18 137 THR D N 1
ATOM 10184 C CA . THR D 1 137 ? 8.851 16.674 -31.034 1.00 19.47 137 THR D CA 1
ATOM 10185 C C . THR D 1 137 ? 9.149 15.788 -29.796 1.00 20.34 137 THR D C 1
ATOM 10186 O O . THR D 1 137 ? 9.654 14.642 -29.869 1.00 19.61 137 THR D O 1
ATOM 10198 N N . ARG D 1 139 ? 6.784 14.562 -27.823 1.00 15.75 139 ARG D N 1
ATOM 10199 C CA . ARG D 1 139 ? 5.844 13.445 -27.782 1.00 15.77 139 ARG D CA 1
ATOM 10200 C C . ARG D 1 139 ? 6.390 12.296 -28.616 1.00 16.16 139 ARG D C 1
ATOM 10201 O O . ARG D 1 139 ? 6.163 11.138 -28.247 1.00 16.29 139 ARG D O 1
ATOM 10209 N N . VAL D 1 140 ? 7.011 12.604 -29.750 1.00 16.93 140 VAL D N 1
ATOM 10210 C CA . VAL D 1 140 ? 7.571 11.557 -30.630 1.00 17.62 140 VAL D CA 1
ATOM 10211 C C . VAL D 1 140 ? 8.754 10.900 -29.912 1.00 18.38 140 VAL D C 1
ATOM 10212 O O . VAL D 1 140 ? 8.920 9.684 -29.957 1.00 18.04 140 VAL D O 1
ATOM 10216 N N . ALA D 1 141 ? 9.547 11.732 -29.260 1.00 17.15 141 ALA D N 1
ATOM 10217 C CA . ALA D 1 141 ? 10.679 11.237 -28.464 1.00 17.70 141 ALA D CA 1
ATOM 10218 C C . ALA D 1 141 ? 10.201 10.231 -27.405 1.00 16.99 141 ALA D C 1
ATOM 10219 O O . ALA D 1 141 ? 10.756 9.152 -27.221 1.00 17.49 141 ALA D O 1
ATOM 10221 N N . VAL D 1 142 ? 9.097 10.552 -26.699 1.00 18.81 142 VAL D N 1
ATOM 10222 C CA . VAL D 1 142 ? 8.559 9.620 -25.698 1.00 17.68 142 VAL D CA 1
ATOM 10223 C C . VAL D 1 142 ? 7.997 8.381 -26.371 1.00 18.22 142 VAL D C 1
ATOM 10224 O O . VAL D 1 142 ? 8.206 7.230 -25.927 1.00 18.01 142 VAL D O 1
ATOM 10228 N N . GLY D 1 143 ? 7.316 8.595 -27.526 1.00 16.09 143 GLY D N 1
ATOM 10229 C CA . GLY D 1 143 ? 6.806 7.425 -28.245 1.00 17.86 143 GLY D CA 1
ATOM 10230 C C . GLY D 1 143 ? 7.905 6.504 -28.773 1.00 18.47 143 GLY D C 1
ATOM 10231 O O . GLY D 1 143 ? 7.676 5.294 -28.897 1.00 19.17 143 GLY D O 1
ATOM 10232 N N . ALA D 1 144 ? 9.082 7.036 -29.104 1.00 17.87 144 ALA D N 1
ATOM 10233 C CA . ALA D 1 144 ? 10.154 6.146 -29.583 1.00 19.85 144 ALA D CA 1
ATOM 10234 C C . ALA D 1 144 ? 10.648 5.230 -28.461 1.00 20.24 144 ALA D C 1
ATOM 10235 O O . ALA D 1 144 ? 10.840 4.026 -28.665 1.00 19.28 144 ALA D O 1
ATOM 10237 N N . VAL D 1 145 ? 10.683 5.756 -27.236 1.00 18.89 145 VAL D N 1
ATOM 10238 C CA . VAL D 1 145 ? 10.989 4.894 -26.078 1.00 18.06 145 VAL D CA 1
ATOM 10239 C C . VAL D 1 145 ? 9.892 3.837 -25.944 1.00 20.18 145 VAL D C 1
ATOM 10240 O O . VAL D 1 145 ? 10.199 2.648 -25.808 1.00 18.22 145 VAL D O 1
ATOM 10244 N N . ALA D 1 146 ? 8.605 4.261 -26.046 1.00 18.00 146 ALA D N 1
ATOM 10245 C CA . ALA D 1 146 ? 7.515 3.305 -25.940 1.00 18.83 146 ALA D CA 1
ATOM 10246 C C . ALA D 1 146 ? 7.650 2.204 -27.013 1.00 19.27 146 ALA D C 1
ATOM 10247 O O . ALA D 1 146 ? 7.344 1.032 -26.784 1.00 17.84 146 ALA D O 1
ATOM 10249 N N . LYS D 1 147 ? 7.955 2.658 -28.241 1.00 18.16 147 LYS D N 1
ATOM 10250 C CA . LYS D 1 147 ? 8.158 1.718 -29.336 1.00 18.93 147 LYS D CA 1
ATOM 10251 C C . LYS D 1 147 ? 9.267 0.688 -29.088 1.00 19.27 147 LYS D C 1
ATOM 10252 O O . LYS D 1 147 ? 9.068 -0.424 -29.580 1.00 19.39 147 LYS D O 1
ATOM 10258 N N . ARG D 1 148 ? 10.386 1.045 -28.472 1.00 19.80 148 ARG D N 1
ATOM 10259 C CA . ARG D 1 148 ? 11.400 0.055 -28.130 1.00 22.88 148 ARG D CA 1
ATOM 10260 C C . ARG D 1 148 ? 10.747 -1.034 -27.291 1.00 22.12 148 ARG D C 1
ATOM 10261 O O . ARG D 1 148 ? 11.020 -2.243 -27.456 1.00 22.03 148 ARG D O 1
ATOM 10269 N N . LEU D 1 149 ? 9.889 -0.630 -26.353 1.00 20.19 149 LEU D N 1
ATOM 10270 C CA . LEU D 1 149 ? 9.229 -1.669 -25.564 1.00 18.91 149 LEU D CA 1
ATOM 10271 C C . LEU D 1 149 ? 8.391 -2.609 -26.398 1.00 18.64 149 LEU D C 1
ATOM 10272 O O . LEU D 1 149 ? 8.367 -3.824 -26.156 1.00 19.40 149 LEU D O 1
ATOM 10277 N N . LEU D 1 150 ? 7.518 -2.086 -27.253 1.00 18.26 150 LEU D N 1
ATOM 10278 C CA . LEU D 1 150 ? 6.711 -2.826 -28.158 1.00 18.75 150 LEU D CA 1
ATOM 10279 C C . LEU D 1 150 ? 7.592 -3.722 -29.058 1.00 19.47 150 LEU D C 1
ATOM 10280 O O . LEU D 1 150 ? 7.216 -4.849 -29.390 1.00 20.62 150 LEU D O 1
ATOM 10285 N N . ALA D 1 151 ? 8.716 -3.194 -29.490 1.00 20.29 151 ALA D N 1
ATOM 10286 C CA . ALA D 1 151 ? 9.579 -4.027 -30.363 1.00 20.59 151 ALA D CA 1
ATOM 10287 C C . ALA D 1 151 ? 10.070 -5.210 -29.524 1.00 22.99 151 ALA D C 1
ATOM 10288 O O . ALA D 1 151 ? 10.100 -6.349 -30.037 1.00 22.57 151 ALA D O 1
ATOM 10290 N N . GLU D 1 152 ? 10.449 -4.971 -28.246 1.00 21.32 152 GLU D N 1
ATOM 10291 C CA . GLU D 1 152 ? 10.946 -6.134 -27.484 1.00 23.11 152 GLU D CA 1
ATOM 10292 C C . GLU D 1 152 ? 9.878 -7.171 -27.256 1.00 23.23 152 GLU D C 1
ATOM 10293 O O . GLU D 1 152 ? 10.182 -8.323 -26.842 1.00 20.00 152 GLU D O 1
ATOM 10299 N N . LEU D 1 153 ? 8.629 -6.749 -27.440 1.00 22.27 153 LEU D N 1
ATOM 10300 C CA . LEU D 1 153 ? 7.504 -7.647 -27.215 1.00 25.37 153 LEU D CA 1
ATOM 10301 C C . LEU D 1 153 ? 6.924 -8.176 -28.535 1.00 26.58 153 LEU D C 1
ATOM 10302 O O . LEU D 1 153 ? 5.820 -8.708 -28.583 1.00 27.92 153 LEU D O 1
ATOM 10307 N N . ASP D 1 154 ? 7.640 -7.993 -29.611 1.00 25.96 154 ASP D N 1
ATOM 10308 C CA . ASP D 1 154 ? 7.404 -8.503 -30.927 1.00 30.36 154 ASP D CA 1
ATOM 10309 C C . ASP D 1 154 ? 6.153 -7.884 -31.557 1.00 31.00 154 ASP D C 1
ATOM 10310 O O . ASP D 1 154 ? 5.357 -8.633 -32.142 1.00 29.07 154 ASP D O 1
ATOM 10323 N N . GLU D 1 156 ? 4.369 -4.609 -33.810 1.00 24.58 156 GLU D N 1
ATOM 10324 C CA . GLU D 1 156 ? 4.805 -3.706 -34.895 1.00 25.45 156 GLU D CA 1
ATOM 10325 C C . GLU D 1 156 ? 3.823 -2.554 -35.013 1.00 23.21 156 GLU D C 1
ATOM 10326 O O . GLU D 1 156 ? 2.640 -2.797 -34.778 1.00 23.45 156 GLU D O 1
ATOM 10332 N N . ILE D 1 157 ? 4.280 -1.392 -35.453 1.00 19.55 157 ILE D N 1
ATOM 10333 C CA . ILE D 1 157 ? 3.325 -0.294 -35.568 1.00 20.59 157 ILE D CA 1
ATOM 10334 C C . ILE D 1 157 ? 3.703 0.489 -36.836 1.00 20.95 157 ILE D C 1
ATOM 10335 O O . ILE D 1 157 ? 4.852 0.426 -37.246 1.00 19.51 157 ILE D O 1
ATOM 10340 N N . ALA D 1 158 ? 2.739 1.158 -37.425 1.00 19.52 158 ALA D N 1
ATOM 10341 C CA . ALA D 1 158 ? 2.947 1.927 -38.635 1.00 19.18 158 ALA D CA 1
ATOM 10342 C C . ALA D 1 158 ? 1.832 2.975 -38.726 1.00 18.97 158 ALA D C 1
ATOM 10343 O O . ALA D 1 158 ? 0.787 2.847 -38.092 1.00 17.74 158 ALA D O 1
ATOM 10345 N N . ASN D 1 159 ? 2.081 3.975 -39.548 1.00 19.64 159 ASN D N 1
ATOM 10346 C CA . ASN D 1 159 ? 1.100 5.006 -39.818 1.00 21.84 159 ASN D CA 1
ATOM 10347 C C . ASN D 1 159 ? 1.084 5.358 -41.293 1.00 20.10 159 ASN D C 1
ATOM 10348 O O . ASN D 1 159 ? 2.156 5.375 -41.943 1.00 19.24 159 ASN D O 1
ATOM 10353 N N . HIS D 1 160 ? -0.055 5.772 -41.812 1.00 19.80 160 HIS D N 1
ATOM 10354 C CA . HIS D 1 160 ? -0.090 6.206 -43.214 1.00 21.50 160 HIS D CA 1
ATOM 10355 C C . HIS D 1 160 ? -1.253 7.172 -43.433 1.00 23.07 160 HIS D C 1
ATOM 10356 O O . HIS D 1 160 ? -2.247 7.102 -42.708 1.00 20.05 160 HIS D O 1
ATOM 10363 N N . VAL D 1 161 ? -1.096 8.023 -44.442 1.00 20.56 161 VAL D N 1
ATOM 10364 C CA . VAL D 1 161 ? -2.133 8.977 -44.793 1.00 22.16 161 VAL D CA 1
ATOM 10365 C C . VAL D 1 161 ? -3.184 8.261 -45.630 1.00 23.78 161 VAL D C 1
ATOM 10366 O O . VAL D 1 161 ? -2.817 7.647 -46.623 1.00 22.65 161 VAL D O 1
ATOM 10370 N N . VAL D 1 162 ? -4.454 8.348 -45.204 1.00 22.66 162 VAL D N 1
ATOM 10371 C CA . VAL D 1 162 ? -5.521 7.734 -45.931 1.00 21.40 162 VAL D CA 1
ATOM 10372 C C . VAL D 1 162 ? -6.478 8.762 -46.547 1.00 24.04 162 VAL D C 1
ATOM 10373 O O . VAL D 1 162 ? -7.276 8.381 -47.435 1.00 24.31 162 VAL D O 1
ATOM 10377 N N . VAL D 1 163 ? -6.347 10.015 -46.164 1.00 21.61 163 VAL D N 1
ATOM 10378 C CA . VAL D 1 163 ? -7.119 11.111 -46.761 1.00 22.16 163 VAL D CA 1
ATOM 10379 C C . VAL D 1 163 ? -6.213 12.333 -46.735 1.00 23.03 163 VAL D C 1
ATOM 10380 O O . VAL D 1 163 ? -5.742 12.628 -45.632 1.00 21.90 163 VAL D O 1
ATOM 10384 N N . PHE D 1 164 ? -5.919 12.974 -47.860 1.00 21.53 164 PHE D N 1
ATOM 10385 C CA . PHE D 1 164 ? -5.050 14.105 -47.912 1.00 23.68 164 PHE D CA 1
ATOM 10386 C C . PHE D 1 164 ? -5.800 15.286 -48.523 1.00 26.36 164 PHE D C 1
ATOM 10387 O O . PHE D 1 164 ? -6.027 15.416 -49.739 1.00 25.66 164 PHE D O 1
ATOM 10395 N N . GLY D 1 165 ? -6.280 16.173 -47.659 1.00 25.35 165 GLY D N 1
ATOM 10396 C CA . GLY D 1 165 ? -6.995 17.359 -48.101 1.00 26.93 165 GLY D CA 1
ATOM 10397 C C . GLY D 1 165 ? -8.206 17.004 -48.953 1.00 27.96 165 GLY D C 1
ATOM 10398 O O . GLY D 1 165 ? -8.374 17.681 -49.975 1.00 29.23 165 GLY D O 1
ATOM 10399 N N . GLY D 1 166 ? -8.910 15.919 -48.662 1.00 27.48 166 GLY D N 1
ATOM 10400 C CA . GLY D 1 166 ? -10.028 15.469 -49.478 1.00 28.00 166 GLY D CA 1
ATOM 10401 C C . GLY D 1 166 ? -9.829 14.280 -50.378 1.00 28.44 166 GLY D C 1
ATOM 10402 O O . GLY D 1 166 ? -10.765 13.587 -50.798 1.00 27.16 166 GLY D O 1
ATOM 10403 N N . LYS D 1 167 ? -8.581 13.980 -50.756 1.00 30.30 167 LYS D N 1
ATOM 10404 C CA . LYS D 1 167 ? -8.248 12.819 -51.587 1.00 30.11 167 LYS D CA 1
ATOM 10405 C C . LYS D 1 167 ? -8.204 11.541 -50.786 1.00 33.26 167 LYS D C 1
ATOM 10406 O O . LYS D 1 167 ? -7.363 11.392 -49.875 1.00 33.49 167 LYS D O 1
ATOM 10412 N N . GLU D 1 168 ? -9.126 10.615 -51.028 1.00 32.89 168 GLU D N 1
ATOM 10413 C CA . GLU D 1 168 ? -9.197 9.383 -50.274 1.00 33.56 168 GLU D CA 1
ATOM 10414 C C . GLU D 1 168 ? -8.237 8.394 -50.918 1.00 33.76 168 GLU D C 1
ATOM 10415 O O . GLU D 1 168 ? -8.443 8.080 -52.096 1.00 33.01 168 GLU D O 1
ATOM 10421 N N . ILE D 1 169 ? -7.260 7.898 -50.189 1.00 31.08 169 ILE D N 1
ATOM 10422 C CA . ILE D 1 169 ? -6.252 7.036 -50.764 1.00 32.08 169 ILE D CA 1
ATOM 10423 C C . ILE D 1 169 ? -6.738 5.588 -50.653 1.00 36.27 169 ILE D C 1
ATOM 10424 O O . ILE D 1 169 ? -6.724 5.013 -49.574 1.00 33.55 169 ILE D O 1
ATOM 10429 N N . ASP D 1 170 ? -6.864 5.003 -51.817 1.00 40.78 170 ASP D N 1
ATOM 10430 C CA . ASP D 1 170 ? -7.278 3.642 -52.008 1.00 46.64 170 ASP D CA 1
ATOM 10431 C C . ASP D 1 170 ? -6.111 2.766 -51.609 1.00 49.39 170 ASP D C 1
ATOM 10432 O O . ASP D 1 170 ? -5.134 2.682 -52.345 1.00 49.22 170 ASP D O 1
ATOM 10437 N N . VAL D 1 171 ? -6.219 2.217 -50.426 1.00 52.34 171 VAL D N 1
ATOM 10438 C CA . VAL D 1 171 ? -5.195 1.368 -49.831 1.00 56.64 171 VAL D CA 1
ATOM 10439 C C . VAL D 1 171 ? -5.464 -0.061 -50.279 1.00 60.76 171 VAL D C 1
ATOM 10440 O O . VAL D 1 171 ? -6.628 -0.473 -50.297 1.00 61.93 171 VAL D O 1
ATOM 10444 N N . PRO D 1 172 ? -4.429 -0.788 -50.664 1.00 63.14 172 PRO D N 1
ATOM 10445 C CA . PRO D 1 172 ? -4.560 -2.161 -51.100 1.00 65.44 172 PRO D CA 1
ATOM 10446 C C . PRO D 1 172 ? -5.128 -2.993 -49.961 1.00 67.82 172 PRO D C 1
ATOM 10447 O O . PRO D 1 172 ? -5.050 -2.545 -48.814 1.00 68.51 172 PRO D O 1
ATOM 10451 N N . GLU D 1 173 ? -5.708 -4.132 -50.294 1.00 69.52 173 GLU D N 1
ATOM 10452 C CA . GLU D 1 173 ? -6.349 -4.970 -49.290 1.00 71.42 173 GLU D CA 1
ATOM 10453 C C . GLU D 1 173 ? -5.285 -5.894 -48.705 1.00 69.52 173 GLU D C 1
ATOM 10454 O O . GLU D 1 173 ? -4.319 -6.276 -49.348 1.00 68.88 173 GLU D O 1
ATOM 10460 N N . ASN D 1 174 ? -5.462 -6.192 -47.439 1.00 67.87 174 ASN D N 1
ATOM 10461 C CA . ASN D 1 174 ? -4.627 -7.090 -46.674 1.00 65.95 174 ASN D CA 1
ATOM 10462 C C . ASN D 1 174 ? -3.123 -6.943 -46.713 1.00 62.10 174 ASN D C 1
ATOM 10463 O O . ASN D 1 174 ? -2.334 -7.872 -46.914 1.00 61.40 174 ASN D O 1
ATOM 10468 N N . LEU D 1 175 ? -2.683 -5.736 -46.353 1.00 56.57 175 LEU D N 1
ATOM 10469 C CA . LEU D 1 175 ? -1.258 -5.446 -46.180 1.00 51.48 175 LEU D CA 1
ATOM 10470 C C . LEU D 1 175 ? -0.914 -5.815 -44.737 1.00 47.02 175 LEU D C 1
ATOM 10471 O O . LEU D 1 175 ? -1.769 -5.696 -43.860 1.00 44.75 175 LEU D O 1
ATOM 10476 N N . THR D 1 176 ? 0.285 -6.267 -44.473 1.00 42.90 176 THR D N 1
ATOM 10477 C CA . THR D 1 176 ? 0.719 -6.524 -43.097 1.00 39.89 176 THR D CA 1
ATOM 10478 C C . THR D 1 176 ? 1.125 -5.182 -42.483 1.00 36.04 176 THR D C 1
ATOM 10479 O O . THR D 1 176 ? 1.278 -4.206 -43.224 1.00 34.63 176 THR D O 1
ATOM 10483 N N . VAL D 1 177 ? 1.344 -5.114 -41.182 1.00 34.54 177 VAL D N 1
ATOM 10484 C CA . VAL D 1 177 ? 1.781 -3.847 -40.587 1.00 30.48 177 VAL D CA 1
ATOM 10485 C C . VAL D 1 177 ? 3.145 -3.519 -41.182 1.00 30.04 177 VAL D C 1
ATOM 10486 O O . VAL D 1 177 ? 3.452 -2.370 -41.487 1.00 28.35 177 VAL D O 1
ATOM 10490 N N . ALA D 1 178 ? 3.970 -4.563 -41.375 1.00 30.15 178 ALA D N 1
ATOM 10491 C CA . ALA D 1 178 ? 5.320 -4.348 -41.928 1.00 31.81 178 ALA D CA 1
ATOM 10492 C C . ALA D 1 178 ? 5.256 -3.791 -43.333 1.00 32.58 178 ALA D C 1
ATOM 10493 O O . ALA D 1 178 ? 6.012 -2.876 -43.702 1.00 34.44 178 ALA D O 1
ATOM 10495 N N . GLU D 1 179 ? 4.231 -4.194 -44.081 1.00 33.31 179 GLU D N 1
ATOM 10496 C CA . GLU D 1 179 ? 4.101 -3.741 -45.469 1.00 35.51 179 GLU D CA 1
ATOM 10497 C C . GLU D 1 179 ? 3.647 -2.290 -45.458 1.00 34.21 179 GLU D C 1
ATOM 10498 O O . GLU D 1 179 ? 4.078 -1.477 -46.283 1.00 35.13 179 GLU D O 1
ATOM 10504 N N . ILE D 1 180 ? 2.739 -2.037 -44.515 1.00 31.76 180 ILE D N 1
ATOM 10505 C CA . ILE D 1 180 ? 2.244 -0.650 -44.417 1.00 31.34 180 ILE D CA 1
ATOM 10506 C C . ILE D 1 180 ? 3.408 0.257 -44.117 1.00 28.00 180 ILE D C 1
ATOM 10507 O O . ILE D 1 180 ? 3.561 1.295 -44.749 1.00 29.47 180 ILE D O 1
ATOM 10512 N N . LYS D 1 181 ? 4.209 -0.079 -43.122 1.00 27.95 181 LYS D N 1
ATOM 10513 C CA . LYS D 1 181 ? 5.345 0.796 -42.767 1.00 29.79 181 LYS D CA 1
ATOM 10514 C C . LYS D 1 181 ? 6.367 0.941 -43.884 1.00 32.84 181 LYS D C 1
ATOM 10515 O O . LYS D 1 181 ? 6.854 2.049 -44.148 1.00 29.91 181 LYS D O 1
ATOM 10521 N N . GLN D 1 182 ? 6.656 -0.160 -44.599 1.00 34.14 182 GLN D N 1
ATOM 10522 C CA . GLN D 1 182 ? 7.642 -0.051 -45.691 1.00 37.75 182 GLN D CA 1
ATOM 10523 C C . GLN D 1 182 ? 7.144 0.763 -46.866 1.00 37.20 182 GLN D C 1
ATOM 10524 O O . GLN D 1 182 ? 7.859 1.607 -47.441 1.00 39.39 182 GLN D O 1
ATOM 10530 N N . ARG D 1 183 ? 5.943 0.509 -47.352 1.00 35.47 183 ARG D N 1
ATOM 10531 C CA . ARG D 1 183 ? 5.428 1.301 -48.463 1.00 35.49 183 ARG D CA 1
ATOM 10532 C C . ARG D 1 183 ? 5.366 2.778 -48.098 1.00 35.71 183 ARG D C 1
ATOM 10533 O O . ARG D 1 183 ? 5.853 3.682 -48.790 1.00 35.30 183 ARG D O 1
ATOM 10541 N N . ALA D 1 184 ? 4.763 3.027 -46.925 1.00 33.29 184 ALA D N 1
ATOM 10542 C CA . ALA D 1 184 ? 4.622 4.394 -46.460 1.00 33.21 184 ALA D CA 1
ATOM 10543 C C . ALA D 1 184 ? 5.954 5.110 -46.392 1.00 33.23 184 ALA D C 1
ATOM 10544 O O . ALA D 1 184 ? 6.036 6.275 -46.752 1.00 32.19 184 ALA D O 1
ATOM 10546 N N . ALA D 1 185 ? 7.010 4.427 -45.959 1.00 34.96 185 ALA D N 1
ATOM 10547 C CA . ALA D 1 185 ? 8.312 5.069 -45.787 1.00 36.31 185 ALA D CA 1
ATOM 10548 C C . ALA D 1 185 ? 8.930 5.486 -47.115 1.00 38.37 185 ALA D C 1
ATOM 10549 O O . ALA D 1 185 ? 9.873 6.273 -47.151 1.00 38.78 185 ALA D O 1
ATOM 10551 N N . GLN D 1 186 ? 8.423 4.923 -48.196 1.00 36.92 186 GLN D N 1
ATOM 10552 C CA . GLN D 1 186 ? 8.935 5.230 -49.522 1.00 39.01 186 GLN D CA 1
ATOM 10553 C C . GLN D 1 186 ? 8.277 6.496 -50.052 1.00 36.96 186 GLN D C 1
ATOM 10554 O O . GLN D 1 186 ? 8.779 7.142 -50.964 1.00 38.67 186 GLN D O 1
ATOM 10560 N N . SER D 1 187 ? 7.146 6.918 -49.481 1.00 31.95 187 SER D N 1
ATOM 10561 C CA . SER D 1 187 ? 6.471 8.104 -49.978 1.00 28.76 187 SER D CA 1
ATOM 10562 C C . SER D 1 187 ? 6.843 9.390 -49.258 1.00 28.48 187 SER D C 1
ATOM 10563 O O . SER D 1 187 ? 6.954 9.401 -48.028 1.00 29.18 187 SER D O 1
ATOM 10566 N N . GLU D 1 188 ? 6.852 10.526 -49.930 1.00 27.96 188 GLU D N 1
ATOM 10567 C CA . GLU D 1 188 ? 7.079 11.812 -49.296 1.00 30.27 188 GLU D CA 1
ATOM 10568 C C . GLU D 1 188 ? 5.772 12.357 -48.708 1.00 28.83 188 GLU D C 1
ATOM 10569 O O . GLU D 1 188 ? 5.824 13.418 -48.081 1.00 30.58 188 GLU D O 1
ATOM 10575 N N . VAL D 1 189 ? 4.683 11.612 -48.871 1.00 25.73 189 VAL D N 1
ATOM 10576 C CA . VAL D 1 189 ? 3.404 12.027 -48.336 1.00 23.69 189 VAL D CA 1
ATOM 10577 C C . VAL D 1 189 ? 2.771 10.917 -47.518 1.00 22.42 189 VAL D C 1
ATOM 10578 O O . VAL D 1 189 ? 1.590 10.974 -47.228 1.00 23.91 189 VAL D O 1
ATOM 10582 N N . SER D 1 190 ? 3.533 9.926 -47.104 1.00 22.54 190 SER D N 1
ATOM 10583 C CA . SER D 1 190 ? 3.104 8.794 -46.305 1.00 25.54 190 SER D CA 1
ATOM 10584 C C . SER D 1 190 ? 1.909 7.994 -46.794 1.00 26.59 190 SER D C 1
ATOM 10585 O O . SER D 1 190 ? 1.083 7.492 -45.996 1.00 24.17 190 SER D O 1
ATOM 10588 N N . ILE D 1 191 ? 1.850 7.833 -48.110 1.00 25.33 191 ILE D N 1
ATOM 10589 C CA . ILE D 1 191 ? 0.746 7.064 -48.693 1.00 27.75 191 ILE D CA 1
ATOM 10590 C C . ILE D 1 191 ? 1.284 5.718 -49.127 1.00 29.07 191 ILE D C 1
ATOM 10591 O O . ILE D 1 191 ? 2.423 5.614 -49.584 1.00 27.67 191 ILE D O 1
ATOM 10596 N N . VAL D 1 192 ? 0.468 4.697 -48.938 1.00 29.92 192 VAL D N 1
ATOM 10597 C CA . VAL D 1 192 ? 0.881 3.341 -49.266 1.00 31.11 192 VAL D CA 1
ATOM 10598 C C . VAL D 1 192 ? 0.728 3.049 -50.757 1.00 34.21 192 VAL D C 1
ATOM 10599 O O . VAL D 1 192 ? 1.470 2.186 -51.201 1.00 35.75 192 VAL D O 1
ATOM 10603 N N . ASN D 1 193 ? -0.119 3.748 -51.451 1.00 38.89 193 ASN D N 1
ATOM 10604 C CA . ASN D 1 193 ? -0.352 3.643 -52.891 1.00 43.59 193 ASN D CA 1
ATOM 10605 C C . ASN D 1 193 ? 0.071 4.972 -53.520 1.00 46.35 193 ASN D C 1
ATOM 10606 O O . ASN D 1 193 ? -0.648 5.953 -53.434 1.00 47.55 193 ASN D O 1
ATOM 10611 N N . GLN D 1 194 ? 1.206 5.041 -54.164 1.00 52.02 194 GLN D N 1
ATOM 10612 C CA . GLN D 1 194 ? 1.735 6.241 -54.765 1.00 57.76 194 GLN D CA 1
ATOM 10613 C C . GLN D 1 194 ? 1.299 6.722 -56.128 1.00 60.01 194 GLN D C 1
ATOM 10614 O O . GLN D 1 194 ? 1.882 7.753 -56.515 1.00 60.96 194 GLN D O 1
ATOM 10620 N N . GLU D 1 195 ? 0.437 6.037 -56.873 1.00 60.61 195 GLU D N 1
ATOM 10621 C CA . GLU D 1 195 ? 0.090 6.589 -58.198 1.00 59.91 195 GLU D CA 1
ATOM 10622 C C . GLU D 1 195 ? -0.520 7.965 -57.973 1.00 57.53 195 GLU D C 1
ATOM 10623 O O . GLU D 1 195 ? -0.932 8.713 -58.845 1.00 58.00 195 GLU D O 1
ATOM 10629 N N . ARG D 1 196 ? -0.694 8.189 -56.655 1.00 53.49 196 ARG D N 1
ATOM 10630 C CA . ARG D 1 196 ? -1.268 9.470 -56.274 1.00 48.46 196 ARG D CA 1
ATOM 10631 C C . ARG D 1 196 ? -0.179 10.407 -55.774 1.00 44.70 196 ARG D C 1
ATOM 10632 O O . ARG D 1 196 ? -0.475 11.550 -55.527 1.00 42.34 196 ARG D O 1
ATOM 10640 N N . GLU D 1 197 ? 1.039 9.876 -55.641 1.00 43.98 197 GLU D N 1
ATOM 10641 C CA . GLU D 1 197 ? 2.128 10.682 -55.111 1.00 41.56 197 GLU D CA 1
ATOM 10642 C C . GLU D 1 197 ? 2.231 12.033 -55.786 1.00 40.90 197 GLU D C 1
ATOM 10643 O O . GLU D 1 197 ? 2.184 13.077 -55.120 1.00 40.85 197 GLU D O 1
ATOM 10649 N N . GLN D 1 198 ? 2.320 12.028 -57.136 1.00 37.58 198 GLN D N 1
ATOM 10650 C CA . GLN D 1 198 ? 2.525 13.353 -57.780 1.00 35.55 198 GLN D CA 1
ATOM 10651 C C . GLN D 1 198 ? 1.289 14.195 -57.743 1.00 32.69 198 GLN D C 1
ATOM 10652 O O . GLN D 1 198 ? 1.265 15.421 -57.542 1.00 30.82 198 GLN D O 1
ATOM 10658 N N . GLU D 1 199 ? 0.144 13.516 -57.866 1.00 33.83 199 GLU D N 1
ATOM 10659 C CA . GLU D 1 199 ? -1.130 14.266 -57.758 1.00 33.77 199 GLU D CA 1
ATOM 10660 C C . GLU D 1 199 ? -1.253 14.967 -56.403 1.00 31.60 199 GLU D C 1
ATOM 10661 O O . GLU D 1 199 ? -1.636 16.131 -56.256 1.00 27.88 199 GLU D O 1
ATOM 10667 N N . ILE D 1 200 ? -0.970 14.217 -55.327 1.00 31.54 200 ILE D N 1
ATOM 10668 C CA . ILE D 1 200 ? -1.073 14.975 -54.011 1.00 31.73 200 ILE D CA 1
ATOM 10669 C C . ILE D 1 200 ? -0.096 16.138 -53.903 1.00 30.03 200 ILE D C 1
ATOM 10670 O O . ILE D 1 200 ? -0.396 17.244 -53.449 1.00 26.04 200 ILE D O 1
ATOM 10675 N N . LYS D 1 201 ? 1.153 15.943 -54.343 1.00 30.45 201 LYS D N 1
ATOM 10676 C CA . LYS D 1 201 ? 2.139 17.034 -54.283 1.00 29.42 201 LYS D CA 1
ATOM 10677 C C . LYS D 1 201 ? 1.698 18.272 -55.025 1.00 31.50 201 LYS D C 1
ATOM 10678 O O . LYS D 1 201 ? 1.842 19.425 -54.558 1.00 31.30 201 LYS D O 1
ATOM 10684 N N . ASP D 1 202 ? 1.243 18.095 -56.270 1.00 33.62 202 ASP D N 1
ATOM 10685 C CA . ASP D 1 202 ? 0.744 19.202 -57.066 1.00 36.56 202 ASP D CA 1
ATOM 10686 C C . ASP D 1 202 ? -0.274 20.048 -56.303 1.00 34.49 202 ASP D C 1
ATOM 10687 O O . ASP D 1 202 ? -0.353 21.262 -56.239 1.00 34.70 202 ASP D O 1
ATOM 10692 N N . TYR D 1 203 ? -1.153 19.257 -55.707 1.00 35.94 203 TYR D N 1
ATOM 10693 C CA . TYR D 1 203 ? -2.235 19.835 -54.885 1.00 37.25 203 TYR D CA 1
ATOM 10694 C C . TYR D 1 203 ? -1.667 20.605 -53.715 1.00 34.45 203 TYR D C 1
ATOM 10695 O O . TYR D 1 203 ? -2.183 21.693 -53.510 1.00 33.14 203 TYR D O 1
ATOM 10704 N N . ILE D 1 204 ? -0.685 20.010 -53.012 1.00 31.47 204 ILE D N 1
ATOM 10705 C CA . ILE D 1 204 ? -0.100 20.786 -51.897 1.00 29.86 204 ILE D CA 1
ATOM 10706 C C . ILE D 1 204 ? 0.472 22.072 -52.452 1.00 32.73 204 ILE D C 1
ATOM 10707 O O . ILE D 1 204 ? 0.470 23.146 -51.845 1.00 28.05 204 ILE D O 1
ATOM 10712 N N . ASP D 1 205 ? 1.065 22.006 -53.666 1.00 36.33 205 ASP D N 1
ATOM 10713 C CA . ASP D 1 205 ? 1.608 23.293 -54.170 1.00 40.37 205 ASP D CA 1
ATOM 10714 C C . ASP D 1 205 ? 0.488 24.209 -54.640 1.00 40.90 205 ASP D C 1
ATOM 10715 O O . ASP D 1 205 ? 0.635 25.400 -54.450 1.00 40.51 205 ASP D O 1
ATOM 10720 N N . GLN D 1 206 ? -0.613 23.696 -55.178 1.00 43.70 206 GLN D N 1
ATOM 10721 C CA . GLN D 1 206 ? -1.742 24.587 -55.492 1.00 45.87 206 GLN D CA 1
ATOM 10722 C C . GLN D 1 206 ? -2.129 25.331 -54.209 1.00 45.34 206 GLN D C 1
ATOM 10723 O O . GLN D 1 206 ? -2.018 26.550 -54.085 1.00 44.82 206 GLN D O 1
ATOM 10729 N N . ILE D 1 207 ? -2.441 24.494 -53.201 1.00 41.90 207 ILE D N 1
ATOM 10730 C CA . ILE D 1 207 ? -2.862 25.031 -51.899 1.00 39.93 207 ILE D CA 1
ATOM 10731 C C . ILE D 1 207 ? -1.844 26.045 -51.427 1.00 39.53 207 ILE D C 1
ATOM 10732 O O . ILE D 1 207 ? -2.139 27.157 -50.996 1.00 36.62 207 ILE D O 1
ATOM 10737 N N . LYS D 1 208 ? -0.570 25.642 -51.556 1.00 41.37 208 LYS D N 1
ATOM 10738 C CA . LYS D 1 208 ? 0.481 26.574 -51.161 1.00 44.94 208 LYS D CA 1
ATOM 10739 C C . LYS D 1 208 ? 0.434 27.853 -51.997 1.00 46.72 208 LYS D C 1
ATOM 10740 O O . LYS D 1 208 ? 0.590 28.944 -51.450 1.00 46.56 208 LYS D O 1
ATOM 10746 N N . ARG D 1 209 ? 0.341 27.716 -53.327 1.00 50.03 209 ARG D N 1
ATOM 10747 C CA . ARG D 1 209 ? 0.341 28.999 -54.066 1.00 54.57 209 ARG D CA 1
ATOM 10748 C C . ARG D 1 209 ? -0.975 29.687 -53.687 1.00 54.75 209 ARG D C 1
ATOM 10749 O O . ARG D 1 209 ? -0.939 30.823 -53.211 1.00 53.84 209 ARG D O 1
ATOM 10757 N N . ASP D 1 210 ? -2.060 28.922 -53.793 1.00 53.43 210 ASP D N 1
ATOM 10758 C CA . ASP D 1 210 ? -3.354 29.471 -53.419 1.00 53.28 210 ASP D CA 1
ATOM 10759 C C . ASP D 1 210 ? -3.363 30.176 -52.076 1.00 49.87 210 ASP D C 1
ATOM 10760 O O . ASP D 1 210 ? -4.406 30.747 -51.763 1.00 50.10 210 ASP D O 1
ATOM 10765 N N . GLY D 1 211 ? -2.334 30.051 -51.262 1.00 46.71 211 GLY D N 1
ATOM 10766 C CA . GLY D 1 211 ? -2.227 30.653 -49.958 1.00 41.37 211 GLY D CA 1
ATOM 10767 C C . GLY D 1 211 ? -3.148 30.049 -48.891 1.00 38.44 211 GLY D C 1
ATOM 10768 O O . GLY D 1 211 ? -3.463 30.682 -47.898 1.00 36.37 211 GLY D O 1
ATOM 10769 N N . ASP D 1 212 ? -3.559 28.815 -49.048 1.00 36.00 212 ASP D N 1
ATOM 10770 C CA . ASP D 1 212 ? -4.461 28.137 -48.127 1.00 35.28 212 ASP D CA 1
ATOM 10771 C C . ASP D 1 212 ? -3.760 26.977 -47.424 1.00 33.26 212 ASP D C 1
ATOM 10772 O O . ASP D 1 212 ? -2.529 26.893 -47.549 1.00 33.62 212 ASP D O 1
ATOM 10777 N N . THR D 1 213 ? -4.466 26.130 -46.698 1.00 31.18 213 THR D N 1
ATOM 10778 C CA . THR D 1 213 ? -3.847 24.971 -46.016 1.00 28.69 213 THR D CA 1
ATOM 10779 C C . THR D 1 213 ? -4.767 23.788 -46.122 1.00 29.57 213 THR D C 1
ATOM 10780 O O . THR D 1 213 ? -5.977 23.951 -46.404 1.00 29.52 213 THR D O 1
ATOM 10784 N N . ILE D 1 214 ? -4.250 22.579 -45.964 1.00 27.78 214 ILE D N 1
ATOM 10785 C CA . ILE D 1 214 ? -5.106 21.401 -45.949 1.00 25.54 214 ILE D CA 1
ATOM 10786 C C . ILE D 1 214 ? -4.622 20.511 -44.792 1.00 25.61 214 ILE D C 1
ATOM 10787 O O . ILE D 1 214 ? -3.539 20.773 -44.281 1.00 23.45 214 ILE D O 1
ATOM 10792 N N . GLY D 1 215 ? -5.408 19.526 -44.465 1.00 23.83 215 GLY D N 1
ATOM 10793 C CA . GLY D 1 215 ? -5.181 18.568 -43.394 1.00 23.30 215 GLY D CA 1
ATOM 10794 C C . GLY D 1 215 ? -5.577 17.214 -43.996 1.00 23.64 215 GLY D C 1
ATOM 10795 O O . GLY D 1 215 ? -5.360 17.033 -45.218 1.00 20.99 215 GLY D O 1
ATOM 10796 N N . GLY D 1 216 ? -6.174 16.348 -43.201 1.00 22.64 216 GLY D N 1
ATOM 10797 C CA . GLY D 1 216 ? -6.588 15.052 -43.719 1.00 23.13 216 GLY D CA 1
ATOM 10798 C C . GLY D 1 216 ? -6.778 14.046 -42.596 1.00 23.88 216 GLY D C 1
ATOM 10799 O O . GLY D 1 216 ? -7.080 14.392 -41.433 1.00 23.57 216 GLY D O 1
ATOM 10800 N N . VAL D 1 217 ? -6.632 12.800 -42.976 1.00 23.10 217 VAL D N 1
ATOM 10801 C CA . VAL D 1 217 ? -6.898 11.689 -42.074 1.00 22.75 217 VAL D CA 1
ATOM 10802 C C . VAL D 1 217 ? -5.685 10.769 -42.125 1.00 23.01 217 VAL D C 1
ATOM 10803 O O . VAL D 1 217 ? -5.194 10.449 -43.199 1.00 22.43 217 VAL D O 1
ATOM 10807 N N . VAL D 1 218 ? -5.183 10.454 -40.929 1.00 20.31 218 VAL D N 1
ATOM 10808 C CA . VAL D 1 218 ? -4.027 9.580 -40.775 1.00 20.39 218 VAL D CA 1
ATOM 10809 C C . VAL D 1 218 ? -4.467 8.320 -40.029 1.00 21.36 218 VAL D C 1
ATOM 10810 O O . VAL D 1 218 ? -5.324 8.314 -39.132 1.00 21.63 218 VAL D O 1
ATOM 10816 N N . GLU D 1 219 ? -3.925 7.204 -40.461 1.00 20.84 219 GLU D N 1
ATOM 10817 C CA . GLU D 1 219 ? -4.238 5.892 -39.877 1.00 22.90 219 GLU D CA 1
ATOM 10818 C C . GLU D 1 219 ? -3.008 5.261 -39.220 1.00 20.97 219 GLU D C 1
ATOM 10819 O O . GLU D 1 219 ? -1.913 5.270 -39.792 1.00 19.94 219 GLU D O 1
ATOM 10825 N N . THR D 1 220 ? -3.201 4.735 -38.031 1.00 21.36 220 THR D N 1
ATOM 10826 C CA . THR D 1 220 ? -2.148 4.056 -37.277 1.00 20.39 220 THR D CA 1
ATOM 10827 C C . THR D 1 220 ? -2.570 2.599 -37.124 1.00 20.84 220 THR D C 1
ATOM 10828 O O . THR D 1 220 ? -3.723 2.357 -36.726 1.00 19.39 220 THR D O 1
ATOM 10832 N N . VAL D 1 221 ? -1.655 1.690 -37.418 1.00 19.66 221 VAL D N 1
ATOM 10833 C CA . VAL D 1 221 ? -1.999 0.267 -37.221 1.00 21.74 221 VAL D CA 1
ATOM 10834 C C . VAL D 1 221 ? -1.007 -0.396 -36.277 1.00 20.41 221 VAL D C 1
ATOM 10835 O O . VAL D 1 221 ? 0.160 -0.063 -36.408 1.00 18.44 221 VAL D O 1
ATOM 10839 N N . VAL D 1 222 ? -1.460 -1.346 -35.436 1.00 18.85 222 VAL D N 1
ATOM 10840 C CA . VAL D 1 222 ? -0.533 -2.008 -34.534 1.00 19.46 222 VAL D CA 1
ATOM 10841 C C . VAL D 1 222 ? -0.725 -3.524 -34.652 1.00 20.75 222 VAL D C 1
ATOM 10842 O O . VAL D 1 222 ? -1.855 -3.962 -34.589 1.00 21.45 222 VAL D O 1
ATOM 10846 N N . GLY D 1 223 ? 0.318 -4.298 -34.891 1.00 20.87 223 GLY D N 1
ATOM 10847 C CA . GLY D 1 223 ? 0.153 -5.759 -34.986 1.00 23.81 223 GLY D CA 1
ATOM 10848 C C . GLY D 1 223 ? 0.803 -6.491 -33.824 1.00 24.11 223 GLY D C 1
ATOM 10849 O O . GLY D 1 223 ? 1.683 -6.026 -33.101 1.00 25.58 223 GLY D O 1
ATOM 10850 N N . GLY D 1 224 ? 0.445 -7.755 -33.666 1.00 26.48 224 GLY D N 1
ATOM 10851 C CA . GLY D 1 224 ? 1.022 -8.617 -32.645 1.00 23.28 224 GLY D CA 1
ATOM 10852 C C . GLY D 1 224 ? 0.465 -8.187 -31.288 1.00 22.56 224 GLY D C 1
ATOM 10853 O O . GLY D 1 224 ? 1.106 -8.586 -30.314 1.00 21.39 224 GLY D O 1
ATOM 10854 N N . VAL D 1 225 ? -0.698 -7.569 -31.152 1.00 20.34 225 VAL D N 1
ATOM 10855 C CA . VAL D 1 225 ? -1.129 -7.123 -29.807 1.00 23.16 225 VAL D CA 1
ATOM 10856 C C . VAL D 1 225 ? -1.616 -8.235 -28.887 1.00 21.80 225 VAL D C 1
ATOM 10857 O O . VAL D 1 225 ? -2.471 -9.013 -29.314 1.00 22.47 225 VAL D O 1
ATOM 10861 N N . PRO D 1 226 ? -1.255 -8.278 -27.629 1.00 21.92 226 PRO D N 1
ATOM 10862 C CA . PRO D 1 226 ? -1.734 -9.245 -26.653 1.00 22.99 226 PRO D CA 1
ATOM 10863 C C . PRO D 1 226 ? -3.232 -9.042 -26.444 1.00 22.76 226 PRO D C 1
ATOM 10864 O O . PRO D 1 226 ? -3.759 -7.931 -26.651 1.00 23.10 226 PRO D O 1
ATOM 10868 N N . VAL D 1 227 ? -3.919 -10.106 -26.109 1.00 19.70 227 VAL D N 1
ATOM 10869 C CA . VAL D 1 227 ? -5.376 -10.072 -25.930 1.00 19.78 227 VAL D CA 1
ATOM 10870 C C . VAL D 1 227 ? -5.752 -9.670 -24.517 1.00 18.16 227 VAL D C 1
ATOM 10871 O O . VAL D 1 227 ? -5.063 -10.078 -23.569 1.00 17.71 227 VAL D O 1
ATOM 10875 N N . GLY D 1 228 ? -6.730 -8.774 -24.324 1.00 19.30 228 GLY D N 1
ATOM 10876 C CA . GLY D 1 228 ? -7.148 -8.414 -22.981 1.00 19.00 228 GLY D CA 1
ATOM 10877 C C . GLY D 1 228 ? -6.447 -7.250 -22.296 1.00 20.25 228 GLY D C 1
ATOM 10878 O O . GLY D 1 228 ? -6.472 -7.089 -21.067 1.00 19.45 228 GLY D O 1
ATOM 10879 N N . LEU D 1 229 ? -5.876 -6.372 -23.113 1.00 19.78 229 LEU D N 1
ATOM 10880 C CA . LEU D 1 229 ? -5.338 -5.087 -22.636 1.00 18.77 229 LEU D CA 1
ATOM 10881 C C . LEU D 1 229 ? -6.523 -4.128 -22.611 1.00 20.68 229 LEU D C 1
ATOM 10882 O O . LEU D 1 229 ? -7.194 -4.031 -23.655 1.00 16.68 229 LEU D O 1
ATOM 10887 N N . GLY D 1 230 ? -6.726 -3.452 -21.476 1.00 20.10 230 GLY D N 1
ATOM 10888 C CA . GLY D 1 230 ? -7.882 -2.593 -21.266 1.00 17.24 230 GLY D CA 1
ATOM 10889 C C . GLY D 1 230 ? -8.935 -3.383 -20.527 1.00 17.01 230 GLY D C 1
ATOM 10890 O O . GLY D 1 230 ? -8.780 -4.596 -20.319 1.00 17.47 230 GLY D O 1
ATOM 10891 N N . SER D 1 231 ? -10.058 -2.751 -20.148 1.00 17.11 231 SER D N 1
ATOM 10892 C CA . SER D 1 231 ? -11.104 -3.495 -19.456 1.00 17.50 231 SER D CA 1
ATOM 10893 C C . SER D 1 231 ? -12.443 -2.804 -19.615 1.00 17.85 231 SER D C 1
ATOM 10894 O O . SER D 1 231 ? -12.437 -1.573 -19.707 1.00 16.45 231 SER D O 1
ATOM 10897 N N . TYR D 1 232 ? -13.536 -3.556 -19.623 1.00 17.98 232 TYR D N 1
ATOM 10898 C CA . TYR D 1 232 ? -14.864 -2.988 -19.670 1.00 18.51 232 TYR D CA 1
ATOM 10899 C C . TYR D 1 232 ? -15.424 -2.719 -18.275 1.00 18.59 232 TYR D C 1
ATOM 10900 O O . TYR D 1 232 ? -16.536 -2.172 -18.232 1.00 18.54 232 TYR D O 1
ATOM 10909 N N . VAL D 1 233 ? -14.749 -3.098 -17.182 1.00 18.33 233 VAL D N 1
ATOM 10910 C CA . VAL D 1 233 ? -15.414 -3.011 -15.863 1.00 17.54 233 VAL D CA 1
ATOM 10911 C C . VAL D 1 233 ? -15.656 -1.608 -15.384 1.00 18.43 233 VAL D C 1
ATOM 10912 O O . VAL D 1 233 ? -16.457 -1.450 -14.466 1.00 18.32 233 VAL D O 1
ATOM 10916 N N . GLN D 1 234 ? -14.914 -0.637 -15.914 1.00 17.96 234 GLN D N 1
ATOM 10917 C CA . GLN D 1 234 ? -15.164 0.755 -15.532 1.00 16.80 234 GLN D CA 1
ATOM 10918 C C . GLN D 1 234 ? -14.870 1.574 -16.766 1.00 17.20 234 GLN D C 1
ATOM 10919 O O . GLN D 1 234 ? -13.883 1.220 -17.483 1.00 16.87 234 GLN D O 1
ATOM 10925 N N . TRP D 1 235 ? -15.634 2.620 -17.044 1.00 15.72 235 TRP D N 1
ATOM 10926 C CA . TRP D 1 235 ? -15.442 3.387 -18.271 1.00 18.35 235 TRP D CA 1
ATOM 10927 C C . TRP D 1 235 ? -14.000 3.824 -18.490 1.00 18.71 235 TRP D C 1
ATOM 10928 O O . TRP D 1 235 ? -13.542 3.749 -19.642 1.00 18.18 235 TRP D O 1
ATOM 10939 N N . ASP D 1 236 ? -13.324 4.317 -17.443 1.00 18.10 236 ASP D N 1
ATOM 10940 C CA . ASP D 1 236 ? -11.984 4.864 -17.744 1.00 18.34 236 ASP D CA 1
ATOM 10941 C C . ASP D 1 236 ? -10.892 3.818 -17.890 1.00 19.78 236 ASP D C 1
ATOM 10942 O O . ASP D 1 236 ? -9.738 4.228 -17.973 1.00 20.11 236 ASP D O 1
ATOM 10947 N N . ARG D 1 237 ? -11.210 2.539 -17.887 1.00 18.40 237 ARG D N 1
ATOM 10948 C CA . ARG D 1 237 ? -10.225 1.497 -18.120 1.00 17.69 237 ARG D CA 1
ATOM 10949 C C . ARG D 1 237 ? -10.225 0.996 -19.563 1.00 18.17 237 ARG D C 1
ATOM 10950 O O . ARG D 1 237 ? -9.476 0.087 -19.882 1.00 18.22 237 ARG D O 1
ATOM 10958 N N . LYS D 1 238 ? -11.162 1.470 -20.395 1.00 17.11 238 LYS D N 1
ATOM 10959 C CA . LYS D 1 238 ? -11.313 1.060 -21.773 1.00 15.39 238 LYS D CA 1
ATOM 10960 C C . LYS D 1 238 ? -10.123 1.564 -22.575 1.00 16.07 238 LYS D C 1
ATOM 10961 O O . LYS D 1 238 ? -9.877 2.775 -22.516 1.00 14.90 238 LYS D O 1
ATOM 10967 N N . LEU D 1 239 ? -9.387 0.688 -23.214 1.00 14.21 239 LEU D N 1
ATOM 10968 C CA . LEU D 1 239 ? -8.191 1.127 -23.962 1.00 16.39 239 LEU D CA 1
ATOM 10969 C C . LEU D 1 239 ? -8.518 1.929 -25.214 1.00 17.89 239 LEU D C 1
ATOM 10970 O O . LEU D 1 239 ? -7.824 2.911 -25.543 1.00 17.24 239 LEU D O 1
ATOM 10975 N N . ASP D 1 240 ? -9.601 1.591 -25.937 1.00 15.22 240 ASP D N 1
ATOM 10976 C CA . ASP D 1 240 ? -9.924 2.438 -27.098 1.00 17.62 240 ASP D CA 1
ATOM 10977 C C . ASP D 1 240 ? -10.170 3.876 -26.654 1.00 16.36 240 ASP D C 1
ATOM 10978 O O . ASP D 1 240 ? -9.723 4.846 -27.268 1.00 16.42 240 ASP D O 1
ATOM 10983 N N . ALA D 1 241 ? -10.891 4.007 -25.539 1.00 15.83 241 ALA D N 1
ATOM 10984 C CA . ALA D 1 241 ? -11.220 5.325 -24.999 1.00 17.73 241 ALA D CA 1
ATOM 10985 C C . ALA D 1 241 ? -9.951 6.031 -24.552 1.00 17.41 241 ALA D C 1
ATOM 10986 O O . ALA D 1 241 ? -9.765 7.249 -24.732 1.00 17.08 241 ALA D O 1
ATOM 10988 N N . ARG D 1 242 ? -9.049 5.276 -23.918 1.00 17.09 242 ARG D N 1
ATOM 10989 C CA . ARG D 1 242 ? -7.774 5.912 -23.552 1.00 16.53 242 ARG D CA 1
ATOM 10990 C C . ARG D 1 242 ? -7.063 6.437 -24.770 1.00 16.38 242 ARG D C 1
ATOM 10991 O O . ARG D 1 242 ? -6.477 7.536 -24.762 1.00 15.50 242 ARG D O 1
ATOM 10999 N N . LEU D 1 243 ? -6.984 5.620 -25.828 1.00 16.93 243 LEU D N 1
ATOM 11000 C CA . LEU D 1 243 ? -6.329 6.053 -27.075 1.00 19.14 243 LEU D CA 1
ATOM 11001 C C . LEU D 1 243 ? -7.062 7.266 -27.658 1.00 18.88 243 LEU D C 1
ATOM 11002 O O . LEU D 1 243 ? -6.495 8.164 -28.301 1.00 17.36 243 LEU D O 1
ATOM 11007 N N . ALA D 1 244 ? -8.404 7.259 -27.527 1.00 18.52 244 ALA D N 1
ATOM 11008 C CA . ALA D 1 244 ? -9.163 8.401 -28.088 1.00 19.73 244 ALA D CA 1
ATOM 11009 C C . ALA D 1 244 ? -8.718 9.740 -27.503 1.00 19.97 244 ALA D C 1
ATOM 11010 O O . ALA D 1 244 ? -8.586 10.739 -28.225 1.00 18.33 244 ALA D O 1
ATOM 11012 N N . GLN D 1 245 ? -8.485 9.784 -26.182 1.00 15.39 245 GLN D N 1
ATOM 11013 C CA . GLN D 1 245 ? -8.002 11.040 -25.598 1.00 18.46 245 GLN D CA 1
ATOM 11014 C C . GLN D 1 245 ? -6.630 11.406 -26.179 1.00 18.68 245 GLN D C 1
ATOM 11015 O O . GLN D 1 245 ? -6.344 12.518 -26.563 1.00 17.40 245 GLN D O 1
ATOM 11021 N N . ALA D 1 246 ? -5.751 10.403 -26.240 1.00 17.57 246 ALA D N 1
ATOM 11022 C CA . ALA D 1 246 ? -4.400 10.740 -26.706 1.00 20.00 246 ALA D CA 1
ATOM 11023 C C . ALA D 1 246 ? -4.333 11.206 -28.150 1.00 17.92 246 ALA D C 1
ATOM 11024 O O . ALA D 1 246 ? -3.642 12.187 -28.531 1.00 19.59 246 ALA D O 1
ATOM 11026 N N . VAL D 1 247 ? -5.171 10.630 -28.994 1.00 17.42 247 VAL D N 1
ATOM 11027 C CA . VAL D 1 247 ? -5.175 11.041 -30.401 1.00 16.19 247 VAL D CA 1
ATOM 11028 C C . VAL D 1 247 ? -5.723 12.461 -30.540 1.00 17.86 247 VAL D C 1
ATOM 11029 O O . VAL D 1 247 ? -5.171 13.361 -31.216 1.00 17.85 247 VAL D O 1
ATOM 11033 N N . VAL D 1 248 ? -6.871 12.700 -29.916 1.00 13.15 248 VAL D N 1
ATOM 11034 C CA . VAL D 1 248 ? -7.504 14.004 -30.024 1.00 13.69 248 VAL D CA 1
ATOM 11035 C C . VAL D 1 248 ? -6.699 15.085 -29.320 1.00 15.56 248 VAL D C 1
ATOM 11036 O O . VAL D 1 248 ? -6.710 16.217 -29.811 1.00 13.82 248 VAL D O 1
ATOM 11040 N N . SER D 1 249 ? -5.745 14.736 -28.468 1.00 15.05 249 SER D N 1
ATOM 11041 C CA . SER D 1 249 ? -4.916 15.758 -27.812 1.00 16.44 249 SER D CA 1
ATOM 11042 C C . SER D 1 249 ? -3.770 16.293 -28.685 1.00 16.88 249 SER D C 1
ATOM 11043 O O . SER D 1 249 ? -2.968 17.186 -28.369 1.00 15.59 249 SER D O 1
ATOM 11046 N N . ILE D 1 250 ? -3.606 15.646 -29.831 1.00 16.45 250 ILE D N 1
ATOM 11047 C CA . ILE D 1 250 ? -2.597 16.026 -30.800 1.00 17.83 250 ILE D CA 1
ATOM 11048 C C . ILE D 1 250 ? -3.090 17.317 -31.458 1.00 18.50 250 ILE D C 1
ATOM 11049 O O . ILE D 1 250 ? -4.262 17.488 -31.748 1.00 17.08 250 ILE D O 1
ATOM 11054 N N . ASN D 1 251 ? -2.206 18.328 -31.428 1.00 17.09 251 ASN D N 1
ATOM 11055 C CA . ASN D 1 251 ? -2.523 19.583 -32.086 1.00 18.71 251 ASN D CA 1
ATOM 11056 C C . ASN D 1 251 ? -3.238 19.428 -33.430 1.00 19.03 251 ASN D C 1
ATOM 11057 O O . ASN D 1 251 ? -2.767 18.612 -34.249 1.00 17.37 251 ASN D O 1
ATOM 11062 N N . ALA D 1 252 ? -4.306 20.188 -33.596 1.00 18.22 252 ALA D N 1
ATOM 11063 C CA . ALA D 1 252 ? -5.106 20.205 -34.833 1.00 18.66 252 ALA D CA 1
ATOM 11064 C C . ALA D 1 252 ? -6.016 19.019 -35.036 1.00 18.19 252 ALA D C 1
ATOM 11065 O O . ALA D 1 252 ? -6.822 19.054 -35.993 1.00 17.59 252 ALA D O 1
ATOM 11067 N N . PHE D 1 253 ? -6.021 18.040 -34.106 1.00 19.86 253 PHE D N 1
ATOM 11068 C CA . PHE D 1 253 ? -6.848 16.862 -34.372 1.00 19.01 253 PHE D CA 1
ATOM 11069 C C . PHE D 1 253 ? -8.288 17.151 -33.926 1.00 20.40 253 PHE D C 1
ATOM 11070 O O . PHE D 1 253 ? -8.427 17.694 -32.807 1.00 17.01 253 PHE D O 1
ATOM 11078 N N . LYS D 1 254 ? -9.266 16.792 -34.758 1.00 17.29 254 LYS D N 1
ATOM 11079 C CA . LYS D 1 254 ? -10.658 17.040 -34.351 1.00 18.24 254 LYS D CA 1
ATOM 11080 C C . LYS D 1 254 ? -11.516 15.807 -34.239 1.00 17.27 254 LYS D C 1
ATOM 11081 O O . LYS D 1 254 ? -12.737 15.934 -34.164 1.00 19.88 254 LYS D O 1
ATOM 11087 N N . GLY D 1 255 ? -11.000 14.606 -34.170 1.00 18.28 255 GLY D N 1
ATOM 11088 C CA . GLY D 1 255 ? -11.783 13.398 -34.108 1.00 15.81 255 GLY D CA 1
ATOM 11089 C C . GLY D 1 255 ? -10.861 12.190 -34.230 1.00 15.79 255 GLY D C 1
ATOM 11090 O O . GLY D 1 255 ? -9.697 12.279 -34.671 1.00 17.52 255 GLY D O 1
ATOM 11091 N N . VAL D 1 256 ? -11.384 11.082 -33.785 1.00 16.19 256 VAL D N 1
ATOM 11092 C CA . VAL D 1 256 ? -10.675 9.814 -33.753 1.00 16.11 256 VAL D CA 1
ATOM 11093 C C . VAL D 1 256 ? -11.672 8.690 -33.963 1.00 17.01 256 VAL D C 1
ATOM 11094 O O . VAL D 1 256 ? -12.814 8.839 -33.514 1.00 15.25 256 VAL D O 1
ATOM 11098 N N . GLU D 1 257 ? -11.303 7.586 -34.651 1.00 15.70 257 GLU D N 1
ATOM 11099 C CA . GLU D 1 257 ? -12.313 6.565 -34.846 1.00 18.49 257 GLU D CA 1
ATOM 11100 C C . GLU D 1 257 ? -11.590 5.221 -34.908 1.00 19.51 257 GLU D C 1
ATOM 11101 O O . GLU D 1 257 ? -10.400 5.144 -35.241 1.00 21.03 257 GLU D O 1
ATOM 11107 N N . PHE D 1 258 ? -12.289 4.185 -34.566 1.00 15.49 258 PHE D N 1
ATOM 11108 C CA . PHE D 1 258 ? -11.721 2.842 -34.527 1.00 20.44 258 PHE D CA 1
ATOM 11109 C C . PHE D 1 258 ? -12.349 1.879 -35.541 1.00 20.44 258 PHE D C 1
ATOM 11110 O O . PHE D 1 258 ? -13.553 1.763 -35.567 1.00 18.76 258 PHE D O 1
ATOM 11118 N N . GLY D 1 259 ? -11.510 1.181 -36.278 1.00 20.29 259 GLY D N 1
ATOM 11119 C CA . GLY D 1 259 ? -11.967 0.182 -37.272 1.00 22.57 259 GLY D CA 1
ATOM 11120 C C . GLY D 1 259 ? -12.839 0.866 -38.341 1.00 22.63 259 GLY D C 1
ATOM 11121 O O . GLY D 1 259 ? -12.384 1.846 -38.887 1.00 21.08 259 GLY D O 1
ATOM 11122 N N . LEU D 1 260 ? -14.028 0.368 -38.597 1.00 22.25 260 LEU D N 1
ATOM 11123 C CA . LEU D 1 260 ? -14.919 1.068 -39.537 1.00 24.00 260 LEU D CA 1
ATOM 11124 C C . LEU D 1 260 ? -15.173 2.505 -39.073 1.00 22.98 260 LEU D C 1
ATOM 11125 O O . LEU D 1 260 ? -15.391 3.387 -39.908 1.00 22.54 260 LEU D O 1
ATOM 11130 N N . GLY D 1 261 ? -15.219 2.704 -37.745 1.00 22.00 261 GLY D N 1
ATOM 11131 C CA . GLY D 1 261 ? -15.401 4.035 -37.196 1.00 19.96 261 GLY D CA 1
ATOM 11132 C C . GLY D 1 261 ? -16.779 4.628 -37.493 1.00 18.76 261 GLY D C 1
ATOM 11133 O O . GLY D 1 261 ? -17.794 3.953 -37.305 1.00 18.44 261 GLY D O 1
ATOM 11134 N N . PHE D 1 262 ? -16.804 5.890 -37.942 1.00 17.97 262 PHE D N 1
ATOM 11135 C CA . PHE D 1 262 ? -18.034 6.537 -38.283 1.00 19.05 262 PHE D CA 1
ATOM 11136 C C . PHE D 1 262 ? -18.808 5.761 -39.354 1.00 19.90 262 PHE D C 1
ATOM 11137 O O . PHE D 1 262 ? -20.042 5.818 -39.286 1.00 20.98 262 PHE D O 1
ATOM 11145 N N . GLU D 1 263 ? -18.141 4.998 -40.216 1.00 20.82 263 GLU D N 1
ATOM 11146 C CA . GLU D 1 263 ? -18.937 4.212 -41.186 1.00 23.73 263 GLU D CA 1
ATOM 11147 C C . GLU D 1 263 ? -19.866 3.226 -40.511 1.00 22.70 263 GLU D C 1
ATOM 11148 O O . GLU D 1 263 ? -20.908 2.835 -41.037 1.00 24.85 263 GLU D O 1
ATOM 11154 N N . ALA D 1 264 ? -19.532 2.812 -39.290 1.00 22.30 264 ALA D N 1
ATOM 11155 C CA . ALA D 1 264 ? -20.283 1.810 -38.564 1.00 22.52 264 ALA D CA 1
ATOM 11156 C C . ALA D 1 264 ? -21.672 2.342 -38.237 1.00 20.45 264 ALA D C 1
ATOM 11157 O O . ALA D 1 264 ? -22.626 1.587 -38.104 1.00 20.43 264 ALA D O 1
ATOM 11159 N N . GLY D 1 265 ? -21.803 3.667 -38.189 1.00 21.07 265 GLY D N 1
ATOM 11160 C CA . GLY D 1 265 ? -23.096 4.272 -37.946 1.00 21.11 265 GLY D CA 1
ATOM 11161 C C . GLY D 1 265 ? -23.902 4.269 -39.254 1.00 22.05 265 GLY D C 1
ATOM 11162 O O . GLY D 1 265 ? -25.029 4.759 -39.221 1.00 23.62 265 GLY D O 1
ATOM 11163 N N . TYR D 1 266 ? -23.374 3.807 -40.356 1.00 23.58 266 TYR D N 1
ATOM 11164 C CA . TYR D 1 266 ? -24.111 3.770 -41.638 1.00 24.18 266 TYR D CA 1
ATOM 11165 C C . TYR D 1 266 ? -24.359 2.343 -42.108 1.00 27.34 266 TYR D C 1
ATOM 11166 O O . TYR D 1 266 ? -24.737 2.097 -43.254 1.00 29.54 266 TYR D O 1
ATOM 11175 N N . ARG D 1 267 ? -24.142 1.335 -41.288 1.00 26.48 267 ARG D N 1
ATOM 11176 C CA . ARG D 1 267 ? -24.302 -0.059 -41.695 1.00 29.60 267 ARG D CA 1
ATOM 11177 C C . ARG D 1 267 ? -25.130 -0.891 -40.713 1.00 29.13 267 ARG D C 1
ATOM 11178 O O . ARG D 1 267 ? -25.505 -0.449 -39.628 1.00 28.07 267 ARG D O 1
ATOM 11186 N N . LYS D 1 268 ? -25.408 -2.126 -41.122 1.00 27.65 268 LYS D N 1
ATOM 11187 C CA . LYS D 1 268 ? -26.175 -3.034 -40.289 1.00 27.25 268 LYS D CA 1
ATOM 11188 C C . LYS D 1 268 ? -25.283 -3.901 -39.404 1.00 27.15 268 LYS D C 1
ATOM 11189 O O . LYS D 1 268 ? -24.153 -4.138 -39.779 1.00 28.50 268 LYS D O 1
ATOM 11195 N N . GLY D 1 269 ? -25.826 -4.359 -38.312 1.00 22.74 269 GLY D N 1
ATOM 11196 C CA . GLY D 1 269 ? -25.164 -5.250 -37.384 1.00 27.15 269 GLY D CA 1
ATOM 11197 C C . GLY D 1 269 ? -24.438 -6.357 -38.136 1.00 28.53 269 GLY D C 1
ATOM 11198 O O . GLY D 1 269 ? -23.259 -6.570 -37.901 1.00 26.98 269 GLY D O 1
ATOM 11199 N N . SER D 1 270 ? -25.131 -7.035 -39.055 1.00 28.50 270 SER D N 1
ATOM 11200 C CA . SER D 1 270 ? -24.466 -8.142 -39.752 1.00 28.98 270 SER D CA 1
ATOM 11201 C C . SER D 1 270 ? -23.332 -7.663 -40.617 1.00 29.98 270 SER D C 1
ATOM 11202 O O . SER D 1 270 ? -22.510 -8.481 -41.025 1.00 29.85 270 SER D O 1
ATOM 11205 N N . GLN D 1 271 ? -23.265 -6.367 -40.937 1.00 30.25 271 GLN D N 1
ATOM 11206 C CA . GLN D 1 271 ? -22.139 -5.937 -41.775 1.00 31.02 271 GLN D CA 1
ATOM 11207 C C . GLN D 1 271 ? -20.984 -5.498 -40.895 1.00 30.04 271 GLN D C 1
ATOM 11208 O O . GLN D 1 271 ? -19.952 -5.160 -41.450 1.00 31.30 271 GLN D O 1
ATOM 11214 N N . VAL D 1 272 ? -21.106 -5.420 -39.593 1.00 29.39 272 VAL D N 1
ATOM 11215 C CA . VAL D 1 272 ? -20.083 -4.899 -38.692 1.00 30.06 272 VAL D CA 1
ATOM 11216 C C . VAL D 1 272 ? -19.446 -5.885 -37.722 1.00 31.00 272 VAL D C 1
ATOM 11217 O O . VAL D 1 272 ? -18.215 -5.750 -37.510 1.00 31.08 272 VAL D O 1
ATOM 11229 N N . ASP D 1 274 ? -17.384 -8.889 -36.045 1.00 27.94 274 ASP D N 1
ATOM 11230 C CA . ASP D 1 274 ? -16.341 -9.725 -36.624 1.00 24.85 274 ASP D CA 1
ATOM 11231 C C . ASP D 1 274 ? -16.436 -11.134 -36.045 1.00 24.86 274 ASP D C 1
ATOM 11232 O O . ASP D 1 274 ? -16.413 -11.250 -34.825 1.00 19.89 274 ASP D O 1
ATOM 11237 N N . GLU D 1 275 ? -16.847 -12.059 -36.908 1.00 22.51 275 GLU D N 1
ATOM 11238 C CA . GLU D 1 275 ? -17.094 -13.404 -36.428 1.00 22.70 275 GLU D CA 1
ATOM 11239 C C . GLU D 1 275 ? -15.854 -14.007 -35.799 1.00 20.62 275 GLU D C 1
ATOM 11240 O O . GLU D 1 275 ? -14.715 -13.667 -36.123 1.00 22.44 275 GLU D O 1
ATOM 11246 N N . ILE D 1 276 ? -16.063 -14.923 -34.897 1.00 19.66 276 ILE D N 1
ATOM 11247 C CA . ILE D 1 276 ? -15.001 -15.566 -34.107 1.00 20.72 276 ILE D CA 1
ATOM 11248 C C . ILE D 1 276 ? -14.651 -16.925 -34.706 1.00 21.67 276 ILE D C 1
ATOM 11249 O O . ILE D 1 276 ? -15.600 -17.675 -34.956 1.00 21.39 276 ILE D O 1
ATOM 11254 N N . LEU D 1 277 ? -13.380 -17.153 -34.943 1.00 21.05 277 LEU D N 1
ATOM 11255 C CA . LEU D 1 277 ? -12.856 -18.385 -35.481 1.00 23.02 277 LEU D CA 1
ATOM 11256 C C . LEU D 1 277 ? -11.757 -18.939 -34.581 1.00 24.22 277 LEU D C 1
ATOM 11257 O O . LEU D 1 277 ? -11.232 -18.233 -33.700 1.00 21.29 277 LEU D O 1
ATOM 11262 N N . TRP D 1 278 ? -11.558 -20.264 -34.666 1.00 25.42 278 TRP D N 1
ATOM 11263 C CA . TRP D 1 278 ? -10.552 -20.896 -33.812 1.00 24.82 278 TRP D CA 1
ATOM 11264 C C . TRP D 1 278 ? -9.815 -21.932 -34.635 1.00 27.78 278 TRP D C 1
ATOM 11265 O O . TRP D 1 278 ? -10.408 -22.472 -35.571 1.00 25.36 278 TRP D O 1
ATOM 11276 N N . SER D 1 279 ? -8.523 -22.127 -34.395 1.00 28.99 279 SER D N 1
ATOM 11277 C CA . SER D 1 279 ? -7.815 -23.218 -35.069 1.00 30.63 279 SER D CA 1
ATOM 11278 C C . SER D 1 279 ? -6.823 -23.799 -34.045 1.00 33.59 279 SER D C 1
ATOM 11279 O O . SER D 1 279 ? -6.370 -23.068 -33.161 1.00 28.45 279 SER D O 1
ATOM 11282 N N . LYS D 1 280 ? -6.570 -25.103 -34.176 1.00 36.73 280 LYS D N 1
ATOM 11283 C CA . LYS D 1 280 ? -5.598 -25.709 -33.261 1.00 42.14 280 LYS D CA 1
ATOM 11284 C C . LYS D 1 280 ? -4.255 -25.042 -33.475 1.00 42.75 280 LYS D C 1
ATOM 11285 O O . LYS D 1 280 ? -3.509 -24.730 -32.552 1.00 44.01 280 LYS D O 1
ATOM 11291 N N . GLU D 1 281 ? -3.959 -24.599 -34.680 1.00 45.32 281 GLU D N 1
ATOM 11292 C CA . GLU D 1 281 ? -2.687 -23.929 -34.955 1.00 46.60 281 GLU D CA 1
ATOM 11293 C C . GLU D 1 281 ? -2.544 -22.572 -34.297 1.00 45.94 281 GLU D C 1
ATOM 11294 O O . GLU D 1 281 ? -1.485 -22.283 -33.720 1.00 46.96 281 GLU D O 1
ATOM 11300 N N . ASP D 1 282 ? -3.545 -21.705 -34.399 1.00 44.29 282 ASP D N 1
ATOM 11301 C CA . ASP D 1 282 ? -3.453 -20.357 -33.884 1.00 43.35 282 ASP D CA 1
ATOM 11302 C C . ASP D 1 282 ? -4.335 -19.987 -32.700 1.00 40.09 282 ASP D C 1
ATOM 11303 O O . ASP D 1 282 ? -4.121 -18.888 -32.153 1.00 40.78 282 ASP D O 1
ATOM 11308 N N . GLY D 1 283 ? -5.316 -20.776 -32.317 1.00 36.73 283 GLY D N 1
ATOM 11309 C CA . GLY D 1 283 ? -6.192 -20.384 -31.190 1.00 31.32 283 GLY D CA 1
ATOM 11310 C C . GLY D 1 283 ? -7.230 -19.386 -31.730 1.00 29.16 283 GLY D C 1
ATOM 11311 O O . GLY D 1 283 ? -7.659 -19.667 -32.871 1.00 27.79 283 GLY D O 1
ATOM 11312 N N . TYR D 1 284 ? -7.817 -18.494 -30.917 1.00 25.98 284 TYR D N 1
ATOM 11313 C CA . TYR D 1 284 ? -8.901 -17.680 -31.459 1.00 24.57 284 TYR D CA 1
ATOM 11314 C C . TYR D 1 284 ? -8.459 -16.571 -32.404 1.00 25.70 284 TYR D C 1
ATOM 11315 O O . TYR D 1 284 ? -7.382 -16.005 -32.235 1.00 24.65 284 TYR D O 1
ATOM 11324 N N . THR D 1 285 ? -9.297 -16.297 -33.421 1.00 23.56 285 THR D N 1
ATOM 11325 C CA . THR D 1 285 ? -9.001 -15.085 -34.220 1.00 25.13 285 THR D CA 1
ATOM 11326 C C . THR D 1 285 ? -10.329 -14.475 -34.644 1.00 23.75 285 THR D C 1
ATOM 11327 O O . THR D 1 285 ? -11.355 -14.844 -34.042 1.00 22.69 285 THR D O 1
ATOM 11331 N N . ARG D 1 286 ? -10.383 -13.606 -35.641 1.00 23.10 286 ARG D N 1
ATOM 11332 C CA . ARG D 1 286 ? -11.664 -13.061 -36.097 1.00 23.98 286 ARG D CA 1
ATOM 11333 C C . ARG D 1 286 ? -11.661 -13.118 -37.631 1.00 25.24 286 ARG D C 1
ATOM 11334 O O . ARG D 1 286 ? -10.570 -13.047 -38.203 1.00 25.48 286 ARG D O 1
ATOM 11342 N N . ARG D 1 287 ? -12.804 -13.306 -38.248 1.00 24.53 287 ARG D N 1
ATOM 11343 C CA . ARG D 1 287 ? -12.902 -13.412 -39.700 1.00 24.33 287 ARG D CA 1
ATOM 11344 C C . ARG D 1 287 ? -12.560 -12.091 -40.394 1.00 24.07 287 ARG D C 1
ATOM 11345 O O . ARG D 1 287 ? -11.845 -12.091 -41.409 1.00 23.43 287 ARG D O 1
ATOM 11359 N N . THR D 1 288 ? -13.027 -10.993 -39.833 1.00 22.84 288 THR D N 1
ATOM 11360 C CA . THR D 1 288 ? -12.762 -9.643 -40.379 1.00 23.37 288 THR D CA 1
ATOM 11361 C C . THR D 1 288 ? -12.295 -8.723 -39.264 1.00 22.78 288 THR D C 1
ATOM 11362 O O . THR D 1 288 ? -12.219 -9.177 -38.116 1.00 26.16 288 THR D O 1
ATOM 11366 N N . ASN D 1 289 ? -11.943 -7.475 -39.515 1.00 21.78 289 ASN D N 1
ATOM 11367 C CA . ASN D 1 289 ? -11.501 -6.546 -38.470 1.00 21.39 289 ASN D CA 1
ATOM 11368 C C . ASN D 1 289 ? -12.203 -5.200 -38.557 1.00 21.61 289 ASN D C 1
ATOM 11369 O O . ASN D 1 289 ? -11.589 -4.140 -38.451 1.00 21.55 289 ASN D O 1
ATOM 11374 N N . ASN D 1 290 ? -13.535 -5.212 -38.705 1.00 19.85 290 ASN D N 1
ATOM 11375 C CA . ASN D 1 290 ? -14.370 -4.042 -38.723 1.00 19.87 290 ASN D CA 1
ATOM 11376 C C . ASN D 1 290 ? -14.318 -3.318 -37.357 1.00 19.75 290 ASN D C 1
ATOM 11377 O O . ASN D 1 290 ? -14.399 -2.091 -37.394 1.00 22.69 290 ASN D O 1
ATOM 11382 N N . LEU D 1 291 ? -14.023 -3.994 -36.270 1.00 18.58 291 LEU D N 1
ATOM 11383 C CA . LEU D 1 291 ? -14.003 -3.310 -34.955 1.00 18.34 291 LEU D CA 1
ATOM 11384 C C . LEU D 1 291 ? -12.627 -2.729 -34.620 1.00 16.78 291 LEU D C 1
ATOM 11385 O O . LEU D 1 291 ? -12.445 -2.087 -33.586 1.00 18.73 291 LEU D O 1
ATOM 11390 N N . GLY D 1 292 ? -11.689 -2.946 -35.507 1.00 14.88 292 GLY D N 1
ATOM 11391 C CA . GLY D 1 292 ? -10.349 -2.379 -35.401 1.00 15.64 292 GLY D CA 1
ATOM 11392 C C . GLY D 1 292 ? -9.610 -2.802 -34.141 1.00 16.50 292 GLY D C 1
ATOM 11393 O O . GLY D 1 292 ? -8.800 -2.032 -33.596 1.00 15.08 292 GLY D O 1
ATOM 11394 N N . GLY D 1 293 ? -9.663 -4.068 -33.760 1.00 14.28 293 GLY D N 1
ATOM 11395 C CA . GLY D 1 293 ? -8.881 -4.556 -32.644 1.00 17.13 293 GLY D CA 1
ATOM 11396 C C . GLY D 1 293 ? -9.466 -4.424 -31.249 1.00 17.99 293 GLY D C 1
ATOM 11397 O O . GLY D 1 293 ? -8.855 -4.816 -30.237 1.00 19.98 293 GLY D O 1
ATOM 11398 N N . PHE D 1 294 ? -10.718 -4.034 -31.126 1.00 18.26 294 PHE D N 1
ATOM 11399 C CA . PHE D 1 294 ? -11.300 -3.843 -29.810 1.00 19.55 294 PHE D CA 1
ATOM 11400 C C . PHE D 1 294 ? -12.683 -4.450 -29.671 1.00 19.82 294 PHE D C 1
ATOM 11401 O O . PHE D 1 294 ? -13.516 -4.144 -30.522 1.00 18.20 294 PHE D O 1
ATOM 11409 N N . GLU D 1 295 ? -12.889 -5.108 -28.550 1.00 18.58 295 GLU D N 1
ATOM 11410 C CA . GLU D 1 295 ? -14.183 -5.604 -28.140 1.00 19.75 295 GLU D CA 1
ATOM 11411 C C . GLU D 1 295 ? -14.366 -5.226 -26.656 1.00 19.89 295 GLU D C 1
ATOM 11412 O O . GLU D 1 295 ? -13.477 -5.568 -25.853 1.00 17.17 295 GLU D O 1
ATOM 11418 N N . GLY D 1 296 ? -15.397 -4.439 -26.333 1.00 19.34 296 GLY D N 1
ATOM 11419 C CA . GLY D 1 296 ? -15.596 -4.112 -24.912 1.00 18.47 296 GLY D CA 1
ATOM 11420 C C . GLY D 1 296 ? -14.458 -3.276 -24.313 1.00 18.96 296 GLY D C 1
ATOM 11421 O O . GLY D 1 296 ? -14.212 -3.330 -23.107 1.00 18.75 296 GLY D O 1
ATOM 11422 N N . GLY D 1 297 ? -13.776 -2.448 -25.061 1.00 19.99 297 GLY D N 1
ATOM 11423 C CA . GLY D 1 297 ? -12.704 -1.593 -24.534 1.00 19.93 297 GLY D CA 1
ATOM 11424 C C . GLY D 1 297 ? -11.416 -2.423 -24.368 1.00 18.56 297 GLY D C 1
ATOM 11425 O O . GLY D 1 297 ? -10.434 -1.917 -23.830 1.00 17.59 297 GLY D O 1
ATOM 11434 N N . THR D 1 299 ? -8.373 -5.236 -26.183 1.00 19.88 299 THR D N 1
ATOM 11435 C CA . THR D 1 299 ? -7.753 -5.708 -27.427 1.00 17.19 299 THR D CA 1
ATOM 11436 C C . THR D 1 299 ? -8.200 -7.149 -27.682 1.00 19.36 299 THR D C 1
ATOM 11437 O O . THR D 1 299 ? -8.100 -7.950 -26.741 1.00 18.12 299 THR D O 1
ATOM 11441 N N . ASN D 1 300 ? -8.688 -7.448 -28.895 1.00 18.23 300 ASN D N 1
ATOM 11442 C CA . ASN D 1 300 ? -9.090 -8.845 -29.190 1.00 18.61 300 ASN D CA 1
ATOM 11443 C C . ASN D 1 300 ? -7.977 -9.578 -29.925 1.00 19.76 300 ASN D C 1
ATOM 11444 O O . ASN D 1 300 ? -8.149 -10.743 -30.279 1.00 19.73 300 ASN D O 1
ATOM 11449 N N . GLY D 1 301 ? -6.812 -8.974 -30.145 1.00 20.10 301 GLY D N 1
ATOM 11450 C CA . GLY D 1 301 ? -5.758 -9.724 -30.860 1.00 21.04 301 GLY D CA 1
ATOM 11451 C C . GLY D 1 301 ? -5.671 -9.418 -32.355 1.00 22.32 301 GLY D C 1
ATOM 11452 O O . GLY D 1 301 ? -4.601 -9.684 -32.913 1.00 19.51 301 GLY D O 1
ATOM 11453 N N . GLN D 1 302 ? -6.719 -8.850 -32.973 1.00 21.18 302 GLN D N 1
ATOM 11454 C CA . GLN D 1 302 ? -6.572 -8.413 -34.363 1.00 22.14 302 GLN D CA 1
ATOM 11455 C C . GLN D 1 302 ? -5.733 -7.134 -34.331 1.00 22.58 302 GLN D C 1
ATOM 11456 O O . GLN D 1 302 ? -5.533 -6.554 -33.272 1.00 21.57 302 GLN D O 1
ATOM 11462 N N . PRO D 1 303 ? -5.361 -6.591 -35.477 1.00 22.30 303 PRO D N 1
ATOM 11463 C CA . PRO D 1 303 ? -4.603 -5.365 -35.491 1.00 22.52 303 PRO D CA 1
ATOM 11464 C C . PRO D 1 303 ? -5.469 -4.224 -34.942 1.00 21.65 303 PRO D C 1
ATOM 11465 O O . PRO D 1 303 ? -6.657 -4.158 -35.242 1.00 18.99 303 PRO D O 1
ATOM 11469 N N . ILE D 1 304 ? -4.844 -3.342 -34.182 1.00 19.52 304 ILE D N 1
ATOM 11470 C CA . ILE D 1 304 ? -5.525 -2.140 -33.712 1.00 21.27 304 ILE D CA 1
ATOM 11471 C C . ILE D 1 304 ? -5.549 -1.212 -34.931 1.00 21.71 304 ILE D C 1
ATOM 11472 O O . ILE D 1 304 ? -4.478 -1.047 -35.519 1.00 20.91 304 ILE D O 1
ATOM 11477 N N . VAL D 1 305 ? -6.706 -0.672 -35.286 1.00 21.78 305 VAL D N 1
ATOM 11478 C CA . VAL D 1 305 ? -6.738 0.251 -36.433 1.00 21.09 305 VAL D CA 1
ATOM 11479 C C . VAL D 1 305 ? -7.439 1.511 -35.948 1.00 20.86 305 VAL D C 1
ATOM 11480 O O . VAL D 1 305 ? -8.629 1.464 -35.630 1.00 20.54 305 VAL D O 1
ATOM 11484 N N . VAL D 1 306 ? -6.722 2.613 -35.886 1.00 20.50 306 VAL D N 1
ATOM 11485 C CA . VAL D 1 306 ? -7.296 3.866 -35.421 1.00 19.95 306 VAL D CA 1
ATOM 11486 C C . VAL D 1 306 ? -6.971 4.965 -36.409 1.00 19.71 306 VAL D C 1
ATOM 11487 O O . VAL D 1 306 ? -5.862 4.983 -36.997 1.00 19.89 306 VAL D O 1
ATOM 11491 N N . ARG D 1 307 ? -7.923 5.886 -36.571 1.00 19.99 307 ARG D N 1
ATOM 11492 C CA . ARG D 1 307 ? -7.658 6.998 -37.507 1.00 21.58 307 ARG D CA 1
ATOM 11493 C C . ARG D 1 307 ? -7.923 8.297 -36.745 1.00 21.28 307 ARG D C 1
ATOM 11494 O O . ARG D 1 307 ? -8.777 8.281 -35.834 1.00 20.60 307 ARG D O 1
ATOM 11502 N N . GLY D 1 308 ? -7.189 9.327 -37.160 1.00 19.03 308 GLY D N 1
ATOM 11503 C CA . GLY D 1 308 ? -7.441 10.619 -36.507 1.00 18.27 308 GLY D CA 1
ATOM 11504 C C . GLY D 1 308 ? -7.579 11.641 -37.646 1.00 20.21 308 GLY D C 1
ATOM 11505 O O . GLY D 1 308 ? -6.833 11.525 -38.630 1.00 20.38 308 GLY D O 1
ATOM 11506 N N . VAL D 1 309 ? -8.451 12.631 -37.470 1.00 17.84 309 VAL D N 1
ATOM 11507 C CA . VAL D 1 309 ? -8.516 13.662 -38.511 1.00 17.90 309 VAL D CA 1
ATOM 11508 C C . VAL D 1 309 ? -7.773 14.908 -38.033 1.00 18.99 309 VAL D C 1
ATOM 11509 O O . VAL D 1 309 ? -7.925 15.392 -36.896 1.00 18.83 309 VAL D O 1
ATOM 11521 N N . LYS D 1 311 ? -7.249 18.817 -38.764 1.00 21.97 311 LYS D N 1
ATOM 11522 C CA . LYS D 1 311 ? -7.827 19.939 -39.508 1.00 20.87 311 LYS D CA 1
ATOM 11523 C C . LYS D 1 311 ? -6.673 20.631 -40.232 1.00 22.55 311 LYS D C 1
ATOM 11524 O O . LYS D 1 311 ? -5.515 20.525 -39.805 1.00 25.11 311 LYS D O 1
ATOM 11530 N N . PRO D 1 312 ? -6.943 21.482 -41.212 1.00 23.13 312 PRO D N 1
ATOM 11531 C CA . PRO D 1 312 ? -5.893 22.239 -41.879 1.00 23.45 312 PRO D CA 1
ATOM 11532 C C . PRO D 1 312 ? -5.167 23.127 -40.878 1.00 24.70 312 PRO D C 1
ATOM 11533 O O . PRO D 1 312 ? -5.708 23.617 -39.871 1.00 21.94 312 PRO D O 1
ATOM 11537 N N . ILE D 1 313 ? -3.890 23.359 -41.088 1.00 24.45 313 ILE D N 1
ATOM 11538 C CA . ILE D 1 313 ? -3.113 24.286 -40.267 1.00 27.39 313 ILE D CA 1
ATOM 11539 C C . ILE D 1 313 ? -3.858 25.618 -40.204 1.00 26.61 313 ILE D C 1
ATOM 11540 O O . ILE D 1 313 ? -4.251 26.149 -41.228 1.00 26.24 313 ILE D O 1
ATOM 11545 N N . PRO D 1 314 ? -3.973 26.240 -39.048 1.00 27.74 314 PRO D N 1
ATOM 11546 C CA . PRO D 1 314 ? -4.737 27.470 -38.916 1.00 30.57 314 PRO D CA 1
ATOM 11547 C C . PRO D 1 314 ? -4.067 28.668 -39.571 1.00 32.50 314 PRO D C 1
ATOM 11548 O O . PRO D 1 314 ? -4.703 29.561 -40.109 1.00 32.54 314 PRO D O 1
ATOM 11552 N N . THR D 1 315 ? -2.759 28.756 -39.488 1.00 36.21 315 THR D N 1
ATOM 11553 C CA . THR D 1 315 ? -2.031 29.903 -40.004 1.00 39.45 315 THR D CA 1
ATOM 11554 C C . THR D 1 315 ? -2.167 29.972 -41.520 1.00 40.26 315 THR D C 1
ATOM 11555 O O . THR D 1 315 ? -1.646 29.086 -42.185 1.00 41.46 315 THR D O 1
ATOM 11559 N N . LEU D 1 316 ? -2.821 31.009 -42.010 1.00 40.65 316 LEU D N 1
ATOM 11560 C CA . LEU D 1 316 ? -2.923 31.228 -43.452 1.00 42.25 316 LEU D CA 1
ATOM 11561 C C . LEU D 1 316 ? -2.040 32.418 -43.844 1.00 45.59 316 LEU D C 1
ATOM 11562 O O . LEU D 1 316 ? -2.003 33.457 -43.179 1.00 42.83 316 LEU D O 1
ATOM 11567 N N . TYR D 1 317 ? -1.249 32.238 -44.903 1.00 49.68 317 TYR D N 1
ATOM 11568 C CA . TYR D 1 317 ? -0.373 33.344 -45.346 1.00 53.58 317 TYR D CA 1
ATOM 11569 C C . TYR D 1 317 ? -1.295 34.420 -45.924 1.00 53.61 317 TYR D C 1
ATOM 11570 O O . TYR D 1 317 ? -0.956 35.591 -46.056 1.00 54.79 317 TYR D O 1
ATOM 11579 N N . LYS D 1 318 ? -2.511 34.047 -46.247 1.00 52.51 318 LYS D N 1
ATOM 11580 C CA . LYS D 1 318 ? -3.661 34.885 -46.615 1.00 51.62 318 LYS D CA 1
ATOM 11581 C C . LYS D 1 318 ? -4.513 34.946 -45.346 1.00 51.29 318 LYS D C 1
ATOM 11582 O O . LYS D 1 318 ? -5.412 34.109 -45.158 1.00 50.39 318 LYS D O 1
ATOM 11588 N N . PRO D 1 319 ? -4.211 35.809 -44.390 1.00 51.25 319 PRO D N 1
ATOM 11589 C CA . PRO D 1 319 ? -4.803 35.795 -43.053 1.00 50.51 319 PRO D CA 1
ATOM 11590 C C . PRO D 1 319 ? -6.187 35.286 -42.797 1.00 49.66 319 PRO D C 1
ATOM 11591 O O . PRO D 1 319 ? -6.385 34.057 -42.850 1.00 50.11 319 PRO D O 1
ATOM 11595 N N . LEU D 1 320 ? -7.176 36.063 -42.432 1.00 47.84 320 LEU D N 1
ATOM 11596 C CA . LEU D 1 320 ? -8.556 35.741 -42.078 1.00 41.08 320 LEU D CA 1
ATOM 11597 C C . LEU D 1 320 ? -8.941 36.897 -41.135 1.00 37.27 320 LEU D C 1
ATOM 11598 O O . LEU D 1 320 ? -7.965 37.460 -40.647 1.00 34.86 320 LEU D O 1
ATOM 11611 N N . SER D 1 322 ? -9.737 38.915 -37.758 1.00 29.53 322 SER D N 1
ATOM 11612 C CA . SER D 1 322 ? -9.568 38.801 -36.316 1.00 28.09 322 SER D CA 1
ATOM 11613 C C . SER D 1 322 ? -9.805 40.152 -35.653 1.00 27.81 322 SER D C 1
ATOM 11614 O O . SER D 1 322 ? -10.409 41.049 -36.270 1.00 28.11 322 SER D O 1
ATOM 11617 N N . VAL D 1 323 ? -9.349 40.269 -34.414 1.00 26.32 323 VAL D N 1
ATOM 11618 C CA . VAL D 1 323 ? -9.462 41.511 -33.668 1.00 28.10 323 VAL D CA 1
ATOM 11619 C C . VAL D 1 323 ? -8.159 41.791 -32.927 1.00 29.71 323 VAL D C 1
ATOM 11620 O O . VAL D 1 323 ? -7.527 40.856 -32.423 1.00 30.39 323 VAL D O 1
ATOM 11624 N N . ASP D 1 324 ? -7.745 43.046 -32.883 1.00 29.87 324 ASP D N 1
ATOM 11625 C CA . ASP D 1 324 ? -6.590 43.569 -32.210 1.00 32.62 324 ASP D CA 1
ATOM 11626 C C . ASP D 1 324 ? -6.990 43.682 -30.716 1.00 32.53 324 ASP D C 1
ATOM 11627 O O . ASP D 1 324 ? -7.905 44.464 -30.402 1.00 29.65 324 ASP D O 1
ATOM 11632 N N . ILE D 1 325 ? -6.265 42.898 -29.911 1.00 31.42 325 ILE D N 1
ATOM 11633 C CA . ILE D 1 325 ? -6.648 42.796 -28.513 1.00 32.03 325 ILE D CA 1
ATOM 11634 C C . ILE D 1 325 ? -6.448 44.093 -27.756 1.00 31.86 325 ILE D C 1
ATOM 11635 O O . ILE D 1 325 ? -7.146 44.248 -26.745 1.00 32.75 325 ILE D O 1
ATOM 11640 N N . GLU D 1 326 ? -5.622 45.007 -28.254 1.00 32.05 326 GLU D N 1
ATOM 11641 C CA . GLU D 1 326 ? -5.455 46.259 -27.527 1.00 34.07 326 GLU D CA 1
ATOM 11642 C C . GLU D 1 326 ? -6.448 47.324 -27.971 1.00 36.01 326 GLU D C 1
ATOM 11643 O O . GLU D 1 326 ? -6.738 48.220 -27.158 1.00 35.30 326 GLU D O 1
ATOM 11649 N N . THR D 1 327 ? -6.877 47.252 -29.233 1.00 33.36 327 THR D N 1
ATOM 11650 C CA . THR D 1 327 ? -7.813 48.318 -29.633 1.00 33.91 327 THR D CA 1
ATOM 11651 C C . THR D 1 327 ? -9.244 47.822 -29.764 1.00 34.24 327 THR D C 1
ATOM 11652 O O . THR D 1 327 ? -10.154 48.642 -29.839 1.00 33.43 327 THR D O 1
ATOM 11656 N N . HIS D 1 328 ? -9.433 46.504 -29.879 1.00 33.86 328 HIS D N 1
ATOM 11657 C CA . HIS D 1 328 ? -10.734 45.937 -30.163 1.00 32.97 328 HIS D CA 1
ATOM 11658 C C . HIS D 1 328 ? -11.199 46.221 -31.592 1.00 33.08 328 HIS D C 1
ATOM 11659 O O . HIS D 1 328 ? -12.375 45.997 -31.920 1.00 32.84 328 HIS D O 1
ATOM 11666 N N . GLU D 1 329 ? -10.299 46.623 -32.469 1.00 34.16 329 GLU D N 1
ATOM 11667 C CA . GLU D 1 329 ? -10.687 46.878 -33.867 1.00 35.77 329 GLU D CA 1
ATOM 11668 C C . GLU D 1 329 ? -10.394 45.634 -34.690 1.00 36.40 329 GLU D C 1
ATOM 11669 O O . GLU D 1 329 ? -9.424 44.922 -34.383 1.00 33.95 329 GLU D O 1
ATOM 11675 N N . PRO D 1 330 ? -11.224 45.336 -35.684 1.00 36.01 330 PRO D N 1
ATOM 11676 C CA . PRO D 1 330 ? -10.985 44.190 -36.547 1.00 36.73 330 PRO D CA 1
ATOM 11677 C C . PRO D 1 330 ? -9.700 44.428 -37.327 1.00 40.05 330 PRO D C 1
ATOM 11678 O O . PRO D 1 330 ? -9.290 45.573 -37.534 1.00 37.77 330 PRO D O 1
ATOM 11682 N N . TYR D 1 331 ? -9.085 43.347 -37.749 1.00 44.60 331 TYR D N 1
ATOM 11683 C CA . TYR D 1 331 ? -7.829 43.358 -38.470 1.00 51.48 331 TYR D CA 1
ATOM 11684 C C . TYR D 1 331 ? -7.584 41.945 -38.998 1.00 52.93 331 TYR D C 1
ATOM 11685 O O . TYR D 1 331 ? -8.263 40.991 -38.595 1.00 54.08 331 TYR D O 1
ATOM 11694 N N . LYS D 1 332 ? -6.598 41.813 -39.865 1.00 53.65 332 LYS D N 1
ATOM 11695 C CA . LYS D 1 332 ? -6.271 40.466 -40.369 1.00 53.99 332 LYS D CA 1
ATOM 11696 C C . LYS D 1 332 ? -5.493 39.779 -39.247 1.00 53.02 332 LYS D C 1
ATOM 11697 O O . LYS D 1 332 ? -4.958 40.439 -38.334 1.00 50.40 332 LYS D O 1
ATOM 11703 N N . ALA D 1 333 ? -5.429 38.450 -39.286 1.00 52.27 333 ALA D N 1
ATOM 11704 C CA . ALA D 1 333 ? -4.670 37.730 -38.246 1.00 50.44 333 ALA D CA 1
ATOM 11705 C C . ALA D 1 333 ? -3.160 37.906 -38.417 1.00 48.57 333 ALA D C 1
ATOM 11706 O O . ALA D 1 333 ? -2.691 38.282 -39.495 1.00 46.36 333 ALA D O 1
ATOM 11708 N N . THR D 1 334 ? -2.385 37.718 -37.336 1.00 46.97 334 THR D N 1
ATOM 11709 C CA . THR D 1 334 ? -0.926 37.852 -37.481 1.00 44.74 334 THR D CA 1
ATOM 11710 C C . THR D 1 334 ? -0.463 36.699 -38.379 1.00 44.92 334 THR D C 1
ATOM 11711 O O . THR D 1 334 ? -1.123 35.643 -38.434 1.00 41.88 334 THR D O 1
ATOM 11715 N N . VAL D 1 335 ? 0.629 36.940 -39.095 1.00 45.87 335 VAL D N 1
ATOM 11716 C CA . VAL D 1 335 ? 1.101 35.843 -39.964 1.00 48.79 335 VAL D CA 1
ATOM 11717 C C . VAL D 1 335 ? 2.378 35.330 -39.297 1.00 48.37 335 VAL D C 1
ATOM 11718 O O . VAL D 1 335 ? 3.313 36.124 -39.178 1.00 47.76 335 VAL D O 1
ATOM 11722 N N . GLU D 1 336 ? 2.329 34.159 -38.658 1.00 48.35 336 GLU D N 1
ATOM 11723 C CA . GLU D 1 336 ? 3.556 33.617 -38.062 1.00 48.87 336 GLU D CA 1
ATOM 11724 C C . GLU D 1 336 ? 4.091 32.577 -39.058 1.00 50.03 336 GLU D C 1
ATOM 11725 O O . GLU D 1 336 ? 3.325 32.165 -39.935 1.00 49.23 336 GLU D O 1
ATOM 11731 N N . ARG D 1 337 ? 5.374 32.237 -39.010 1.00 49.53 337 ARG D N 1
ATOM 11732 C CA . ARG D 1 337 ? 5.910 31.245 -39.951 1.00 50.16 337 ARG D CA 1
ATOM 11733 C C . ARG D 1 337 ? 5.142 29.928 -39.864 1.00 49.15 337 ARG D C 1
ATOM 11734 O O . ARG D 1 337 ? 4.798 29.591 -38.728 1.00 48.36 337 ARG D O 1
ATOM 11742 N N . SER D 1 338 ? 4.857 29.213 -40.926 1.00 47.62 338 SER D N 1
ATOM 11743 C CA . SER D 1 338 ? 4.064 27.979 -41.030 1.00 47.62 338 SER D CA 1
ATOM 11744 C C . SER D 1 338 ? 4.139 27.327 -42.409 1.00 46.88 338 SER D C 1
ATOM 11745 O O . SER D 1 338 ? 4.810 27.936 -43.267 1.00 47.61 338 SER D O 1
ATOM 11748 N N . ASP D 1 339 ? 3.406 26.299 -42.797 1.00 45.42 339 ASP D N 1
ATOM 11749 C CA . ASP D 1 339 ? 3.429 25.620 -44.104 1.00 41.65 339 ASP D CA 1
ATOM 11750 C C . ASP D 1 339 ? 2.069 25.372 -44.727 1.00 39.42 339 ASP D C 1
ATOM 11751 O O . ASP D 1 339 ? 1.088 25.539 -43.991 1.00 40.92 339 ASP D O 1
ATOM 11756 N N . PRO D 1 340 ? 1.879 24.962 -45.964 1.00 38.04 340 PRO D N 1
ATOM 11757 C CA . PRO D 1 340 ? 0.593 24.596 -46.489 1.00 35.55 340 PRO D CA 1
ATOM 11758 C C . PRO D 1 340 ? 0.035 23.372 -45.749 1.00 31.84 340 PRO D C 1
ATOM 11759 O O . PRO D 1 340 ? -1.171 23.230 -45.762 1.00 27.00 340 PRO D O 1
ATOM 11763 N N . THR D 1 341 ? 0.841 22.465 -45.202 1.00 28.16 341 THR D N 1
ATOM 11764 C CA . THR D 1 341 ? 0.260 21.273 -44.553 1.00 26.20 341 THR D CA 1
ATOM 11765 C C . THR D 1 341 ? 1.336 20.552 -43.732 1.00 24.56 341 THR D C 1
ATOM 11766 O O . THR D 1 341 ? 2.515 20.643 -44.066 1.00 24.93 341 THR D O 1
ATOM 11770 N N . ALA D 1 342 ? 0.966 19.795 -42.708 1.00 22.87 342 ALA D N 1
ATOM 11771 C CA . ALA D 1 342 ? 1.955 19.044 -41.920 1.00 22.64 342 ALA D CA 1
ATOM 11772 C C . ALA D 1 342 ? 1.382 17.645 -41.634 1.00 23.26 342 ALA D C 1
ATOM 11773 O O . ALA D 1 342 ? 1.593 17.048 -40.581 1.00 22.94 342 ALA D O 1
ATOM 11775 N N . LEU D 1 343 ? 0.573 17.146 -42.563 1.00 23.04 343 LEU D N 1
ATOM 11776 C CA . LEU D 1 343 ? -0.144 15.895 -42.333 1.00 22.57 343 LEU D CA 1
ATOM 11777 C C . LEU D 1 343 ? 0.722 14.682 -42.132 1.00 21.19 343 LEU D C 1
ATOM 11778 O O . LEU D 1 343 ? 0.528 13.946 -41.160 1.00 20.48 343 LEU D O 1
ATOM 11783 N N . PRO D 1 344 ? 1.655 14.374 -43.019 1.00 20.97 344 PRO D N 1
ATOM 11784 C CA . PRO D 1 344 ? 2.544 13.233 -42.810 1.00 19.17 344 PRO D CA 1
ATOM 11785 C C . PRO D 1 344 ? 3.232 13.381 -41.437 1.00 18.71 344 PRO D C 1
ATOM 11786 O O . PRO D 1 344 ? 3.414 12.392 -40.731 1.00 16.77 344 PRO D O 1
ATOM 11790 N N . ALA D 1 345 ? 3.742 14.560 -41.057 1.00 17.00 345 ALA D N 1
ATOM 11791 C CA . ALA D 1 345 ? 4.388 14.734 -39.775 1.00 19.10 345 ALA D CA 1
ATOM 11792 C C . ALA D 1 345 ? 3.375 14.408 -38.654 1.00 18.30 345 ALA D C 1
ATOM 11793 O O . ALA D 1 345 ? 3.666 13.728 -37.698 1.00 19.48 345 ALA D O 1
ATOM 11795 N N . ALA D 1 346 ? 2.133 14.836 -38.860 1.00 18.11 346 ALA D N 1
ATOM 11796 C CA . ALA D 1 346 ? 1.110 14.553 -37.842 1.00 16.76 346 ALA D CA 1
ATOM 11797 C C . ALA D 1 346 ? 0.884 13.053 -37.672 1.00 20.55 346 ALA D C 1
ATOM 11798 O O . ALA D 1 346 ? 0.632 12.591 -36.532 1.00 18.34 346 ALA D O 1
ATOM 11800 N N . GLY D 1 347 ? 0.935 12.282 -38.774 1.00 17.18 347 GLY D N 1
ATOM 11801 C CA . GLY D 1 347 ? 0.802 10.855 -38.689 1.00 17.92 347 GLY D CA 1
ATOM 11802 C C . GLY D 1 347 ? 1.955 10.240 -37.881 1.00 19.02 347 GLY D C 1
ATOM 11803 O O . GLY D 1 347 ? 1.699 9.203 -37.239 1.00 16.46 347 GLY D O 1
ATOM 11812 N N . VAL D 1 349 ? 3.502 11.817 -35.338 1.00 18.51 349 VAL D N 1
ATOM 11813 C CA . VAL D 1 349 ? 3.113 12.110 -33.941 1.00 17.72 349 VAL D CA 1
ATOM 11814 C C . VAL D 1 349 ? 2.016 11.117 -33.530 1.00 16.92 349 VAL D C 1
ATOM 11815 O O . VAL D 1 349 ? 1.969 10.616 -32.418 1.00 16.26 349 VAL D O 1
ATOM 11827 N N . GLU D 1 351 ? 1.491 8.019 -34.495 1.00 16.35 351 GLU D N 1
ATOM 11828 C CA . GLU D 1 351 ? 2.101 6.711 -34.279 1.00 17.57 351 GLU D CA 1
ATOM 11829 C C . GLU D 1 351 ? 2.740 6.702 -32.871 1.00 16.73 351 GLU D C 1
ATOM 11830 O O . GLU D 1 351 ? 2.609 5.732 -32.129 1.00 16.67 351 GLU D O 1
ATOM 11836 N N . ALA D 1 352 ? 3.466 7.743 -32.543 1.00 16.46 352 ALA D N 1
ATOM 11837 C CA . ALA D 1 352 ? 4.158 7.853 -31.255 1.00 17.87 352 ALA D CA 1
ATOM 11838 C C . ALA D 1 352 ? 3.203 7.890 -30.078 1.00 18.15 352 ALA D C 1
ATOM 11839 O O . ALA D 1 352 ? 3.357 7.221 -29.049 1.00 17.95 352 ALA D O 1
ATOM 11841 N N . VAL D 1 353 ? 2.123 8.673 -30.190 1.00 18.34 353 VAL D N 1
ATOM 11842 C CA . VAL D 1 353 ? 1.133 8.766 -29.129 1.00 17.34 353 VAL D CA 1
ATOM 11843 C C . VAL D 1 353 ? 0.428 7.427 -28.962 1.00 18.12 353 VAL D C 1
ATOM 11844 O O . VAL D 1 353 ? 0.248 6.942 -27.827 1.00 17.00 353 VAL D O 1
ATOM 11848 N N . VAL D 1 354 ? 0.091 6.718 -30.028 1.00 17.50 354 VAL D N 1
ATOM 11849 C CA . VAL D 1 354 ? -0.588 5.418 -29.893 1.00 17.63 354 VAL D CA 1
ATOM 11850 C C . VAL D 1 354 ? 0.353 4.452 -29.208 1.00 16.42 354 VAL D C 1
ATOM 11851 O O . VAL D 1 354 ? -0.077 3.725 -28.295 1.00 16.88 354 VAL D O 1
ATOM 11855 N N . ALA D 1 355 ? 1.599 4.364 -29.702 1.00 16.77 355 ALA D N 1
ATOM 11856 C CA . ALA D 1 355 ? 2.576 3.468 -29.091 1.00 17.48 355 ALA D CA 1
ATOM 11857 C C . ALA D 1 355 ? 2.710 3.735 -27.592 1.00 17.40 355 ALA D C 1
ATOM 11858 O O . ALA D 1 355 ? 2.881 2.833 -26.781 1.00 18.33 355 ALA D O 1
ATOM 11860 N N . THR D 1 356 ? 2.687 5.022 -27.221 1.00 15.43 356 THR D N 1
ATOM 11861 C CA . THR D 1 356 ? 2.886 5.444 -25.857 1.00 16.36 356 THR D CA 1
ATOM 11862 C C . THR D 1 356 ? 1.714 4.917 -24.996 1.00 16.74 356 THR D C 1
ATOM 11863 O O . THR D 1 356 ? 1.998 4.353 -23.926 1.00 17.48 356 THR D O 1
ATOM 11867 N N . VAL D 1 357 ? 0.489 5.182 -25.385 1.00 16.06 357 VAL D N 1
ATOM 11868 C CA . VAL D 1 357 ? -0.653 4.673 -24.600 1.00 16.06 357 VAL D CA 1
ATOM 11869 C C . VAL D 1 357 ? -0.627 3.164 -24.476 1.00 15.53 357 VAL D C 1
ATOM 11870 O O . VAL D 1 357 ? -0.951 2.510 -23.481 1.00 14.40 357 VAL D O 1
ATOM 11874 N N . LEU D 1 358 ? -0.229 2.499 -25.573 1.00 17.45 358 LEU D N 1
ATOM 11875 C CA . LEU D 1 358 ? -0.155 1.050 -25.612 1.00 19.49 358 LEU D CA 1
ATOM 11876 C C . LEU D 1 358 ? 0.875 0.528 -24.603 1.00 17.94 358 LEU D C 1
ATOM 11877 O O . LEU D 1 358 ? 0.665 -0.507 -23.942 1.00 16.49 358 LEU D O 1
ATOM 11882 N N . ALA D 1 359 ? 2.074 1.085 -24.684 1.00 15.08 359 ALA D N 1
ATOM 11883 C CA . ALA D 1 359 ? 3.139 0.762 -23.746 1.00 16.51 359 ALA D CA 1
ATOM 11884 C C . ALA D 1 359 ? 2.616 1.061 -22.330 1.00 16.72 359 ALA D C 1
ATOM 11885 O O . ALA D 1 359 ? 2.787 0.192 -21.490 1.00 19.59 359 ALA D O 1
ATOM 11887 N N . GLN D 1 360 ? 1.913 2.179 -22.113 1.00 17.62 360 GLN D N 1
ATOM 11888 C CA . GLN D 1 360 ? 1.397 2.387 -20.747 1.00 17.37 360 GLN D CA 1
ATOM 11889 C C . GLN D 1 360 ? 0.498 1.262 -20.285 1.00 17.53 360 GLN D C 1
ATOM 11890 O O . GLN D 1 360 ? 0.643 0.820 -19.137 1.00 14.52 360 GLN D O 1
ATOM 11896 N N . GLU D 1 361 ? -0.377 0.795 -21.179 1.00 16.77 361 GLU D N 1
ATOM 11897 C CA . GLU D 1 361 ? -1.355 -0.234 -20.857 1.00 19.63 361 GLU D CA 1
ATOM 11898 C C . GLU D 1 361 ? -0.639 -1.559 -20.551 1.00 18.13 361 GLU D C 1
ATOM 11899 O O . GLU D 1 361 ? -1.023 -2.255 -19.629 1.00 15.58 361 GLU D O 1
ATOM 11905 N N . ILE D 1 362 ? 0.361 -1.899 -21.356 1.00 20.93 362 ILE D N 1
ATOM 11906 C CA . ILE D 1 362 ? 1.164 -3.103 -21.154 1.00 18.96 362 ILE D CA 1
ATOM 11907 C C . ILE D 1 362 ? 1.870 -3.101 -19.810 1.00 18.60 362 ILE D C 1
ATOM 11908 O O . ILE D 1 362 ? 1.895 -4.136 -19.128 1.00 17.88 362 ILE D O 1
ATOM 11913 N N . LEU D 1 363 ? 2.427 -1.950 -19.415 1.00 18.08 363 LEU D N 1
ATOM 11914 C CA . LEU D 1 363 ? 3.151 -1.835 -18.163 1.00 19.78 363 LEU D CA 1
ATOM 11915 C C . LEU D 1 363 ? 2.205 -1.925 -16.979 1.00 20.74 363 LEU D C 1
ATOM 11916 O O . LEU D 1 363 ? 2.540 -2.508 -15.960 1.00 19.82 363 LEU D O 1
ATOM 11921 N N . GLU D 1 364 ? 0.952 -1.502 -17.213 1.00 20.82 364 GLU D N 1
ATOM 11922 C CA . GLU D 1 364 ? -0.013 -1.635 -16.133 1.00 19.56 364 GLU D CA 1
ATOM 11923 C C . GLU D 1 364 ? -0.539 -3.064 -16.067 1.00 17.92 364 GLU D C 1
ATOM 11924 O O . GLU D 1 364 ? -0.640 -3.638 -14.978 1.00 16.35 364 GLU D O 1
ATOM 11934 N N . LYS D 1 365 ? -0.760 -3.708 -17.199 1.00 16.73 365 LYS D N 1
ATOM 11935 C CA . LYS D 1 365 ? -1.325 -5.056 -17.115 1.00 17.93 365 LYS D CA 1
ATOM 11936 C C . LYS D 1 365 ? -0.314 -6.075 -16.589 1.00 18.46 365 LYS D C 1
ATOM 11937 O O . LYS D 1 365 ? -0.736 -6.997 -15.895 1.00 19.62 365 LYS D O 1
ATOM 11943 N N . PHE D 1 366 ? 0.949 -5.981 -16.990 1.00 19.05 366 PHE D N 1
ATOM 11944 C CA . PHE D 1 366 ? 1.927 -7.008 -16.643 1.00 18.37 366 PHE D CA 1
ATOM 11945 C C . PHE D 1 366 ? 3.023 -6.619 -15.671 1.00 19.60 366 PHE D C 1
ATOM 11946 O O . PHE D 1 366 ? 3.445 -5.486 -15.652 1.00 18.87 366 PHE D O 1
ATOM 11954 N N . SER D 1 367 ? 3.543 -7.591 -14.903 1.00 18.80 367 SER D N 1
ATOM 11955 C CA . SER D 1 367 ? 4.690 -7.329 -14.022 1.00 19.77 367 SER D CA 1
ATOM 11956 C C . SER D 1 367 ? 5.752 -6.674 -14.916 1.00 18.59 367 SER D C 1
ATOM 11957 O O . SER D 1 367 ? 6.065 -7.254 -15.946 1.00 16.12 367 SER D O 1
ATOM 11960 N N . SER D 1 368 ? 6.234 -5.511 -14.519 1.00 18.68 368 SER D N 1
ATOM 11961 C CA . SER D 1 368 ? 7.138 -4.809 -15.403 1.00 19.40 368 SER D CA 1
ATOM 11962 C C . SER D 1 368 ? 8.103 -3.867 -14.717 1.00 19.32 368 SER D C 1
ATOM 11963 O O . SER D 1 368 ? 8.394 -2.801 -15.295 1.00 20.43 368 SER D O 1
ATOM 11966 N N . ASP D 1 369 ? 8.637 -4.227 -13.558 1.00 18.36 369 ASP D N 1
ATOM 11967 C CA . ASP D 1 369 ? 9.708 -3.418 -12.948 1.00 17.88 369 ASP D CA 1
ATOM 11968 C C . ASP D 1 369 ? 10.948 -3.518 -13.822 1.00 16.71 369 ASP D C 1
ATOM 11969 O O . ASP D 1 369 ? 11.832 -2.640 -13.845 1.00 15.38 369 ASP D O 1
ATOM 11974 N N . ASN D 1 370 ? 11.080 -4.648 -14.516 1.00 17.30 370 ASN D N 1
ATOM 11975 C CA . ASN D 1 370 ? 12.228 -4.897 -15.385 1.00 16.45 370 ASN D CA 1
ATOM 11976 C C . ASN D 1 370 ? 11.826 -5.648 -16.648 1.00 17.83 370 ASN D C 1
ATOM 11977 O O . ASN D 1 370 ? 10.814 -6.347 -16.714 1.00 17.02 370 ASN D O 1
ATOM 11982 N N . LEU D 1 371 ? 12.702 -5.622 -17.667 1.00 17.65 371 LEU D N 1
ATOM 11983 C CA . LEU D 1 371 ? 12.354 -6.165 -18.982 1.00 18.22 371 LEU D CA 1
ATOM 11984 C C . LEU D 1 371 ? 12.185 -7.665 -18.964 1.00 18.50 371 LEU D C 1
ATOM 11985 O O . LEU D 1 371 ? 11.255 -8.228 -19.522 1.00 19.61 371 LEU D O 1
ATOM 11990 N N . GLU D 1 372 ? 13.116 -8.339 -18.303 1.00 19.36 372 GLU D N 1
ATOM 11991 C CA . GLU D 1 372 ? 13.083 -9.780 -18.166 1.00 21.75 372 GLU D CA 1
ATOM 11992 C C . GLU D 1 372 ? 11.735 -10.219 -17.623 1.00 20.78 372 GLU D C 1
ATOM 11993 O O . GLU D 1 372 ? 11.106 -11.056 -18.286 1.00 19.91 372 GLU D O 1
ATOM 11999 N N . GLU D 1 373 ? 11.300 -9.718 -16.469 1.00 18.61 373 GLU D N 1
ATOM 12000 C CA . GLU D 1 373 ? 10.004 -10.248 -15.986 1.00 20.18 373 GLU D CA 1
ATOM 12001 C C . GLU D 1 373 ? 8.867 -9.863 -16.927 1.00 17.35 373 GLU D C 1
ATOM 12002 O O . GLU D 1 373 ? 7.859 -10.572 -16.993 1.00 17.09 373 GLU D O 1
ATOM 12008 N N . LEU D 1 374 ? 8.918 -8.676 -17.520 1.00 16.70 374 LEU D N 1
ATOM 12009 C CA . LEU D 1 374 ? 7.861 -8.284 -18.446 1.00 16.92 374 LEU D CA 1
ATOM 12010 C C . LEU D 1 374 ? 7.740 -9.192 -19.658 1.00 16.42 374 LEU D C 1
ATOM 12011 O O . LEU D 1 374 ? 6.667 -9.624 -20.062 1.00 15.47 374 LEU D O 1
ATOM 12016 N N . LYS D 1 375 ? 8.919 -9.454 -20.274 1.00 17.20 375 LYS D N 1
ATOM 12017 C CA . LYS D 1 375 ? 8.989 -10.364 -21.400 1.00 18.85 375 LYS D CA 1
ATOM 12018 C C . LYS D 1 375 ? 8.494 -11.733 -20.944 1.00 19.42 375 LYS D C 1
ATOM 12019 O O . LYS D 1 375 ? 7.680 -12.312 -21.670 1.00 19.79 375 LYS D O 1
ATOM 12025 N N . GLU D 1 376 ? 8.878 -12.174 -19.773 1.00 20.56 376 GLU D N 1
ATOM 12026 C CA . GLU D 1 376 ? 8.354 -13.433 -19.244 1.00 21.92 376 GLU D CA 1
ATOM 12027 C C . GLU D 1 376 ? 6.842 -13.370 -19.075 1.00 20.39 376 GLU D C 1
ATOM 12028 O O . GLU D 1 376 ? 6.134 -14.287 -19.498 1.00 19.29 376 GLU D O 1
ATOM 12034 N N . ALA D 1 377 ? 6.316 -12.321 -18.425 1.00 18.29 377 ALA D N 1
ATOM 12035 C CA . ALA D 1 377 ? 4.882 -12.165 -18.228 1.00 18.70 377 ALA D CA 1
ATOM 12036 C C . ALA D 1 377 ? 4.066 -12.173 -19.519 1.00 19.01 377 ALA D C 1
ATOM 12037 O O . ALA D 1 377 ? 3.060 -12.888 -19.663 1.00 17.21 377 ALA D O 1
ATOM 12039 N N . VAL D 1 378 ? 4.592 -11.511 -20.545 1.00 19.72 378 VAL D N 1
ATOM 12040 C CA . VAL D 1 378 ? 3.928 -11.441 -21.839 1.00 18.52 378 VAL D CA 1
ATOM 12041 C C . VAL D 1 378 ? 3.938 -12.790 -22.557 1.00 20.28 378 VAL D C 1
ATOM 12042 O O . VAL D 1 378 ? 2.890 -13.214 -23.057 1.00 18.55 378 VAL D O 1
ATOM 12046 N N . ALA D 1 379 ? 5.044 -13.505 -22.508 1.00 21.06 379 ALA D N 1
ATOM 12047 C CA . ALA D 1 379 ? 5.091 -14.834 -23.162 1.00 20.88 379 ALA D CA 1
ATOM 12048 C C . ALA D 1 379 ? 4.083 -15.749 -22.518 1.00 20.99 379 ALA D C 1
ATOM 12049 O O . ALA D 1 379 ? 3.421 -16.580 -23.171 1.00 21.19 379 ALA D O 1
ATOM 12051 N N . LYS D 1 380 ? 4.082 -15.759 -21.176 1.00 22.63 380 LYS D N 1
ATOM 12052 C CA . LYS D 1 380 ? 3.167 -16.619 -20.421 1.00 23.55 380 LYS D CA 1
ATOM 12053 C C . LYS D 1 380 ? 1.717 -16.277 -20.761 1.00 22.49 380 LYS D C 1
ATOM 12054 O O . LYS D 1 380 ? 0.899 -17.169 -20.946 1.00 20.85 380 LYS D O 1
ATOM 12060 N N . HIS D 1 381 ? 1.370 -14.988 -20.783 1.00 19.46 381 HIS D N 1
ATOM 12061 C CA . HIS D 1 381 ? 0.028 -14.565 -21.149 1.00 19.27 381 HIS D CA 1
ATOM 12062 C C . HIS D 1 381 ? -0.285 -14.937 -22.585 1.00 19.75 381 HIS D C 1
ATOM 12063 O O . HIS D 1 381 ? -1.398 -15.388 -22.823 1.00 19.99 381 HIS D O 1
ATOM 12070 N N . ARG D 1 382 ? 0.636 -14.843 -23.536 1.00 19.08 382 ARG D N 1
ATOM 12071 C CA . ARG D 1 382 ? 0.329 -15.254 -24.904 1.00 21.03 382 ARG D CA 1
ATOM 12072 C C . ARG D 1 382 ? 0.152 -16.783 -25.016 1.00 21.69 382 ARG D C 1
ATOM 12073 O O . ARG D 1 382 ? -0.783 -17.179 -25.692 1.00 22.42 382 ARG D O 1
ATOM 12081 N N . ASP D 1 383 ? 0.831 -17.553 -24.188 1.00 22.07 383 ASP D N 1
ATOM 12082 C CA . ASP D 1 383 ? 0.614 -18.998 -24.169 1.00 23.91 383 ASP D CA 1
ATOM 12083 C C . ASP D 1 383 ? -0.759 -19.329 -23.616 1.00 23.06 383 ASP D C 1
ATOM 12084 O O . ASP D 1 383 ? -1.494 -20.164 -24.146 1.00 22.23 383 ASP D O 1
ATOM 12089 N N . TYR D 1 384 ? -1.139 -18.657 -22.527 1.00 21.97 384 TYR D N 1
ATOM 12090 C CA . TYR D 1 384 ? -2.460 -18.848 -21.927 1.00 21.77 384 TYR D CA 1
ATOM 12091 C C . TYR D 1 384 ? -3.541 -18.529 -22.957 1.00 21.66 384 TYR D C 1
ATOM 12092 O O . TYR D 1 384 ? -4.542 -19.242 -23.105 1.00 20.26 384 TYR D O 1
ATOM 12101 N N . THR D 1 385 ? -3.420 -17.364 -23.622 1.00 18.85 385 THR D N 1
ATOM 12102 C CA . THR D 1 385 ? -4.390 -16.935 -24.618 1.00 20.55 385 THR D CA 1
ATOM 12103 C C . THR D 1 385 ? -4.566 -17.934 -25.761 1.00 20.70 385 THR D C 1
ATOM 12104 O O . THR D 1 385 ? -5.677 -18.236 -26.170 1.00 19.67 385 THR D O 1
ATOM 12108 N N . LYS D 1 386 ? -3.432 -18.370 -26.299 1.00 20.47 386 LYS D N 1
ATOM 12109 C CA . LYS D 1 386 ? -3.411 -19.341 -27.398 1.00 24.11 386 LYS D CA 1
ATOM 12110 C C . LYS D 1 386 ? -4.109 -20.631 -27.028 1.00 23.97 386 LYS D C 1
ATOM 12111 O O . LYS D 1 386 ? -4.760 -21.245 -27.909 1.00 25.32 386 LYS D O 1
ATOM 12117 N N . ASN D 1 387 ? -3.972 -21.106 -25.786 1.00 21.41 387 ASN D N 1
ATOM 12118 C CA . ASN D 1 387 ? -4.560 -22.378 -25.380 1.00 23.75 387 ASN D CA 1
ATOM 12119 C C . ASN D 1 387 ? -5.905 -22.252 -24.671 1.00 22.61 387 ASN D C 1
ATOM 12120 O O . ASN D 1 387 ? -6.470 -23.230 -24.208 1.00 19.92 387 ASN D O 1
ATOM 12125 N N . TYR D 1 388 ? -6.475 -21.050 -24.598 1.00 21.64 388 TYR D N 1
ATOM 12126 C CA . TYR D 1 388 ? -7.773 -20.884 -23.916 1.00 22.27 388 TYR D CA 1
ATOM 12127 C C . TYR D 1 388 ? -8.920 -21.638 -24.570 1.00 23.65 388 TYR D C 1
ATOM 12128 O O . TYR D 1 388 ? -9.829 -22.158 -23.870 1.00 22.15 388 TYR D O 1
#

Radius of gyration: 31.84 Å; Cα contacts (8 Å, |Δi|>4): 3850; chains: 4; bounding box: 79×77×94 Å

=== Feature glossary ===
The record interleaves many kinds of information about one protein. Here is each kind framed as the question it answers.

Q: What does the local fold look like, residue by residue?
A: The Foldseek 3Di string encodes local tertiary geometry as a 20-letter alphabet — one character per residue — derived from the relative positions of nearby Cα atoms. Unlike the amino-acid sequence, 3Di is a direct function of the 3D structure, so two proteins with the same fold have similar 3Di strings even at low sequence identity.

Q: Which residues are in helices, strands, or loops?
A: The SS8 string is DSSP's per-residue secondary-structure call. α-helix (H) means an i→i+4 H-bond ladder; β-strand (E) means the residue participates in a β-sheet; 3₁₀ (G) and π (I) are tighter and wider helices; T/S are turns/bends; '-' is loop.

Q: How big and how compact is the whole molecule?
A: Radius of gyration (Rg) is the root-mean-square distance of Cα atoms from their centroid — a single number for overall size and compactness. A globular domain of N residues has Rg ≈ 2.2·N^0.38 Å; an extended or disordered chain has a much larger Rg. The Cα contact count is the number of residue pairs whose Cα atoms are within 8 Å and are more than four positions apart in sequence — a standard proxy for tertiary packing density. The bounding box is the smallest axis-aligned box enclosing all Cα atoms.

Q: Where is each backbone atom in 3D?
A: Structure coordinates are given as an mmCIF _atom_site loop: one row per atom with element, residue name, chain id, sequence number, and x/y/z position in Å. Only the four main-chain atoms per residue are included here; side chains are omitted to keep the record compact.

Q: What is the amino-acid chain?
A: Primary structure: the covalent order of the twenty standard amino acids along the backbone. Two proteins with the same sequence will (almost always) fold to the same structure; two with 30% identity often share a fold but not the details.

Q: What if only a Cα trace is available?
A: Three-state secondary structure (P-SEA) collapses the eight DSSP classes into helix (a), strand (b), and coil (c). P-SEA assigns these from Cα geometry alone — distances and angles — without requiring backbone oxygens, so it works on any Cα trace.

Q: What family and function is it annotated with?
A: Database cross-references. InterPro integrates a dozen domain/family signature databases into unified entries with residue-range hits. GO terms attach function/process/location labels with evidence codes. CATH codes position the fold in a four-level structural taxonomy. Organism is the NCBI-taxonomy species name.

Q: How confident is the AlphaFold model at each residue?
A: pLDDT is the predicted lDDT-Cα score: AlphaFold's confidence that the local environment of each residue (all inter-atomic distances within 15 Å) is correctly placed. It is a per-residue number between 0 and 100, with higher meaning more reliable.

Q: How mobile is each atom in the crystal?
A: B-factor (Debye–Waller factor) reflects atomic displacement in the crystal lattice. It is an experimental observable (units Å²), not a prediction; low values mean the atom is pinned down, high values mean it moves or is heterogeneous across the crystal.

Q: Which residues are buried vs exposed?
A: SASA measures how much of the protein is reachable by solvent. It is computed by rolling a water-sized probe over the atomic surface and summing the exposed area (Å²). Per-residue SASA distinguishes core (buried, low SASA) from surface (exposed, high SASA) residues; total SASA is a whole-molecule size measure.

Q: What do the diagnostic plots show?
A: Plot images: a contact map (which residues are close in 3D, as an N×N binary image), a Ramachandran scatter (backbone torsion angles, revealing secondary-structure composition at a glance), and — for AlphaFold structures — a PAE heatmap (pairwise prediction confidence).

Q: What known structures does this most resemble?
A: The Foldseek neighbor list gives the closest experimentally determined structures in the PDB, ranked by structural alignment. TM-score near 1 means near-identical fold; near 0.3 means only rough topology match. This is how one finds what a novel AlphaFold prediction most resembles in the solved-structure universe.

Q: Are the domains correctly placed relative to each other?
A: Predicted aligned error is AlphaFold's pairwise confidence. Unlike pLDDT (per-residue), PAE is per-residue-pair and captures whether two parts of the structure are correctly placed relative to each other. Units are ångströms of expected positional error.

Q: What do the rendered images show?
A: Structure images are PyMOL renders from six orthogonal camera directions. Cartoon representation draws helices as coils and strands as arrows; sticks shows the backbone as bonds; surface shows the solvent-excluded envelope. Rainbow coloring maps sequence position to hue (blue→red, N→C); chain coloring assigns a distinct color per polypeptide.

Q: What are the backbone torsion angles?
A: φ (phi) and ψ (psi) are the two rotatable backbone dihedrals per residue: φ is the C(i-1)–N–Cα–C torsion, ψ is the N–Cα–C–N(i+1) torsion, both in degrees on (−180°, 180°]. α-helical residues cluster near (−60°, −45°); β-strand residues near (−120°, +130°). A Ramachandran plot is simply a scatter of (φ, ψ) for every residue.